Protein 2X5D (pdb70)

Organism: Pseudomonas aeruginosa (strain ATCC 15692 / DSM 22644 / CIP 104116 / JCM 14847 / LMG 12228 / 1C / PRS 101 / PAO1) (NCBI:txid208964)

Nearest PDB structures (foldseek):
  2x5d-assembly1_D  TM=1.003E+00  e=1.154E-76  Pseudomonas aeruginosa PAO1
  2x5d-assembly1_A  TM=9.956E-01  e=9.359E-68  Pseudomonas aeruginosa PAO1
  2x5d-assembly1_C  TM=9.943E-01  e=3.308E-66  Pseudomonas aeruginosa PAO1
  1gd9-assembly1_B  TM=9.287E-01  e=2.469E-33  Pyrococcus horikoshii
  1dju-assembly1_A  TM=9.421E-01  e=1.086E-32  Pyrococcus horikoshii OT3

Secondary structure (DSSP, 8-state):
-HHHHHHHHHHHHHTT---EE-SS----SPPPHHHHHHHHHT--TT--HHHHHHHHHHHHHHH-----TTTSEEEES-HHHHHHHHHHHH--TT-EEEEEES--HHHHHHHHHHT-EEEEEE-STTS-HHHHHHHHHHTEESPPSEEEEESSPTTT-----HHHHHHHHHHHHHHT-EEEEE-TTTT-B-TT-----GGGSTTGGGTEEEEEESTTTTT-TTS--EEEEE-HHHHHHHHHHHHHH-----HHHHHHHHHHHHS-SHHHHHHHHHHHHHHHHHHHHHHHHT------SBSSEEEEEPPTTTGGG-HHHHHHHIIIII-EE-EEGGGG-GGGTTEEEEE--S-HHHHHHHHHHHHHHHHHTT-/-HHHHHHHHHHHHHTT---EE-SS----SPPPHHHHHHHHHHH-----HHHHHHHHHHHHHHH-----TTTSEEEES-HHHHHHHHHHHHPPTT-EEEEEES---TTHHHHHHHT-EEEEEE-STTS-HHHHHHHHHHHEESPPSEEEE-SSPTTT-----HHHHHHHHHHHHHTT-EEEEE-TTSS-B-TT-----GGGSTTGGGTEEEEEESHHHHT-TTS--EEEEE-HHHHHHHHHHHHTT---HHHHHHHHHHS--HHHHHHHHHHHHHHHHHHHHHHHTT--PPPPSBSSEEEEEPPGGGGGG-HHHHHHHHHHHH-EE-EEGGGG-GGGTTEEEEE--S-HHHHHHHHHHHHHHHHHTT-/-HHHHHHHHHHHHTT---EE-SS----SPPPHHHHHHHHHHHH-----HHHHHHHHHHHHHHH-----TTTSEEEES-HHHHHHHHHHHH--TT-EEEEEES---TTHHHHHHHT-EEEEEE-STTS-HHHHHHHHHHHEESPPSEEEEESS-TTT-----HHHHHHHHHHHHHHT-EEEEE-TTTT-B-TT--PPPGGGSTTGGGTEEEEEESTTTTT-TT---EEEEE-HHHHHHHHHHHHHH-S-S-HHHHHHHHHHHSS--HHHHHHHHHHHHHHHHHHHHHHHTT--PPPPSBSSEEEEEPPGGGGGGHHHHHHHHIIIII-EE-EEGGGG-GGGTTEEEEE--S-HHHHHHHHHHHHHHHHHS--/-HHHHHHHHHHHHHHT---EE-S-----SPPPHHHHHHHHHHHHSTT--S---TT--HHHHHHHHHHHHHHH-----TTTSEEEESSHHHHHHHHHHHH--TT-EEEEEES--THHHHHHHHTT-EEEEEE-STTS-HHHHHHHHHHTEESPPSEEEE-SS-TTT-----HHHHHHHHHHHHHHT-EEEEE-TTTT-B-TT--PPPGGGSTTGGGTEEEEEESTTTTT--S---EEEEE-HHHHHHHHHHHHTT-SSS-HHHHHHHHHHHSS--HHHHHHHHHHHHHHHHHHHHHHHTT------SBSSEEEEEPPHHHHTT-HHHHHHHIIIII-EE-EEGGGG-GGGTTEEEEE--S-HHHHHHHHHHHHHHHHHTT-

Structure (mmCIF, N/CA/C/O backbone):
data_2X5D
#
_entry.id   2X5D
#
_cell.length_a   66.860
_cell.length_b   173.810
_cell.length_c   76.970
_cell.angle_alpha   90.00
_cell.angle_beta   114.51
_cell.angle_gamma   90.00
#
_symmetry.space_group_name_H-M   'P 1 21 1'
#
loop_
_entity.id
_entity.type
_entity.pdbx_description
1 polymer 'PROBABLE AMINOTRANSFERASE'
2 non-polymer "PYRIDOXAL-5'-PHOSPHATE"
3 non-polymer 'SULFATE ION'
4 water water
#
loop_
_atom_site.group_PDB
_atom_site.id
_atom_site.type_symbol
_atom_site.label_atom_id
_atom_site.label_alt_id
_atom_site.label_comp_id
_atom_site.label_asym_id
_atom_site.label_entity_id
_atom_site.label_seq_id
_atom_site.pdbx_PDB_ins_code
_atom_site.Cartn_x
_atom_site.Cartn_y
_atom_site.Cartn_z
_atom_site.occupancy
_atom_site.B_iso_or_equiv
_atom_site.auth_seq_id
_atom_site.auth_comp_id
_atom_site.auth_asym_id
_atom_site.auth_atom_id
_atom_site.pdbx_PDB_model_num
ATOM 1 N N . VAL A 1 21 ? 22.375 9.046 20.591 1.00 34.71 20 VAL A N 1
ATOM 2 C CA . VAL A 1 21 ? 22.781 8.897 22.022 1.00 32.95 20 VAL A CA 1
ATOM 3 C C . VAL A 1 21 ? 22.699 7.477 22.514 1.00 30.99 20 VAL A C 1
ATOM 4 O O . VAL A 1 21 ? 23.301 7.126 23.558 1.00 33.60 20 VAL A O 1
ATOM 8 N N . PHE A 1 22 ? 21.976 6.650 21.768 1.00 74.79 21 PHE A N 1
ATOM 9 C CA . PHE A 1 22 ? 22.000 5.222 21.987 1.00 68.86 21 PHE A CA 1
ATOM 10 C C . PHE A 1 22 ? 23.275 4.649 21.400 1.00 66.52 21 PHE A C 1
ATOM 11 O O . PHE A 1 22 ? 23.556 3.465 21.533 1.00 64.16 21 PHE A O 1
ATOM 19 N N . ASN A 1 23 ? 24.055 5.489 20.738 1.00 66.12 22 ASN A N 1
ATOM 20 C CA . ASN A 1 23 ? 25.380 5.064 20.342 1.00 64.76 22 ASN A CA 1
ATOM 21 C C . ASN A 1 23 ? 26.281 4.901 21.543 1.00 61.66 22 ASN A C 1
ATOM 22 O O . ASN A 1 23 ? 27.014 3.933 21.615 1.00 60.28 22 ASN A O 1
ATOM 27 N N . ILE A 1 24 ? 26.170 5.801 22.512 1.00 59.70 23 ILE A N 1
ATOM 28 C CA . ILE A 1 24 ? 26.969 5.696 23.747 1.00 57.20 23 ILE A CA 1
ATOM 29 C C . ILE A 1 24 ? 26.657 4.365 24.449 1.00 53.37 23 ILE A C 1
ATOM 30 O O . ILE A 1 24 ? 27.539 3.617 24.824 1.00 53.42 23 ILE A O 1
ATOM 35 N N . THR A 1 25 ? 25.387 4.054 24.577 1.00 50.39 24 THR A N 1
ATOM 36 C CA . THR A 1 25 ? 24.966 2.824 25.247 1.00 47.19 24 THR A CA 1
ATOM 37 C C . THR A 1 25 ? 25.341 1.566 24.441 1.00 45.23 24 THR A C 1
ATOM 38 O O . THR A 1 25 ? 25.697 0.528 25.009 1.00 44.53 24 THR A O 1
ATOM 42 N N . ALA A 1 26 ? 25.288 1.641 23.126 1.00 45.94 25 ALA A N 1
ATOM 43 C CA . ALA A 1 26 ? 25.706 0.493 22.343 1.00 45.91 25 ALA A CA 1
ATOM 44 C C . ALA A 1 26 ? 27.238 0.308 22.373 1.00 47.36 25 ALA A C 1
ATOM 45 O O . ALA A 1 26 ? 27.708 -0.819 22.346 1.00 47.31 25 ALA A O 1
ATOM 47 N N . GLU A 1 27 ? 27.998 1.398 22.481 1.00 48.91 26 GLU A N 1
ATOM 48 C CA . GLU A 1 27 ? 29.489 1.340 22.534 1.00 50.67 26 GLU A CA 1
ATOM 49 C C . GLU A 1 27 ? 30.024 0.756 23.853 1.00 49.97 26 GLU A C 1
ATOM 50 O O . GLU A 1 27 ? 30.932 -0.052 23.860 1.00 50.77 26 GLU A O 1
ATOM 56 N N . LEU A 1 28 ? 29.435 1.178 24.960 1.00 48.75 27 LEU A N 1
ATOM 57 C CA . LEU A 1 28 ? 29.732 0.602 26.267 1.00 47.98 27 LEU A CA 1
ATOM 58 C C . LEU A 1 28 ? 29.398 -0.890 26.320 1.00 46.93 27 LEU A C 1
ATOM 59 O O . LEU A 1 28 ? 30.178 -1.694 26.823 1.00 47.41 27 LEU A O 1
ATOM 64 N N . LYS A 1 29 ? 28.241 -1.262 25.796 1.00 45.78 28 LYS A N 1
ATOM 65 C CA . LYS A 1 29 ? 27.881 -2.676 25.725 1.00 45.15 28 LYS A CA 1
ATOM 66 C C . LYS A 1 29 ? 28.908 -3.496 24.938 1.00 46.65 28 LYS A C 1
ATOM 67 O O . LYS A 1 29 ? 29.367 -4.547 25.408 1.00 47.11 28 LYS A O 1
ATOM 73 N N . MET A 1 30 ? 29.291 -3.007 23.764 1.00 47.80 29 MET A N 1
ATOM 74 C CA . MET A 1 30 ? 30.249 -3.726 22.931 1.00 49.64 29 MET A CA 1
ATOM 75 C C . MET A 1 30 ? 31.641 -3.837 23.605 1.00 51.26 29 MET A C 1
ATOM 76 O O . MET A 1 30 ? 32.321 -4.837 23.438 1.00 52.63 29 MET A O 1
ATOM 81 N N . ALA A 1 31 ? 32.024 -2.791 24.334 1.00 51.32 30 ALA A N 1
ATOM 82 C CA . ALA A 1 31 ? 33.269 -2.749 25.123 1.00 52.74 30 ALA A CA 1
ATOM 83 C C . ALA A 1 31 ? 33.258 -3.844 26.187 1.00 52.10 30 ALA A C 1
ATOM 84 O O . ALA A 1 31 ? 34.234 -4.601 26.306 1.00 53.81 30 ALA A O 1
ATOM 86 N N . ALA A 1 32 ? 32.148 -3.932 26.925 1.00 50.00 31 ALA A N 1
ATOM 87 C CA . ALA A 1 32 ? 31.968 -4.964 27.941 1.00 49.55 31 ALA A CA 1
ATOM 88 C C . ALA A 1 32 ? 32.064 -6.367 27.350 1.00 50.58 31 ALA A C 1
ATOM 89 O O . ALA A 1 32 ? 32.735 -7.221 27.914 1.00 51.88 31 ALA A O 1
ATOM 91 N N . ARG A 1 33 ? 31.374 -6.622 26.233 1.00 50.22 32 ARG A N 1
ATOM 92 C CA . ARG A 1 33 ? 31.480 -7.943 25.612 1.00 51.52 32 ARG A CA 1
ATOM 93 C C . ARG A 1 33 ? 32.928 -8.216 25.199 1.00 54.25 32 ARG A C 1
ATOM 94 O O . ARG A 1 33 ? 33.451 -9.311 25.392 1.00 55.99 32 ARG A O 1
ATOM 102 N N . ARG A 1 34 ? 33.596 -7.204 24.677 1.00 54.99 33 ARG A N 1
ATOM 103 C CA . ARG A 1 34 ? 34.923 -7.389 24.227 1.00 57.85 33 ARG A CA 1
ATOM 104 C C . ARG A 1 34 ? 35.846 -7.814 25.404 1.00 59.09 33 ARG A C 1
ATOM 105 O O . ARG A 1 34 ? 36.744 -8.585 25.170 1.00 61.71 33 ARG A O 1
ATOM 113 N N . ARG A 1 35 ? 35.536 -7.333 26.624 1.00 57.34 34 ARG A N 1
ATOM 114 C CA . ARG A 1 35 ? 36.140 -7.762 27.900 1.00 58.05 34 ARG A CA 1
ATOM 115 C C . ARG A 1 35 ? 35.570 -9.060 28.481 1.00 57.92 34 ARG A C 1
ATOM 116 O O . ARG A 1 35 ? 35.825 -9.390 29.627 1.00 58.24 34 ARG A O 1
ATOM 124 N N . GLY A 1 36 ? 34.784 -9.788 27.708 1.00 57.66 35 GLY A N 1
ATOM 125 C CA . GLY A 1 36 ? 34.194 -11.048 28.189 1.00 57.95 35 GLY A CA 1
ATOM 126 C C . GLY A 1 36 ? 33.101 -10.998 29.262 1.00 55.77 35 GLY A C 1
ATOM 127 O O . GLY A 1 36 ? 32.762 -12.037 29.813 1.00 56.56 35 GLY A O 1
ATOM 128 N N . GLU A 1 37 ? 32.568 -9.822 29.587 1.00 53.46 36 GLU A N 1
ATOM 129 C CA . GLU A 1 37 ? 31.416 -9.746 30.510 1.00 51.62 36 GLU A CA 1
ATOM 130 C C . GLU A 1 37 ? 30.178 -10.404 29.882 1.00 50.88 36 GLU A C 1
ATOM 131 O O . GLU A 1 37 ? 29.951 -10.258 28.691 1.00 50.58 36 GLU A O 1
ATOM 137 N N . ASP A 1 38 ? 29.406 -11.151 30.669 1.00 50.86 37 ASP A N 1
ATOM 138 C CA . ASP A 1 38 ? 28.134 -11.717 30.173 1.00 50.23 37 ASP A CA 1
ATOM 139 C C . ASP A 1 38 ? 27.030 -10.674 30.352 1.00 47.87 37 ASP A C 1
ATOM 140 O O . ASP A 1 38 ? 26.513 -10.510 31.449 1.00 47.39 37 ASP A O 1
ATOM 145 N N . ILE A 1 39 ? 26.709 -9.941 29.289 1.00 46.71 38 ILE A N 1
ATOM 146 C CA . ILE A 1 39 ? 25.749 -8.854 29.383 1.00 44.87 38 ILE A CA 1
ATOM 147 C C . ILE A 1 39 ? 24.328 -9.272 28.920 1.00 44.17 38 ILE A C 1
ATOM 148 O O . ILE A 1 39 ? 24.136 -9.892 27.878 1.00 44.53 38 ILE A O 1
ATOM 153 N N . ILE A 1 40 ? 23.339 -8.931 29.718 1.00 43.39 39 ILE A N 1
ATOM 154 C CA . ILE A 1 40 ? 21.976 -9.203 29.345 1.00 42.90 39 ILE A CA 1
ATOM 155 C C . ILE A 1 40 ? 21.506 -7.952 28.638 1.00 41.63 39 ILE A C 1
ATOM 156 O O . ILE A 1 40 ? 21.479 -6.867 29.212 1.00 41.10 39 ILE A O 1
ATOM 161 N N . ASP A 1 41 ? 21.232 -8.113 27.347 1.00 41.43 40 ASP A N 1
ATOM 162 C CA . ASP A 1 41 ? 20.977 -6.989 26.482 1.00 40.64 40 ASP A CA 1
ATOM 163 C C . ASP A 1 41 ? 19.473 -6.789 26.370 1.00 40.03 40 ASP A C 1
ATOM 164 O O . ASP A 1 41 ? 18.763 -7.565 25.727 1.00 40.11 40 ASP A O 1
ATOM 169 N N . LEU A 1 42 ? 19.009 -5.746 27.038 1.00 39.68 41 LEU A N 1
ATOM 170 C CA . LEU A 1 42 ? 17.638 -5.395 27.053 1.00 39.46 41 LEU A CA 1
ATOM 171 C C . LEU A 1 42 ? 17.486 -3.970 26.554 1.00 39.29 41 LEU A C 1
ATOM 172 O O . LEU A 1 42 ? 16.552 -3.283 26.954 1.00 39.46 41 LEU A O 1
ATOM 177 N N . SER A 1 43 ? 18.361 -3.555 25.638 1.00 39.31 42 SER A N 1
ATOM 178 C CA . SER A 1 43 ? 18.346 -2.192 25.108 1.00 39.61 42 SER A CA 1
ATOM 179 C C . SER A 1 43 ? 17.563 -2.157 23.791 1.00 39.58 42 SER A C 1
ATOM 180 O O . SER A 1 43 ? 16.352 -2.007 23.829 1.00 40.25 42 SER A O 1
ATOM 183 N N . MET A 1 44 ? 18.196 -2.389 22.652 1.00 40.95 43 MET A N 1
ATOM 184 C CA . MET A 1 44 ? 17.528 -2.250 21.345 1.00 42.84 43 MET A CA 1
ATOM 185 C C . MET A 1 44 ? 16.387 -3.263 21.183 1.00 42.99 43 MET A C 1
ATOM 186 O O . MET A 1 44 ? 16.581 -4.457 21.357 1.00 45.08 43 MET A O 1
ATOM 191 N N . GLY A 1 45 ? 15.191 -2.788 20.865 1.00 42.36 44 GLY A N 1
ATOM 192 C CA . GLY A 1 45 ? 13.989 -3.620 20.889 1.00 42.03 44 GLY A CA 1
ATOM 193 C C . GLY A 1 45 ? 13.820 -4.638 19.763 1.00 41.71 44 GLY A C 1
ATOM 194 O O . GLY A 1 45 ? 12.760 -4.764 19.239 1.00 40.49 44 GLY A O 1
ATOM 195 N N . ASN A 1 46 ? 14.885 -5.382 19.449 1.00 42.11 45 ASN A N 1
ATOM 196 C CA . ASN A 1 46 ? 14.946 -6.321 18.307 1.00 41.90 45 ASN A CA 1
ATOM 197 C C . ASN A 1 46 ? 14.288 -7.661 18.609 1.00 41.25 45 ASN A C 1
ATOM 198 O O . ASN A 1 46 ? 14.847 -8.432 19.398 1.00 41.37 45 ASN A O 1
ATOM 203 N N . PRO A 1 47 ? 13.129 -7.981 17.971 1.00 41.39 46 PRO A N 1
ATOM 204 C CA . PRO A 1 47 ? 12.484 -9.247 18.320 1.00 41.04 46 PRO A CA 1
ATOM 205 C C . PRO A 1 47 ? 13.444 -10.412 18.136 1.00 41.63 46 PRO A C 1
ATOM 206 O O . PRO A 1 47 ? 14.081 -10.483 17.092 1.00 41.65 46 PRO A O 1
ATOM 210 N N . ASP A 1 48 ? 13.547 -11.294 19.140 1.00 42.09 47 ASP A N 1
ATOM 211 C CA . ASP A 1 48 ? 14.517 -12.413 19.141 1.00 43.03 47 ASP A CA 1
ATOM 212 C C . ASP A 1 48 ? 13.972 -13.746 18.594 1.00 44.12 47 ASP A C 1
ATOM 213 O O . ASP A 1 48 ? 14.756 -14.622 18.212 1.00 45.32 47 ASP A O 1
ATOM 218 N N . GLY A 1 49 ? 12.654 -13.920 18.605 1.00 43.60 48 GLY A N 1
ATOM 219 C CA . GLY A 1 49 ? 12.043 -15.211 18.244 1.00 45.02 48 GLY A CA 1
ATOM 220 C C . GLY A 1 49 ? 11.922 -15.502 16.746 1.00 45.15 48 GLY A C 1
ATOM 221 O O . GLY A 1 49 ? 11.977 -14.590 15.915 1.00 43.99 48 GLY A O 1
ATOM 222 N N . PRO A 1 50 ? 11.700 -16.781 16.387 1.00 46.89 49 PRO A N 1
ATOM 223 C CA . PRO A 1 50 ? 11.653 -17.163 14.984 1.00 47.39 49 PRO A CA 1
ATOM 224 C C . PRO A 1 50 ? 10.359 -16.741 14.322 1.00 46.56 49 PRO A C 1
ATOM 225 O O . PRO A 1 50 ? 9.313 -16.619 14.981 1.00 46.40 49 PRO A O 1
ATOM 229 N N . THR A 1 51 ? 10.437 -16.523 13.016 1.00 46.29 50 THR A N 1
ATOM 230 C CA . THR A 1 51 ? 9.259 -16.307 12.219 1.00 45.91 50 THR A CA 1
ATOM 231 C C . THR A 1 51 ? 8.569 -17.659 12.119 1.00 47.74 50 THR A C 1
ATOM 232 O O . THR A 1 51 ? 9.242 -18.689 12.060 1.00 49.40 50 THR A O 1
ATOM 236 N N . PRO A 1 52 ? 7.231 -17.674 12.148 1.00 47.80 51 PRO A N 1
ATOM 237 C CA . PRO A 1 52 ? 6.519 -18.932 11.988 1.00 49.81 51 PRO A CA 1
ATOM 238 C C . PRO A 1 52 ? 6.834 -19.603 10.665 1.00 50.80 51 PRO A C 1
ATOM 239 O O . PRO A 1 52 ? 6.805 -18.929 9.626 1.00 49.70 51 PRO A O 1
ATOM 243 N N . PRO A 1 53 ? 7.107 -20.921 10.693 1.00 53.17 52 PRO A N 1
ATOM 244 C CA . PRO A 1 53 ? 7.329 -21.717 9.485 1.00 54.71 52 PRO A CA 1
ATOM 245 C C . PRO A 1 53 ? 6.383 -21.401 8.315 1.00 54.05 52 PRO A C 1
ATOM 246 O O . PRO A 1 53 ? 6.852 -21.188 7.200 1.00 53.81 52 PRO A O 1
ATOM 250 N N . HIS A 1 54 ? 5.073 -21.357 8.553 1.00 53.98 53 HIS A N 1
ATOM 251 C CA . HIS A 1 54 ? 4.136 -21.199 7.441 1.00 53.76 53 HIS A CA 1
ATOM 252 C C . HIS A 1 54 ? 4.339 -19.899 6.649 1.00 51.55 53 HIS A C 1
ATOM 253 O O . HIS A 1 54 ? 4.204 -19.895 5.430 1.00 51.71 53 HIS A O 1
ATOM 260 N N . ILE A 1 55 ? 4.690 -18.819 7.343 1.00 49.79 54 ILE A N 1
ATOM 261 C CA . ILE A 1 55 ? 5.134 -17.571 6.708 1.00 48.13 54 ILE A CA 1
ATOM 262 C C . ILE A 1 55 ? 6.423 -17.799 5.912 1.00 48.66 54 ILE A C 1
ATOM 263 O O . ILE A 1 55 ? 6.451 -17.580 4.695 1.00 48.77 54 ILE A O 1
ATOM 268 N N . VAL A 1 56 ? 7.465 -18.264 6.596 1.00 49.27 55 VAL A N 1
ATOM 269 C CA . VAL A 1 56 ? 8.779 -18.487 5.973 1.00 50.16 55 VAL A CA 1
ATOM 270 C C . VAL A 1 56 ? 8.710 -19.397 4.754 1.00 51.99 55 VAL A C 1
ATOM 271 O O . VAL A 1 56 ? 9.481 -19.216 3.818 1.00 52.53 55 VAL A O 1
ATOM 275 N N . GLU A 1 57 ? 7.831 -20.398 4.798 1.00 94.30 56 GLU A N 1
ATOM 276 C CA . GLU A 1 57 ? 7.663 -21.343 3.684 1.00 100.17 56 GLU A CA 1
ATOM 277 C C . GLU A 1 57 ? 7.321 -20.636 2.378 1.00 99.54 56 GLU A C 1
ATOM 278 O O . GLU A 1 57 ? 7.900 -20.929 1.333 1.00 103.78 56 GLU A O 1
ATOM 284 N N . LYS A 1 58 ? 6.378 -19.703 2.453 1.00 94.73 57 LYS A N 1
ATOM 285 C CA . LYS A 1 58 ? 5.934 -18.946 1.279 1.00 94.03 57 LYS A CA 1
ATOM 286 C C . LYS A 1 58 ? 7.079 -18.194 0.606 1.00 93.86 57 LYS A C 1
ATOM 287 O O . LYS A 1 58 ? 7.004 -17.866 -0.575 1.00 95.59 57 LYS A O 1
ATOM 293 N N . LEU A 1 59 ? 8.132 -17.924 1.367 1.00 92.30 58 LEU A N 1
ATOM 294 C CA . LEU A 1 59 ? 9.343 -17.321 0.831 1.00 93.27 58 LEU A CA 1
ATOM 295 C C . LEU A 1 59 ? 10.053 -18.283 -0.119 1.00 100.31 58 LEU A C 1
ATOM 296 O O . LEU A 1 59 ? 10.541 -17.867 -1.165 1.00 102.62 58 LEU A O 1
ATOM 301 N N . CYS A 1 60 ? 10.100 -19.564 0.246 1.00 104.22 59 CYS A N 1
ATOM 302 C CA . CYS A 1 60 ? 10.821 -20.575 -0.537 1.00 111.69 59 CYS A CA 1
ATOM 303 C C . CYS A 1 60 ? 10.071 -21.000 -1.797 1.00 115.66 59 CYS A C 1
ATOM 304 O O . CYS A 1 60 ? 10.666 -21.096 -2.871 1.00 120.47 59 CYS A O 1
ATOM 307 N N . THR A 1 61 ? 8.772 -21.263 -1.655 1.00 114.23 60 THR A N 1
ATOM 308 C CA . THR A 1 61 ? 7.942 -21.749 -2.766 1.00 118.51 60 THR A CA 1
ATOM 309 C C . THR A 1 61 ? 7.654 -20.662 -3.811 1.00 116.75 60 THR A C 1
ATOM 310 O O . THR A 1 61 ? 7.282 -20.971 -4.947 1.00 121.36 60 THR A O 1
ATOM 314 N N . VAL A 1 62 ? 7.821 -19.398 -3.424 1.00 110.60 61 VAL A N 1
ATOM 315 C CA . VAL A 1 62 ? 7.710 -18.269 -4.353 1.00 109.15 61 VAL A CA 1
ATOM 316 C C . VAL A 1 62 ? 9.059 -17.543 -4.448 1.00 108.93 61 VAL A C 1
ATOM 317 O O . VAL A 1 62 ? 9.200 -16.401 -3.998 1.00 103.82 61 VAL A O 1
ATOM 321 N N . ALA A 1 63 ? 10.043 -18.227 -5.032 1.00 115.17 62 ALA A N 1
ATOM 322 C CA . ALA A 1 63 ? 11.394 -17.682 -5.212 1.00 116.73 62 ALA A CA 1
ATOM 323 C C . ALA A 1 63 ? 12.247 -18.640 -6.034 1.00 125.20 62 ALA A C 1
ATOM 324 O O . ALA A 1 63 ? 11.929 -19.825 -6.147 1.00 129.35 62 ALA A O 1
ATOM 326 N N . THR A 1 73 ? 1.744 -2.978 -9.471 1.00 89.06 72 THR A N 1
ATOM 327 C CA . THR A 1 73 ? 2.026 -1.545 -9.368 1.00 88.11 72 THR A CA 1
ATOM 328 C C . THR A 1 73 ? 2.630 -1.210 -7.997 1.00 83.25 72 THR A C 1
ATOM 329 O O . THR A 1 73 ? 2.831 -2.094 -7.155 1.00 80.66 72 THR A O 1
ATOM 333 N N . SER A 1 74 ? 2.890 0.075 -7.772 1.00 82.51 73 SER A N 1
ATOM 334 C CA . SER A 1 74 ? 3.463 0.553 -6.512 1.00 78.62 73 SER A CA 1
ATOM 335 C C . SER A 1 74 ? 2.505 0.553 -5.309 1.00 73.98 73 SER A C 1
ATOM 336 O O . SER A 1 74 ? 2.883 0.979 -4.218 1.00 70.95 73 SER A O 1
ATOM 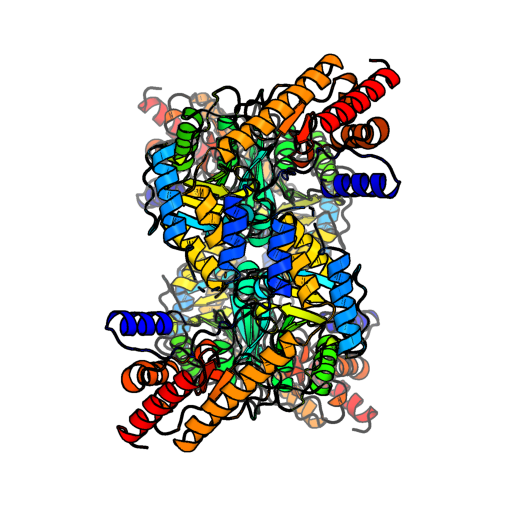339 N N . ARG A 1 75 ? 1.281 0.068 -5.495 1.00 74.00 74 ARG A N 1
ATOM 340 C CA . ARG A 1 75 ? 0.291 0.005 -4.415 1.00 70.55 74 ARG A CA 1
ATOM 341 C C . ARG A 1 75 ? 0.252 -1.367 -3.745 1.00 68.80 74 ARG A C 1
ATOM 342 O O . ARG A 1 75 ? -0.202 -1.492 -2.609 1.00 65.77 74 ARG A O 1
ATOM 350 N N . GLY A 1 76 ? 0.741 -2.389 -4.442 1.00 71.23 75 GLY A N 1
ATOM 351 C CA . GLY A 1 76 ? 0.894 -3.731 -3.862 1.00 70.38 75 GLY A CA 1
ATOM 352 C C . GLY A 1 76 ? 0.038 -4.759 -4.574 1.00 73.45 75 GLY A C 1
ATOM 353 O O . GLY A 1 76 ? -0.884 -4.405 -5.311 1.00 75.59 75 GLY A O 1
ATOM 354 N N . ILE A 1 77 ? 0.342 -6.033 -4.369 1.00 74.25 76 ILE A N 1
ATOM 355 C CA . ILE A 1 77 ? -0.477 -7.109 -4.925 1.00 77.63 76 ILE A CA 1
ATOM 356 C C . ILE A 1 77 ? -1.912 -6.921 -4.423 1.00 76.57 76 ILE A C 1
ATOM 357 O O . ILE A 1 77 ? -2.114 -6.753 -3.223 1.00 73.06 76 ILE A O 1
ATOM 362 N N . PRO A 1 78 ? -2.914 -6.928 -5.332 1.00 80.11 77 PRO A N 1
ATOM 363 C CA . PRO A 1 78 ? -4.318 -6.725 -4.922 1.00 80.08 77 PRO A CA 1
ATOM 364 C C . PRO A 1 78 ? -4.763 -7.650 -3.779 1.00 78.93 77 PRO A C 1
ATOM 365 O O . PRO A 1 78 ? -5.392 -7.204 -2.819 1.00 76.57 77 PRO A O 1
ATOM 369 N N . ARG A 1 79 ? -4.408 -8.922 -3.881 1.00 81.09 78 ARG A N 1
ATOM 370 C CA . ARG A 1 79 ? -4.724 -9.897 -2.846 1.00 80.79 78 ARG A CA 1
ATOM 371 C C . ARG A 1 79 ? -4.233 -9.474 -1.442 1.00 75.66 78 ARG A C 1
ATOM 372 O O . ARG A 1 79 ? -4.952 -9.681 -0.457 1.00 74.92 78 ARG A O 1
ATOM 380 N N . LEU A 1 80 ? -3.035 -8.879 -1.358 1.00 72.76 79 LEU A N 1
ATOM 381 C CA . LEU A 1 80 ? -2.508 -8.377 -0.085 1.00 68.33 79 LEU A CA 1
ATOM 382 C C . LEU A 1 80 ? -3.335 -7.210 0.471 1.00 66.06 79 LEU A C 1
ATOM 383 O O . LEU A 1 80 ? -3.757 -7.243 1.617 1.00 64.38 79 LEU A O 1
ATOM 388 N N . ARG A 1 81 ? -3.538 -6.179 -0.332 1.00 66.51 80 ARG A N 1
ATOM 389 C CA . ARG A 1 81 ? -4.457 -5.079 0.014 1.00 65.56 80 ARG A CA 1
ATOM 390 C C . ARG A 1 81 ? -5.885 -5.563 0.428 1.00 67.56 80 ARG A C 1
ATOM 391 O O . ARG A 1 81 ? -6.500 -4.987 1.333 1.00 66.25 80 ARG A O 1
ATOM 399 N N . ARG A 1 82 ? -6.388 -6.623 -0.202 1.00 71.27 81 ARG A N 1
ATOM 400 C CA . ARG A 1 82 ? -7.653 -7.238 0.254 1.00 73.93 81 ARG A CA 1
ATOM 401 C C . ARG A 1 82 ? -7.489 -7.828 1.676 1.00 71.93 81 ARG A C 1
ATOM 402 O O . ARG A 1 82 ? -8.395 -7.713 2.517 1.00 72.45 81 ARG A O 1
ATOM 410 N N . ALA A 1 83 ? -6.339 -8.452 1.935 1.00 70.19 82 ALA A N 1
ATOM 411 C CA . ALA A 1 83 ? -6.055 -9.045 3.252 1.00 68.61 82 ALA A CA 1
ATOM 412 C C . ALA A 1 83 ? -5.969 -7.972 4.334 1.00 64.83 82 ALA A C 1
ATOM 413 O O . ALA A 1 83 ? -6.456 -8.159 5.449 1.00 64.75 82 ALA A O 1
ATOM 415 N N . ILE A 1 84 ? -5.331 -6.858 3.982 1.00 62.30 83 ILE A N 1
ATOM 416 C CA . ILE A 1 84 ? -5.295 -5.646 4.795 1.00 59.44 83 ILE A CA 1
ATOM 417 C C . ILE A 1 84 ? -6.735 -5.226 5.101 1.00 61.32 83 ILE A C 1
ATOM 418 O O . ILE A 1 84 ? -7.131 -5.059 6.257 1.00 60.72 83 ILE A O 1
ATOM 423 N N . SER A 1 85 ? -7.525 -5.074 4.049 1.00 64.20 84 SER A N 1
ATOM 424 C CA . SER A 1 85 ? -8.920 -4.697 4.235 1.00 66.90 84 SER A CA 1
ATOM 425 C C . SER A 1 85 ? -9.620 -5.622 5.235 1.00 68.77 84 SER A C 1
ATOM 426 O O . SER A 1 85 ? -10.162 -5.154 6.231 1.00 68.74 84 SER A O 1
ATOM 429 N N . HIS A 1 86 ? -9.557 -6.927 4.998 1.00 70.81 85 HIS A N 1
ATOM 430 C CA . HIS A 1 86 ? -10.229 -7.884 5.873 1.00 73.52 85 HIS A CA 1
ATOM 431 C C . HIS A 1 86 ? -9.797 -7.763 7.337 1.00 70.74 85 HIS A C 1
ATOM 432 O O . HIS A 1 86 ? -10.620 -7.905 8.246 1.00 72.94 85 HIS A O 1
ATOM 439 N N . TRP A 1 87 ? -8.508 -7.487 7.534 1.00 66.48 86 TRP A N 1
ATOM 440 C CA . TRP A 1 87 ? -7.886 -7.351 8.836 1.00 63.79 86 TRP A CA 1
ATOM 441 C C . TRP A 1 87 ? -8.478 -6.172 9.594 1.00 63.17 86 TRP A C 1
ATOM 442 O O . TRP A 1 87 ? -8.863 -6.301 10.735 1.00 64.08 86 TRP A O 1
ATOM 453 N N . TYR A 1 88 ? -8.544 -5.020 8.954 1.00 62.14 87 TYR A N 1
ATOM 454 C CA . TYR A 1 88 ? -9.296 -3.894 9.517 1.00 62.76 87 TYR A CA 1
ATOM 455 C C . TYR A 1 88 ? -10.822 -4.142 9.729 1.00 67.53 87 TYR A C 1
ATOM 456 O O . TYR A 1 88 ? -11.407 -3.594 10.656 1.00 68.73 87 TYR A O 1
ATOM 465 N N . ARG A 1 89 ? -11.444 -4.964 8.896 1.00 54.93 88 ARG A N 1
ATOM 466 C CA . ARG A 1 89 ? -12.899 -5.217 9.027 1.00 56.74 88 ARG A CA 1
ATOM 467 C C . ARG A 1 89 ? -13.126 -6.170 10.191 1.00 57.48 88 ARG A C 1
ATOM 468 O O . ARG A 1 89 ? -13.960 -5.922 11.053 1.00 58.53 88 ARG A O 1
ATOM 476 N N . ASP A 1 90 ? -12.342 -7.245 10.219 1.00 57.02 89 ASP A N 1
ATOM 477 C CA . ASP A 1 90 ? -12.453 -8.257 11.269 1.00 57.76 89 ASP A CA 1
ATOM 478 C C . ASP A 1 90 ? -12.066 -7.727 12.657 1.00 57.24 89 ASP A C 1
ATOM 479 O O . ASP A 1 90 ? -12.768 -7.986 13.639 1.00 58.41 89 ASP A O 1
ATOM 484 N N . ARG A 1 91 ? -10.955 -6.986 12.741 1.00 55.61 90 ARG A N 1
ATOM 485 C CA . ARG A 1 91 ? -10.434 -6.567 14.048 1.00 55.08 90 ARG A CA 1
ATOM 486 C C . ARG A 1 91 ? -11.160 -5.336 14.604 1.00 55.47 90 ARG A C 1
ATOM 487 O O . ARG A 1 91 ? -11.406 -5.260 15.816 1.00 56.02 90 ARG A O 1
ATOM 495 N N . TYR A 1 92 ? -11.468 -4.373 13.732 1.00 55.26 91 TYR A N 1
ATOM 496 C CA . TYR A 1 92 ? -11.927 -3.057 14.191 1.00 55.42 91 TYR A CA 1
ATOM 497 C C . TYR A 1 92 ? -13.296 -2.626 13.673 1.00 56.87 91 TYR A C 1
ATOM 498 O O . TYR A 1 92 ? -13.809 -1.611 14.118 1.00 57.32 91 TYR A O 1
ATOM 507 N N . ASP A 1 93 ? -13.869 -3.403 12.754 1.00 57.70 92 ASP A N 1
ATOM 508 C CA . ASP A 1 93 ? -15.094 -3.045 12.047 1.00 59.12 92 ASP A CA 1
ATOM 509 C C . ASP A 1 93 ? -14.921 -1.776 11.221 1.00 58.38 92 ASP A C 1
ATOM 510 O O . ASP A 1 93 ? -15.844 -0.966 11.105 1.00 59.44 92 ASP A O 1
ATOM 515 N N . VAL A 1 94 ? -13.741 -1.620 10.634 1.00 56.71 93 VAL A N 1
ATOM 516 C CA . VAL A 1 94 ? -13.456 -0.465 9.789 1.00 55.99 93 VAL A CA 1
ATOM 517 C C . VAL A 1 94 ? -13.493 -0.867 8.312 1.00 56.09 93 VAL A C 1
ATOM 518 O O . VAL A 1 94 ? -13.041 -1.948 7.944 1.00 55.81 93 VAL A O 1
ATOM 522 N N . GLN A 1 95 ? -14.065 -0.006 7.472 1.00 56.64 94 GLN A N 1
ATOM 523 C CA . GLN A 1 95 ? -14.034 -0.234 6.029 1.00 56.71 94 GLN A CA 1
ATOM 524 C C . GLN A 1 95 ? -12.898 0.529 5.423 1.00 55.22 94 GLN A C 1
ATOM 525 O O . GLN A 1 95 ? -12.792 1.733 5.571 1.00 54.89 94 GLN A O 1
ATOM 531 N N . ILE A 1 96 ? -12.038 -0.216 4.760 1.00 54.43 95 ILE A N 1
ATOM 532 C CA . ILE A 1 96 ? -10.892 0.325 4.088 1.00 53.17 95 ILE A CA 1
ATOM 533 C C . ILE A 1 96 ? -11.020 -0.246 2.708 1.00 53.67 95 ILE A C 1
ATOM 534 O O . ILE A 1 96 ? -10.907 -1.459 2.521 1.00 53.86 95 ILE A O 1
ATOM 539 N N . ASP A 1 97 ? -11.312 0.628 1.755 1.00 54.05 96 ASP A N 1
ATOM 540 C CA . ASP A 1 97 ? -11.263 0.264 0.360 1.00 54.43 96 ASP A CA 1
ATOM 541 C C . ASP A 1 97 ? -9.836 -0.162 -0.006 1.00 53.18 96 ASP A C 1
ATOM 542 O O . ASP A 1 97 ? -8.892 0.634 0.120 1.00 52.12 96 ASP A O 1
ATOM 547 N N . PRO A 1 98 ? -9.679 -1.409 -0.479 1.00 53.43 97 PRO A N 1
ATOM 548 C CA . PRO A 1 98 ? -8.357 -1.926 -0.852 1.00 52.48 97 PRO A CA 1
ATOM 549 C C . PRO A 1 98 ? -7.831 -1.287 -2.143 1.00 52.38 97 PRO A C 1
ATOM 550 O O . PRO A 1 98 ? -6.645 -1.352 -2.425 1.00 51.59 97 PRO A O 1
ATOM 554 N N . GLU A 1 99 ? -8.719 -0.674 -2.918 1.00 53.32 98 GLU A N 1
ATOM 555 C CA . GLU A 1 99 ? -8.332 0.023 -4.150 1.00 53.42 98 GLU A CA 1
ATOM 556 C C . GLU A 1 99 ? -7.660 1.378 -3.895 1.00 52.57 98 GLU A C 1
ATOM 557 O O . GLU A 1 99 ? -6.719 1.748 -4.601 1.00 52.16 98 GLU A O 1
ATOM 563 N N . SER A 1 100 ? -8.131 2.126 -2.906 1.00 52.43 99 SER A N 1
ATOM 564 C CA . SER A 1 100 ? -7.711 3.528 -2.769 1.00 51.92 99 SER A CA 1
ATOM 565 C C . SER A 1 100 ? -7.210 3.939 -1.391 1.00 50.93 99 SER A C 1
ATOM 566 O O . SER A 1 100 ? -6.608 5.001 -1.270 1.00 50.39 99 SER A O 1
ATOM 569 N N . GLU A 1 101 ? -7.477 3.120 -0.371 1.00 50.80 100 GLU A N 1
ATOM 570 C CA . GLU A 1 101 ? -7.191 3.464 1.021 1.00 50.07 100 GLU A CA 1
ATOM 571 C C . GLU A 1 101 ? -6.119 2.550 1.655 1.00 49.13 100 GLU A C 1
ATOM 572 O O . GLU A 1 101 ? -5.837 2.650 2.847 1.00 48.58 100 GLU A O 1
ATOM 578 N N . ALA A 1 102 ? -5.492 1.690 0.853 1.00 49.03 101 ALA A N 1
ATOM 579 C CA . ALA A 1 102 ? -4.470 0.770 1.349 1.00 48.32 101 ALA A CA 1
ATOM 580 C C . ALA A 1 102 ? -3.245 0.738 0.438 1.00 47.91 101 ALA A C 1
ATOM 581 O O . ALA A 1 102 ? -3.362 0.733 -0.786 1.00 48.44 101 ALA A O 1
ATOM 583 N N . ILE A 1 103 ? -2.066 0.685 1.045 1.00 47.11 102 ILE A N 1
ATOM 584 C CA . ILE A 1 103 ? -0.838 0.558 0.276 1.00 46.88 102 ILE A CA 1
ATOM 585 C C . ILE A 1 103 ? 0.156 -0.313 1.044 1.00 46.40 102 ILE A C 1
ATOM 586 O O . ILE A 1 103 ? 0.262 -0.237 2.274 1.00 45.94 102 ILE A O 1
ATOM 591 N N . VAL A 1 104 ? 0.813 -1.199 0.309 1.00 46.66 103 VAL A N 1
ATOM 592 C CA . VAL A 1 104 ? 1.848 -2.032 0.877 1.00 46.39 103 VAL A CA 1
ATOM 593 C C . VAL A 1 104 ? 3.077 -1.162 1.020 1.00 45.90 103 VAL A C 1
ATOM 594 O O . VAL A 1 104 ? 3.471 -0.524 0.069 1.00 46.08 103 VAL A O 1
ATOM 598 N N . THR A 1 105 ? 3.662 -1.122 2.207 1.00 45.39 104 THR A N 1
ATOM 599 C CA . THR A 1 105 ? 4.947 -0.435 2.424 1.00 45.06 104 THR A CA 1
ATOM 600 C C . THR A 1 105 ? 6.053 -1.460 2.461 1.00 45.29 104 THR A C 1
ATOM 601 O O . THR A 1 105 ? 5.788 -2.668 2.420 1.00 45.63 104 THR A O 1
ATOM 605 N N . ILE A 1 106 ? 7.297 -0.966 2.543 1.00 45.30 105 ILE A N 1
ATOM 606 C CA . ILE A 1 106 ? 8.458 -1.798 2.745 1.00 46.05 105 ILE A CA 1
ATOM 607 C C . ILE A 1 106 ? 8.781 -1.786 4.253 1.00 45.67 105 ILE A C 1
ATOM 608 O O . ILE A 1 106 ? 9.954 -1.703 4.664 1.00 45.23 105 ILE A O 1
ATOM 613 N N . GLY A 1 107 ? 7.734 -1.884 5.073 1.00 44.73 106 GLY A N 1
ATOM 614 C CA . GLY A 1 107 ? 7.857 -1.730 6.524 1.00 44.35 106 GLY A CA 1
ATOM 615 C C . GLY A 1 107 ? 7.587 -0.305 6.963 1.00 43.86 106 GLY A C 1
ATOM 616 O O . GLY A 1 107 ? 7.714 0.610 6.178 1.00 43.84 106 GLY A O 1
ATOM 617 N N . SER A 1 108 ? 7.224 -0.123 8.224 1.00 43.55 107 SER A N 1
ATOM 618 C CA . SER A 1 108 ? 6.857 1.193 8.740 1.00 43.73 107 SER A CA 1
ATOM 619 C C . SER A 1 108 ? 7.994 2.207 8.832 1.00 43.99 107 SER A C 1
ATOM 620 O O . SER A 1 108 ? 7.777 3.392 8.622 1.00 44.42 107 SER A O 1
ATOM 623 N N . LYS A 1 109 ? 9.189 1.759 9.197 1.00 44.51 108 LYS A N 1
ATOM 624 C CA . LYS A 1 109 ? 10.320 2.667 9.304 1.00 45.05 108 LYS A CA 1
ATOM 625 C C . LYS A 1 109 ? 10.454 3.381 7.952 1.00 45.29 108 LYS A C 1
ATOM 626 O O . LYS A 1 109 ? 10.268 4.589 7.843 1.00 45.36 108 LYS A O 1
ATOM 632 N N . GLU A 1 110 ? 10.690 2.597 6.913 1.00 46.05 109 GLU A N 1
ATOM 633 C CA . GLU A 1 110 ? 10.960 3.105 5.581 1.00 47.08 109 GLU A CA 1
ATOM 634 C C . GLU A 1 110 ? 9.735 3.761 4.956 1.00 46.97 109 GLU A C 1
ATOM 635 O O . GLU A 1 110 ? 9.851 4.801 4.290 1.00 47.45 109 GLU A O 1
ATOM 641 N N . GLY A 1 111 ? 8.560 3.148 5.168 1.00 46.13 110 GLY A N 1
ATOM 642 C CA . GLY A 1 111 ? 7.308 3.650 4.653 1.00 45.13 110 GLY A CA 1
ATOM 643 C C . GLY A 1 111 ? 6.976 5.012 5.222 1.00 44.69 110 GLY A C 1
ATOM 644 O O . GLY A 1 111 ? 6.553 5.925 4.492 1.00 44.40 110 GLY A O 1
ATOM 645 N N . LEU A 1 112 ? 7.156 5.158 6.529 1.00 43.54 111 LEU A N 1
ATOM 646 C CA . LEU A 1 112 ? 6.979 6.456 7.143 1.00 43.30 111 LEU A CA 1
ATOM 647 C C . LEU A 1 112 ? 7.995 7.450 6.585 1.00 43.16 111 LEU A C 1
ATOM 648 O O . LEU A 1 112 ? 7.620 8.559 6.232 1.00 43.27 111 LEU A O 1
ATOM 653 N N . ALA A 1 113 ? 9.263 7.046 6.494 1.00 43.38 112 ALA A N 1
ATOM 654 C CA . ALA A 1 113 ? 10.315 7.915 5.920 1.00 43.81 112 ALA A CA 1
ATOM 655 C C . ALA A 1 113 ? 9.903 8.474 4.554 1.00 44.17 112 ALA A C 1
ATOM 656 O O . ALA A 1 113 ? 10.128 9.646 4.289 1.00 44.43 112 ALA A O 1
ATOM 658 N N . HIS A 1 114 ? 9.333 7.630 3.698 1.00 44.30 113 HIS A N 1
ATOM 659 C CA . HIS A 1 114 ? 8.842 8.055 2.364 1.00 44.74 113 HIS A CA 1
ATOM 660 C C . HIS A 1 114 ? 7.594 8.936 2.378 1.00 44.60 113 HIS A C 1
ATOM 661 O O . HIS A 1 114 ? 7.504 9.900 1.619 1.00 45.03 113 HIS A O 1
ATOM 668 N N . LEU A 1 115 ? 6.620 8.587 3.207 1.00 44.17 114 LEU A N 1
ATOM 669 C CA . LEU A 1 115 ? 5.497 9.481 3.413 1.00 44.17 114 LEU A CA 1
ATOM 670 C C . LEU A 1 115 ? 6.013 10.862 3.789 1.00 44.22 114 LEU A C 1
ATOM 671 O O . LEU A 1 115 ? 5.478 11.863 3.330 1.00 44.57 114 LEU A O 1
ATOM 676 N N . MET A 1 116 ? 7.053 10.911 4.626 1.00 43.98 115 MET A N 1
ATOM 677 C CA . MET A 1 116 ? 7.622 12.198 5.030 1.00 44.12 115 MET A CA 1
ATOM 678 C C . MET A 1 116 ? 8.257 12.921 3.852 1.00 44.76 115 MET A C 1
ATOM 679 O O . MET A 1 116 ? 8.034 14.117 3.676 1.00 45.10 115 MET A O 1
ATOM 684 N N . LEU A 1 117 ? 9.053 12.201 3.066 1.00 45.05 116 LEU A N 1
ATOM 685 C CA . LEU A 1 117 ? 9.665 12.788 1.864 1.00 45.84 116 LEU A CA 1
ATOM 686 C C . LEU A 1 117 ? 8.645 13.267 0.862 1.00 46.20 116 LEU A C 1
ATOM 687 O O . LEU A 1 117 ? 8.905 14.235 0.160 1.00 46.86 116 LEU A O 1
ATOM 692 N N . ALA A 1 118 ? 7.503 12.574 0.794 1.00 45.89 117 ALA A N 1
ATOM 693 C CA . ALA A 1 118 ? 6.433 12.924 -0.119 1.00 46.32 117 ALA A CA 1
ATOM 694 C C . ALA A 1 118 ? 5.629 14.112 0.369 1.00 46.37 117 ALA A C 1
ATOM 695 O O . ALA A 1 118 ? 4.972 14.770 -0.428 1.00 46.98 117 ALA A O 1
ATOM 697 N N . THR A 1 119 ? 5.631 14.365 1.673 1.00 45.85 118 THR A N 1
ATOM 698 C CA . THR A 1 119 ? 4.753 15.385 2.243 1.00 45.95 118 THR A CA 1
ATOM 699 C C . THR A 1 119 ? 5.472 16.568 2.885 1.00 46.06 118 THR A C 1
ATOM 700 O O . THR A 1 119 ? 4.872 17.613 3.092 1.00 46.40 118 THR A O 1
ATOM 704 N N . LEU A 1 120 ? 6.753 16.419 3.192 1.00 45.89 119 LEU A N 1
ATOM 705 C CA . LEU A 1 120 ? 7.445 17.417 3.980 1.00 45.99 119 LEU A CA 1
ATOM 706 C C . LEU A 1 120 ? 8.747 17.892 3.325 1.00 46.61 119 LEU A C 1
ATOM 707 O O . LEU A 1 120 ? 9.438 17.146 2.619 1.00 46.76 119 LEU A O 1
ATOM 712 N N . ASP A 1 121 ? 9.090 19.139 3.605 1.00 47.08 120 ASP A N 1
ATOM 713 C CA . ASP A 1 121 ? 10.331 19.702 3.138 1.00 47.82 120 ASP A CA 1
ATOM 714 C C . ASP A 1 121 ? 10.816 20.699 4.181 1.00 47.98 120 ASP A C 1
ATOM 715 O O . ASP A 1 121 ? 10.216 20.866 5.231 1.00 47.48 120 ASP A O 1
ATOM 720 N N . HIS A 1 122 ? 11.918 21.353 3.883 1.00 48.80 121 HIS A N 1
ATOM 721 C CA . HIS A 1 122 ? 12.324 22.537 4.624 1.00 49.26 121 HIS A CA 1
ATOM 722 C C . HIS A 1 122 ? 11.180 23.562 4.635 1.00 49.44 121 HIS A C 1
ATOM 723 O O . HIS A 1 122 ? 10.583 23.830 3.601 1.00 49.87 121 HIS A O 1
ATOM 730 N N . GLY A 1 123 ? 10.889 24.125 5.811 1.00 49.22 122 GLY A N 1
ATOM 731 C CA . GLY A 1 123 ? 9.796 25.079 5.986 1.00 49.47 122 GLY A CA 1
ATOM 732 C C . GLY A 1 123 ? 8.568 24.483 6.647 1.00 48.66 122 GLY A C 1
ATOM 733 O O . GLY A 1 123 ? 7.657 25.212 7.037 1.00 48.91 122 GLY A O 1
ATOM 734 N N . ASP A 1 124 ? 8.527 23.162 6.781 1.00 47.84 123 ASP A N 1
ATOM 735 C CA . ASP A 1 124 ? 7.456 22.510 7.536 1.00 47.15 123 ASP A CA 1
ATOM 736 C C . ASP A 1 124 ? 7.895 22.162 8.959 1.00 46.62 123 ASP A C 1
ATOM 737 O O . ASP A 1 124 ? 9.068 21.974 9.224 1.00 46.58 123 ASP A O 1
ATOM 742 N N . THR A 1 125 ? 6.935 22.090 9.873 1.00 46.35 124 THR A N 1
ATOM 743 C CA . THR A 1 125 ? 7.174 21.554 11.194 1.00 45.85 124 THR A CA 1
ATOM 744 C C . THR A 1 125 ? 6.163 20.462 11.439 1.00 45.32 124 THR A C 1
ATOM 745 O O . THR A 1 125 ? 5.022 20.594 11.026 1.00 45.54 124 THR A O 1
ATOM 749 N N . ILE A 1 126 ? 6.585 19.377 12.080 1.00 44.75 125 ILE A N 1
ATOM 750 C CA . ILE A 1 126 ? 5.664 18.344 12.550 1.00 44.35 125 ILE A CA 1
ATOM 751 C C . ILE A 1 126 ? 5.651 18.280 14.080 1.00 44.25 125 ILE A C 1
ATOM 752 O O . ILE A 1 126 ? 6.576 18.751 14.749 1.00 44.34 125 ILE A O 1
ATOM 757 N N . LEU A 1 127 ? 4.599 17.680 14.617 1.00 44.18 126 LEU A N 1
ATOM 758 C CA . LEU A 1 127 ? 4.414 17.544 16.057 1.00 44.20 126 LEU A CA 1
ATOM 759 C C . LEU A 1 127 ? 4.616 16.104 16.487 1.00 43.74 126 LEU A C 1
ATOM 760 O O . LEU A 1 127 ? 4.123 15.179 15.857 1.00 43.55 126 LEU A O 1
ATOM 765 N N . VAL A 1 128 ? 5.337 15.937 17.589 1.00 43.67 127 VAL A N 1
ATOM 766 C CA . VAL A 1 128 ? 5.640 14.620 18.139 1.00 43.36 127 VAL A CA 1
ATOM 767 C C . VAL A 1 128 ? 5.525 14.644 19.671 1.00 43.63 127 VAL A C 1
ATOM 768 O O . VAL A 1 128 ? 5.953 15.608 20.294 1.00 43.91 127 VAL A O 1
ATOM 772 N N . PRO A 1 129 ? 4.938 13.598 20.288 1.00 43.64 128 PRO A N 1
ATOM 773 C CA . PRO A 1 129 ? 4.969 13.547 21.762 1.00 43.98 128 PRO A CA 1
ATOM 774 C C . PRO A 1 129 ? 6.393 13.500 22.323 1.00 43.89 128 PRO A C 1
ATOM 775 O O . PRO A 1 129 ? 7.312 13.258 21.572 1.00 43.58 128 PRO A O 1
ATOM 779 N N . ASN A 1 130 ? 6.536 13.726 23.631 1.00 44.30 129 ASN A N 1
ATOM 780 C CA . ASN A 1 130 ? 7.806 13.643 24.355 1.00 44.41 129 ASN A CA 1
ATOM 781 C C . ASN A 1 130 ? 7.594 13.090 25.786 1.00 44.86 129 ASN A C 1
ATOM 782 O O . ASN A 1 130 ? 6.955 13.752 26.598 1.00 45.34 129 ASN A O 1
ATOM 787 N N . PRO A 1 131 ? 8.141 11.899 26.105 1.00 44.81 130 PRO A N 1
ATOM 788 C CA . PRO A 1 131 ? 8.988 11.030 25.294 1.00 44.43 130 PRO A CA 1
ATOM 789 C C . PRO A 1 131 ? 8.210 10.357 24.180 1.00 43.99 130 PRO A C 1
ATOM 790 O O . PRO A 1 131 ? 6.994 10.229 24.280 1.00 44.08 130 PRO A O 1
ATOM 794 N N . SER A 1 132 ? 8.927 9.961 23.130 1.00 43.65 131 SER A N 1
ATOM 795 C CA . SER A 1 132 ? 8.336 9.309 21.955 1.00 44.07 131 SER A CA 1
ATOM 796 C C . SER A 1 132 ? 9.411 8.526 21.195 1.00 44.27 131 SER A C 1
ATOM 797 O O . SER A 1 132 ? 10.571 8.483 21.601 1.00 44.20 131 SER A O 1
ATOM 800 N N . TYR A 1 133 ? 8.990 7.912 20.100 1.00 44.15 132 TYR A N 1
ATOM 801 C CA . TYR A 1 133 ? 9.792 6.991 19.325 1.00 45.24 132 TYR A CA 1
ATOM 802 C C . TYR A 1 133 ? 10.712 7.777 18.397 1.00 45.19 132 TYR A C 1
ATOM 803 O O . TYR A 1 133 ? 10.229 8.473 17.519 1.00 44.02 132 TYR A O 1
ATOM 812 N N . PRO A 1 134 ? 12.042 7.686 18.594 1.00 46.24 133 PRO A N 1
ATOM 813 C CA . PRO A 1 134 ? 12.912 8.643 17.908 1.00 47.30 133 PRO A CA 1
ATOM 814 C C . PRO A 1 134 ? 12.918 8.552 16.373 1.00 48.32 133 PRO A C 1
ATOM 815 O O . PRO A 1 134 ? 13.338 9.505 15.719 1.00 48.40 133 PRO A O 1
ATOM 819 N N . ILE A 1 135 ? 12.440 7.437 15.817 1.00 49.54 134 ILE A N 1
ATOM 820 C CA . ILE A 1 135 ? 12.518 7.173 14.381 1.00 50.88 134 ILE A CA 1
ATOM 821 C C . ILE A 1 135 ? 11.540 8.024 13.581 1.00 51.02 134 ILE A C 1
ATOM 822 O O . ILE A 1 135 ? 11.816 8.372 12.426 1.00 51.89 134 ILE A O 1
ATOM 827 N N . HIS A 1 136 ? 10.405 8.361 14.174 1.00 50.29 135 HIS A N 1
ATOM 828 C CA . HIS A 1 136 ? 9.559 9.372 13.582 1.00 50.23 135 HIS A CA 1
ATOM 829 C C . HIS A 1 136 ? 10.382 10.652 13.410 1.00 50.19 135 HIS A C 1
ATOM 830 O O . HIS A 1 136 ? 10.555 11.141 12.302 1.00 51.38 135 HIS A O 1
ATOM 837 N N . ILE A 1 137 ? 10.905 11.175 14.505 1.00 49.53 136 ILE A N 1
ATOM 838 C CA . ILE A 1 137 ? 11.665 12.418 14.461 1.00 50.00 136 ILE A CA 1
ATOM 839 C C . ILE A 1 137 ? 12.638 12.403 13.256 1.00 50.80 136 ILE A C 1
ATOM 840 O O . ILE A 1 137 ? 12.598 13.305 12.415 1.00 50.78 136 ILE A O 1
ATOM 845 N N . TYR A 1 138 ? 13.443 11.345 13.140 1.00 50.97 137 TYR A N 1
ATOM 846 C CA . TYR A 1 138 ? 14.465 11.263 12.092 1.00 51.99 137 TYR A CA 1
ATOM 847 C C . TYR A 1 138 ? 13.990 11.335 10.643 1.00 50.95 137 TYR A C 1
ATOM 848 O O . TYR A 1 138 ? 14.584 12.056 9.848 1.00 51.85 137 TYR A O 1
ATOM 857 N N . GLY A 1 139 ? 12.965 10.571 10.297 1.00 49.41 138 GLY A N 1
ATOM 858 C CA . GLY A 1 139 ? 12.386 10.620 8.945 1.00 48.46 138 GLY A CA 1
ATOM 859 C C . GLY A 1 139 ? 11.955 12.037 8.616 1.00 47.85 138 GLY A C 1
ATOM 860 O O . GLY A 1 139 ? 12.135 12.517 7.489 1.00 47.42 138 GLY A O 1
ATOM 861 N N . ALA A 1 140 ? 11.417 12.714 9.631 1.00 46.79 139 ALA A N 1
ATOM 862 C CA . ALA A 1 140 ? 10.898 14.063 9.461 1.00 46.89 139 ALA A CA 1
ATOM 863 C C . ALA A 1 140 ? 12.068 15.006 9.248 1.00 46.92 139 ALA A C 1
ATOM 864 O O . ALA A 1 140 ? 12.054 15.818 8.311 1.00 47.68 139 ALA A O 1
ATOM 866 N N . VAL A 1 141 ? 13.086 14.875 10.090 1.00 41.87 140 VAL A N 1
ATOM 867 C CA . VAL A 1 141 ? 14.254 15.717 9.972 1.00 42.43 140 VAL A CA 1
ATOM 868 C C . VAL A 1 141 ? 14.968 15.471 8.645 1.00 43.28 140 VAL A C 1
ATOM 869 O O . VAL A 1 141 ? 15.343 16.424 7.977 1.00 44.20 140 VAL A O 1
ATOM 873 N N . ILE A 1 142 ? 15.146 14.208 8.274 1.00 43.06 141 ILE A N 1
ATOM 874 C CA . ILE A 1 142 ? 15.793 13.842 6.996 1.00 44.72 141 ILE A CA 1
ATOM 875 C C . ILE A 1 142 ? 15.096 14.460 5.794 1.00 44.89 141 ILE A C 1
ATOM 876 O O . ILE A 1 142 ? 15.747 14.880 4.851 1.00 46.36 141 ILE A O 1
ATOM 881 N N . ALA A 1 143 ? 13.771 14.509 5.866 1.00 43.93 142 ALA A N 1
ATOM 882 C CA . ALA A 1 143 ? 12.945 15.166 4.868 1.00 44.50 142 ALA A CA 1
ATOM 883 C C . ALA A 1 143 ? 13.106 16.687 4.907 1.00 44.78 142 ALA A C 1
ATOM 884 O O . ALA A 1 143 ? 12.767 17.354 3.947 1.00 45.70 142 ALA A O 1
ATOM 886 N N . GLY A 1 144 ? 13.647 17.224 6.007 1.00 44.15 143 GLY A N 1
ATOM 887 C CA . GLY A 1 144 ? 13.916 18.663 6.145 1.00 44.52 143 GLY A CA 1
ATOM 888 C C . GLY A 1 144 ? 12.920 19.379 7.057 1.00 43.49 143 GLY A C 1
ATOM 889 O O . GLY A 1 144 ? 13.053 20.563 7.315 1.00 43.76 143 GLY A O 1
ATOM 890 N N . ALA A 1 145 ? 11.920 18.674 7.557 1.00 42.48 144 ALA A N 1
ATOM 891 C CA . ALA A 1 145 ? 11.008 19.286 8.527 1.00 41.75 144 ALA A CA 1
ATOM 892 C C . ALA A 1 145 ? 11.751 19.591 9.841 1.00 41.32 144 ALA A C 1
ATOM 893 O O . ALA A 1 145 ? 12.767 18.980 10.117 1.00 41.33 144 ALA A O 1
ATOM 895 N N . GLN A 1 146 ? 11.226 20.544 10.612 1.00 41.20 145 GLN A N 1
ATOM 896 C CA . GLN A 1 146 ? 11.579 20.727 12.003 1.00 40.84 145 GLN A CA 1
ATOM 897 C C . GLN A 1 146 ? 10.561 19.983 12.856 1.00 40.01 145 GLN A C 1
ATOM 898 O O . GLN A 1 146 ? 9.473 19.634 12.385 1.00 39.85 145 GLN A O 1
ATOM 904 N N . VAL A 1 147 ? 10.923 19.694 14.100 1.00 39.68 146 VAL A N 1
ATOM 905 C CA . VAL A 1 147 ? 10.065 18.887 14.970 1.00 39.05 146 VAL A CA 1
ATOM 906 C C . VAL A 1 147 ? 9.746 19.675 16.231 1.00 39.34 146 VAL A C 1
ATOM 907 O O . VAL A 1 147 ? 10.618 20.278 16.842 1.00 39.78 146 VAL A O 1
ATOM 911 N N . ARG A 1 148 ? 8.467 19.699 16.584 1.00 39.35 147 ARG A N 1
ATOM 912 C CA . ARG A 1 148 ? 8.041 20.301 17.826 1.00 39.86 147 ARG A CA 1
ATOM 913 C C . ARG A 1 148 ? 7.493 19.200 18.722 1.00 39.48 147 ARG A C 1
ATOM 914 O O . ARG A 1 148 ? 6.587 18.480 18.330 1.00 39.17 147 ARG A O 1
ATOM 922 N N . SER A 1 149 ? 8.093 19.021 19.903 1.00 39.62 148 SER A N 1
ATOM 923 C CA . SER A 1 149 ? 7.690 17.924 20.788 1.00 39.37 148 SER A CA 1
ATOM 924 C C . SER A 1 149 ? 6.742 18.437 21.856 1.00 40.29 148 SER A C 1
ATOM 925 O O . SER A 1 149 ? 6.851 19.574 22.302 1.00 41.19 148 SER A O 1
ATOM 928 N N . VAL A 1 150 ? 5.815 17.577 22.246 1.00 40.24 149 VAL A N 1
ATOM 929 C CA . VAL A 1 150 ? 4.684 17.936 23.105 1.00 41.34 149 VAL A CA 1
ATOM 930 C C . VAL A 1 150 ? 4.728 16.974 24.297 1.00 41.49 149 VAL A C 1
ATOM 931 O O . VAL A 1 150 ? 4.648 15.770 24.112 1.00 40.72 149 VAL A O 1
ATOM 935 N N . PRO A 1 151 ? 4.923 17.501 25.515 1.00 42.62 150 PRO A N 1
ATOM 936 C CA . PRO A 1 151 ? 5.006 16.649 26.694 1.00 43.02 150 PRO A CA 1
ATOM 937 C C . PRO A 1 151 ? 3.808 15.745 26.816 1.00 43.13 150 PRO A C 1
ATOM 938 O O . PRO A 1 151 ? 2.647 16.209 26.721 1.00 44.00 150 PRO A O 1
ATOM 942 N N . LEU A 1 152 ? 4.078 14.459 26.991 1.00 42.42 151 LEU A N 1
ATOM 943 C CA . LEU A 1 152 ? 3.028 13.470 27.235 1.00 42.64 151 LEU A CA 1
ATOM 944 C C . LEU A 1 152 ? 3.468 12.713 28.470 1.00 43.15 151 LEU A C 1
ATOM 945 O O . LEU A 1 152 ? 4.104 11.666 28.374 1.00 42.25 151 LEU A O 1
ATOM 950 N N . VAL A 1 153 ? 3.160 13.283 29.629 1.00 44.79 152 VAL A N 1
ATOM 951 C CA . VAL A 1 153 ? 3.663 12.795 30.886 1.00 45.65 152 VAL A CA 1
ATOM 952 C C . VAL A 1 153 ? 2.625 12.994 31.968 1.00 47.66 152 VAL A C 1
ATOM 953 O O . VAL A 1 153 ? 1.949 14.021 31.986 1.00 48.75 152 VAL A O 1
ATOM 957 N N . PRO A 1 154 ? 2.498 12.027 32.888 1.00 48.38 153 PRO A N 1
ATOM 958 C CA . PRO A 1 154 ? 1.598 12.311 33.996 1.00 50.67 153 PRO A CA 1
ATOM 959 C C . PRO A 1 154 ? 1.886 13.695 34.586 1.00 52.19 153 PRO A C 1
ATOM 960 O O . PRO A 1 154 ? 3.052 14.072 34.759 1.00 51.91 153 PRO A O 1
ATOM 964 N N . GLY A 1 155 ? 0.830 14.445 34.869 1.00 53.95 154 GLY A N 1
ATOM 965 C CA . GLY A 1 155 ? 0.953 15.740 35.535 1.00 55.84 154 GLY A CA 1
ATOM 966 C C . GLY A 1 155 ? 0.771 16.897 34.586 1.00 55.41 154 GLY A C 1
ATOM 967 O O . GLY A 1 155 ? 0.502 18.012 35.008 1.00 57.24 154 GLY A O 1
ATOM 968 N N . ILE A 1 156 ? 0.940 16.622 33.297 1.00 53.13 155 ILE A N 1
ATOM 969 C CA . ILE A 1 156 ? 0.766 17.612 32.242 1.00 52.58 155 ILE A CA 1
ATOM 970 C C . ILE A 1 156 ? -0.422 17.196 31.386 1.00 52.21 155 ILE A C 1
ATOM 971 O O . ILE A 1 156 ? -0.561 16.007 31.071 1.00 51.05 155 ILE A O 1
ATOM 976 N N . ASP A 1 157 ? -1.270 18.175 31.042 1.00 53.42 156 ASP A N 1
ATOM 977 C CA . ASP A 1 157 ? -2.432 17.979 30.180 1.00 53.48 156 ASP A CA 1
ATOM 978 C C . ASP A 1 157 ? -2.020 18.054 28.715 1.00 51.37 156 ASP A C 1
ATOM 979 O O . ASP A 1 157 ? -1.719 19.133 28.207 1.00 51.37 156 ASP A O 1
ATOM 984 N N . PHE A 1 158 ? -2.038 16.898 28.048 1.00 49.79 157 PHE A N 1
ATOM 985 C CA . PHE A 1 158 ? -1.438 16.703 26.724 1.00 47.73 157 PHE A CA 1
ATOM 986 C C . PHE A 1 158 ? -2.196 17.438 25.625 1.00 48.11 157 PHE A C 1
ATOM 987 O O . PHE A 1 158 ? -1.569 17.969 24.699 1.00 47.08 157 PHE A O 1
ATOM 995 N N . PHE A 1 159 ? -3.520 17.496 25.721 1.00 49.78 158 PHE A N 1
ATOM 996 C CA . PHE A 1 159 ? -4.307 18.155 24.671 1.00 50.43 158 PHE A CA 1
ATOM 997 C C . PHE A 1 159 ? -4.179 19.666 24.729 1.00 51.53 158 PHE A C 1
ATOM 998 O O . PHE A 1 159 ? -4.076 20.321 23.690 1.00 51.14 158 PHE A O 1
ATOM 1006 N N . ASN A 1 160 ? -4.149 20.209 25.941 1.00 53.00 159 ASN A N 1
ATOM 1007 C CA . ASN A 1 160 ? -3.864 21.623 26.120 1.00 54.06 159 ASN A CA 1
ATOM 1008 C C . ASN A 1 160 ? -2.495 21.986 25.535 1.00 52.12 159 ASN A C 1
ATOM 1009 O O . ASN A 1 160 ? -2.359 22.971 24.806 1.00 52.24 159 ASN A O 1
ATOM 1014 N N . GLU A 1 161 ? -1.482 21.178 25.814 1.00 50.49 160 GLU A N 1
ATOM 1015 C CA . GLU A 1 161 ? -0.158 21.458 25.261 1.00 48.88 160 GLU A CA 1
ATOM 1016 C C . GLU A 1 161 ? -0.105 21.197 23.746 1.00 47.42 160 GLU A C 1
ATOM 1017 O O . GLU A 1 161 ? 0.576 21.905 23.005 1.00 46.87 160 GLU A O 1
ATOM 1023 N N . LEU A 1 162 ? -0.860 20.203 23.288 1.00 47.03 161 LEU A N 1
ATOM 1024 C CA . LEU A 1 162 ? -0.921 19.883 21.878 1.00 45.98 161 LEU A CA 1
ATOM 1025 C C . LEU A 1 162 ? -1.557 21.024 21.055 1.00 47.08 161 LEU A C 1
ATOM 1026 O O . LEU A 1 162 ? -1.055 21.371 19.964 1.00 46.33 161 LEU A O 1
ATOM 1031 N N . GLU A 1 163 ? -2.625 21.622 21.574 1.00 49.05 162 GLU A N 1
ATOM 1032 C CA . GLU A 1 163 ? -3.282 22.713 20.858 1.00 50.41 162 GLU A CA 1
ATOM 1033 C C . GLU A 1 163 ? -2.409 23.954 20.905 1.00 50.49 162 GLU A C 1
ATOM 1034 O O . GLU A 1 163 ? -2.332 24.683 19.938 1.00 50.58 162 GLU A O 1
ATOM 1040 N N . ARG A 1 164 ? -1.743 24.189 22.030 1.00 50.60 163 ARG A N 1
ATOM 1041 C CA . ARG A 1 164 ? -0.758 25.269 22.113 1.00 50.61 163 ARG A CA 1
ATOM 1042 C C . ARG A 1 164 ? 0.314 25.100 21.009 1.00 48.71 163 ARG A C 1
ATOM 1043 O O . ARG A 1 164 ? 0.633 26.057 20.288 1.00 48.93 163 ARG A O 1
ATOM 1051 N N . ALA A 1 165 ? 0.853 23.888 20.874 1.00 47.05 164 ALA A N 1
ATOM 1052 C CA . ALA A 1 165 ? 1.941 23.635 19.910 1.00 45.49 164 ALA A CA 1
ATOM 1053 C C . ALA A 1 165 ? 1.502 23.913 18.479 1.00 45.53 164 ALA A C 1
ATOM 1054 O O . ALA A 1 165 ? 2.289 24.413 17.671 1.00 45.11 164 ALA A O 1
ATOM 1056 N N . ILE A 1 166 ? 0.238 23.603 18.188 1.00 46.25 165 ILE A N 1
ATOM 1057 C CA . ILE A 1 166 ? -0.380 23.937 16.895 1.00 46.79 165 ILE A CA 1
ATOM 1058 C C . ILE A 1 166 ? -0.468 25.454 16.709 1.00 48.15 165 ILE A C 1
ATOM 1059 O O . ILE A 1 166 ? -0.062 25.988 15.679 1.00 48.06 165 ILE A O 1
ATOM 1064 N N . ARG A 1 167 ? -1.004 26.145 17.708 1.00 49.59 166 ARG A N 1
ATOM 1065 C CA . ARG A 1 167 ? -1.295 27.580 17.592 1.00 51.27 166 ARG A CA 1
ATOM 1066 C C . ARG A 1 167 ? -0.079 28.508 17.693 1.00 50.96 166 ARG A C 1
ATOM 1067 O O . ARG A 1 167 ? -0.160 29.666 17.287 1.00 52.12 166 ARG A O 1
ATOM 1075 N N . GLU A 1 168 ? 1.013 28.019 18.267 1.00 49.62 167 GLU A N 1
ATOM 1076 C CA . GLU A 1 168 ? 2.150 28.870 18.624 1.00 49.65 167 GLU A CA 1
ATOM 1077 C C . GLU A 1 168 ? 3.357 28.677 17.720 1.00 48.24 167 GLU A C 1
ATOM 1078 O O . GLU A 1 168 ? 4.429 29.195 17.992 1.00 48.16 167 GLU A O 1
ATOM 1084 N N . SER A 1 169 ? 3.134 27.962 16.622 1.00 47.41 168 SER A N 1
ATOM 1085 C CA . SER A 1 169 ? 4.124 27.744 15.584 1.00 46.53 168 SER A CA 1
ATOM 1086 C C . SER A 1 169 ? 3.593 28.279 14.267 1.00 47.55 168 SER A C 1
ATOM 1087 O O . SER A 1 169 ? 2.518 27.884 13.836 1.00 48.25 168 SER A O 1
ATOM 1090 N N . ILE A 1 170 ? 4.324 29.201 13.645 1.00 48.27 169 ILE A N 1
ATOM 1091 C CA . ILE A 1 170 ? 3.975 29.711 12.315 1.00 48.95 169 ILE A CA 1
ATOM 1092 C C . ILE A 1 170 ? 5.082 29.379 11.328 1.00 47.79 169 ILE A C 1
ATOM 1093 O O . ILE A 1 170 ? 6.228 29.696 11.588 1.00 47.44 169 ILE A O 1
ATOM 1098 N N . PRO A 1 171 ? 4.746 28.749 10.192 1.00 47.58 170 PRO A N 1
ATOM 1099 C CA . PRO A 1 171 ? 3.401 28.286 9.855 1.00 47.95 170 PRO A CA 1
ATOM 1100 C C . PRO A 1 171 ? 3.003 27.235 10.837 1.00 47.16 170 PRO A C 1
ATOM 1101 O O . PRO A 1 171 ? 3.859 26.732 11.570 1.00 46.10 170 PRO A O 1
ATOM 1105 N N . LYS A 1 172 ? 1.728 26.891 10.860 1.00 47.93 171 LYS A N 1
ATOM 1106 C CA . LYS A 1 172 ? 1.281 25.875 11.780 1.00 47.71 171 LYS A CA 1
ATOM 1107 C C . LYS A 1 172 ? 1.803 24.519 11.309 1.00 45.81 171 LYS A C 1
ATOM 1108 O O . LYS A 1 172 ? 1.965 24.295 10.112 1.00 46.01 171 LYS A O 1
ATOM 1114 N N . PRO A 1 173 ? 2.089 23.619 12.255 1.00 44.49 172 PRO A N 1
ATOM 1115 C CA . PRO A 1 173 ? 2.567 22.300 11.900 1.00 43.35 172 PRO A CA 1
ATOM 1116 C C . PRO A 1 173 ? 1.623 21.568 10.937 1.00 43.78 172 PRO A C 1
ATOM 1117 O O . PRO A 1 173 ? 0.399 21.636 11.077 1.00 44.70 172 PRO A O 1
ATOM 1121 N N . ARG A 1 174 ? 2.208 20.859 9.986 1.00 43.33 173 ARG A N 1
ATOM 1122 C CA . ARG A 1 174 ? 1.451 20.176 8.950 1.00 44.63 173 ARG A CA 1
ATOM 1123 C C . ARG A 1 174 ? 0.950 18.815 9.381 1.00 43.58 173 ARG A C 1
ATOM 1124 O O . ARG A 1 174 ? -0.047 18.341 8.894 1.00 44.79 173 ARG A O 1
ATOM 1132 N N . MET A 1 175 ? 1.646 18.172 10.301 1.00 42.83 174 MET A N 1
ATOM 1133 C CA . MET A 1 175 ? 1.296 16.813 10.676 1.00 41.95 174 MET A CA 1
ATOM 1134 C C . MET A 1 175 ? 1.681 16.547 12.127 1.00 40.66 174 MET A C 1
ATOM 1135 O O . MET A 1 175 ? 2.435 17.309 12.721 1.00 40.39 174 MET A O 1
ATOM 1140 N N . MET A 1 176 ? 1.041 15.552 12.728 1.00 40.47 175 MET A N 1
ATOM 1141 C CA . MET A 1 176 ? 1.412 15.066 14.048 1.00 39.73 175 MET A CA 1
ATOM 1142 C C . MET A 1 176 ? 1.547 13.551 13.929 1.00 39.08 175 MET A C 1
ATOM 1143 O O . MET A 1 176 ? 0.745 12.907 13.230 1.00 39.54 175 MET A O 1
ATOM 1148 N N . ILE A 1 177 ? 2.573 13.011 14.582 1.00 38.20 176 ILE A N 1
ATOM 1149 C CA . ILE A 1 177 ? 2.922 11.598 14.506 1.00 37.63 176 ILE A CA 1
ATOM 1150 C C . ILE A 1 177 ? 2.811 10.974 15.898 1.00 37.31 176 ILE A C 1
ATOM 1151 O O . ILE A 1 177 ? 3.402 11.464 16.852 1.00 37.14 176 ILE A O 1
ATOM 1156 N N . LEU A 1 178 ? 1.992 9.926 16.012 1.00 37.45 177 LEU A N 1
ATOM 1157 C CA . LEU A 1 178 ? 1.657 9.302 17.298 1.00 37.43 177 LEU A CA 1
ATOM 1158 C C . LEU A 1 178 ? 1.737 7.810 17.116 1.00 37.08 177 LEU A C 1
ATOM 1159 O O . LEU A 1 178 ? 1.707 7.313 15.990 1.00 37.11 177 LEU A O 1
ATOM 1164 N N . GLY A 1 179 ? 1.785 7.093 18.221 1.00 36.95 178 GLY A N 1
ATOM 1165 C CA . GLY A 1 179 ? 1.884 5.648 18.167 1.00 36.71 178 GLY A CA 1
ATOM 1166 C C . GLY A 1 179 ? 1.553 5.062 19.515 1.00 36.92 178 GLY A C 1
ATOM 1167 O O . GLY A 1 179 ? 2.206 5.353 20.524 1.00 36.80 178 GLY A O 1
ATOM 1168 N N . PHE A 1 180 ? 0.511 4.249 19.515 1.00 37.44 179 PHE A N 1
ATOM 1169 C CA . PHE A 1 180 ? 0.007 3.566 20.705 1.00 37.91 179 PHE A CA 1
ATOM 1170 C C . PHE A 1 180 ? -0.466 2.178 20.285 1.00 38.07 179 PHE A C 1
ATOM 1171 O O . PHE A 1 180 ? -1.213 2.060 19.296 1.00 38.47 179 PHE A O 1
ATOM 1179 N N . PRO A 1 181 ? -0.075 1.139 21.050 1.00 37.94 180 PRO A N 1
ATOM 1180 C CA . PRO A 1 181 ? 0.692 1.304 22.297 1.00 37.80 180 PRO A CA 1
ATOM 1181 C C . PRO A 1 181 ? 2.117 1.826 22.042 1.00 37.01 180 PRO A C 1
ATOM 1182 O O . PRO A 1 181 ? 2.706 1.567 21.002 1.00 36.52 180 PRO A O 1
ATOM 1186 N N . SER A 1 182 ? 2.637 2.608 22.975 1.00 37.11 181 SER A N 1
ATOM 1187 C CA . SER A 1 182 ? 3.775 3.449 22.679 1.00 36.64 181 SER A CA 1
ATOM 1188 C C . SER A 1 182 ? 5.132 2.829 23.001 1.00 36.40 181 SER A C 1
ATOM 1189 O O . SER A 1 182 ? 5.286 2.030 23.915 1.00 36.73 181 SER A O 1
ATOM 1192 N N . ASN A 1 183 ? 6.086 3.196 22.169 1.00 36.02 182 ASN A N 1
ATOM 1193 C CA . ASN A 1 183 ? 7.518 3.007 22.386 1.00 36.07 182 ASN A CA 1
ATOM 1194 C C . ASN A 1 183 ? 8.030 4.384 22.773 1.00 36.24 182 ASN A C 1
ATOM 1195 O O . ASN A 1 183 ? 7.926 5.307 21.970 1.00 36.01 182 ASN A O 1
ATOM 1200 N N . PRO A 1 184 ? 8.593 4.545 23.985 1.00 36.78 183 PRO A N 1
ATOM 1201 C CA . PRO A 1 184 ? 9.065 3.574 24.973 1.00 37.29 183 PRO A CA 1
ATOM 1202 C C . PRO A 1 184 ? 8.210 3.354 26.217 1.00 37.86 183 PRO A C 1
ATOM 1203 O O . PRO A 1 184 ? 8.487 2.448 26.975 1.00 38.35 183 PRO A O 1
ATOM 1207 N N . THR A 1 185 ? 7.189 4.173 26.404 1.00 37.98 184 THR A N 1
ATOM 1208 C CA . THR A 1 185 ? 6.427 4.274 27.656 1.00 38.91 184 THR A CA 1
ATOM 1209 C C . THR A 1 185 ? 5.379 3.184 27.904 1.00 39.13 184 THR A C 1
ATOM 1210 O O . THR A 1 185 ? 4.867 3.058 29.031 1.00 40.14 184 THR A O 1
ATOM 1214 N N . ALA A 1 186 ? 5.041 2.439 26.849 1.00 38.38 185 ALA A N 1
ATOM 1215 C CA . ALA A 1 186 ? 4.016 1.406 26.898 1.00 38.62 185 ALA A CA 1
ATOM 1216 C C . ALA A 1 186 ? 2.600 1.987 27.102 1.00 39.30 185 ALA A C 1
ATOM 1217 O O . ALA A 1 186 ? 1.651 1.247 27.374 1.00 39.89 185 ALA A O 1
ATOM 1219 N N . GLN A 1 187 ? 2.443 3.298 26.932 1.00 39.38 186 GLN A N 1
ATOM 1220 C CA . GLN A 1 187 ? 1.153 3.919 27.190 1.00 40.35 186 GLN A CA 1
ATOM 1221 C C . GLN A 1 187 ? 0.142 3.295 26.237 1.00 40.22 186 GLN A C 1
ATOM 1222 O O . GLN A 1 187 ? 0.469 2.966 25.099 1.00 39.26 186 GLN A O 1
ATOM 1228 N N . CYS A 1 188 ? -1.063 3.081 26.728 1.00 41.42 187 CYS A N 1
ATOM 1229 C CA . CYS A 1 188 ? -2.182 2.628 25.886 1.00 41.74 187 CYS A CA 1
ATOM 1230 C C . CYS A 1 188 ? -3.270 3.617 26.053 1.00 43.05 187 CYS A C 1
ATOM 1231 O O . CYS A 1 188 ? -3.429 4.168 27.141 1.00 44.13 187 CYS A O 1
ATOM 1234 N N . VAL A 1 189 ? -3.988 3.878 24.968 1.00 43.16 188 VAL A N 1
ATOM 1235 C CA . VAL A 1 189 ? -5.096 4.821 25.005 1.00 44.68 188 VAL A CA 1
ATOM 1236 C C . VAL A 1 189 ? -6.363 4.115 24.574 1.00 45.82 188 VAL A C 1
ATOM 1237 O O . VAL A 1 189 ? -6.329 3.010 24.041 1.00 45.23 188 VAL A O 1
ATOM 1241 N N . GLU A 1 190 ? -7.492 4.750 24.835 1.00 47.70 189 GLU A N 1
ATOM 1242 C CA . GLU A 1 190 ? -8.751 4.203 24.399 1.00 49.14 189 GLU A CA 1
ATOM 1243 C C . GLU A 1 190 ? -9.272 5.095 23.290 1.00 49.61 189 GLU A C 1
ATOM 1244 O O . GLU A 1 190 ? -8.620 6.080 22.897 1.00 48.72 189 GLU A O 1
ATOM 1250 N N . LEU A 1 191 ? -10.431 4.732 22.764 1.00 51.15 190 LEU A N 1
ATOM 1251 C CA . LEU A 1 191 ? -10.957 5.397 21.594 1.00 51.76 190 LEU A CA 1
ATOM 1252 C C . LEU A 1 191 ? -11.228 6.866 21.922 1.00 52.91 190 LEU A C 1
ATOM 1253 O O . LEU A 1 191 ? -11.008 7.725 21.089 1.00 52.51 190 LEU A O 1
ATOM 1258 N N . ASP A 1 192 ? -11.669 7.156 23.150 1.00 54.44 191 ASP A N 1
ATOM 1259 C CA . ASP A 1 192 ? -11.910 8.546 23.577 1.00 55.78 191 ASP A CA 1
ATOM 1260 C C . ASP A 1 192 ? -10.706 9.464 23.246 1.00 53.82 191 ASP A C 1
ATOM 1261 O O . ASP A 1 192 ? -10.881 10.533 22.655 1.00 54.36 191 ASP A O 1
ATOM 1266 N N . PHE A 1 193 ? -9.496 9.018 23.584 1.00 51.70 192 PHE A N 1
ATOM 1267 C CA . PHE A 1 193 ? -8.268 9.729 23.185 1.00 49.82 192 PHE A CA 1
ATOM 1268 C C . PHE A 1 193 ? -8.228 10.031 21.696 1.00 49.14 192 PHE A C 1
ATOM 1269 O O . PHE A 1 193 ? -8.051 11.188 21.309 1.00 49.26 192 PHE A O 1
ATOM 1277 N N . PHE A 1 194 ? -8.390 9.007 20.861 1.00 48.60 193 PHE A N 1
ATOM 1278 C CA . PHE A 1 194 ? -8.291 9.199 19.407 1.00 48.07 193 PHE A CA 1
ATOM 1279 C C . PHE A 1 194 ? -9.344 10.156 18.836 1.00 50.02 193 PHE A C 1
ATOM 1280 O O . PHE A 1 194 ? -9.034 10.945 17.930 1.00 49.70 193 PHE A O 1
ATOM 1288 N N . GLU A 1 195 ? -10.570 10.107 19.364 1.00 52.22 194 GLU A N 1
ATOM 1289 C CA . GLU A 1 195 ? -11.634 10.979 18.865 1.00 54.46 194 GLU A CA 1
ATOM 1290 C C . GLU A 1 195 ? -11.414 12.457 19.241 1.00 54.96 194 GLU A C 1
ATOM 1291 O O . GLU A 1 195 ? -12.002 13.355 18.628 1.00 56.44 194 GLU A O 1
ATOM 1297 N N . ARG A 1 196 ? -10.584 12.704 20.249 1.00 53.92 195 ARG A N 1
ATOM 1298 C CA . ARG A 1 196 ? -10.171 14.067 20.600 1.00 54.16 195 ARG A CA 1
ATOM 1299 C C . ARG A 1 196 ? -8.961 14.515 19.735 1.00 52.01 195 ARG A C 1
ATOM 1300 O O . ARG A 1 196 ? -8.858 15.683 19.341 1.00 52.45 195 ARG A O 1
ATOM 1308 N N . VAL A 1 197 ? -8.064 13.593 19.409 1.00 49.88 196 VAL A N 1
ATOM 1309 C CA . VAL A 1 197 ? -7.007 13.925 18.457 1.00 48.20 196 VAL A CA 1
ATOM 1310 C C . VAL A 1 197 ? -7.652 14.321 17.129 1.00 49.15 196 VAL A C 1
ATOM 1311 O O . VAL A 1 197 ? -7.452 15.431 16.633 1.00 49.43 196 VAL A O 1
ATOM 1315 N N . VAL A 1 198 ? -8.437 13.404 16.578 1.00 49.81 197 VAL A N 1
ATOM 1316 C CA . VAL A 1 198 ? -9.129 13.614 15.289 1.00 51.00 197 VAL A CA 1
ATOM 1317 C C . VAL A 1 198 ? -9.896 14.935 15.227 1.00 53.05 197 VAL A C 1
ATOM 1318 O O . VAL A 1 198 ? -9.791 15.658 14.244 1.00 53.33 197 VAL A O 1
ATOM 1322 N N . ALA A 1 199 ? -10.609 15.275 16.289 1.00 54.58 198 ALA A N 1
ATOM 1323 C CA . ALA A 1 199 ? -11.388 16.516 16.293 1.00 56.86 198 ALA A CA 1
ATOM 1324 C C . ALA A 1 199 ? -10.478 17.745 16.366 1.00 56.04 198 ALA A C 1
ATOM 1325 O O . ALA A 1 199 ? -10.796 18.799 15.810 1.00 57.35 198 ALA A O 1
ATOM 1327 N N . LEU A 1 200 ? -9.378 17.612 17.092 1.00 54.09 199 LEU A N 1
ATOM 1328 C CA . LEU A 1 200 ? -8.412 18.683 17.221 1.00 53.25 199 LEU A CA 1
ATOM 1329 C C . LEU A 1 200 ? -7.686 18.837 15.901 1.00 51.98 199 LEU A C 1
ATOM 1330 O O . LEU A 1 200 ? -7.457 19.945 15.440 1.00 52.40 199 LEU A O 1
ATOM 1335 N N . ALA A 1 201 ? -7.322 17.707 15.303 1.00 50.59 200 ALA A N 1
ATOM 1336 C CA . ALA A 1 201 ? -6.685 17.695 13.998 1.00 49.66 200 ALA A CA 1
ATOM 1337 C C . ALA A 1 201 ? -7.569 18.346 12.960 1.00 51.53 200 ALA A C 1
ATOM 1338 O O . ALA A 1 201 ? -7.104 19.181 12.187 1.00 51.52 200 ALA A O 1
ATOM 1340 N N . LYS A 1 202 ? -8.854 17.992 12.971 1.00 53.36 201 LYS A N 1
ATOM 1341 C CA . LYS A 1 202 ? -9.815 18.523 12.002 1.00 55.55 201 LYS A CA 1
ATOM 1342 C C . LYS A 1 202 ? -10.128 20.009 12.193 1.00 57.14 201 LYS A C 1
ATOM 1343 O O . LYS A 1 202 ? -10.422 20.715 11.229 1.00 58.42 201 LYS A O 1
ATOM 1349 N N . GLN A 1 203 ? -10.104 20.465 13.437 1.00 57.30 202 GLN A N 1
ATOM 1350 C CA . GLN A 1 203 ? -10.319 21.877 13.763 1.00 58.85 202 GLN A CA 1
ATOM 1351 C C . GLN A 1 203 ? -9.216 22.754 13.157 1.00 57.62 202 GLN A C 1
ATOM 1352 O O . GLN A 1 203 ? -9.491 23.859 12.701 1.00 59.12 202 GLN A O 1
ATOM 1358 N N . TYR A 1 204 ? -7.974 22.257 13.176 1.00 55.07 203 TYR A N 1
ATOM 1359 C CA . TYR A 1 204 ? -6.796 23.006 12.693 1.00 53.86 203 TYR A CA 1
ATOM 1360 C C . TYR A 1 204 ? -6.249 22.509 11.349 1.00 52.86 203 TYR A C 1
ATOM 1361 O O . TYR A 1 204 ? -5.299 23.069 10.822 1.00 52.08 203 TYR A O 1
ATOM 1370 N N . ASP A 1 205 ? -6.886 21.490 10.778 1.00 53.18 204 ASP A N 1
ATOM 1371 C CA . ASP A 1 205 ? -6.444 20.875 9.516 1.00 52.52 204 ASP A CA 1
ATOM 1372 C C . ASP A 1 205 ? -4.965 20.458 9.581 1.00 50.17 204 ASP A C 1
ATOM 1373 O O . ASP A 1 205 ? -4.136 20.830 8.731 1.00 49.74 204 ASP A O 1
ATOM 1378 N N . VAL A 1 206 ? -4.661 19.658 10.596 1.00 48.87 205 VAL A N 1
ATOM 1379 C CA . VAL A 1 206 ? -3.334 19.105 10.782 1.00 46.86 205 VAL A CA 1
ATOM 1380 C C . VAL A 1 206 ? -3.466 17.612 10.515 1.00 46.26 205 VAL A C 1
ATOM 1381 O O . VAL A 1 206 ? -4.268 16.963 11.161 1.00 46.61 205 VAL A O 1
ATOM 1385 N N . MET A 1 207 ? -2.697 17.074 9.564 1.00 45.57 206 MET A N 1
ATOM 1386 C CA . MET A 1 207 ? -2.756 15.639 9.249 1.00 45.12 206 MET A CA 1
ATOM 1387 C C . MET A 1 207 ? -2.278 14.800 10.459 1.00 43.70 206 MET A C 1
ATOM 1388 O O . MET A 1 207 ? -1.485 15.262 11.270 1.00 42.82 206 MET A O 1
ATOM 1393 N N . VAL A 1 208 ? -2.799 13.583 10.592 1.00 43.68 207 VAL A N 1
ATOM 1394 C CA . VAL A 1 208 ? -2.422 12.708 11.694 1.00 42.55 207 VAL A CA 1
ATOM 1395 C C . VAL A 1 208 ? -1.858 11.415 11.166 1.00 41.83 207 VAL A C 1
ATOM 1396 O O . VAL A 1 208 ? -2.484 10.750 10.342 1.00 42.62 207 VAL A O 1
ATOM 1400 N N . VAL A 1 209 ? -0.668 11.080 11.656 1.00 40.55 208 VAL A N 1
ATOM 1401 C CA . VAL A 1 209 ? -0.027 9.805 11.403 1.00 39.90 208 VAL A CA 1
ATOM 1402 C C . VAL A 1 209 ? -0.064 8.988 12.687 1.00 39.25 208 VAL A C 1
ATOM 1403 O O . VAL A 1 209 ? 0.397 9.449 13.744 1.00 38.70 208 VAL A O 1
ATOM 1407 N N . HIS A 1 210 ? -0.616 7.784 12.602 1.00 39.48 209 HIS A N 1
ATOM 1408 C CA . HIS A 1 210 ? -0.636 6.879 13.740 1.00 38.99 209 HIS A CA 1
ATOM 1409 C C . HIS A 1 210 ? 0.082 5.569 13.431 1.00 38.49 209 HIS A C 1
ATOM 1410 O O . HIS A 1 210 ? -0.223 4.910 12.440 1.00 39.05 209 HIS A O 1
ATOM 1417 N N . ASP A 1 211 ? 0.994 5.193 14.325 1.00 37.65 210 ASP A N 1
ATOM 1418 C CA . ASP A 1 211 ? 1.792 3.968 14.239 1.00 37.27 210 ASP A CA 1
ATOM 1419 C C . ASP A 1 211 ? 1.239 2.847 15.120 1.00 37.31 210 ASP A C 1
ATOM 1420 O O . ASP A 1 211 ? 1.392 2.879 16.358 1.00 36.97 210 ASP A O 1
ATOM 1425 N N . LEU A 1 212 ? 0.708 1.807 14.485 1.00 37.83 211 LEU A N 1
ATOM 1426 C CA . LEU A 1 212 ? -0.046 0.742 15.162 1.00 38.15 211 LEU A CA 1
ATOM 1427 C C . LEU A 1 212 ? 0.796 -0.507 15.357 1.00 37.81 211 LEU A C 1
ATOM 1428 O O . LEU A 1 212 ? 0.279 -1.604 15.597 1.00 38.21 211 LEU A O 1
ATOM 1433 N N . ALA A 1 213 ? 2.108 -0.319 15.323 1.00 37.23 212 ALA A N 1
ATOM 1434 C CA . ALA A 1 213 ? 3.090 -1.403 15.322 1.00 37.16 212 ALA A CA 1
ATOM 1435 C C . ALA A 1 213 ? 2.855 -2.464 16.378 1.00 37.18 212 ALA A C 1
ATOM 1436 O O . ALA A 1 213 ? 3.120 -3.636 16.131 1.00 37.52 212 ALA A O 1
ATOM 1438 N N . TYR A 1 214 ? 2.441 -2.033 17.567 1.00 36.97 213 TYR A N 1
ATOM 1439 C CA . TYR A 1 214 ? 2.232 -2.926 18.716 1.00 37.13 213 TYR A CA 1
ATOM 1440 C C . TYR A 1 214 ? 0.743 -3.340 18.947 1.00 37.82 213 TYR A C 1
ATOM 1441 O O . TYR A 1 214 ? 0.377 -3.727 20.046 1.00 38.10 213 TYR A O 1
ATOM 1450 N N . ALA A 1 215 ? -0.094 -3.273 17.916 1.00 38.31 214 ALA A N 1
ATOM 1451 C CA . ALA A 1 215 ? -1.513 -3.697 18.032 1.00 39.27 214 ALA A CA 1
ATOM 1452 C C . ALA A 1 215 ? -1.705 -5.044 18.716 1.00 39.67 214 ALA A C 1
ATOM 1453 O O . ALA A 1 215 ? -2.634 -5.190 19.497 1.00 40.37 214 ALA A O 1
ATOM 1455 N N . ASP A 1 216 ? -0.835 -6.009 18.439 1.00 39.42 215 ASP A N 1
ATOM 1456 C CA . ASP A 1 216 ? -1.037 -7.384 18.931 1.00 39.96 215 ASP A CA 1
ATOM 1457 C C . ASP A 1 216 ? -0.328 -7.714 20.232 1.00 39.64 215 ASP A C 1
ATOM 1458 O O . ASP A 1 216 ? -0.638 -8.722 20.882 1.00 40.21 215 ASP A O 1
ATOM 1463 N N . ILE A 1 217 ? 0.617 -6.873 20.614 1.00 38.90 216 ILE A N 1
ATOM 1464 C CA . ILE A 1 217 ? 1.430 -7.099 21.825 1.00 38.76 216 ILE A CA 1
ATOM 1465 C C . ILE A 1 217 ? 0.674 -6.440 22.979 1.00 39.10 216 ILE A C 1
ATOM 1466 O O . ILE A 1 217 ? 1.032 -5.369 23.466 1.00 38.78 216 ILE A O 1
ATOM 1471 N N . VAL A 1 218 ? -0.418 -7.097 23.367 1.00 39.95 217 VAL A N 1
ATOM 1472 C CA . VAL A 1 218 ? -1.282 -6.596 24.408 1.00 40.70 217 VAL A CA 1
ATOM 1473 C C . VAL A 1 218 ? -1.395 -7.643 25.503 1.00 41.50 217 VAL A C 1
ATOM 1474 O O . VAL A 1 218 ? -1.386 -8.821 25.228 1.00 41.72 217 VAL A O 1
ATOM 1478 N N . TYR A 1 219 ? -1.488 -7.214 26.749 1.00 42.09 218 TYR A N 1
ATOM 1479 C CA . TYR A 1 219 ? -1.524 -8.145 27.863 1.00 43.02 218 TYR A CA 1
ATOM 1480 C C . TYR A 1 219 ? -2.811 -8.104 28.669 1.00 44.53 218 TYR A C 1
ATOM 1481 O O . TYR A 1 219 ? -3.583 -7.140 28.579 1.00 44.93 218 TYR A O 1
ATOM 1490 N N . ASP A 1 220 ? -3.050 -9.182 29.417 1.00 45.53 219 ASP A N 1
ATOM 1491 C CA . ASP A 1 220 ? -4.124 -9.263 30.402 1.00 47.30 219 ASP A CA 1
ATOM 1492 C C . ASP A 1 220 ? -5.503 -8.823 29.859 1.00 48.14 219 ASP A C 1
ATOM 1493 O O . ASP A 1 220 ? -6.305 -8.211 30.565 1.00 49.54 219 ASP A O 1
ATOM 1498 N N . GLY A 1 221 ? -5.776 -9.143 28.601 1.00 47.53 220 GLY A N 1
ATOM 1499 C CA . GLY A 1 221 ? -7.122 -8.926 28.025 1.00 48.63 220 GLY A CA 1
ATOM 1500 C C . GLY A 1 221 ? -7.313 -7.511 27.526 1.00 48.28 220 GLY A C 1
ATOM 1501 O O . GLY A 1 221 ? -8.350 -7.180 26.988 1.00 49.24 220 GLY A O 1
ATOM 1502 N N . TRP A 1 222 ? -6.315 -6.663 27.706 1.00 47.08 221 TRP A N 1
ATOM 1503 C CA . TRP A 1 222 ? -6.372 -5.299 27.237 1.00 46.69 221 TRP A CA 1
ATOM 1504 C C . TRP A 1 222 ? -6.383 -5.324 25.721 1.00 45.79 221 TRP A C 1
ATOM 1505 O O . TRP A 1 222 ? -6.075 -6.321 25.107 1.00 45.24 221 TRP A O 1
ATOM 1516 N N . LYS A 1 223 ? -6.766 -4.230 25.110 1.00 45.83 222 LYS A N 1
ATOM 1517 C CA . LYS A 1 223 ? -6.927 -4.181 23.661 1.00 45.37 222 LYS A CA 1
ATOM 1518 C C . LYS A 1 223 ? -6.613 -2.789 23.190 1.00 44.72 222 LYS A C 1
ATOM 1519 O O . LYS A 1 223 ? -7.002 -1.808 23.847 1.00 45.47 222 LYS A O 1
ATOM 1525 N N . ALA A 1 224 ? -5.998 -2.720 22.018 1.00 43.61 223 ALA A N 1
ATOM 1526 C CA . ALA A 1 224 ? -5.573 -1.465 21.431 1.00 42.92 223 ALA A CA 1
ATOM 1527 C C . ALA A 1 224 ? -6.480 -1.109 20.259 1.00 43.74 223 ALA A C 1
ATOM 1528 O O . ALA A 1 224 ? -6.488 -1.821 19.258 1.00 43.67 223 ALA A O 1
ATOM 1530 N N . PRO A 1 225 ? -7.156 0.041 20.342 1.00 44.62 224 PRO A N 1
ATOM 1531 C CA . PRO A 1 225 ? -7.970 0.554 19.263 1.00 45.57 224 PRO A CA 1
ATOM 1532 C C . PRO A 1 225 ? -7.135 1.100 18.110 1.00 44.42 224 PRO A C 1
ATOM 1533 O O . PRO A 1 225 ? -5.947 1.379 18.289 1.00 42.96 224 PRO A O 1
ATOM 1537 N N . SER A 1 226 ? -7.774 1.218 16.936 1.00 45.30 225 SER A N 1
ATOM 1538 C CA . SER A 1 226 ? -7.195 1.891 15.762 1.00 44.70 225 SER A CA 1
ATOM 1539 C C . SER A 1 226 ? -7.778 3.288 15.676 1.00 45.60 225 SER A C 1
ATOM 1540 O O . SER A 1 226 ? -8.974 3.467 15.923 1.00 47.31 225 SER A O 1
ATOM 1543 N N . ILE A 1 227 ? -6.946 4.270 15.319 1.00 44.67 226 ILE A N 1
ATOM 1544 C CA . ILE A 1 227 ? -7.445 5.626 15.043 1.00 45.60 226 ILE A CA 1
ATOM 1545 C C . ILE A 1 227 ? -8.568 5.631 13.985 1.00 47.41 226 ILE A C 1
ATOM 1546 O O . ILE A 1 227 ? -9.379 6.559 13.940 1.00 48.85 226 ILE A O 1
ATOM 1551 N N . MET A 1 228 ? -8.638 4.586 13.160 1.00 47.58 227 MET A N 1
ATOM 1552 C CA . MET A 1 228 ? -9.698 4.479 12.128 1.00 49.53 227 MET A CA 1
ATOM 1553 C C . MET A 1 228 ? -11.103 4.115 12.633 1.00 51.56 227 MET A C 1
ATOM 1554 O O . MET A 1 228 ? -12.088 4.207 11.859 1.00 53.57 227 MET A O 1
ATOM 1559 N N . GLN A 1 229 ? -11.227 3.702 13.896 1.00 51.31 228 GLN A N 1
ATOM 1560 C CA . GLN A 1 229 ? -12.576 3.509 14.478 1.00 53.52 228 GLN A CA 1
ATOM 1561 C C . GLN A 1 229 ? -13.266 4.852 14.718 1.00 55.05 228 GLN A C 1
ATOM 1562 O O . GLN A 1 229 ? -14.500 4.922 14.815 1.00 57.49 228 GLN A O 1
ATOM 1568 N N . VAL A 1 230 ? -12.481 5.920 14.818 1.00 53.82 229 VAL A N 1
ATOM 1569 C CA . VAL A 1 230 ? -13.049 7.261 14.905 1.00 55.29 229 VAL A CA 1
ATOM 1570 C C . VAL A 1 230 ? -13.638 7.657 13.548 1.00 56.80 229 VAL A C 1
ATOM 1571 O O . VAL A 1 230 ? -12.910 7.763 12.573 1.00 55.67 229 VAL A O 1
ATOM 1575 N N . PRO A 1 231 ? -14.961 7.891 13.487 1.00 59.61 230 PRO A N 1
ATOM 1576 C CA . PRO A 1 231 ? -15.644 8.197 12.228 1.00 61.51 230 PRO A CA 1
ATOM 1577 C C . PRO A 1 231 ? -15.161 9.506 11.635 1.00 61.16 230 PRO A C 1
ATOM 1578 O O . PRO A 1 231 ? -15.068 10.494 12.357 1.00 61.17 230 PRO A O 1
ATOM 1582 N N . GLY A 1 232 ? -14.870 9.510 10.333 1.00 61.05 231 GLY A N 1
ATOM 1583 C CA . GLY A 1 232 ? -14.208 10.645 9.684 1.00 60.42 231 GLY A CA 1
ATOM 1584 C C . GLY A 1 232 ? -12.674 10.676 9.881 1.00 57.30 231 GLY A C 1
ATOM 1585 O O . GLY A 1 232 ? -11.992 11.583 9.397 1.00 56.61 231 GLY A O 1
ATOM 1586 N N . ALA A 1 233 ? -12.123 9.687 10.575 1.00 55.57 232 ALA A N 1
ATOM 1587 C CA . ALA A 1 233 ? -10.667 9.593 10.720 1.00 52.89 232 ALA A CA 1
ATOM 1588 C C . ALA A 1 233 ? -9.989 9.719 9.360 1.00 52.48 232 ALA A C 1
ATOM 1589 O O . ALA A 1 233 ? -8.962 10.415 9.231 1.00 51.13 232 ALA A O 1
ATOM 1591 N N . LYS A 1 234 ? -10.583 9.083 8.346 1.00 53.88 233 LYS A N 1
ATOM 1592 C CA . LYS A 1 234 ? -9.941 8.993 7.034 1.00 53.72 233 LYS A CA 1
ATOM 1593 C C . LYS A 1 234 ? -9.792 10.350 6.319 1.00 54.40 233 LYS A C 1
ATOM 1594 O O . LYS A 1 234 ? -8.900 10.513 5.488 1.00 53.74 233 LYS A O 1
ATOM 1600 N N . ASP A 1 235 ? -10.633 11.324 6.673 1.00 55.81 234 ASP A N 1
ATOM 1601 C CA . ASP A 1 235 ? -10.488 12.695 6.155 1.00 56.46 234 ASP A CA 1
ATOM 1602 C C . ASP A 1 235 ? -9.162 13.375 6.564 1.00 54.23 234 ASP A C 1
ATOM 1603 O O . ASP A 1 235 ? -8.729 14.304 5.888 1.00 54.44 234 ASP A O 1
ATOM 1608 N N . ILE A 1 236 ? -8.548 12.940 7.673 1.00 52.33 235 ILE A N 1
ATOM 1609 C CA . ILE A 1 236 ? -7.416 13.668 8.262 1.00 50.57 235 ILE A CA 1
ATOM 1610 C C . ILE A 1 236 ? -6.188 12.811 8.626 1.00 48.34 235 ILE A C 1
ATOM 1611 O O . ILE A 1 236 ? -5.202 13.345 9.098 1.00 47.02 235 ILE A O 1
ATOM 1616 N N . ALA A 1 237 ? -6.242 11.507 8.381 1.00 48.13 236 ALA A N 1
ATOM 1617 C CA . ALA A 1 237 ? -5.394 10.588 9.098 1.00 46.36 236 ALA A CA 1
ATOM 1618 C C . ALA A 1 237 ? -4.943 9.366 8.299 1.00 46.06 236 ALA A C 1
ATOM 1619 O O . ALA A 1 237 ? -5.649 8.884 7.422 1.00 47.42 236 ALA A O 1
ATOM 1621 N N . VAL A 1 238 ? -3.736 8.890 8.613 1.00 44.46 237 VAL A N 1
ATOM 1622 C CA . VAL A 1 238 ? -3.263 7.604 8.111 1.00 44.17 237 VAL A CA 1
ATOM 1623 C C . VAL A 1 238 ? -2.696 6.758 9.260 1.00 42.78 237 VAL A C 1
ATOM 1624 O O . VAL A 1 238 ? -2.310 7.283 10.319 1.00 41.84 237 VAL A O 1
ATOM 1628 N N . GLU A 1 239 ? -2.655 5.445 9.042 1.00 42.82 238 GLU A N 1
ATOM 1629 C CA . GLU A 1 239 ? -2.160 4.523 10.048 1.00 41.73 238 GLU A CA 1
ATOM 1630 C C . GLU A 1 239 ? -1.188 3.558 9.411 1.00 41.45 238 GLU A C 1
ATOM 1631 O O . GLU A 1 239 ? -1.442 3.062 8.310 1.00 42.50 238 GLU A O 1
ATOM 1637 N N . PHE A 1 240 ? -0.089 3.322 10.116 1.00 43.12 239 PHE A N 1
ATOM 1638 C CA . PHE A 1 240 ? 0.928 2.355 9.742 1.00 42.50 239 PHE A CA 1
ATOM 1639 C C . PHE A 1 240 ? 0.879 1.126 10.631 1.00 42.14 239 PHE A C 1
ATOM 1640 O O . PHE A 1 240 ? 0.729 1.220 11.839 1.00 41.98 239 PHE A O 1
ATOM 1648 N N . PHE A 1 241 ? 0.987 -0.028 9.994 1.00 42.22 240 PHE A N 1
ATOM 1649 C CA . PHE A 1 241 ? 1.173 -1.281 10.691 1.00 41.97 240 PHE A CA 1
ATOM 1650 C C . PHE A 1 241 ? 2.269 -2.111 10.004 1.00 41.90 240 PHE A C 1
ATOM 1651 O O . PHE A 1 241 ? 2.269 -2.301 8.773 1.00 42.41 240 PHE A O 1
ATOM 1659 N N . THR A 1 242 ? 3.182 -2.622 10.822 1.00 41.53 241 THR A N 1
ATOM 1660 C CA . THR A 1 242 ? 4.287 -3.456 10.369 1.00 41.76 241 THR A CA 1
ATOM 1661 C C . THR A 1 242 ? 3.993 -4.890 10.793 1.00 41.99 241 THR A C 1
ATOM 1662 O O . THR A 1 242 ? 3.359 -5.100 11.817 1.00 41.78 241 THR A O 1
ATOM 1666 N N . LEU A 1 243 ? 4.471 -5.862 10.015 1.00 42.61 242 LEU A N 1
ATOM 1667 C CA . LEU A 1 243 ? 4.370 -7.287 10.370 1.00 43.06 242 LEU A CA 1
ATOM 1668 C C . LEU A 1 243 ? 5.481 -7.711 11.372 1.00 43.01 242 LEU A C 1
ATOM 1669 O O . LEU A 1 243 ? 5.458 -8.808 11.946 1.00 43.37 242 LEU A O 1
ATOM 1674 N N . SER A 1 244 ? 6.430 -6.819 11.606 1.00 42.78 243 SER A N 1
ATOM 1675 C CA . SER A 1 244 ? 7.626 -7.120 12.436 1.00 43.13 243 SER A CA 1
ATOM 1676 C C . SER A 1 244 ? 7.382 -7.727 13.842 1.00 43.01 243 SER A C 1
ATOM 1677 O O . SER A 1 244 ? 7.926 -8.779 14.161 1.00 43.72 243 SER A O 1
ATOM 1680 N N . LYS A 1 245 ? 6.542 -7.091 14.650 1.00 2.00 244 LYS A N 1
ATOM 1681 C CA . LYS A 1 245 ? 6.350 -7.488 16.049 1.00 2.00 244 LYS A CA 1
ATOM 1682 C C . LYS A 1 245 ? 5.333 -8.627 16.202 1.00 2.00 244 LYS A C 1
ATOM 1683 O O . LYS A 1 245 ? 5.547 -9.610 16.926 1.00 2.00 244 LYS A O 1
ATOM 1689 N N . SER A 1 246 ? 4.192 -8.462 15.539 1.00 42.42 245 SER A N 1
ATOM 1690 C CA . SER A 1 246 ? 3.123 -9.441 15.624 1.00 42.89 245 SER A CA 1
ATOM 1691 C C . SER A 1 246 ? 3.546 -10.819 15.133 1.00 43.65 245 SER A C 1
ATOM 1692 O O . SER A 1 246 ? 3.128 -11.816 15.715 1.00 44.21 245 SER A O 1
ATOM 1695 N N . TYR A 1 247 ? 4.413 -10.870 14.120 1.00 43.86 246 TYR A N 1
ATOM 1696 C CA . TYR A 1 247 ? 4.766 -12.139 13.476 1.00 44.87 246 TYR A CA 1
ATOM 1697 C C . TYR A 1 247 ? 6.297 -12.508 13.500 1.00 45.49 246 TYR A C 1
ATOM 1698 O O . TYR A 1 247 ? 6.739 -13.386 12.753 1.00 46.55 246 TYR A O 1
ATOM 1707 N N . ASN A 1 248 ? 7.082 -11.859 14.362 1.00 45.14 247 ASN A N 1
ATOM 1708 C CA . ASN A 1 248 ? 8.553 -12.068 14.400 1.00 46.05 247 ASN A CA 1
ATOM 1709 C C . ASN A 1 248 ? 9.152 -11.950 12.984 1.00 46.69 247 ASN A C 1
ATOM 1710 O O . ASN A 1 248 ? 9.901 -12.821 12.540 1.00 48.05 247 ASN A O 1
ATOM 1715 N N . MET A 1 249 ? 8.739 -10.899 12.264 1.00 45.89 248 MET A N 1
ATOM 1716 C CA . MET A 1 249 ? 9.232 -10.633 10.912 1.00 46.54 248 MET A CA 1
ATOM 1717 C C . MET A 1 249 ? 10.121 -9.373 10.924 1.00 46.37 248 MET A C 1
ATOM 1718 O O . MET A 1 249 ? 9.995 -8.493 10.080 1.00 46.10 248 MET A O 1
ATOM 1723 N N . ALA A 1 250 ? 11.043 -9.327 11.881 1.00 46.77 249 ALA A N 1
ATOM 1724 C CA . ALA A 1 250 ? 11.928 -8.171 12.067 1.00 46.89 249 ALA A CA 1
ATOM 1725 C C . ALA A 1 250 ? 12.973 -8.158 10.995 1.00 48.36 249 ALA A C 1
ATOM 1726 O O . ALA A 1 250 ? 13.683 -9.135 10.818 1.00 49.86 249 ALA A O 1
ATOM 1728 N N . GLY A 1 251 ? 13.088 -7.046 10.292 1.00 48.16 250 GLY A N 1
ATOM 1729 C CA . GLY A 1 251 ? 14.099 -6.931 9.245 1.00 49.78 250 GLY A CA 1
ATOM 1730 C C . GLY A 1 251 ? 13.603 -7.413 7.892 1.00 50.27 250 GLY A C 1
ATOM 1731 O O . GLY A 1 251 ? 14.403 -7.488 6.958 1.00 51.79 250 GLY A O 1
ATOM 1732 N N . TRP A 1 252 ? 12.294 -7.712 7.800 1.00 49.21 251 TRP A N 1
ATOM 1733 C CA . TRP A 1 252 ? 11.640 -8.271 6.595 1.00 49.90 251 TRP A CA 1
ATOM 1734 C C . TRP A 1 252 ? 11.119 -7.187 5.663 1.00 49.48 251 TRP A C 1
ATOM 1735 O O . TRP A 1 252 ? 10.698 -7.454 4.508 1.00 49.62 251 TRP A O 1
ATOM 1746 N N . ARG A 1 253 ? 11.112 -5.965 6.179 1.00 48.45 252 ARG A N 1
ATOM 1747 C CA . ARG A 1 253 ? 10.894 -4.817 5.347 1.00 48.41 252 ARG A CA 1
ATOM 1748 C C . ARG A 1 253 ? 9.525 -4.965 4.697 1.00 47.25 252 ARG A C 1
ATOM 1749 O O . ARG A 1 253 ? 9.372 -4.885 3.477 1.00 48.32 252 ARG A O 1
ATOM 1757 N N . ILE A 1 254 ? 8.507 -5.206 5.516 1.00 46.11 253 ILE A N 1
ATOM 1758 C CA . ILE A 1 254 ? 7.153 -5.284 4.972 1.00 45.92 253 ILE A CA 1
ATOM 1759 C C . ILE A 1 254 ? 6.040 -4.868 5.951 1.00 44.69 253 ILE A C 1
ATOM 1760 O O . ILE A 1 254 ? 6.035 -5.239 7.121 1.00 44.07 253 ILE A O 1
ATOM 1765 N N . GLY A 1 255 ? 5.094 -4.072 5.450 1.00 44.58 254 GLY A N 1
ATOM 1766 C CA . GLY A 1 255 ? 3.972 -3.613 6.257 1.00 43.84 254 GLY A CA 1
ATOM 1767 C C . GLY A 1 255 ? 2.896 -2.996 5.375 1.00 44.37 254 GLY A C 1
ATOM 1768 O O . GLY A 1 255 ? 2.752 -3.362 4.204 1.00 45.38 254 GLY A O 1
ATOM 1769 N N . PHE A 1 256 ? 2.153 -2.050 5.935 1.00 43.94 255 PHE A N 1
ATOM 1770 C CA . PHE A 1 256 ? 1.265 -1.261 5.130 1.00 44.65 255 PHE A CA 1
ATOM 1771 C C . PHE A 1 256 ? 0.769 -0.006 5.799 1.00 44.29 255 PHE A C 1
ATOM 1772 O O . PHE A 1 256 ? 0.993 0.210 6.995 1.00 43.48 255 PHE A O 1
ATOM 1780 N N . MET A 1 257 ? 0.146 0.836 4.979 1.00 45.10 256 MET A N 1
ATOM 1781 C CA . MET A 1 257 ? -0.451 2.077 5.419 1.00 45.21 256 MET A CA 1
ATOM 1782 C C . MET A 1 257 ? -1.878 2.117 4.911 1.00 46.57 256 MET A C 1
ATOM 1783 O O . MET A 1 257 ? -2.153 1.718 3.768 1.00 47.58 256 MET A O 1
ATOM 1788 N N . VAL A 1 258 ? -2.768 2.638 5.752 1.00 46.88 257 VAL A N 1
ATOM 1789 C CA . VAL A 1 258 ? -4.159 2.798 5.397 1.00 48.54 257 VAL A CA 1
ATOM 1790 C C . VAL A 1 258 ? -4.683 4.164 5.822 1.00 49.15 257 VAL A C 1
ATOM 1791 O O . VAL A 1 258 ? -4.136 4.801 6.718 1.00 48.22 257 VAL A O 1
ATOM 1795 N N . GLY A 1 259 ? -5.768 4.593 5.180 1.00 50.99 258 GLY A N 1
ATOM 1796 C CA . GLY A 1 259 ? -6.500 5.798 5.582 1.00 52.14 258 GLY A CA 1
ATOM 1797 C C . GLY A 1 259 ? -6.643 6.742 4.413 1.00 53.38 258 GLY A C 1
ATOM 1798 O O . GLY A 1 259 ? -6.998 6.308 3.318 1.00 54.46 258 GLY A O 1
ATOM 1799 N N . ASN A 1 260 ? -6.307 8.015 4.633 1.00 53.30 259 ASN A N 1
ATOM 1800 C CA . ASN A 1 260 ? -6.540 9.057 3.642 1.00 54.75 259 ASN A CA 1
ATOM 1801 C C . ASN A 1 260 ? -6.080 8.652 2.228 1.00 54.88 259 ASN A C 1
ATOM 1802 O O . ASN A 1 260 ? -4.963 8.229 2.047 1.00 53.34 259 ASN A O 1
ATOM 1807 N N . PRO A 1 261 ? -6.982 8.715 1.236 1.00 57.00 260 PRO A N 1
ATOM 1808 C CA . PRO A 1 261 ? -6.606 8.272 -0.105 1.00 57.42 260 PRO A CA 1
ATOM 1809 C C . PRO A 1 261 ? -5.528 9.116 -0.778 1.00 56.90 260 PRO A C 1
ATOM 1810 O O . PRO A 1 261 ? -4.830 8.620 -1.660 1.00 56.67 260 PRO A O 1
ATOM 1814 N N . GLU A 1 262 ? -5.436 10.388 -0.399 1.00 57.03 261 GLU A N 1
ATOM 1815 C CA . GLU A 1 262 ? -4.471 11.309 -0.999 1.00 56.84 261 GLU A CA 1
ATOM 1816 C C . GLU A 1 262 ? -3.062 11.059 -0.448 1.00 54.60 261 GLU A C 1
ATOM 1817 O O . GLU A 1 262 ? -2.079 11.012 -1.201 1.00 54.31 261 GLU A O 1
ATOM 1823 N N . LEU A 1 263 ? -2.953 10.874 0.863 1.00 53.26 262 LEU A N 1
ATOM 1824 C CA . LEU A 1 263 ? -1.670 10.547 1.428 1.00 51.42 262 LEU A CA 1
ATOM 1825 C C . LEU A 1 263 ? -1.248 9.177 0.924 1.00 50.82 262 LEU A C 1
ATOM 1826 O O . LEU A 1 263 ? -0.055 8.890 0.828 1.00 49.92 262 LEU A O 1
ATOM 1831 N N . VAL A 1 264 ? -2.225 8.331 0.597 1.00 51.60 263 VAL A N 1
ATOM 1832 C CA . VAL A 1 264 ? -1.900 7.002 0.076 1.00 51.33 263 VAL A CA 1
ATOM 1833 C C . VAL A 1 264 ? -1.357 7.081 -1.344 1.00 52.30 263 VAL A C 1
ATOM 1834 O O . VAL A 1 264 ? -0.360 6.420 -1.681 1.00 51.77 263 VAL A O 1
ATOM 1838 N N . SER A 1 265 ? -2.004 7.911 -2.143 1.00 53.93 264 SER A N 1
ATOM 1839 C CA . SER A 1 265 ? -1.576 8.201 -3.505 1.00 55.19 264 SER A CA 1
ATOM 1840 C C . SER A 1 265 ? -0.223 8.883 -3.503 1.00 54.39 264 SER A C 1
ATOM 1841 O O . SER A 1 265 ? 0.635 8.554 -4.315 1.00 54.73 264 SER A O 1
ATOM 1844 N N . ALA A 1 266 ? -0.033 9.822 -2.578 1.00 53.57 265 ALA A N 1
ATOM 1845 C CA . ALA A 1 266 ? 1.276 10.462 -2.368 1.00 52.86 265 ALA A CA 1
ATOM 1846 C C . ALA A 1 266 ? 2.398 9.455 -2.089 1.00 51.69 265 ALA A C 1
ATOM 1847 O O . ALA A 1 266 ? 3.509 9.586 -2.611 1.00 51.99 265 ALA A O 1
ATOM 1849 N N . LEU A 1 267 ? 2.119 8.467 -1.246 1.00 50.58 266 LEU A N 1
ATOM 1850 C CA . LEU A 1 267 ? 3.109 7.446 -0.933 1.00 49.67 266 LEU A CA 1
ATOM 1851 C C . LEU A 1 267 ? 3.348 6.616 -2.178 1.00 50.74 266 LEU A C 1
ATOM 1852 O O . LEU A 1 267 ? 4.472 6.182 -2.432 1.00 50.81 266 LEU A O 1
ATOM 1857 N N . ALA A 1 268 ? 2.274 6.414 -2.956 1.00 51.88 267 ALA A N 1
ATOM 1858 C CA . ALA A 1 268 ? 2.334 5.605 -4.163 1.00 53.22 267 ALA A CA 1
ATOM 1859 C C . ALA A 1 268 ? 3.238 6.234 -5.223 1.00 54.43 267 ALA A C 1
ATOM 1860 O O . ALA A 1 268 ? 4.039 5.539 -5.838 1.00 55.08 267 ALA A O 1
ATOM 1862 N N . ARG A 1 269 ? 3.117 7.542 -5.420 1.00 54.91 268 ARG A N 1
ATOM 1863 C CA . ARG A 1 269 ? 3.898 8.241 -6.437 1.00 56.29 268 ARG A CA 1
ATOM 1864 C C . ARG A 1 269 ? 5.399 8.246 -6.119 1.00 55.77 268 ARG A C 1
ATOM 1865 O O . ARG A 1 269 ? 6.228 8.020 -7.002 1.00 57.05 268 ARG A O 1
ATOM 1873 N N . ILE A 1 270 ? 5.756 8.492 -4.864 1.00 54.19 269 ILE A N 1
ATOM 1874 C CA . ILE A 1 270 ? 7.189 8.548 -4.495 1.00 53.98 269 ILE A CA 1
ATOM 1875 C C . ILE A 1 270 ? 7.842 7.156 -4.587 1.00 54.05 269 ILE A C 1
ATOM 1876 O O . ILE A 1 270 ? 9.018 7.015 -4.951 1.00 55.00 269 ILE A O 1
ATOM 1881 N N . LYS A 1 271 ? 7.053 6.133 -4.283 1.00 53.29 270 LYS A N 1
ATOM 1882 C CA . LYS A 1 271 ? 7.469 4.754 -4.466 1.00 53.59 270 LYS A CA 1
ATOM 1883 C C . LYS A 1 271 ? 7.757 4.454 -5.928 1.00 55.69 270 LYS A C 1
ATOM 1884 O O . LYS A 1 271 ? 8.723 3.761 -6.230 1.00 56.59 270 LYS A O 1
ATOM 1890 N N . SER A 1 272 ? 6.909 4.962 -6.836 1.00 56.72 271 SER A N 1
ATOM 1891 C CA . SER A 1 272 ? 7.096 4.739 -8.283 1.00 59.00 271 SER A CA 1
ATOM 1892 C C . SER A 1 272 ? 8.477 5.218 -8.729 1.00 60.19 271 SER A C 1
ATOM 1893 O O . SER A 1 272 ? 9.209 4.500 -9.413 1.00 61.74 271 SER A O 1
ATOM 1896 N N . TYR A 1 273 ? 8.818 6.440 -8.336 1.00 59.71 272 TYR A N 1
ATOM 1897 C CA . TYR A 1 273 ? 10.063 7.067 -8.770 1.00 61.35 272 TYR A CA 1
ATOM 1898 C C . TYR A 1 273 ? 11.303 6.392 -8.163 1.00 61.62 272 TYR A C 1
ATOM 1899 O O . TYR A 1 273 ? 12.292 6.165 -8.857 1.00 63.26 272 TYR A O 1
ATOM 1908 N N . HIS A 1 274 ? 11.238 6.064 -6.877 1.00 60.47 273 HIS A N 1
ATOM 1909 C CA . HIS A 1 274 ? 12.321 5.332 -6.217 1.00 61.37 273 HIS A CA 1
ATOM 1910 C C . HIS A 1 274 ? 12.516 3.936 -6.802 1.00 63.38 273 HIS A C 1
ATOM 1911 O O . HIS A 1 274 ? 13.646 3.505 -7.039 1.00 64.98 273 HIS A O 1
ATOM 1918 N N . ASP A 1 275 ? 11.412 3.243 -7.045 1.00 63.97 274 ASP A N 1
ATOM 1919 C CA . ASP A 1 275 ? 11.445 1.884 -7.569 1.00 66.00 274 ASP A CA 1
ATOM 1920 C C . ASP A 1 275 ? 12.422 1.020 -6.767 1.00 66.67 274 ASP A C 1
ATOM 1921 O O . ASP A 1 275 ? 13.315 0.395 -7.328 1.00 68.79 274 ASP A O 1
ATOM 1926 N N . TYR A 1 276 ? 12.245 0.994 -5.449 1.00 65.52 275 TYR A N 1
ATOM 1927 C CA . TYR A 1 276 ? 13.077 0.148 -4.588 1.00 66.26 275 TYR A CA 1
ATOM 1928 C C . TYR A 1 276 ? 12.810 -1.343 -4.845 1.00 67.09 275 TYR A C 1
ATOM 1929 O O . TYR A 1 276 ? 13.693 -2.177 -4.617 1.00 68.45 275 TYR A O 1
ATOM 1938 N N . GLY A 1 277 ? 11.606 -1.669 -5.320 1.00 66.82 276 GLY A N 1
ATOM 1939 C CA . GLY A 1 277 ? 11.278 -3.028 -5.759 1.00 67.81 276 GLY A CA 1
ATOM 1940 C C . GLY A 1 277 ? 9.868 -3.494 -5.415 1.00 66.54 276 GLY A C 1
ATOM 1941 O O . GLY A 1 277 ? 9.221 -2.972 -4.499 1.00 64.57 276 GLY A O 1
ATOM 1942 N N . THR A 1 278 ? 9.406 -4.490 -6.167 1.00 67.71 277 THR A N 1
ATOM 1943 C CA . THR A 1 278 ? 8.150 -5.192 -5.899 1.00 66.83 277 THR A CA 1
ATOM 1944 C C . THR A 1 278 ? 8.221 -6.063 -4.631 1.00 64.79 277 THR A C 1
ATOM 1945 O O . THR A 1 278 ? 7.373 -5.944 -3.735 1.00 63.27 277 THR A O 1
ATOM 1949 N N . PHE A 1 279 ? 9.223 -6.945 -4.579 1.00 64.87 278 PHE A N 1
ATOM 1950 C CA . PHE A 1 279 ? 9.371 -7.929 -3.494 1.00 63.30 278 PHE A CA 1
ATOM 1951 C C . PHE A 1 279 ? 8.112 -8.814 -3.341 1.00 61.93 278 PHE A C 1
ATOM 1952 O O . PHE A 1 279 ? 7.514 -8.907 -2.263 1.00 59.96 278 PHE A O 1
ATOM 1960 N N . THR A 1 280 ? 7.705 -9.449 -4.434 1.00 62.86 279 THR A N 1
ATOM 1961 C CA . THR A 1 280 ? 6.541 -10.331 -4.411 1.00 62.06 279 THR A CA 1
ATOM 1962 C C . THR A 1 280 ? 6.703 -11.437 -3.367 1.00 60.45 279 THR A C 1
ATOM 1963 O O . THR A 1 280 ? 5.792 -11.648 -2.570 1.00 59.25 279 THR A O 1
ATOM 1967 N N . PRO A 1 281 ? 7.866 -12.122 -3.344 1.00 60.63 280 PRO A N 1
ATOM 1968 C CA . PRO A 1 281 ? 8.034 -13.164 -2.334 1.00 60.30 280 PRO A CA 1
ATOM 1969 C C . PRO A 1 281 ? 7.662 -12.689 -0.932 1.00 57.68 280 PRO A C 1
ATOM 1970 O O . PRO A 1 281 ? 6.951 -13.393 -0.214 1.00 57.11 280 PRO A O 1
ATOM 1974 N N . LEU A 1 282 ? 8.118 -11.496 -0.560 1.00 56.29 281 LEU A N 1
ATOM 1975 C CA . LEU A 1 282 ? 7.783 -10.907 0.744 1.00 53.99 281 LEU A CA 1
ATOM 1976 C C . LEU A 1 282 ? 6.304 -10.499 0.886 1.00 52.87 281 LEU A C 1
ATOM 1977 O O . LEU A 1 282 ? 5.733 -10.586 1.979 1.00 51.56 281 LEU A O 1
ATOM 1982 N N . GLN A 1 283 ? 5.690 -10.041 -0.204 1.00 53.63 282 GLN A N 1
ATOM 1983 C CA . GLN A 1 283 ? 4.268 -9.726 -0.179 1.00 53.14 282 GLN A CA 1
ATOM 1984 C C . GLN A 1 283 ? 3.474 -11.021 -0.020 1.00 53.98 282 GLN A C 1
ATOM 1985 O O . GLN A 1 283 ? 2.536 -11.088 0.756 1.00 53.19 282 GLN A O 1
ATOM 1991 N N . VAL A 1 284 ? 3.885 -12.046 -0.752 1.00 55.81 283 VAL A N 1
ATOM 1992 C CA . VAL A 1 284 ? 3.313 -13.371 -0.627 1.00 56.92 283 VAL A CA 1
ATOM 1993 C C . VAL A 1 284 ? 3.408 -13.927 0.794 1.00 55.66 283 VAL A C 1
ATOM 1994 O O . VAL A 1 284 ? 2.417 -14.403 1.338 1.00 55.56 283 VAL A O 1
ATOM 1998 N N . ALA A 1 285 ? 4.587 -13.849 1.405 1.00 54.92 284 ALA A N 1
ATOM 1999 C CA . ALA A 1 285 ? 4.734 -14.229 2.807 1.00 53.74 284 ALA A CA 1
ATOM 2000 C C . ALA A 1 285 ? 3.812 -13.411 3.704 1.00 51.94 284 ALA A C 1
ATOM 2001 O O . ALA A 1 285 ? 3.213 -13.954 4.629 1.00 51.55 284 ALA A O 1
ATOM 2003 N N . ALA A 1 286 ? 3.708 -12.112 3.421 1.00 51.06 285 ALA A N 1
ATOM 2004 C CA . ALA A 1 286 ? 2.847 -11.196 4.181 1.00 49.63 285 ALA A CA 1
ATOM 2005 C C . ALA A 1 286 ? 1.387 -11.639 4.125 1.00 50.32 285 ALA A C 1
ATOM 2006 O O . ALA A 1 286 ? 0.656 -11.545 5.121 1.00 49.59 285 ALA A O 1
ATOM 2008 N N . ILE A 1 287 ? 0.967 -12.127 2.961 1.00 52.00 286 ILE A N 1
ATOM 2009 C CA . ILE A 1 287 ? -0.354 -12.673 2.832 1.00 53.15 286 ILE A CA 1
ATOM 2010 C C . ILE A 1 287 ? -0.518 -13.888 3.768 1.00 53.35 286 ILE A C 1
ATOM 2011 O O . ILE A 1 287 ? -1.531 -14.011 4.453 1.00 53.37 286 ILE A O 1
ATOM 2016 N N . ALA A 1 288 ? 0.490 -14.760 3.819 1.00 53.68 287 ALA A N 1
ATOM 2017 C CA . ALA A 1 288 ? 0.451 -15.915 4.730 1.00 53.95 287 ALA A CA 1
ATOM 2018 C C . ALA A 1 288 ? 0.302 -15.496 6.197 1.00 52.26 287 ALA A C 1
ATOM 2019 O O . ALA A 1 288 ? -0.451 -16.128 6.965 1.00 52.58 287 ALA A O 1
ATOM 2021 N N . ALA A 1 289 ? 0.998 -14.434 6.590 1.00 50.68 288 ALA A N 1
ATOM 2022 C CA . ALA A 1 289 ? 0.879 -13.938 7.966 1.00 49.25 288 ALA A CA 1
ATOM 2023 C C . ALA A 1 289 ? -0.574 -13.530 8.287 1.00 49.30 288 ALA A C 1
ATOM 2024 O O . ALA A 1 289 ? -1.172 -13.980 9.269 1.00 49.39 288 ALA A O 1
ATOM 2026 N N . LEU A 1 290 ? -1.127 -12.685 7.437 1.00 49.52 289 LEU A N 1
ATOM 2027 C CA . LEU A 1 290 ? -2.440 -12.101 7.668 1.00 49.81 289 LEU A CA 1
ATOM 2028 C C . LEU A 1 290 ? -3.605 -13.100 7.534 1.00 51.63 289 LEU A C 1
ATOM 2029 O O . LEU A 1 290 ? -4.527 -13.037 8.334 1.00 51.92 289 LEU A O 1
ATOM 2034 N N . GLU A 1 291 ? -3.530 -14.033 6.574 1.00 53.05 290 GLU A N 1
ATOM 2035 C CA . GLU A 1 291 ? -4.596 -15.024 6.331 1.00 55.13 290 GLU A CA 1
ATOM 2036 C C . GLU A 1 291 ? -4.379 -16.343 7.074 1.00 55.55 290 GLU A C 1
ATOM 2037 O O . GLU A 1 291 ? -5.307 -17.138 7.212 1.00 57.18 290 GLU A O 1
ATOM 2043 N N . GLY A 1 292 ? -3.165 -16.593 7.528 1.00 54.36 291 GLY A N 1
ATOM 2044 C CA . GLY A 1 292 ? -2.842 -17.840 8.248 1.00 54.84 291 GLY A CA 1
ATOM 2045 C C . GLY A 1 292 ? -3.447 -17.928 9.644 1.00 54.46 291 GLY A C 1
ATOM 2046 O O . GLY A 1 292 ? -4.190 -17.040 10.063 1.00 53.98 291 GLY A O 1
ATOM 2047 N N . ASP A 1 293 ? -3.151 -19.012 10.359 1.00 54.94 292 ASP A N 1
ATOM 2048 C CA . ASP A 1 293 ? -3.612 -19.155 11.737 1.00 54.72 292 ASP A CA 1
ATOM 2049 C C . ASP A 1 293 ? -2.983 -18.029 12.563 1.00 52.65 292 ASP A C 1
ATOM 2050 O O . ASP A 1 293 ? -1.814 -17.767 12.442 1.00 51.62 292 ASP A O 1
ATOM 2055 N N . GLN A 1 294 ? -3.784 -17.366 13.382 1.00 52.36 293 GLN A N 1
ATOM 2056 C CA . GLN A 1 294 ? -3.367 -16.208 14.147 1.00 50.72 293 GLN A CA 1
ATOM 2057 C C . GLN A 1 294 ? -2.960 -16.558 15.566 1.00 50.37 293 GLN A C 1
ATOM 2058 O O . GLN A 1 294 ? -2.684 -15.667 16.373 1.00 49.31 293 GLN A O 1
ATOM 2064 N N . GLN A 1 295 ? -2.942 -17.850 15.871 1.00 51.47 294 GLN A N 1
ATOM 2065 C CA . GLN A 1 295 ? -2.481 -18.338 17.169 1.00 51.42 294 GLN A CA 1
ATOM 2066 C C . GLN A 1 295 ? -1.005 -17.959 17.412 1.00 50.13 294 GLN A C 1
ATOM 2067 O O . GLN A 1 295 ? -0.629 -17.587 18.530 1.00 49.58 294 GLN A O 1
ATOM 2073 N N . CYS A 1 296 ? -0.183 -18.034 16.365 1.00 49.91 295 CYS A N 1
ATOM 2074 C CA . CYS A 1 296 ? 1.240 -17.680 16.485 1.00 49.07 295 CYS A CA 1
ATOM 2075 C C . CYS A 1 296 ? 1.397 -16.246 16.984 1.00 47.68 295 CYS A C 1
ATOM 2076 O O . CYS A 1 296 ? 2.338 -15.956 17.713 1.00 47.24 295 CYS A O 1
ATOM 2079 N N . VAL A 1 297 ? 0.471 -15.363 16.605 1.00 47.26 296 VAL A N 1
ATOM 2080 C CA . VAL A 1 297 ? 0.482 -14.001 17.127 1.00 46.20 296 VAL A CA 1
ATOM 2081 C C . VAL A 1 297 ? 0.197 -13.988 18.620 1.00 46.36 296 VAL A C 1
ATOM 2082 O O . VAL A 1 297 ? 0.994 -13.434 19.403 1.00 45.80 296 VAL A O 1
ATOM 2086 N N . ARG A 1 298 ? -0.933 -14.593 19.005 1.00 47.37 297 ARG A N 1
ATOM 2087 C CA . ARG A 1 298 ? -1.288 -14.802 20.410 1.00 47.95 297 ARG A CA 1
ATOM 2088 C C . ARG A 1 298 ? -0.162 -15.470 21.215 1.00 48.03 297 ARG A C 1
ATOM 2089 O O . ARG A 1 298 ? 0.050 -15.085 22.350 1.00 48.01 297 ARG A O 1
ATOM 2097 N N . ASP A 1 299 ? 0.535 -16.453 20.627 1.00 50.77 298 ASP A N 1
ATOM 2098 C CA . ASP A 1 299 ? 1.692 -17.124 21.264 1.00 49.99 298 ASP A CA 1
ATOM 2099 C C . ASP A 1 299 ? 2.841 -16.140 21.497 1.00 47.03 298 ASP A C 1
ATOM 2100 O O . ASP A 1 299 ? 3.521 -16.163 22.523 1.00 45.81 298 ASP A O 1
ATOM 2105 N N . ILE A 1 300 ? 3.046 -15.277 20.513 1.00 46.18 299 ILE A N 1
ATOM 2106 C CA . ILE A 1 300 ? 4.063 -14.258 20.590 1.00 43.73 299 ILE A CA 1
ATOM 2107 C C . ILE A 1 300 ? 3.764 -13.229 21.704 1.00 42.02 299 ILE A C 1
ATOM 2108 O O . ILE A 1 300 ? 4.652 -12.909 22.513 1.00 40.38 299 ILE A O 1
ATOM 2113 N N . ALA A 1 301 ? 2.538 -12.736 21.764 1.00 42.71 300 ALA A N 1
ATOM 2114 C CA . ALA A 1 301 ? 2.102 -11.843 22.840 1.00 41.75 300 ALA A CA 1
ATOM 2115 C C . ALA A 1 301 ? 2.247 -12.521 24.210 1.00 41.84 300 ALA A C 1
ATOM 2116 O O . ALA A 1 301 ? 2.776 -11.934 25.171 1.00 40.40 300 ALA A O 1
ATOM 2118 N N . ARG A 1 302 ? 1.771 -13.758 24.299 1.00 43.84 301 ARG A N 1
ATOM 2119 C CA . ARG A 1 302 ? 1.882 -14.518 25.541 1.00 44.44 301 ARG A CA 1
ATOM 2120 C C . ARG A 1 302 ? 3.318 -14.644 26.000 1.00 42.88 301 ARG A C 1
ATOM 2121 O O . ARG A 1 302 ? 3.614 -14.515 27.187 1.00 42.37 301 ARG A O 1
ATOM 2129 N N . GLN A 1 303 ? 4.222 -14.915 25.073 1.00 42.44 302 GLN A N 1
ATOM 2130 C CA . GLN A 1 303 ? 5.643 -15.023 25.447 1.00 41.24 302 GLN A CA 1
ATOM 2131 C C . GLN A 1 303 ? 6.181 -13.708 26.025 1.00 38.99 302 GLN A C 1
ATOM 2132 O O . GLN A 1 303 ? 6.931 -13.695 27.005 1.00 38.34 302 GLN A O 1
ATOM 2138 N N . TYR A 1 304 ? 5.836 -12.595 25.407 1.00 38.04 303 TYR A N 1
ATOM 2139 C CA . TYR A 1 304 ? 6.219 -11.326 25.956 1.00 36.32 303 TYR A CA 1
ATOM 2140 C C . TYR A 1 304 ? 5.560 -11.058 27.317 1.00 36.57 303 TYR A C 1
ATOM 2141 O O . TYR A 1 304 ? 6.195 -10.451 28.197 1.00 35.55 303 TYR A O 1
ATOM 2150 N N . GLN A 1 305 ? 4.305 -11.481 27.495 1.00 38.20 304 GLN A N 1
ATOM 2151 C CA . GLN A 1 305 ? 3.593 -11.307 28.763 1.00 39.01 304 GLN A CA 1
ATOM 2152 C C . GLN A 1 305 ? 4.258 -12.118 29.847 1.00 39.40 304 GLN A C 1
ATOM 2153 O O . GLN A 1 305 ? 4.227 -11.732 31.014 1.00 39.53 304 GLN A O 1
ATOM 2159 N N . GLN A 1 306 ? 4.797 -13.277 29.483 1.00 40.00 305 GLN A N 1
ATOM 2160 C CA . GLN A 1 306 ? 5.476 -14.105 30.458 1.00 40.68 305 GLN A CA 1
ATOM 2161 C C . GLN A 1 306 ? 6.825 -13.482 30.849 1.00 38.90 305 GLN A C 1
ATOM 2162 O O . GLN A 1 306 ? 7.147 -13.424 32.017 1.00 39.14 305 GLN A O 1
ATOM 2168 N N . ARG A 1 307 ? 7.576 -12.990 29.876 1.00 37.42 306 ARG A N 1
ATOM 2169 C CA . ARG A 1 307 ? 8.842 -12.305 30.148 1.00 35.94 306 ARG A CA 1
ATOM 2170 C C . ARG A 1 307 ? 8.632 -11.026 30.952 1.00 35.05 306 ARG A C 1
ATOM 2171 O O . ARG A 1 307 ? 9.376 -10.744 31.880 1.00 34.78 306 ARG A O 1
ATOM 2179 N N . ARG A 1 308 ? 7.572 -10.292 30.643 1.00 34.99 307 ARG A N 1
ATOM 2180 C CA . ARG A 1 308 ? 7.189 -9.136 31.451 1.00 34.73 307 ARG A CA 1
ATOM 2181 C C . ARG A 1 308 ? 6.874 -9.531 32.883 1.00 36.11 307 ARG A C 1
ATOM 2182 O O . ARG A 1 308 ? 7.360 -8.918 33.820 1.00 35.94 307 ARG A O 1
ATOM 2190 N N . ASP A 1 309 ? 6.092 -10.576 33.073 1.00 37.78 308 ASP A N 1
ATOM 2191 C CA . ASP A 1 309 ? 5.797 -10.991 34.447 1.00 39.48 308 ASP A CA 1
ATOM 2192 C C . ASP A 1 309 ? 7.097 -11.239 35.235 1.00 39.20 308 ASP A C 1
ATOM 2193 O O . ASP A 1 309 ? 7.188 -10.805 36.387 1.00 39.86 308 ASP A O 1
ATOM 2198 N N . VAL A 1 310 ? 8.117 -11.842 34.605 1.00 38.44 309 VAL A N 1
ATOM 2199 C CA . VAL A 1 310 ? 9.350 -12.207 35.317 1.00 38.60 309 VAL A CA 1
ATOM 2200 C C . VAL A 1 310 ? 10.231 -11.008 35.623 1.00 37.20 309 VAL A C 1
ATOM 2201 O O . VAL A 1 310 ? 10.913 -10.978 36.664 1.00 37.84 309 VAL A O 1
ATOM 2205 N N . LEU A 1 311 ? 10.272 -10.039 34.717 1.00 35.56 310 LEU A N 1
ATOM 2206 C CA . LEU A 1 311 ? 11.079 -8.852 34.939 1.00 34.47 310 LEU A CA 1
ATOM 2207 C C . LEU A 1 311 ? 10.466 -7.894 35.974 1.00 35.07 310 LEU A C 1
ATOM 2208 O O . LEU A 1 311 ? 11.205 -7.408 36.860 1.00 35.34 310 LEU A O 1
ATOM 2213 N N . VAL A 1 312 ? 9.146 -7.634 35.870 1.00 35.61 311 VAL A N 1
ATOM 2214 C CA . VAL A 1 312 ? 8.390 -6.758 36.785 1.00 36.66 311 VAL A CA 1
ATOM 2215 C C . VAL A 1 312 ? 8.369 -7.314 38.196 1.00 38.58 311 VAL A C 1
ATOM 2216 O O . VAL A 1 312 ? 8.625 -6.598 39.167 1.00 39.93 311 VAL A O 1
ATOM 2220 N N . LYS A 1 313 ? 7.979 -8.583 38.326 1.00 40.34 312 LYS A N 1
ATOM 2221 C CA . LYS A 1 313 ? 7.977 -9.237 39.631 1.00 41.99 312 LYS A CA 1
ATOM 2222 C C . LYS A 1 313 ? 9.381 -9.273 40.223 1.00 41.72 312 LYS A C 1
ATOM 2223 O O . LYS A 1 313 ? 9.544 -8.971 41.388 1.00 43.67 312 LYS A O 1
ATOM 2229 N N . GLY A 1 314 ? 10.385 -9.626 39.429 1.00 40.23 313 GLY A N 1
ATOM 2230 C CA . GLY A 1 314 ? 11.763 -9.623 39.905 1.00 40.19 313 GLY A CA 1
ATOM 2231 C C . GLY A 1 314 ? 12.241 -8.253 40.378 1.00 39.73 313 GLY A C 1
ATOM 2232 O O . GLY A 1 314 ? 12.823 -8.129 41.435 1.00 41.00 313 GLY A O 1
ATOM 2233 N N . LEU A 1 315 ? 11.980 -7.209 39.606 1.00 38.19 314 LEU A N 1
ATOM 2234 C CA . LEU A 1 315 ? 12.459 -5.887 39.992 1.00 37.97 314 LEU A CA 1
ATOM 2235 C C . LEU A 1 315 ? 11.794 -5.477 41.282 1.00 40.01 314 LEU A C 1
ATOM 2236 O O . LEU A 1 315 ? 12.478 -5.018 42.218 1.00 41.48 314 LEU A O 1
ATOM 2241 N N . ARG A 1 316 ? 10.489 -5.735 41.366 1.00 40.93 315 ARG A N 1
ATOM 2242 C CA . ARG A 1 316 ? 9.706 -5.405 42.549 1.00 43.31 315 ARG A CA 1
ATOM 2243 C C . ARG A 1 316 ? 10.172 -6.129 43.790 1.00 45.42 315 ARG A C 1
ATOM 2244 O O . ARG A 1 316 ? 10.164 -5.549 44.861 1.00 47.30 315 ARG A O 1
ATOM 2252 N N . GLU A 1 317 ? 10.575 -7.389 43.655 1.00 45.76 316 GLU A N 1
ATOM 2253 C CA . GLU A 1 317 ? 11.169 -8.134 44.788 1.00 48.26 316 GLU A CA 1
ATOM 2254 C C . GLU A 1 317 ? 12.459 -7.474 45.282 1.00 47.96 316 GLU A C 1
ATOM 2255 O O . GLU A 1 317 ? 12.811 -7.572 46.450 1.00 50.52 316 GLU A O 1
ATOM 2261 N N . ALA A 1 318 ? 13.168 -6.824 44.373 1.00 45.89 317 ALA A N 1
ATOM 2262 C CA . ALA A 1 318 ? 14.385 -6.073 44.705 1.00 45.36 317 ALA A CA 1
ATOM 2263 C C . ALA A 1 318 ? 14.036 -4.667 45.215 1.00 46.00 317 ALA A C 1
ATOM 2264 O O . ALA A 1 318 ? 14.895 -3.968 45.715 1.00 46.76 317 ALA A O 1
ATOM 2266 N N . GLY A 1 319 ? 12.785 -4.235 45.060 1.00 46.20 318 GLY A N 1
ATOM 2267 C CA . GLY A 1 319 ? 12.358 -2.945 45.616 1.00 47.18 318 GLY A CA 1
ATOM 2268 C C . GLY A 1 319 ? 12.304 -1.833 44.597 1.00 45.22 318 GLY A C 1
ATOM 2269 O O . GLY A 1 319 ? 12.098 -0.676 44.950 1.00 46.41 318 GLY A O 1
ATOM 2270 N N . TRP A 1 320 ? 12.487 -2.181 43.329 1.00 43.04 319 TRP A N 1
ATOM 2271 C CA . TRP A 1 320 ? 12.295 -1.250 42.228 1.00 41.41 319 TRP A CA 1
ATOM 2272 C C . TRP A 1 320 ? 10.891 -1.481 41.663 1.00 41.69 319 TRP A C 1
ATOM 2273 O O . TRP A 1 320 ? 10.707 -2.395 40.879 1.00 40.97 319 TRP A O 1
ATOM 2284 N N . MET A 1 321 ? 9.933 -0.633 42.040 1.00 43.53 320 MET A N 1
ATOM 2285 C CA . MET A 1 321 ? 8.514 -0.850 41.755 1.00 44.88 320 MET A CA 1
ATOM 2286 C C . MET A 1 321 ? 8.084 -0.332 40.399 1.00 42.81 320 MET A C 1
ATOM 2287 O O . MET A 1 321 ? 7.285 0.585 40.310 1.00 43.72 320 MET A O 1
ATOM 2292 N N . VAL A 1 322 ? 8.634 -0.912 39.341 1.00 40.55 321 VAL A N 1
ATOM 2293 C CA . VAL A 1 322 ? 8.349 -0.477 37.985 1.00 38.52 321 VAL A CA 1
ATOM 2294 C C . VAL A 1 322 ? 6.842 -0.607 37.645 1.00 39.88 321 VAL A C 1
ATOM 2295 O O . VAL A 1 322 ? 6.127 -1.446 38.209 1.00 40.17 321 VAL A O 1
ATOM 2299 N N . GLU A 1 323 ? 6.375 0.241 36.733 1.00 39.91 322 GLU A N 1
ATOM 2300 C CA . GLU A 1 323 ? 5.018 0.132 36.212 1.00 41.54 322 GLU A CA 1
ATOM 2301 C C . GLU A 1 323 ? 4.922 -1.120 35.360 1.00 39.63 322 GLU A C 1
ATOM 2302 O O . GLU A 1 323 ? 5.818 -1.425 34.588 1.00 38.59 322 GLU A O 1
ATOM 2308 N N . ASN A 1 324 ? 3.817 -1.826 35.501 1.00 40.67 323 ASN A N 1
ATOM 2309 C CA . ASN A 1 324 ? 3.500 -2.993 34.682 1.00 39.39 323 ASN A CA 1
ATOM 2310 C C . ASN A 1 324 ? 2.950 -2.514 33.342 1.00 38.34 323 ASN A C 1
ATOM 2311 O O . ASN A 1 324 ? 1.871 -1.952 33.310 1.00 40.00 323 ASN A O 1
ATOM 2316 N N . PRO A 1 325 ? 3.670 -2.752 32.237 1.00 36.53 324 PRO A N 1
ATOM 2317 C CA . PRO A 1 325 ? 3.136 -2.370 30.928 1.00 36.41 324 PRO A CA 1
ATOM 2318 C C . PRO A 1 325 ? 1.928 -3.217 30.598 1.00 37.85 324 PRO A C 1
ATOM 2319 O O . PRO A 1 325 ? 1.860 -4.375 31.035 1.00 38.30 324 PRO A O 1
ATOM 2323 N N . LYS A 1 326 ? 0.975 -2.616 29.882 1.00 38.88 325 LYS A N 1
ATOM 2324 C CA . LYS A 1 326 ? -0.258 -3.274 29.442 1.00 40.61 325 LYS A CA 1
ATOM 2325 C C . LYS A 1 326 ? -0.167 -3.723 27.981 1.00 40.00 325 LYS A C 1
ATOM 2326 O O . LYS A 1 326 ? -1.056 -4.440 27.475 1.00 41.42 325 LYS A O 1
ATOM 2332 N N . ALA A 1 327 ? 0.943 -3.326 27.341 1.00 38.14 326 ALA A N 1
ATOM 2333 C CA . ALA A 1 327 ? 1.188 -3.574 25.926 1.00 37.68 326 ALA A CA 1
ATOM 2334 C C . ALA A 1 327 ? 2.614 -3.102 25.530 1.00 35.76 326 ALA A C 1
ATOM 2335 O O . ALA A 1 327 ? 3.287 -2.432 26.311 1.00 34.91 326 ALA A O 1
ATOM 2337 N N . SER A 1 328 ? 3.056 -3.460 24.323 1.00 35.41 327 SER A N 1
ATOM 2338 C CA . SER A 1 328 ? 4.429 -3.197 23.837 1.00 33.99 327 SER A CA 1
ATOM 2339 C C . SER A 1 328 ? 5.435 -4.140 24.436 1.00 33.02 327 SER A C 1
ATOM 2340 O O . SER A 1 328 ? 5.285 -4.664 25.546 1.00 33.56 327 SER A O 1
ATOM 2343 N N . MET A 1 329 ? 6.498 -4.318 23.703 1.00 32.34 328 MET A N 1
ATOM 2344 C CA . MET A 1 329 ? 7.673 -5.075 24.188 1.00 31.76 328 MET A CA 1
ATOM 2345 C C . MET A 1 329 ? 8.450 -4.457 25.339 1.00 30.62 328 MET A C 1
ATOM 2346 O O . MET A 1 329 ? 9.459 -5.014 25.706 1.00 30.17 328 MET A O 1
ATOM 2351 N N . TYR A 1 330 ? 7.986 -3.359 25.937 1.00 30.62 329 TYR A N 1
ATOM 2352 C CA . TYR A 1 330 ? 8.803 -2.552 26.864 1.00 29.99 329 TYR A CA 1
ATOM 2353 C C . TYR A 1 330 ? 8.270 -2.361 28.271 1.00 30.44 329 TYR A C 1
ATOM 2354 O O . TYR A 1 330 ? 7.074 -2.231 28.492 1.00 31.38 329 TYR A O 1
ATOM 2363 N N . VAL A 1 331 ? 9.198 -2.362 29.228 1.00 30.06 330 VAL A N 1
ATOM 2364 C CA . VAL A 1 331 ? 8.921 -1.898 30.575 1.00 30.70 330 VAL A CA 1
ATOM 2365 C C . VAL A 1 331 ? 9.627 -0.583 30.734 1.00 30.50 330 VAL A C 1
ATOM 2366 O O . VAL A 1 331 ? 10.821 -0.487 30.503 1.00 29.82 330 VAL A O 1
ATOM 2370 N N . TRP A 1 332 ? 8.866 0.412 31.151 1.00 31.42 331 TRP A N 1
ATOM 2371 C CA . TRP A 1 332 ? 9.291 1.793 31.231 1.00 31.72 331 TRP A CA 1
ATOM 2372 C C . TRP A 1 332 ? 9.402 2.044 32.724 1.00 32.64 331 TRP A C 1
ATOM 2373 O O . TRP A 1 332 ? 8.384 2.195 33.407 1.00 33.94 331 TRP A O 1
ATOM 2384 N N . ALA A 1 333 ? 10.650 2.029 33.215 1.00 32.24 332 ALA A N 1
ATOM 2385 C CA . ALA A 1 333 ? 10.953 1.984 34.653 1.00 33.18 332 ALA A CA 1
ATOM 2386 C C . ALA A 1 333 ? 11.447 3.320 35.214 1.00 34.19 332 ALA A C 1
ATOM 2387 O O . ALA A 1 333 ? 12.485 3.824 34.795 1.00 33.71 332 ALA A O 1
ATOM 2389 N N . LYS A 1 334 ? 10.711 3.889 36.169 1.00 35.91 333 LYS A N 1
ATOM 2390 C CA . LYS A 1 334 ? 11.104 5.154 36.786 1.00 37.34 333 LYS A CA 1
ATOM 2391 C C . LYS A 1 334 ? 12.384 4.920 37.572 1.00 37.42 333 LYS A C 1
ATOM 2392 O O . LYS A 1 334 ? 12.488 3.938 38.314 1.00 37.52 333 LYS A O 1
ATOM 2398 N N . ILE A 1 335 ? 13.364 5.803 37.411 1.00 37.62 334 ILE A N 1
ATOM 2399 C CA . ILE A 1 335 ? 14.632 5.597 38.117 1.00 37.95 334 ILE A CA 1
ATOM 2400 C C . ILE A 1 335 ? 14.312 5.727 39.595 1.00 40.43 334 ILE A C 1
ATOM 2401 O O . ILE A 1 335 ? 13.621 6.669 40.007 1.00 42.42 334 ILE A O 1
ATOM 2406 N N . PRO A 1 336 ? 14.785 4.780 40.412 1.00 41.00 335 PRO A N 1
ATOM 2407 C CA . PRO A 1 336 ? 14.426 4.933 41.821 1.00 43.69 335 PRO A CA 1
ATOM 2408 C C . PRO A 1 336 ? 15.001 6.219 42.445 1.00 46.31 335 PRO A C 1
ATOM 2409 O O . PRO A 1 336 ? 16.095 6.651 42.076 1.00 45.98 335 PRO A O 1
ATOM 2413 N N . GLU A 1 337 ? 14.272 6.808 43.400 1.00 49.70 336 GLU A N 1
ATOM 2414 C CA . GLU A 1 337 ? 14.636 8.128 43.955 1.00 52.63 336 GLU A CA 1
ATOM 2415 C C . GLU A 1 337 ? 16.119 8.295 44.317 1.00 53.11 336 GLU A C 1
ATOM 2416 O O . GLU A 1 337 ? 16.657 9.383 44.116 1.00 54.59 336 GLU A O 1
ATOM 2422 N N . PRO A 1 338 ? 16.770 7.244 44.865 1.00 52.57 337 PRO A N 1
ATOM 2423 C CA . PRO A 1 338 ? 18.199 7.365 45.255 1.00 53.42 337 PRO A CA 1
ATOM 2424 C C . PRO A 1 338 ? 19.166 7.558 44.096 1.00 51.00 337 PRO A C 1
ATOM 2425 O O . PRO A 1 338 ? 20.258 8.068 44.285 1.00 52.54 337 PRO A O 1
ATOM 2429 N N . TYR A 1 339 ? 18.754 7.125 42.911 1.00 48.52 338 TYR A N 1
ATOM 2430 C CA . TYR A 1 339 ? 19.536 7.251 41.691 1.00 46.34 338 TYR A CA 1
ATOM 2431 C C . TYR A 1 339 ? 19.021 8.339 40.761 1.00 45.94 338 TYR A C 1
ATOM 2432 O O . TYR A 1 339 ? 19.649 8.639 39.740 1.00 45.03 338 TYR A O 1
ATOM 2441 N N . ALA A 1 340 ? 17.855 8.897 41.092 1.00 47.21 339 ALA A N 1
ATOM 2442 C CA . ALA A 1 340 ? 17.187 9.917 40.281 1.00 47.05 339 ALA A CA 1
ATOM 2443 C C . ALA A 1 340 ? 18.145 11.043 39.881 1.00 48.44 339 ALA A C 1
ATOM 2444 O O . ALA A 1 340 ? 18.084 11.568 38.765 1.00 48.45 339 ALA A O 1
ATOM 2446 N N . HIS A 1 341 ? 19.033 11.401 40.802 1.00 50.07 340 HIS A N 1
ATOM 2447 C CA . HIS A 1 341 ? 19.920 12.545 40.626 1.00 51.71 340 HIS A CA 1
ATOM 2448 C C . HIS A 1 341 ? 21.027 12.297 39.602 1.00 50.04 340 HIS A C 1
ATOM 2449 O O . HIS A 1 341 ? 21.696 13.246 39.174 1.00 51.64 340 HIS A O 1
ATOM 2456 N N . LEU A 1 342 ? 21.264 11.034 39.250 1.00 46.92 341 LEU A N 1
ATOM 2457 C CA . LEU A 1 342 ? 22.321 10.712 38.298 1.00 45.54 341 LEU A CA 1
ATOM 2458 C C . LEU A 1 342 ? 21.855 11.036 36.876 1.00 44.20 341 LEU A C 1
ATOM 2459 O O . LEU A 1 342 ? 22.694 11.240 35.987 1.00 44.18 341 LEU A O 1
ATOM 2464 N N . GLY A 1 343 ? 20.535 11.058 36.663 1.00 43.35 342 GLY A N 1
ATOM 2465 C CA . GLY A 1 343 ? 19.962 11.198 35.319 1.00 42.08 342 GLY A CA 1
ATOM 2466 C C . GLY A 1 343 ? 20.053 9.866 34.593 1.00 39.72 342 GLY A C 1
ATOM 2467 O O . GLY A 1 343 ? 20.820 8.993 35.019 1.00 39.33 342 GLY A O 1
ATOM 2468 N N . SER A 1 344 ? 19.297 9.705 33.501 1.00 38.45 343 SER A N 1
ATOM 2469 C CA . SER A 1 344 ? 19.104 8.386 32.877 1.00 36.43 343 SER A CA 1
ATOM 2470 C C . SER A 1 344 ? 20.312 7.808 32.152 1.00 35.95 343 SER A C 1
ATOM 2471 O O . SER A 1 344 ? 20.525 6.603 32.175 1.00 34.89 343 SER A O 1
ATOM 2474 N N . LEU A 1 345 ? 21.069 8.634 31.454 1.00 36.96 344 LEU A N 1
ATOM 2475 C CA . LEU A 1 345 ? 22.213 8.123 30.739 1.00 36.93 344 LEU A CA 1
ATOM 2476 C C . LEU A 1 345 ? 23.264 7.625 31.780 1.00 37.58 344 LEU A C 1
ATOM 2477 O O . LEU A 1 345 ? 23.827 6.537 31.651 1.00 37.01 344 LEU A O 1
ATOM 2482 N N . GLU A 1 346 ? 23.475 8.395 32.833 1.00 39.03 345 GLU A N 1
ATOM 2483 C CA . GLU A 1 346 ? 24.418 7.977 33.849 1.00 39.97 345 GLU A CA 1
ATOM 2484 C C . GLU A 1 346 ? 23.919 6.776 34.651 1.00 38.85 345 GLU A C 1
ATOM 2485 O O . GLU A 1 346 ? 24.714 5.908 34.994 1.00 39.06 345 GLU A O 1
ATOM 2491 N N . PHE A 1 347 ? 22.608 6.668 34.864 1.00 37.86 346 PHE A N 1
ATOM 2492 C CA . PHE A 1 347 ? 22.056 5.519 35.564 1.00 37.03 346 PHE A CA 1
ATOM 2493 C C . PHE A 1 347 ? 22.089 4.248 34.739 1.00 35.50 346 PHE A C 1
ATOM 2494 O O . PHE A 1 347 ? 22.208 3.150 35.292 1.00 35.33 346 PHE A O 1
ATOM 2502 N N . ALA A 1 348 ? 21.943 4.416 33.429 1.00 34.67 347 ALA A N 1
ATOM 2503 C CA . ALA A 1 348 ? 22.044 3.349 32.453 1.00 33.60 347 ALA A CA 1
ATOM 2504 C C . ALA A 1 348 ? 23.447 2.811 32.423 1.00 34.44 347 ALA A C 1
ATOM 2505 O O . ALA A 1 348 ? 23.646 1.603 32.350 1.00 34.10 347 ALA A O 1
ATOM 2507 N N . LYS A 1 349 ? 24.416 3.722 32.428 1.00 35.82 348 LYS A N 1
ATOM 2508 C CA . LYS A 1 349 ? 25.809 3.338 32.449 1.00 37.10 348 LYS A CA 1
ATOM 2509 C C . LYS A 1 349 ? 26.085 2.511 33.697 1.00 37.59 348 LYS A C 1
ATOM 2510 O O . LYS A 1 349 ? 26.685 1.451 33.603 1.00 37.86 348 LYS A O 1
ATOM 2516 N N . LYS A 1 350 ? 25.629 2.990 34.855 1.00 37.98 349 LYS A N 1
ATOM 2517 C CA . LYS A 1 350 ? 25.789 2.255 36.111 1.00 38.73 349 LYS A CA 1
ATOM 2518 C C . LYS A 1 350 ? 25.181 0.869 36.017 1.00 37.53 349 LYS A C 1
ATOM 2519 O O . LYS A 1 350 ? 25.805 -0.088 36.435 1.00 38.32 349 LYS A O 1
ATOM 2525 N N . LEU A 1 351 ? 23.960 0.763 35.467 1.00 35.90 350 LEU A N 1
ATOM 2526 C CA . LEU A 1 351 ? 23.321 -0.545 35.298 1.00 34.96 350 LEU A CA 1
ATOM 2527 C C . LEU A 1 351 ? 24.189 -1.490 34.478 1.00 35.14 350 LEU A C 1
ATOM 2528 O O . LEU A 1 351 ? 24.311 -2.661 34.800 1.00 35.52 350 LEU A O 1
ATOM 2533 N N . LEU A 1 352 ? 24.800 -0.989 33.419 1.00 35.18 351 LEU A N 1
ATOM 2534 C CA . LEU A 1 352 ? 25.692 -1.833 32.612 1.00 35.81 351 LEU A CA 1
ATOM 2535 C C . LEU A 1 352 ? 26.942 -2.246 33.405 1.00 37.70 351 LEU A C 1
ATOM 2536 O O . LEU A 1 352 ? 27.301 -3.419 33.432 1.00 38.37 351 LEU A O 1
ATOM 2541 N N . GLN A 1 353 ? 27.597 -1.293 34.045 1.00 38.82 352 GLN A N 1
ATOM 2542 C CA . GLN A 1 353 ? 28.833 -1.585 34.796 1.00 40.97 352 GLN A CA 1
ATOM 2543 C C . GLN A 1 353 ? 28.588 -2.494 36.017 1.00 41.46 352 GLN A C 1
ATOM 2544 O O . GLN A 1 353 ? 29.259 -3.502 36.198 1.00 42.76 352 GLN A O 1
ATOM 2550 N N . ASP A 1 354 ? 27.564 -2.145 36.806 1.00 40.64 353 ASP A N 1
ATOM 2551 C CA . ASP A 1 354 ? 27.295 -2.803 38.077 1.00 41.49 353 ASP A CA 1
ATOM 2552 C C . ASP A 1 354 ? 26.410 -4.017 37.969 1.00 40.55 353 ASP A C 1
ATOM 2553 O O . ASP A 1 354 ? 26.692 -5.009 38.614 1.00 41.83 353 ASP A O 1
ATOM 2558 N N . ALA A 1 355 ? 25.349 -3.963 37.157 1.00 38.61 354 ALA A N 1
ATOM 2559 C CA . ALA A 1 355 ? 24.344 -5.038 37.113 1.00 37.88 354 ALA A CA 1
ATOM 2560 C C . ALA A 1 355 ? 24.534 -5.981 35.915 1.00 37.68 354 ALA A C 1
ATOM 2561 O O . ALA A 1 355 ? 24.024 -7.088 35.923 1.00 37.97 354 ALA A O 1
ATOM 2563 N N . LYS A 1 356 ? 25.262 -5.522 34.898 1.00 37.79 355 LYS A N 1
ATOM 2564 C CA . LYS A 1 356 ? 25.572 -6.299 33.697 1.00 37.42 355 LYS A CA 1
ATOM 2565 C C . LYS A 1 356 ? 24.323 -6.423 32.852 1.00 35.75 355 LYS A C 1
ATOM 2566 O O . LYS A 1 356 ? 24.101 -7.431 32.169 1.00 35.87 355 LYS A O 1
ATOM 2572 N N . VAL A 1 357 ? 23.539 -5.355 32.864 1.00 34.46 356 VAL A N 1
ATOM 2573 C CA . VAL A 1 357 ? 22.318 -5.279 32.109 1.00 33.06 356 VAL A CA 1
ATOM 2574 C C . VAL A 1 357 ? 22.360 -4.009 31.301 1.00 32.42 356 VAL A C 1
ATOM 2575 O O . VAL A 1 357 ? 22.588 -2.938 31.862 1.00 32.55 356 VAL A O 1
ATOM 2579 N N . SER A 1 358 ? 22.098 -4.124 29.997 1.00 31.97 357 SER A N 1
ATOM 2580 C CA . SER A 1 358 ? 22.040 -2.985 29.094 1.00 31.59 357 SER A CA 1
ATOM 2581 C C . SER A 1 358 ? 20.575 -2.559 28.919 1.00 30.43 357 SER A C 1
ATOM 2582 O O . SER A 1 358 ? 19.709 -3.378 28.562 1.00 30.01 357 SER A O 1
ATOM 2585 N N . VAL A 1 359 ? 20.296 -1.299 29.268 1.00 30.23 358 VAL A N 1
ATOM 2586 C CA . VAL A 1 359 ? 18.968 -0.687 29.075 1.00 29.53 358 VAL A CA 1
ATOM 2587 C C . VAL A 1 359 ? 19.130 0.536 28.210 1.00 29.77 358 VAL A C 1
ATOM 2588 O O . VAL A 1 359 ? 20.272 0.985 27.964 1.00 30.53 358 VAL A O 1
ATOM 2592 N N . SER A 1 360 ? 18.015 1.060 27.699 1.00 29.44 359 SER A N 1
ATOM 2593 C CA . SER A 1 360 ? 18.075 2.280 26.900 1.00 29.96 359 SER A CA 1
ATOM 2594 C C . SER A 1 360 ? 17.710 3.447 27.805 1.00 30.35 359 SER A C 1
ATOM 2595 O O . SER A 1 360 ? 16.716 3.402 28.506 1.00 30.10 359 SER A O 1
ATOM 2598 N N . PRO A 1 361 ? 18.550 4.499 27.835 1.00 31.31 360 PRO A N 1
ATOM 2599 C CA . PRO A 1 361 ? 18.222 5.610 28.744 1.00 32.05 360 PRO A CA 1
ATOM 2600 C C . PRO A 1 361 ? 17.063 6.472 28.243 1.00 32.40 360 PRO A C 1
ATOM 2601 O O . PRO A 1 361 ? 16.939 6.746 27.047 1.00 32.61 360 PRO A O 1
ATOM 2605 N N . GLY A 1 362 ? 16.216 6.902 29.160 1.00 32.78 361 GLY A N 1
ATOM 2606 C CA . GLY A 1 362 ? 14.955 7.510 28.768 1.00 33.26 361 GLY A CA 1
ATOM 2607 C C . GLY A 1 362 ? 15.175 8.775 27.962 1.00 34.54 361 GLY A C 1
ATOM 2608 O O . GLY A 1 362 ? 14.393 9.069 27.082 1.00 34.88 361 GLY A O 1
ATOM 2609 N N . ILE A 1 363 ? 16.249 9.512 28.244 1.00 35.52 362 ILE A N 1
ATOM 2610 C CA . ILE A 1 363 ? 16.519 10.782 27.544 1.00 37.16 362 ILE A CA 1
ATOM 2611 C C . ILE A 1 363 ? 16.693 10.648 26.020 1.00 37.09 362 ILE A C 1
ATOM 2612 O O . ILE A 1 363 ? 16.513 11.624 25.288 1.00 38.56 362 ILE A O 1
ATOM 2617 N N . GLY A 1 364 ? 17.070 9.465 25.551 1.00 35.75 363 GLY A N 1
ATOM 2618 C CA . GLY A 1 364 ? 17.170 9.219 24.127 1.00 35.89 363 GLY A CA 1
ATOM 2619 C C . GLY A 1 364 ? 15.817 9.337 23.449 1.00 36.02 363 GLY A C 1
ATOM 2620 O O . GLY A 1 364 ? 15.750 9.532 22.234 1.00 36.84 363 GLY A O 1
ATOM 2621 N N . PHE A 1 365 ? 14.740 9.226 24.230 1.00 35.51 364 PHE A N 1
ATOM 2622 C CA . PHE A 1 365 ? 13.387 9.386 23.695 1.00 35.97 364 PHE A CA 1
ATOM 2623 C C . PHE A 1 365 ? 12.803 10.808 23.840 1.00 37.87 364 PHE A C 1
ATOM 2624 O O . PHE A 1 365 ? 11.665 11.033 23.457 1.00 38.61 364 PHE A O 1
ATOM 2632 N N . GLY A 1 366 ? 13.592 11.765 24.346 1.00 38.95 365 GLY A N 1
ATOM 2633 C CA . GLY A 1 366 ? 13.097 13.128 24.635 1.00 41.08 365 GLY A CA 1
ATOM 2634 C C . GLY A 1 366 ? 13.398 13.527 26.082 1.00 41.47 365 GLY A C 1
ATOM 2635 O O . GLY A 1 366 ? 13.499 12.664 26.955 1.00 40.02 365 GLY A O 1
ATOM 2636 N N . ASP A 1 367 ? 13.556 14.826 26.341 1.00 43.71 366 ASP A N 1
ATOM 2637 C CA . ASP A 1 367 ? 13.997 15.302 27.658 1.00 44.57 366 ASP A CA 1
ATOM 2638 C C . ASP A 1 367 ? 13.117 14.844 28.816 1.00 44.12 366 ASP A C 1
ATOM 2639 O O . ASP A 1 367 ? 13.603 14.584 29.919 1.00 43.85 366 ASP A O 1
ATOM 2644 N N . TYR A 1 368 ? 11.828 14.729 28.538 1.00 44.29 367 TYR A N 1
ATOM 2645 C CA . TYR A 1 368 ? 10.821 14.365 29.528 1.00 44.40 367 TYR A CA 1
ATOM 2646 C C . TYR A 1 368 ? 10.880 12.896 29.922 1.00 41.97 367 TYR A C 1
ATOM 2647 O O . TYR A 1 368 ? 10.074 12.436 30.713 1.00 42.03 367 TYR A O 1
ATOM 2656 N N . GLY A 1 369 ? 11.831 12.153 29.365 1.00 40.12 368 GLY A N 1
ATOM 2657 C CA . GLY A 1 369 ? 12.059 10.770 29.750 1.00 38.10 368 GLY A CA 1
ATOM 2658 C C . GLY A 1 369 ? 13.341 10.592 30.559 1.00 37.75 368 GLY A C 1
ATOM 2659 O O . GLY A 1 369 ? 13.703 9.482 30.888 1.00 36.33 368 GLY A O 1
ATOM 2660 N N . ASP A 1 370 ? 14.032 11.675 30.883 1.00 39.31 369 ASP A N 1
ATOM 2661 C CA . ASP A 1 370 ? 15.329 11.565 31.599 1.00 39.32 369 ASP A CA 1
ATOM 2662 C C . ASP A 1 370 ? 15.225 10.893 32.976 1.00 39.15 369 ASP A C 1
ATOM 2663 O O . ASP A 1 370 ? 16.238 10.545 33.566 1.00 39.03 369 ASP A O 1
ATOM 2668 N N . ASP A 1 371 ? 14.006 10.714 33.474 1.00 39.44 370 ASP A N 1
ATOM 2669 C CA . ASP A 1 371 ? 13.770 10.070 34.747 1.00 39.63 370 ASP A CA 1
ATOM 2670 C C . ASP A 1 371 ? 13.349 8.604 34.617 1.00 37.76 370 ASP A C 1
ATOM 2671 O O . ASP A 1 371 ? 12.951 8.001 35.610 1.00 38.32 370 ASP A O 1
ATOM 2676 N N . HIS A 1 372 ? 13.439 8.011 33.431 1.00 36.11 371 HIS A N 1
ATOM 2677 C CA . HIS A 1 372 ? 13.149 6.597 33.286 1.00 34.61 371 HIS A CA 1
ATOM 2678 C C . HIS A 1 372 ? 14.240 5.933 32.475 1.00 33.23 371 HIS A C 1
ATOM 2679 O O . HIS A 1 372 ? 15.036 6.606 31.806 1.00 33.39 371 HIS A O 1
ATOM 2686 N N . VAL A 1 373 ? 14.259 4.603 32.535 1.00 32.18 372 VAL A N 1
ATOM 2687 C CA . VAL A 1 373 ? 14.980 3.772 31.567 1.00 31.03 372 VAL A CA 1
ATOM 2688 C C . VAL A 1 373 ? 14.013 2.809 30.923 1.00 30.27 372 VAL A C 1
ATOM 2689 O O . VAL A 1 373 ? 12.979 2.501 31.514 1.00 30.56 372 VAL A O 1
ATOM 2693 N N . ARG A 1 374 ? 14.310 2.369 29.701 1.00 29.61 373 ARG A N 1
ATOM 2694 C CA . ARG A 1 374 ? 13.472 1.368 28.972 1.00 29.12 373 ARG A CA 1
ATOM 2695 C C . ARG A 1 374 ? 14.141 0.003 28.937 1.00 28.64 373 ARG A C 1
ATOM 2696 O O . ARG A 1 374 ? 15.263 -0.109 28.492 1.00 28.56 373 ARG A O 1
ATOM 2704 N N . PHE A 1 375 ? 13.457 -1.039 29.403 1.00 28.62 374 PHE A N 1
ATOM 2705 C CA . PHE A 1 375 ? 13.868 -2.397 29.117 1.00 28.48 374 PHE A CA 1
ATOM 2706 C C . PHE A 1 375 ? 13.016 -2.903 27.963 1.00 28.48 374 PHE A C 1
ATOM 2707 O O . PHE A 1 375 ? 11.785 -2.605 27.890 1.00 28.72 374 PHE A O 1
ATOM 2715 N N . ALA A 1 376 ? 13.639 -3.713 27.106 1.00 28.54 375 ALA A N 1
ATOM 2716 C CA . ALA A 1 376 ? 12.962 -4.409 26.016 1.00 28.89 375 ALA A CA 1
ATOM 2717 C C . ALA A 1 376 ? 12.948 -5.878 26.393 1.00 29.35 375 ALA A C 1
ATOM 2718 O O . ALA A 1 376 ? 13.925 -6.384 26.871 1.00 29.73 375 ALA A O 1
ATOM 2720 N N . LEU A 1 377 ? 11.824 -6.551 26.208 1.00 29.88 376 LEU A N 1
ATOM 2721 C CA . LEU A 1 377 ? 11.646 -7.933 26.655 1.00 30.66 376 LEU A CA 1
ATOM 2722 C C . LEU A 1 377 ? 12.092 -8.908 25.574 1.00 31.43 376 LEU A C 1
ATOM 2723 O O . LEU A 1 377 ? 11.289 -9.662 25.031 1.00 33.60 376 LEU A O 1
ATOM 2728 N N . ILE A 1 378 ? 13.380 -8.876 25.266 1.00 31.37 377 ILE A N 1
ATOM 2729 C CA . ILE A 1 378 ? 13.938 -9.531 24.078 1.00 32.45 377 ILE A CA 1
ATOM 2730 C C . ILE A 1 378 ? 14.974 -10.577 24.476 1.00 33.92 377 ILE A C 1
ATOM 2731 O O . ILE A 1 378 ? 15.787 -11.019 23.661 1.00 35.41 377 ILE A O 1
ATOM 2736 N N . GLU A 1 379 ? 14.971 -10.957 25.744 1.00 33.77 378 GLU A N 1
ATOM 2737 C CA . GLU A 1 379 ? 15.869 -11.985 26.216 1.00 35.51 378 GLU A CA 1
ATOM 2738 C C . GLU A 1 379 ? 14.951 -12.990 26.939 1.00 35.91 378 GLU A C 1
ATOM 2739 O O . GLU A 1 379 ? 13.836 -12.630 27.342 1.00 34.89 378 GLU A O 1
ATOM 2745 N N . ASN A 1 380 ? 15.374 -14.251 27.055 1.00 37.51 379 ASN A N 1
ATOM 2746 C CA . ASN A 1 380 ? 14.497 -15.301 27.602 1.00 38.18 379 ASN A CA 1
ATOM 2747 C C . ASN A 1 380 ? 14.416 -15.185 29.116 1.00 38.01 379 ASN A C 1
ATOM 2748 O O . ASN A 1 380 ? 15.103 -14.370 29.713 1.00 37.00 379 ASN A O 1
ATOM 2753 N N . ARG A 1 381 ? 13.546 -15.969 29.745 1.00 39.22 380 ARG A N 1
ATOM 2754 C CA . ARG A 1 381 ? 13.289 -15.757 31.165 1.00 39.27 380 ARG A CA 1
ATOM 2755 C C . ARG A 1 381 ? 14.475 -16.102 32.083 1.00 40.11 380 ARG A C 1
ATOM 2756 O O . ARG A 1 381 ? 14.639 -15.454 33.093 1.00 39.63 380 ARG A O 1
ATOM 2764 N N . ASP A 1 382 ? 15.263 -17.117 31.760 1.00 41.68 381 ASP A N 1
ATOM 2765 C CA . ASP A 1 382 ? 16.448 -17.411 32.555 1.00 42.80 381 ASP A CA 1
ATOM 2766 C C . ASP A 1 382 ? 17.345 -16.182 32.580 1.00 41.01 381 ASP A C 1
ATOM 2767 O O . ASP A 1 382 ? 17.817 -15.778 33.627 1.00 41.06 381 ASP A O 1
ATOM 2772 N N . ARG A 1 383 ? 17.495 -15.561 31.414 1.00 39.70 382 ARG A N 1
ATOM 2773 C CA . ARG A 1 383 ? 18.351 -14.406 31.247 1.00 38.36 382 ARG A CA 1
ATOM 2774 C C . ARG A 1 383 ? 17.794 -13.182 31.962 1.00 36.74 382 ARG A C 1
ATOM 2775 O O . ARG A 1 383 ? 18.544 -12.381 32.542 1.00 36.33 382 ARG A O 1
ATOM 2783 N N . LEU A 1 384 ? 16.478 -13.053 31.928 1.00 36.16 383 LEU A N 1
ATOM 2784 C CA . LEU A 1 384 ? 15.783 -11.997 32.652 1.00 35.12 383 LEU A CA 1
ATOM 2785 C C . LEU A 1 384 ? 15.918 -12.192 34.143 1.00 36.19 383 LEU A C 1
ATOM 2786 O O . LEU A 1 384 ? 16.105 -11.224 34.878 1.00 35.71 383 LEU A O 1
ATOM 2791 N N . ARG A 1 385 ? 15.861 -13.438 34.595 1.00 37.94 384 ARG A N 1
ATOM 2792 C CA . ARG A 1 385 ? 16.214 -13.735 35.978 1.00 39.41 384 ARG A CA 1
ATOM 2793 C C . ARG A 1 385 ? 17.646 -13.312 36.318 1.00 39.50 384 ARG A C 1
ATOM 2794 O O . ARG A 1 385 ? 17.866 -12.738 37.375 1.00 39.85 384 ARG A O 1
ATOM 2802 N N . GLN A 1 386 ? 18.581 -13.576 35.413 1.00 39.45 385 GLN A N 1
ATOM 2803 C CA . GLN A 1 386 ? 19.986 -13.214 35.616 1.00 39.85 385 GLN A CA 1
ATOM 2804 C C . GLN A 1 386 ? 20.121 -11.685 35.722 1.00 38.24 385 GLN A C 1
ATOM 2805 O O . GLN A 1 386 ? 20.701 -11.191 36.658 1.00 38.83 385 GLN A O 1
ATOM 2811 N N . ALA A 1 387 ? 19.508 -10.944 34.811 1.00 36.50 386 ALA A N 1
ATOM 2812 C CA . ALA A 1 387 ? 19.455 -9.481 34.909 1.00 35.21 386 ALA A CA 1
ATOM 2813 C C . ALA A 1 387 ? 19.004 -9.049 36.290 1.00 35.73 386 ALA A C 1
ATOM 2814 O O . ALA A 1 387 ? 19.697 -8.293 36.966 1.00 36.09 386 ALA A O 1
ATOM 2816 N N . VAL A 1 388 ? 17.829 -9.524 36.688 1.00 36.04 387 VAL A N 1
ATOM 2817 C CA . VAL A 1 388 ? 17.243 -9.151 37.972 1.00 36.87 387 VAL A CA 1
ATOM 2818 C C . VAL A 1 388 ? 18.177 -9.392 39.151 1.00 38.61 387 VAL A C 1
ATOM 2819 O O . VAL A 1 388 ? 18.230 -8.588 40.071 1.00 39.18 387 VAL A O 1
ATOM 2823 N N . ARG A 1 389 ? 18.878 -10.518 39.138 1.00 39.78 388 ARG A N 1
ATOM 2824 C CA . ARG A 1 389 ? 19.844 -10.801 40.164 1.00 41.70 388 ARG A CA 1
ATOM 2825 C C . ARG A 1 389 ? 21.004 -9.800 40.172 1.00 41.42 388 ARG A C 1
ATOM 2826 O O . ARG A 1 389 ? 21.493 -9.403 41.242 1.00 42.79 388 ARG A O 1
ATOM 2834 N N . GLY A 1 390 ? 21.458 -9.399 38.992 1.00 39.98 389 GLY A N 1
ATOM 2835 C CA . GLY A 1 390 ? 22.505 -8.391 38.905 1.00 39.85 389 GLY A CA 1
ATOM 2836 C C . GLY A 1 390 ? 22.048 -7.068 39.484 1.00 39.35 389 GLY A C 1
ATOM 2837 O O . GLY A 1 390 ? 22.795 -6.400 40.206 1.00 40.42 389 GLY A O 1
ATOM 2838 N N . ILE A 1 391 ? 20.800 -6.696 39.162 1.00 38.00 390 ILE A N 1
ATOM 2839 C CA . ILE A 1 391 ? 20.231 -5.423 39.612 1.00 37.69 390 ILE A CA 1
ATOM 2840 C C . ILE A 1 391 ? 20.033 -5.433 41.108 1.00 39.57 390 ILE A C 1
ATOM 2841 O O . ILE A 1 391 ? 20.235 -4.414 41.772 1.00 40.31 390 ILE A O 1
ATOM 2846 N N . LYS A 1 392 ? 19.697 -6.592 41.656 1.00 40.69 391 LYS A N 1
ATOM 2847 C CA . LYS A 1 392 ? 19.484 -6.702 43.073 1.00 42.84 391 LYS A CA 1
ATOM 2848 C C . LYS A 1 392 ? 20.821 -6.636 43.790 1.00 44.55 391 LYS A C 1
ATOM 2849 O O . LYS A 1 392 ? 20.935 -5.942 44.789 1.00 46.03 391 LYS A O 1
ATOM 2855 N N . ALA A 1 393 ? 21.831 -7.334 43.274 1.00 44.61 392 ALA A N 1
ATOM 2856 C CA . ALA A 1 393 ? 23.175 -7.272 43.858 1.00 46.43 392 ALA A CA 1
ATOM 2857 C C . ALA A 1 393 ? 23.716 -5.832 43.877 1.00 46.19 392 ALA A C 1
ATOM 2858 O O . ALA A 1 393 ? 24.473 -5.484 44.767 1.00 48.18 392 ALA A O 1
ATOM 2860 N N . MET A 1 394 ? 23.296 -5.010 42.908 1.00 44.02 393 MET A N 1
ATOM 2861 C CA . MET A 1 394 ? 23.734 -3.610 42.821 1.00 43.88 393 MET A CA 1
ATOM 2862 C C . MET A 1 394 ? 23.005 -2.726 43.829 1.00 44.86 393 MET A C 1
ATOM 2863 O O . MET A 1 394 ? 23.607 -1.843 44.411 1.00 47.47 393 MET A O 1
ATOM 2868 N N . PHE A 1 395 ? 21.728 -2.956 44.065 1.00 44.49 394 PHE A N 1
ATOM 2869 C CA . PHE A 1 395 ? 21.024 -2.225 45.124 1.00 46.17 394 PHE A CA 1
ATOM 2870 C C . PHE A 1 395 ? 21.595 -2.544 46.476 1.00 49.40 394 PHE A C 1
ATOM 2871 O O . PHE A 1 395 ? 21.649 -1.679 47.355 1.00 51.56 394 PHE A O 1
ATOM 2879 N N . ARG A 1 396 ? 21.985 -3.804 46.660 1.00 50.86 395 ARG A N 1
ATOM 2880 C CA . ARG A 1 396 ? 22.500 -4.273 47.950 1.00 54.40 395 ARG A CA 1
ATOM 2881 C C . ARG A 1 396 ? 23.894 -3.696 48.215 1.00 56.26 395 ARG A C 1
ATOM 2882 O O . ARG A 1 396 ? 24.208 -3.281 49.348 1.00 59.63 395 ARG A O 1
ATOM 2890 N N . ALA A 1 397 ? 24.746 -3.667 47.196 1.00 54.83 396 ALA A N 1
ATOM 2891 C CA . ALA A 1 397 ? 26.073 -3.063 47.378 1.00 57.52 396 ALA A CA 1
ATOM 2892 C C . ALA A 1 397 ? 25.967 -1.550 47.583 1.00 58.37 396 ALA A C 1
ATOM 2893 O O . ALA A 1 397 ? 26.875 -0.964 48.105 1.00 59.33 396 ALA A O 1
ATOM 2895 N N . ASP A 1 398 ? 24.859 -0.919 47.161 1.00 57.84 397 ASP A N 1
ATOM 2896 C CA . ASP A 1 398 ? 24.706 0.533 47.355 1.00 59.30 397 ASP A CA 1
ATOM 2897 C C . ASP A 1 398 ? 24.061 0.940 48.682 1.00 62.58 397 ASP A C 1
ATOM 2898 O O . ASP A 1 398 ? 23.986 2.131 48.987 1.00 64.63 397 ASP A O 1
ATOM 2903 N N . GLY A 1 399 ? 23.653 -0.033 49.492 1.00 64.15 398 GLY A N 1
ATOM 2904 C CA . GLY A 1 399 ? 23.075 0.250 50.806 1.00 67.19 398 GLY A CA 1
ATOM 2905 C C . GLY A 1 399 ? 21.669 0.809 50.672 1.00 66.89 398 GLY A C 1
ATOM 2906 O O . GLY A 1 399 ? 21.203 1.553 51.541 1.00 69.14 398 GLY A O 1
ATOM 2907 N N . LEU A 1 400 ? 21.000 0.442 49.571 1.00 64.08 399 LEU A N 1
ATOM 2908 C CA . LEU A 1 400 ? 19.680 0.962 49.221 1.00 63.18 399 LEU A CA 1
ATOM 2909 C C . LEU A 1 400 ? 18.741 -0.175 48.842 1.00 61.82 399 LEU A C 1
ATOM 2910 O O . LEU A 1 400 ? 18.418 -1.015 49.688 1.00 63.76 399 LEU A O 1
ATOM 2915 N N . VAL B 1 21 ? 35.843 37.956 -6.655 1.00 96.99 20 VAL B N 1
ATOM 2916 C CA . VAL B 1 21 ? 37.221 38.489 -6.872 1.00 96.07 20 VAL B CA 1
ATOM 2917 C C . VAL B 1 21 ? 37.298 40.010 -6.684 1.00 94.15 20 VAL B C 1
ATOM 2918 O O . VAL B 1 21 ? 38.381 40.546 -6.442 1.00 94.07 20 VAL B O 1
ATOM 2922 N N . PHE B 1 22 ? 36.161 40.701 -6.787 1.00 92.67 21 PHE B N 1
ATOM 2923 C CA . PHE B 1 22 ? 36.133 42.160 -6.624 1.00 90.85 21 PHE B CA 1
ATOM 2924 C C . PHE B 1 22 ? 36.606 42.593 -5.242 1.00 91.59 21 PHE B C 1
ATOM 2925 O O . PHE B 1 22 ? 37.278 43.617 -5.110 1.00 90.84 21 PHE B O 1
ATOM 2933 N N . ASN B 1 23 ? 36.244 41.821 -4.219 1.00 93.15 22 ASN B N 1
ATOM 2934 C CA . ASN B 1 23 ? 36.788 42.030 -2.879 1.00 94.24 22 ASN B CA 1
ATOM 2935 C C . ASN B 1 23 ? 38.317 41.921 -2.865 1.00 94.16 22 ASN B C 1
ATOM 2936 O O . ASN B 1 23 ? 38.971 42.664 -2.138 1.00 94.58 22 ASN B O 1
ATOM 2941 N N . ILE B 1 24 ? 38.880 41.014 -3.669 1.00 93.60 23 ILE B N 1
ATOM 2942 C CA . ILE B 1 24 ? 40.342 40.915 -3.816 1.00 93.34 23 ILE B CA 1
ATOM 2943 C C . ILE B 1 24 ? 40.926 42.223 -4.351 1.00 90.56 23 ILE B C 1
ATOM 2944 O O . ILE B 1 24 ? 41.892 42.751 -3.798 1.00 91.59 23 ILE B O 1
ATOM 2949 N N . THR B 1 25 ? 40.335 42.745 -5.420 1.00 87.33 24 THR B N 1
ATOM 2950 C CA . THR B 1 25 ? 40.846 43.955 -6.069 1.00 84.28 24 THR B CA 1
ATOM 2951 C C . THR B 1 25 ? 40.421 45.243 -5.359 1.00 82.89 24 THR B C 1
ATOM 2952 O O . THR B 1 25 ? 41.037 46.288 -5.565 1.00 81.77 24 THR B O 1
ATOM 2956 N N . ALA B 1 26 ? 39.368 45.177 -4.547 1.00 82.79 25 ALA B N 1
ATOM 2957 C CA . ALA B 1 26 ? 38.963 46.315 -3.723 1.00 82.54 25 ALA B CA 1
ATOM 2958 C C . ALA B 1 26 ? 39.880 46.458 -2.496 1.00 84.32 25 ALA B C 1
ATOM 2959 O O . ALA B 1 26 ? 40.021 47.555 -1.968 1.00 84.02 25 ALA B O 1
ATOM 2961 N N . GLU B 1 27 ? 40.498 45.352 -2.072 1.00 86.30 26 GLU B N 1
ATOM 2962 C CA . GLU B 1 27 ? 41.421 45.328 -0.925 1.00 88.37 26 GLU B CA 1
ATOM 2963 C C . GLU B 1 27 ? 42.879 45.640 -1.302 1.00 88.17 26 GLU B C 1
ATOM 2964 O O . GLU B 1 27 ? 43.602 46.228 -0.498 1.00 89.15 26 GLU B O 1
ATOM 2970 N N . LEU B 1 28 ? 43.317 45.218 -2.492 1.00 87.09 27 LEU B N 1
ATOM 2971 C CA . LEU B 1 28 ? 44.634 45.614 -3.029 1.00 86.56 27 LEU B CA 1
ATOM 2972 C C . LEU B 1 28 ? 44.668 47.108 -3.344 1.00 84.64 27 LEU B C 1
ATOM 2973 O O . LEU B 1 28 ? 45.686 47.774 -3.153 1.00 84.85 27 LEU B O 1
ATOM 2978 N N . LYS B 1 29 ? 43.553 47.612 -3.864 1.00 82.89 28 LYS B N 1
ATOM 2979 C CA . LYS B 1 29 ? 43.384 49.036 -4.127 1.00 81.20 28 LYS B CA 1
ATOM 2980 C C . LYS B 1 29 ? 43.480 49.852 -2.841 1.00 82.33 28 LYS B C 1
ATOM 2981 O O . LYS B 1 29 ? 44.136 50.896 -2.809 1.00 81.91 28 LYS B O 1
ATOM 2987 N N . MET B 1 30 ? 42.803 49.377 -1.795 1.00 83.86 29 MET B N 1
ATOM 2988 C CA . MET B 1 30 ? 42.801 50.047 -0.495 1.00 85.18 29 MET B CA 1
ATOM 2989 C C . MET B 1 30 ? 44.112 49.843 0.260 1.00 87.22 29 MET B C 1
ATOM 2990 O O . MET B 1 30 ? 44.439 50.629 1.133 1.00 88.14 29 MET B O 1
ATOM 2995 N N . ALA B 1 31 ? 44.843 48.789 -0.083 1.00 88.05 30 ALA B N 1
ATOM 2996 C CA . ALA B 1 31 ? 46.194 48.571 0.418 1.00 89.90 30 ALA B CA 1
ATOM 2997 C C . ALA B 1 31 ? 47.194 49.494 -0.284 1.00 88.66 30 ALA B C 1
ATOM 2998 O O . ALA B 1 31 ? 48.185 49.901 0.309 1.00 89.98 30 ALA B O 1
ATOM 3000 N N . ALA B 1 32 ? 46.935 49.828 -1.546 1.00 86.24 31 ALA B N 1
ATOM 3001 C CA . ALA B 1 32 ? 47.811 50.741 -2.281 1.00 85.00 31 ALA B CA 1
ATOM 3002 C C . ALA B 1 32 ? 47.665 52.159 -1.734 1.00 84.72 31 ALA B C 1
ATOM 3003 O O . ALA B 1 32 ? 48.652 52.861 -1.527 1.00 85.27 31 ALA B O 1
ATOM 3005 N N . ARG B 1 33 ? 46.428 52.565 -1.473 1.00 84.01 32 ARG B N 1
ATOM 3006 C CA . ARG B 1 33 ? 46.160 53.865 -0.851 1.00 83.95 32 ARG B CA 1
ATOM 3007 C C . ARG B 1 33 ? 46.505 53.871 0.636 1.00 86.46 32 ARG B C 1
ATOM 3008 O O . ARG B 1 33 ? 46.750 54.924 1.239 1.00 86.97 32 ARG B O 1
ATOM 3016 N N . ARG B 1 34 ? 46.543 52.686 1.224 1.00 88.18 33 ARG B N 1
ATOM 3017 C CA . ARG B 1 34 ? 47.062 52.540 2.570 1.00 90.87 33 ARG B CA 1
ATOM 3018 C C . ARG B 1 34 ? 48.526 52.937 2.576 1.00 91.77 33 ARG B C 1
ATOM 3019 O O . ARG B 1 34 ? 49.056 53.409 3.579 1.00 93.64 33 ARG B O 1
ATOM 3027 N N . ARG B 1 35 ? 49.157 52.752 1.424 1.00 90.47 34 ARG B N 1
ATOM 3028 C CA . ARG B 1 35 ? 50.565 52.999 1.233 1.00 91.16 34 ARG B CA 1
ATOM 3029 C C . ARG B 1 35 ? 50.892 54.380 0.649 1.00 89.63 34 ARG B C 1
ATOM 3030 O O . ARG B 1 35 ? 52.061 54.661 0.386 1.00 90.07 34 ARG B O 1
ATOM 3038 N N . GLY B 1 36 ? 49.885 55.229 0.428 1.00 87.96 35 GLY B N 1
ATOM 3039 C CA . GLY B 1 36 ? 50.123 56.601 -0.032 1.00 86.76 35 GLY B CA 1
ATOM 3040 C C . GLY B 1 36 ? 50.373 56.732 -1.523 1.00 84.58 35 GLY B C 1
ATOM 3041 O O . GLY B 1 36 ? 50.998 57.688 -1.984 1.00 84.01 35 GLY B O 1
ATOM 3042 N N . GLU B 1 37 ? 49.881 55.758 -2.280 1.00 83.46 36 GLU B N 1
ATOM 3043 C CA . GLU B 1 37 ? 49.889 55.826 -3.737 1.00 81.29 36 GLU B CA 1
ATOM 3044 C C . GLU B 1 37 ? 48.667 56.584 -4.259 1.00 79.37 36 GLU B C 1
ATOM 3045 O O . GLU B 1 37 ? 47.588 56.536 -3.667 1.00 79.49 36 GLU B O 1
ATOM 3051 N N . ASP B 1 38 ? 48.856 57.278 -5.377 1.00 77.72 37 ASP B N 1
ATOM 3052 C CA . ASP B 1 38 ? 47.792 58.040 -6.016 1.00 75.96 37 ASP B CA 1
ATOM 3053 C C . ASP B 1 38 ? 47.058 57.165 -7.054 1.00 74.52 37 ASP B C 1
ATOM 3054 O O . ASP B 1 38 ? 47.269 57.285 -8.264 1.00 73.14 37 ASP B O 1
ATOM 3059 N N . ILE B 1 39 ? 46.190 56.293 -6.555 1.00 74.98 38 ILE B N 1
ATOM 3060 C CA . ILE B 1 39 ? 45.530 55.306 -7.390 1.00 74.05 38 ILE B CA 1
ATOM 3061 C C . ILE B 1 39 ? 44.303 55.901 -8.101 1.00 72.40 38 ILE B C 1
ATOM 3062 O O . ILE B 1 39 ? 43.353 56.356 -7.459 1.00 72.53 38 ILE B O 1
ATOM 3067 N N . ILE B 1 40 ? 44.331 55.887 -9.426 1.00 70.96 39 ILE B N 1
ATOM 3068 C CA . ILE B 1 40 ? 43.160 56.291 -10.208 1.00 69.55 39 ILE B CA 1
ATOM 3069 C C . ILE B 1 40 ? 42.178 55.118 -10.234 1.00 69.69 39 ILE B C 1
ATOM 3070 O O . ILE B 1 40 ? 42.442 54.098 -10.868 1.00 69.62 39 ILE B O 1
ATOM 3075 N N . ASP B 1 41 ? 41.067 55.270 -9.512 1.00 70.01 40 ASP B N 1
ATOM 3076 C CA . ASP B 1 41 ? 40.069 54.209 -9.352 1.00 70.42 40 ASP B CA 1
ATOM 3077 C C . ASP B 1 41 ? 39.054 54.173 -10.500 1.00 69.12 40 ASP B C 1
ATOM 3078 O O . ASP B 1 41 ? 38.077 54.918 -10.503 1.00 68.58 40 ASP B O 1
ATOM 3083 N N . LEU B 1 42 ? 39.295 53.290 -11.463 1.00 68.75 41 LEU B N 1
ATOM 3084 C CA . LEU B 1 42 ? 38.370 53.074 -12.572 1.00 67.79 41 LEU B CA 1
ATOM 3085 C C . LEU B 1 42 ? 37.721 51.687 -12.494 1.00 68.61 41 LEU B C 1
ATOM 3086 O O . LEU B 1 42 ? 37.468 51.064 -13.520 1.00 68.16 41 LEU B O 1
ATOM 3091 N N . SER B 1 43 ? 37.416 51.235 -11.279 1.00 69.92 42 SER B N 1
ATOM 3092 C CA . SER B 1 43 ? 37.030 49.836 -11.015 1.00 71.11 42 SER B CA 1
ATOM 3093 C C . SER B 1 43 ? 35.618 49.658 -10.463 1.00 71.64 42 SER B C 1
ATOM 3094 O O . SER B 1 43 ? 35.018 48.603 -10.632 1.00 72.32 42 SER B O 1
ATOM 3097 N N . MET B 1 44 ? 35.128 50.658 -9.737 1.00 71.52 43 MET B N 1
ATOM 3098 C CA . MET B 1 44 ? 33.744 50.689 -9.279 1.00 72.60 43 MET B CA 1
ATOM 3099 C C . MET B 1 44 ? 32.906 51.130 -10.464 1.00 72.00 43 MET B C 1
ATOM 3100 O O . MET B 1 44 ? 33.453 51.619 -11.446 1.00 71.54 43 MET B O 1
ATOM 3105 N N . GLY B 1 45 ? 31.589 50.961 -10.378 1.00 72.50 44 GLY B N 1
ATOM 3106 C CA . GLY B 1 45 ? 30.680 51.523 -11.371 1.00 71.87 44 GLY B CA 1
ATOM 3107 C C . GLY B 1 45 ? 29.743 52.569 -10.784 1.00 71.91 44 GLY B C 1
ATOM 3108 O O . GLY B 1 45 ? 28.556 52.615 -11.141 1.00 71.91 44 GLY B O 1
ATOM 3109 N N . ASN B 1 46 ? 30.270 53.415 -9.898 1.00 72.12 45 ASN B N 1
ATOM 3110 C CA . ASN B 1 46 ? 29.438 54.389 -9.183 1.00 72.37 45 ASN B CA 1
ATOM 3111 C C . ASN B 1 46 ? 29.779 55.851 -9.471 1.00 71.02 45 ASN B C 1
ATOM 3112 O O . ASN B 1 46 ? 30.898 56.296 -9.227 1.00 70.98 45 ASN B O 1
ATOM 3117 N N . PRO B 1 47 ? 28.800 56.599 -10.004 1.00 70.26 46 PRO B N 1
ATOM 3118 C CA . PRO B 1 47 ? 28.970 57.988 -10.405 1.00 69.09 46 PRO B CA 1
ATOM 3119 C C . PRO B 1 47 ? 29.672 58.852 -9.368 1.00 69.11 46 PRO B C 1
ATOM 3120 O O . PRO B 1 47 ? 29.346 58.784 -8.184 1.00 70.04 46 PRO B O 1
ATOM 3124 N N . ASP B 1 48 ? 30.634 59.648 -9.832 1.00 68.19 47 ASP B N 1
ATOM 3125 C CA . ASP B 1 48 ? 31.309 60.656 -9.010 1.00 68.34 47 ASP B CA 1
ATOM 3126 C C . ASP B 1 48 ? 30.536 61.975 -9.027 1.00 67.82 47 ASP B C 1
ATOM 3127 O O . ASP B 1 48 ? 30.738 62.838 -8.168 1.00 68.15 47 ASP B O 1
ATOM 3132 N N . GLY B 1 49 ? 29.682 62.130 -10.037 1.00 66.56 48 GLY B N 1
ATOM 3133 C CA . GLY B 1 49 ? 29.114 63.420 -10.380 1.00 66.30 48 GLY B CA 1
ATOM 3134 C C . GLY B 1 49 ? 28.026 63.887 -9.439 1.00 66.98 48 GLY B C 1
ATOM 3135 O O . GLY B 1 49 ? 27.472 63.094 -8.675 1.00 67.57 48 GLY B O 1
ATOM 3136 N N . PRO B 1 50 ? 27.711 65.189 -9.494 1.00 66.99 49 PRO B N 1
ATOM 3137 C CA . PRO B 1 50 ? 26.724 65.787 -8.609 1.00 67.67 49 PRO B CA 1
ATOM 3138 C C . PRO B 1 50 ? 25.312 65.460 -9.045 1.00 67.66 49 PRO B C 1
ATOM 3139 O O . PRO B 1 50 ? 25.023 65.498 -10.235 1.00 67.12 49 PRO B O 1
ATOM 3143 N N . THR B 1 51 ? 24.439 65.139 -8.096 1.00 68.35 50 THR B N 1
ATOM 3144 C CA . THR B 1 51 ? 23.024 64.951 -8.418 1.00 68.53 50 THR B CA 1
ATOM 3145 C C . THR B 1 51 ? 22.440 66.298 -8.840 1.00 68.53 50 THR B C 1
ATOM 3146 O O . THR B 1 51 ? 22.754 67.322 -8.219 1.00 68.83 50 THR B O 1
ATOM 3150 N N . PRO B 1 52 ? 21.603 66.311 -9.895 1.00 68.34 51 PRO B N 1
ATOM 3151 C CA . PRO B 1 52 ? 21.001 67.564 -10.336 1.00 68.54 51 PRO B CA 1
ATOM 3152 C C . PRO B 1 52 ? 20.386 68.332 -9.170 1.00 69.32 51 PRO B C 1
ATOM 3153 O O . PRO B 1 52 ? 19.597 67.765 -8.420 1.00 69.82 51 PRO B O 1
ATOM 3157 N N . PRO B 1 53 ? 20.752 69.617 -9.015 1.00 69.52 52 PRO B N 1
ATOM 3158 C CA . PRO B 1 53 ? 20.393 70.364 -7.805 1.00 70.32 52 PRO B CA 1
ATOM 3159 C C . PRO B 1 53 ? 18.880 70.444 -7.539 1.00 70.97 52 PRO B C 1
ATOM 3160 O O . PRO B 1 53 ? 18.468 70.503 -6.380 1.00 71.61 52 PRO B O 1
ATOM 3164 N N . HIS B 1 54 ? 18.065 70.443 -8.595 1.00 70.92 53 HIS B N 1
ATOM 3165 C CA . HIS B 1 54 ? 16.611 70.463 -8.415 1.00 71.63 53 HIS B CA 1
ATOM 3166 C C . HIS B 1 54 ? 16.125 69.213 -7.679 1.00 71.81 53 HIS B C 1
ATOM 3167 O O . HIS B 1 54 ? 15.175 69.282 -6.896 1.00 72.54 53 HIS B O 1
ATOM 3174 N N . ILE B 1 55 ? 16.799 68.085 -7.902 1.00 71.23 54 ILE B N 1
ATOM 3175 C CA . ILE B 1 55 ? 16.458 66.833 -7.227 1.00 71.52 54 ILE B CA 1
ATOM 3176 C C . ILE B 1 55 ? 16.876 66.868 -5.754 1.00 71.96 54 ILE B C 1
ATOM 3177 O O . ILE B 1 55 ? 16.111 66.465 -4.876 1.00 72.68 54 ILE B O 1
ATOM 3182 N N . VAL B 1 56 ? 18.082 67.364 -5.493 1.00 71.64 55 VAL B N 1
ATOM 3183 C CA . VAL B 1 56 ? 18.590 67.480 -4.124 1.00 72.19 55 VAL B CA 1
ATOM 3184 C C . VAL B 1 56 ? 17.788 68.486 -3.295 1.00 73.00 55 VAL B C 1
ATOM 3185 O O . VAL B 1 56 ? 17.604 68.289 -2.095 1.00 73.74 55 VAL B O 1
ATOM 3189 N N . GLU B 1 57 ? 17.335 69.568 -3.928 1.00 72.96 56 GLU B N 1
ATOM 3190 C CA . GLU B 1 57 ? 16.523 70.581 -3.242 1.00 73.80 56 GLU B CA 1
ATOM 3191 C C . GLU B 1 57 ? 15.207 69.985 -2.747 1.00 74.41 56 GLU B C 1
ATOM 3192 O O . GLU B 1 57 ? 14.803 70.208 -1.598 1.00 75.21 56 GLU B O 1
ATOM 3198 N N . LYS B 1 58 ? 14.552 69.220 -3.621 1.00 74.14 57 LYS B N 1
ATOM 3199 C CA . LYS B 1 58 ? 13.280 68.570 -3.300 1.00 74.78 57 LYS B CA 1
ATOM 3200 C C . LYS B 1 58 ? 13.421 67.576 -2.144 1.00 75.22 57 LYS B C 1
ATOM 3201 O O . LYS B 1 58 ? 12.463 67.358 -1.394 1.00 76.03 57 LYS B O 1
ATOM 3207 N N . LEU B 1 59 ? 14.609 66.983 -1.999 1.00 74.78 58 LEU B N 1
ATOM 3208 C CA . LEU B 1 59 ? 14.920 66.129 -0.839 1.00 75.49 58 LEU B CA 1
ATOM 3209 C C . LEU B 1 59 ? 14.923 66.945 0.450 1.00 77.19 58 LEU B C 1
ATOM 3210 O O . LEU B 1 59 ? 14.322 66.542 1.446 1.00 77.94 58 LEU B O 1
ATOM 3215 N N . CYS B 1 60 ? 15.603 68.088 0.420 1.00 73.76 59 CYS B N 1
ATOM 3216 C CA . CYS B 1 60 ? 15.610 69.039 1.546 1.00 77.32 59 CYS B CA 1
ATOM 3217 C C . CYS B 1 60 ? 14.239 69.529 1.977 1.00 79.30 59 CYS B C 1
ATOM 3218 O O . CYS B 1 60 ? 13.987 69.723 3.172 1.00 80.92 59 CYS B O 1
ATOM 3221 N N . THR B 1 61 ? 13.369 69.773 1.007 1.00 79.83 60 THR B N 1
ATOM 3222 C CA . THR B 1 61 ? 12.039 70.263 1.317 1.00 82.04 60 THR B CA 1
ATOM 3223 C C . THR B 1 61 ? 11.247 69.177 2.039 1.00 81.83 60 THR B C 1
ATOM 3224 O O . THR B 1 61 ? 10.646 69.422 3.089 1.00 83.23 60 THR B O 1
ATOM 3228 N N . VAL B 1 62 ? 11.264 67.972 1.476 1.00 80.07 61 VAL B N 1
ATOM 3229 C CA . VAL B 1 62 ? 10.515 66.856 2.046 1.00 80.02 61 VAL B CA 1
ATOM 3230 C C . VAL B 1 62 ? 10.952 66.520 3.476 1.00 80.84 61 VAL B C 1
ATOM 3231 O O . VAL B 1 62 ? 10.125 66.103 4.289 1.00 81.82 61 VAL B O 1
ATOM 3235 N N . ALA B 1 63 ? 12.237 66.714 3.781 1.00 80.81 62 ALA B N 1
ATOM 3236 C CA . ALA B 1 63 ? 12.760 66.480 5.133 1.00 81.73 62 ALA B CA 1
ATOM 3237 C C . ALA B 1 63 ? 12.273 67.523 6.145 1.00 84.67 62 ALA B C 1
ATOM 3238 O O . ALA B 1 63 ? 12.230 67.244 7.343 1.00 85.85 62 ALA B O 1
ATOM 3240 N N . GLN B 1 64 ? 11.916 68.714 5.660 1.00 86.26 63 GLN B N 1
ATOM 3241 C CA . GLN B 1 64 ? 11.427 69.812 6.510 1.00 89.22 63 GLN B CA 1
ATOM 3242 C C . GLN B 1 64 ? 10.009 69.558 7.023 1.00 90.46 63 GLN B C 1
ATOM 3243 O O . GLN B 1 64 ? 9.491 68.444 6.952 1.00 89.36 63 GLN B O 1
ATOM 3249 N N . SER B 1 74 ? 1.660 50.213 -0.891 1.00 68.55 73 SER B N 1
ATOM 3250 C CA . SER B 1 74 ? 2.787 49.278 -0.826 1.00 66.17 73 SER B CA 1
ATOM 3251 C C . SER B 1 74 ? 3.607 49.206 -2.119 1.00 64.03 73 SER B C 1
ATOM 3252 O O . SER B 1 74 ? 4.747 48.702 -2.122 1.00 61.55 73 SER B O 1
ATOM 3255 N N . ARG B 1 75 ? 3.011 49.681 -3.210 1.00 64.27 74 ARG B N 1
ATOM 3256 C CA . ARG B 1 75 ? 3.606 49.587 -4.541 1.00 62.76 74 ARG B CA 1
ATOM 3257 C C . ARG B 1 75 ? 4.478 50.802 -4.866 1.00 61.38 74 ARG B C 1
ATOM 3258 O O . ARG B 1 75 ? 5.057 50.900 -5.949 1.00 60.62 74 ARG B O 1
ATOM 3266 N N . GLY B 1 76 ? 4.596 51.707 -3.899 1.00 61.11 75 GLY B N 1
ATOM 3267 C CA . GLY B 1 76 ? 5.249 52.989 -4.104 1.00 61.07 75 GLY B CA 1
ATOM 3268 C C . GLY B 1 76 ? 4.200 54.071 -4.293 1.00 63.46 75 GLY B C 1
ATOM 3269 O O . GLY B 1 76 ? 3.067 53.788 -4.689 1.00 64.93 75 GLY B O 1
ATOM 3270 N N . ILE B 1 77 ? 4.598 55.311 -4.016 1.00 63.99 76 ILE B N 1
ATOM 3271 C CA . ILE B 1 77 ? 3.732 56.479 -4.153 1.00 66.32 76 ILE B CA 1
ATOM 3272 C C . ILE B 1 77 ? 3.018 56.460 -5.507 1.00 67.18 76 ILE B C 1
ATOM 3273 O O . ILE B 1 77 ? 3.677 56.313 -6.533 1.00 65.87 76 ILE B O 1
ATOM 3278 N N . PRO B 1 78 ? 1.677 56.622 -5.526 1.00 69.60 77 PRO B N 1
ATOM 3279 C CA . PRO B 1 78 ? 0.979 56.601 -6.819 1.00 70.74 77 PRO B CA 1
ATOM 3280 C C . PRO B 1 78 ? 1.633 57.537 -7.825 1.00 70.44 77 PRO B C 1
ATOM 3281 O O . PRO B 1 78 ? 1.932 57.132 -8.945 1.00 69.63 77 PRO B O 1
ATOM 3285 N N . ARG B 1 79 ? 1.891 58.768 -7.395 1.00 71.18 78 ARG B N 1
ATOM 3286 C CA . ARG B 1 79 ? 2.516 59.768 -8.251 1.00 71.18 78 ARG B CA 1
ATOM 3287 C C . ARG B 1 79 ? 3.800 59.266 -8.910 1.00 68.62 78 ARG B C 1
ATOM 3288 O O . ARG B 1 79 ? 4.031 59.514 -10.094 1.00 68.70 78 ARG B O 1
ATOM 3296 N N . LEU B 1 80 ? 4.629 58.557 -8.148 1.00 66.56 79 LEU B N 1
ATOM 3297 C CA . LEU B 1 80 ? 5.894 58.038 -8.682 1.00 64.24 79 LEU B CA 1
ATOM 3298 C C . LEU B 1 80 ? 5.655 56.941 -9.705 1.00 63.61 79 LEU B C 1
ATOM 3299 O O . LEU B 1 80 ? 6.370 56.861 -10.701 1.00 62.71 79 LEU B O 1
ATOM 3304 N N . ARG B 1 81 ? 4.642 56.111 -9.454 1.00 64.28 80 ARG B N 1
ATOM 3305 C CA . ARG B 1 81 ? 4.202 55.087 -10.408 1.00 64.21 80 ARG B CA 1
ATOM 3306 C C . ARG B 1 81 ? 3.557 55.661 -11.669 1.00 66.09 80 ARG B C 1
ATOM 3307 O O . ARG B 1 81 ? 3.620 55.033 -12.723 1.00 65.79 80 ARG B O 1
ATOM 3315 N N . ARG B 1 82 ? 2.893 56.812 -11.554 1.00 68.23 81 ARG B N 1
ATOM 3316 C CA . ARG B 1 82 ? 2.342 57.504 -12.738 1.00 70.27 81 ARG B CA 1
ATOM 3317 C C . ARG B 1 82 ? 3.478 58.018 -13.611 1.00 69.20 81 ARG B C 1
ATOM 3318 O O . ARG B 1 82 ? 3.390 57.998 -14.839 1.00 69.95 81 ARG B O 1
ATOM 3326 N N . ALA B 1 83 ? 4.551 58.460 -12.948 1.00 67.65 82 ALA B N 1
ATOM 3327 C CA . ALA B 1 83 ? 5.698 59.056 -13.626 1.00 66.83 82 ALA B CA 1
ATOM 3328 C C . ALA B 1 83 ? 6.434 58.040 -14.486 1.00 65.13 82 ALA B C 1
ATOM 3329 O O . ALA B 1 83 ? 6.841 58.353 -15.603 1.00 65.50 82 ALA B O 1
ATOM 3331 N N . ILE B 1 84 ? 6.595 56.821 -13.978 1.00 63.45 83 ILE B N 1
ATOM 3332 C CA . ILE B 1 84 ? 7.193 55.747 -14.783 1.00 61.99 83 ILE B CA 1
ATOM 3333 C C . ILE B 1 84 ? 6.325 55.399 -16.002 1.00 63.55 83 ILE B C 1
ATOM 3334 O O . ILE B 1 84 ? 6.846 55.126 -17.084 1.00 63.26 83 ILE B O 1
ATOM 3339 N N . SER B 1 85 ? 5.007 55.407 -15.825 1.00 65.43 84 SER B N 1
ATOM 3340 C CA . SER B 1 85 ? 4.082 55.111 -16.931 1.00 67.36 84 SER B CA 1
ATOM 3341 C C . SER B 1 85 ? 4.262 56.111 -18.062 1.00 68.81 84 SER B C 1
ATOM 3342 O O . SER B 1 85 ? 4.445 55.718 -19.205 1.00 69.08 84 SER B O 1
ATOM 3345 N N . HIS B 1 86 ? 4.255 57.399 -17.730 1.00 69.81 85 HIS B N 1
ATOM 3346 C CA . HIS B 1 86 ? 4.480 58.450 -18.737 1.00 71.31 85 HIS B CA 1
ATOM 3347 C C . HIS B 1 86 ? 5.839 58.281 -19.411 1.00 69.59 85 HIS B C 1
ATOM 3348 O O . HIS B 1 86 ? 5.960 58.388 -20.628 1.00 70.63 85 HIS B O 1
ATOM 3355 N N . TRP B 1 87 ? 6.845 57.982 -18.605 1.00 67.16 86 TRP B N 1
ATOM 3356 C CA . TRP B 1 87 ? 8.193 57.736 -19.079 1.00 65.49 86 TRP B CA 1
ATOM 3357 C C . TRP B 1 87 ? 8.195 56.632 -20.132 1.00 65.27 86 TRP B C 1
ATOM 3358 O O . TRP B 1 87 ? 8.787 56.779 -21.187 1.00 65.65 86 TRP B O 1
ATOM 3369 N N . TYR B 1 88 ? 7.518 55.531 -19.834 1.00 64.84 87 TYR B N 1
ATOM 3370 C CA . TYR B 1 88 ? 7.451 54.381 -20.740 1.00 64.70 87 TYR B CA 1
ATOM 3371 C C . TYR B 1 88 ? 6.699 54.673 -22.046 1.00 67.33 87 TYR B C 1
ATOM 3372 O O . TYR B 1 88 ? 7.023 54.115 -23.103 1.00 67.51 87 TYR B O 1
ATOM 3381 N N . ARG B 1 89 ? 5.707 55.552 -21.960 1.00 69.55 88 ARG B N 1
ATOM 3382 C CA . ARG B 1 89 ? 4.976 56.009 -23.130 1.00 72.42 88 ARG B CA 1
ATOM 3383 C C . ARG B 1 89 ? 5.790 56.976 -23.971 1.00 73.06 88 ARG B C 1
ATOM 3384 O O . ARG B 1 89 ? 5.833 56.871 -25.201 1.00 74.42 88 ARG B O 1
ATOM 3392 N N . ASP B 1 90 ? 6.421 57.931 -23.297 1.00 72.28 89 ASP B N 1
ATOM 3393 C CA . ASP B 1 90 ? 7.149 58.983 -23.988 1.00 73.16 89 ASP B CA 1
ATOM 3394 C C . ASP B 1 90 ? 8.443 58.463 -24.625 1.00 71.61 89 ASP B C 1
ATOM 3395 O O . ASP B 1 90 ? 8.808 58.889 -25.713 1.00 72.98 89 ASP B O 1
ATOM 3400 N N . ARG B 1 91 ? 9.120 57.520 -23.982 1.00 68.98 90 ARG B N 1
ATOM 3401 C CA . ARG B 1 91 ? 10.334 56.956 -24.581 1.00 67.67 90 ARG B CA 1
ATOM 3402 C C . ARG B 1 91 ? 10.044 55.838 -25.586 1.00 68.13 90 ARG B C 1
ATOM 3403 O O . ARG B 1 91 ? 10.623 55.807 -26.672 1.00 68.86 90 ARG B O 1
ATOM 3411 N N . TYR B 1 92 ? 9.131 54.937 -25.240 1.00 67.94 91 TYR B N 1
ATOM 3412 C CA . TYR B 1 92 ? 9.004 53.681 -25.969 1.00 67.89 91 TYR B CA 1
ATOM 3413 C C . TYR B 1 92 ? 7.621 53.388 -26.570 1.00 70.32 91 TYR B C 1
ATOM 3414 O O . TYR B 1 92 ? 7.427 52.330 -27.174 1.00 70.55 91 TYR B O 1
ATOM 3423 N N . ASP B 1 93 ? 6.673 54.309 -26.420 1.00 72.33 92 ASP B N 1
ATOM 3424 C CA . ASP B 1 93 ? 5.297 54.081 -26.866 1.00 74.92 92 ASP B CA 1
ATOM 3425 C C . ASP B 1 93 ? 4.758 52.782 -26.269 1.00 73.89 92 ASP B C 1
ATOM 3426 O O . ASP B 1 93 ? 4.081 52.005 -26.950 1.00 75.40 92 ASP B O 1
ATOM 3431 N N . VAL B 1 94 ? 5.076 52.550 -24.996 1.00 71.48 93 VAL B N 1
ATOM 3432 C CA . VAL B 1 94 ? 4.611 51.362 -24.293 1.00 70.45 93 VAL B CA 1
ATOM 3433 C C . VAL B 1 94 ? 3.578 51.742 -23.236 1.00 71.28 93 VAL B C 1
ATOM 3434 O O . VAL B 1 94 ? 3.739 52.740 -22.524 1.00 70.97 93 VAL B O 1
ATOM 3438 N N . GLN B 1 95 ? 2.514 50.945 -23.151 1.00 72.55 94 GLN B N 1
ATOM 3439 C CA . GLN B 1 95 ? 1.444 51.166 -22.181 1.00 73.69 94 GLN B CA 1
ATOM 3440 C C . GLN B 1 95 ? 1.752 50.443 -20.858 1.00 71.18 94 GLN B C 1
ATOM 3441 O O . GLN B 1 95 ? 1.913 49.216 -20.815 1.00 70.01 94 GLN B O 1
ATOM 3447 N N . ILE B 1 96 ? 1.848 51.219 -19.785 1.00 70.52 95 ILE B N 1
ATOM 3448 C CA . ILE B 1 96 ? 2.056 50.664 -18.458 1.00 68.57 95 ILE B CA 1
ATOM 3449 C C . ILE B 1 96 ? 0.954 51.197 -17.549 1.00 70.37 95 ILE B C 1
ATOM 3450 O O . ILE B 1 96 ? 0.826 52.406 -17.355 1.00 71.37 95 ILE B O 1
ATOM 3455 N N . ASP B 1 97 ? 0.128 50.289 -17.038 1.00 71.04 96 ASP B N 1
ATOM 3456 C CA . ASP B 1 97 ? -0.897 50.656 -16.079 1.00 72.77 96 ASP B CA 1
ATOM 3457 C C . ASP B 1 97 ? -0.213 50.912 -14.743 1.00 70.68 96 ASP B C 1
ATOM 3458 O O . ASP B 1 97 ? 0.345 50.000 -14.165 1.00 68.61 96 ASP B O 1
ATOM 3463 N N . PRO B 1 98 ? -0.276 52.153 -14.237 1.00 71.41 97 PRO B N 1
ATOM 3464 C CA . PRO B 1 98 ? 0.342 52.426 -12.936 1.00 69.74 97 PRO B CA 1
ATOM 3465 C C . PRO B 1 98 ? -0.350 51.772 -11.708 1.00 70.18 97 PRO B C 1
ATOM 3466 O O . PRO B 1 98 ? 0.272 51.687 -10.642 1.00 68.55 97 PRO B O 1
ATOM 3470 N N . GLU B 1 99 ? -1.604 51.321 -11.849 1.00 72.56 98 GLU B N 1
ATOM 3471 C CA . GLU B 1 99 ? -2.318 50.613 -10.760 1.00 73.30 98 GLU B CA 1
ATOM 3472 C C . GLU B 1 99 ? -1.861 49.155 -10.542 1.00 71.32 98 GLU B C 1
ATOM 3473 O O . GLU B 1 99 ? -2.044 48.602 -9.452 1.00 71.16 98 GLU B O 1
ATOM 3479 N N . SER B 1 100 ? -1.285 48.538 -11.574 1.00 70.02 99 SER B N 1
ATOM 3480 C CA . SER B 1 100 ? -1.065 47.088 -11.582 1.00 68.75 99 SER B CA 1
ATOM 3481 C C . SER B 1 100 ? 0.211 46.608 -12.268 1.00 66.07 99 SER B C 1
ATOM 3482 O O . SER B 1 100 ? 0.668 45.506 -11.969 1.00 64.51 99 SER B O 1
ATOM 3485 N N . GLU B 1 101 ? 0.783 47.396 -13.176 1.00 65.70 100 GLU B N 1
ATOM 3486 C CA . GLU B 1 101 ? 1.928 46.934 -13.969 1.00 63.59 100 GLU B CA 1
ATOM 3487 C C . GLU B 1 101 ? 3.269 47.643 -13.656 1.00 61.40 100 GLU B C 1
ATOM 3488 O O . GLU B 1 101 ? 4.220 47.558 -14.439 1.00 60.08 100 GLU B O 1
ATOM 3494 N N . ALA B 1 102 ? 3.344 48.309 -12.504 1.00 61.20 101 ALA B N 1
ATOM 3495 C CA . ALA B 1 102 ? 4.537 49.054 -12.111 1.00 59.53 101 ALA B CA 1
ATOM 3496 C C . ALA B 1 102 ? 4.657 49.071 -10.603 1.00 58.95 101 ALA B C 1
ATOM 3497 O O . ALA B 1 102 ? 3.649 49.177 -9.899 1.00 60.53 101 ALA B O 1
ATOM 3499 N N . ILE B 1 103 ? 5.889 48.953 -10.112 1.00 56.90 102 ILE B N 1
ATOM 3500 C CA . ILE B 1 103 ? 6.131 48.962 -8.686 1.00 56.40 102 ILE B CA 1
ATOM 3501 C C . ILE B 1 103 ? 7.450 49.674 -8.393 1.00 55.06 102 ILE B C 1
ATOM 3502 O O . ILE B 1 103 ? 8.422 49.507 -9.126 1.00 53.75 102 ILE B O 1
ATOM 3507 N N . VAL B 1 104 ? 7.481 50.481 -7.339 1.00 55.61 103 VAL B N 1
ATOM 3508 C CA . VAL B 1 104 ? 8.733 51.131 -6.940 1.00 54.59 103 VAL B CA 1
ATOM 3509 C C . VAL B 1 104 ? 9.569 50.154 -6.134 1.00 53.05 103 VAL B C 1
ATOM 3510 O O . VAL B 1 104 ? 9.046 49.451 -5.264 1.00 53.31 103 VAL B O 1
ATOM 3514 N N . THR B 1 105 ? 10.864 50.108 -6.436 1.00 51.65 104 THR B N 1
ATOM 3515 C CA . THR B 1 105 ? 11.815 49.301 -5.690 1.00 50.35 104 THR B CA 1
ATOM 3516 C C . THR B 1 105 ? 12.824 50.225 -5.044 1.00 50.82 104 THR B C 1
ATOM 3517 O O . THR B 1 105 ? 12.950 51.390 -5.425 1.00 51.89 104 THR B O 1
ATOM 3521 N N . ILE B 1 106 ? 13.559 49.683 -4.076 1.00 51.18 105 ILE B N 1
ATOM 3522 C CA . ILE B 1 106 ? 14.753 50.343 -3.543 1.00 52.16 105 ILE B CA 1
ATOM 3523 C C . ILE B 1 106 ? 15.998 49.926 -4.332 1.00 51.43 105 ILE B C 1
ATOM 3524 O O . ILE B 1 106 ? 17.085 49.894 -3.799 1.00 52.60 105 ILE B O 1
ATOM 3529 N N . GLY B 1 107 ? 15.833 49.617 -5.608 1.00 51.58 106 GLY B N 1
ATOM 3530 C CA . GLY B 1 107 ? 16.944 49.204 -6.451 1.00 50.88 106 GLY B CA 1
ATOM 3531 C C . GLY B 1 107 ? 16.688 47.842 -7.057 1.00 49.73 106 GLY B C 1
ATOM 3532 O O . GLY B 1 107 ? 15.918 47.043 -6.520 1.00 49.70 106 GLY B O 1
ATOM 3533 N N . SER B 1 108 ? 17.389 47.569 -8.146 1.00 49.09 107 SER B N 1
ATOM 3534 C CA . SER B 1 108 ? 17.146 46.385 -8.958 1.00 48.60 107 SER B CA 1
ATOM 3535 C C . SER B 1 108 ? 17.716 45.111 -8.331 1.00 48.38 107 SER B C 1
ATOM 3536 O O . SER B 1 108 ? 17.182 44.012 -8.536 1.00 48.55 107 SER B O 1
ATOM 3539 N N . LYS B 1 109 ? 18.784 45.237 -7.561 1.00 48.47 108 LYS B N 1
ATOM 3540 C CA . LYS B 1 109 ? 19.270 44.088 -6.806 1.00 48.38 108 LYS B CA 1
ATOM 3541 C C . LYS B 1 109 ? 18.189 43.567 -5.860 1.00 48.57 108 LYS B C 1
ATOM 3542 O O . LYS B 1 109 ? 17.953 42.364 -5.773 1.00 48.68 108 LYS B O 1
ATOM 3548 N N . GLU B 1 110 ? 17.527 44.482 -5.169 1.00 49.74 109 GLU B N 1
ATOM 3549 C CA . GLU B 1 110 ? 16.533 44.115 -4.180 1.00 50.21 109 GLU B CA 1
ATOM 3550 C C . GLU B 1 110 ? 15.335 43.524 -4.891 1.00 49.93 109 GLU B C 1
ATOM 3551 O O . GLU B 1 110 ? 14.888 42.424 -4.552 1.00 49.79 109 GLU B O 1
ATOM 3557 N N . GLY B 1 111 ? 14.830 44.265 -5.885 1.00 49.35 110 GLY B N 1
ATOM 3558 C CA . GLY B 1 111 ? 13.640 43.884 -6.601 1.00 48.94 110 GLY B CA 1
ATOM 3559 C C . GLY B 1 111 ? 13.806 42.540 -7.269 1.00 47.65 110 GLY B C 1
ATOM 3560 O O . GLY B 1 111 ? 12.882 41.720 -7.279 1.00 47.53 110 GLY B O 1
ATOM 3561 N N . LEU B 1 112 ? 14.990 42.315 -7.834 1.00 45.99 111 LEU B N 1
ATOM 3562 C CA . LEU B 1 112 ? 15.317 41.013 -8.394 1.00 44.84 111 LEU B CA 1
ATOM 3563 C C . LEU B 1 112 ? 15.351 39.967 -7.288 1.00 43.92 111 LEU B C 1
ATOM 3564 O O . LEU B 1 112 ? 14.870 38.855 -7.475 1.00 44.88 111 LEU B O 1
ATOM 3569 N N . ALA B 1 113 ? 15.882 40.322 -6.128 1.00 42.71 112 ALA B N 1
ATOM 3570 C CA . ALA B 1 113 ? 15.822 39.404 -4.993 1.00 42.63 112 ALA B CA 1
ATOM 3571 C C . ALA B 1 113 ? 14.369 38.952 -4.718 1.00 43.50 112 ALA B C 1
ATOM 3572 O O . ALA B 1 113 ? 14.085 37.751 -4.694 1.00 43.39 112 ALA B O 1
ATOM 3574 N N . HIS B 1 114 ? 13.470 39.915 -4.520 1.00 44.53 113 HIS B N 1
ATOM 3575 C CA . HIS B 1 114 ? 12.079 39.607 -4.156 1.00 45.73 113 HIS B CA 1
ATOM 3576 C C . HIS B 1 114 ? 11.314 38.814 -5.249 1.00 45.88 113 HIS B C 1
ATOM 3577 O O . HIS B 1 114 ? 10.437 38.008 -4.952 1.00 46.68 113 HIS B O 1
ATOM 3584 N N . LEU B 1 115 ? 11.683 39.023 -6.505 1.00 45.29 114 LEU B N 1
ATOM 3585 C CA . LEU B 1 115 ? 11.039 38.344 -7.607 1.00 45.61 114 LEU B CA 1
ATOM 3586 C C . LEU B 1 115 ? 11.443 36.872 -7.574 1.00 44.87 114 LEU B C 1
ATOM 3587 O O . LEU B 1 115 ? 10.593 35.962 -7.616 1.00 45.61 114 LEU B O 1
ATOM 3592 N N . MET B 1 116 ? 12.749 36.656 -7.465 1.00 43.59 115 MET B N 1
ATOM 3593 C CA . MET B 1 116 ? 13.316 35.323 -7.289 1.00 42.89 115 MET B CA 1
ATOM 3594 C C . MET B 1 116 ? 12.684 34.610 -6.104 1.00 43.73 115 MET B C 1
ATOM 3595 O O . MET B 1 116 ? 12.188 33.479 -6.226 1.00 44.68 115 MET B O 1
ATOM 3600 N N . LEU B 1 117 ? 12.671 35.280 -4.965 1.00 44.04 116 LEU B N 1
ATOM 3601 C CA . LEU B 1 117 ? 11.963 34.761 -3.807 1.00 45.50 116 LEU B CA 1
ATOM 3602 C C . LEU B 1 117 ? 10.521 34.354 -4.146 1.00 46.85 116 LEU B C 1
ATOM 3603 O O . LEU B 1 117 ? 10.095 33.264 -3.774 1.00 47.80 116 LEU B O 1
ATOM 3608 N N . ALA B 1 118 ? 9.779 35.206 -4.854 1.00 47.74 117 ALA B N 1
ATOM 3609 C CA . ALA B 1 118 ? 8.382 34.880 -5.225 1.00 49.59 117 ALA B CA 1
ATOM 3610 C C . ALA B 1 118 ? 8.266 33.763 -6.252 1.00 49.72 117 ALA B C 1
ATOM 3611 O O . ALA B 1 118 ? 7.321 32.990 -6.198 1.00 51.00 117 ALA B O 1
ATOM 3613 N N . THR B 1 119 ? 9.227 33.660 -7.164 1.00 49.11 118 THR B N 1
ATOM 3614 C CA . THR B 1 119 ? 9.087 32.777 -8.317 1.00 49.81 118 THR B CA 1
ATOM 3615 C C . THR B 1 119 ? 9.873 31.457 -8.275 1.00 48.85 118 THR B C 1
ATOM 3616 O O . THR B 1 119 ? 9.458 30.482 -8.897 1.00 50.07 118 THR B O 1
ATOM 3620 N N . LEU B 1 120 ? 10.976 31.396 -7.540 1.00 47.76 119 LEU B N 1
ATOM 3621 C CA . LEU B 1 120 ? 11.747 30.137 -7.435 1.00 46.64 119 LEU B CA 1
ATOM 3622 C C . LEU B 1 120 ? 11.228 29.269 -6.287 1.00 47.04 119 LEU B C 1
ATOM 3623 O O . LEU B 1 120 ? 10.773 29.778 -5.279 1.00 47.22 119 LEU B O 1
ATOM 3628 N N . ASP B 1 121 ? 11.256 27.953 -6.469 1.00 47.16 120 ASP B N 1
ATOM 3629 C CA . ASP B 1 121 ? 11.385 27.051 -5.324 1.00 47.46 120 ASP B CA 1
ATOM 3630 C C . ASP B 1 121 ? 12.848 27.195 -4.898 1.00 45.32 120 ASP B C 1
ATOM 3631 O O . ASP B 1 121 ? 13.715 27.338 -5.761 1.00 44.53 120 ASP B O 1
ATOM 3636 N N . HIS B 1 122 ? 13.118 27.180 -3.597 1.00 44.84 121 HIS B N 1
ATOM 3637 C CA . HIS B 1 122 ? 14.500 27.259 -3.074 1.00 43.82 121 HIS B CA 1
ATOM 3638 C C . HIS B 1 122 ? 15.403 26.247 -3.779 1.00 42.65 121 HIS B C 1
ATOM 3639 O O . HIS B 1 122 ? 15.086 25.052 -3.840 1.00 43.13 121 HIS B O 1
ATOM 3646 N N . GLY B 1 123 ? 16.515 26.729 -4.330 1.00 41.60 122 GLY B N 1
ATOM 3647 C CA . GLY B 1 123 ? 17.482 25.866 -5.045 1.00 40.96 122 GLY B CA 1
ATOM 3648 C C . GLY B 1 123 ? 17.309 25.880 -6.556 1.00 40.57 122 GLY B C 1
ATOM 3649 O O . GLY B 1 123 ? 18.115 25.293 -7.288 1.00 40.11 122 GLY B O 1
ATOM 3650 N N . ASP B 1 124 ? 16.242 26.525 -7.042 1.00 40.96 123 ASP B N 1
ATOM 3651 C CA . ASP B 1 124 ? 15.947 26.503 -8.467 1.00 40.93 123 ASP B CA 1
ATOM 3652 C C . ASP B 1 124 ? 17.005 27.217 -9.276 1.00 40.07 123 ASP B C 1
ATOM 3653 O O . ASP B 1 124 ? 17.864 27.906 -8.742 1.00 39.55 123 ASP B O 1
ATOM 3658 N N . THR B 1 125 ? 16.893 27.066 -10.592 1.00 40.16 124 THR B N 1
ATOM 3659 C CA . THR B 1 125 ? 17.902 27.489 -11.527 1.00 39.59 124 THR B CA 1
ATOM 3660 C C . THR B 1 125 ? 17.515 28.724 -12.353 1.00 39.79 124 THR B C 1
ATOM 3661 O O . THR B 1 125 ? 16.358 28.905 -12.738 1.00 40.56 124 THR B O 1
ATOM 3665 N N . ILE B 1 126 ? 18.507 29.580 -12.596 1.00 39.27 125 ILE B N 1
ATOM 3666 C CA . ILE B 1 126 ? 18.355 30.742 -13.464 1.00 39.52 125 ILE B CA 1
ATOM 3667 C C . ILE B 1 126 ? 19.512 30.843 -14.447 1.00 39.30 125 ILE B C 1
ATOM 3668 O O . ILE B 1 126 ? 20.568 30.266 -14.243 1.00 38.88 125 ILE B O 1
ATOM 3673 N N . LEU B 1 127 ? 19.301 31.582 -15.525 1.00 39.79 126 LEU B N 1
ATOM 3674 C CA . LEU B 1 127 ? 20.285 31.684 -16.583 1.00 39.90 126 LEU B CA 1
ATOM 3675 C C . LEU B 1 127 ? 20.908 33.082 -16.557 1.00 39.85 126 LEU B C 1
ATOM 3676 O O . LEU B 1 127 ? 20.212 34.088 -16.508 1.00 40.17 126 LEU B O 1
ATOM 3681 N N . VAL B 1 128 ? 22.232 33.140 -16.549 1.00 39.61 127 VAL B N 1
ATOM 3682 C CA . VAL B 1 128 ? 22.930 34.422 -16.520 1.00 39.75 127 VAL B CA 1
ATOM 3683 C C . VAL B 1 128 ? 23.946 34.411 -17.649 1.00 40.28 127 VAL B C 1
ATOM 3684 O O . VAL B 1 128 ? 24.640 33.418 -17.830 1.00 40.23 127 VAL B O 1
ATOM 3688 N N . PRO B 1 129 ? 24.028 35.492 -18.436 1.00 40.96 128 PRO B N 1
ATOM 3689 C CA . PRO B 1 129 ? 25.055 35.511 -19.453 1.00 41.67 128 PRO B CA 1
ATOM 3690 C C . PRO B 1 129 ? 26.452 35.607 -18.836 1.00 41.59 128 PRO B C 1
ATOM 3691 O O . PRO B 1 129 ? 26.597 36.030 -17.689 1.00 41.14 128 PRO B O 1
ATOM 3695 N N . ASN B 1 130 ? 27.444 35.174 -19.597 1.00 42.24 129 ASN B N 1
ATOM 3696 C CA . ASN B 1 130 ? 28.829 35.176 -19.203 1.00 42.58 129 ASN B CA 1
ATOM 3697 C C . ASN B 1 130 ? 29.599 35.752 -20.379 1.00 43.88 129 ASN B C 1
ATOM 3698 O O . ASN B 1 130 ? 29.602 35.147 -21.447 1.00 44.45 129 ASN B O 1
ATOM 3703 N N . PRO B 1 131 ? 30.234 36.921 -20.204 1.00 44.52 130 PRO B N 1
ATOM 3704 C CA . PRO B 1 131 ? 30.349 37.705 -18.982 1.00 44.15 130 PRO B CA 1
ATOM 3705 C C . PRO B 1 131 ? 29.173 38.646 -18.740 1.00 43.70 130 PRO B C 1
ATOM 3706 O O . PRO B 1 131 ? 28.674 39.227 -19.673 1.00 44.25 130 PRO B O 1
ATOM 3710 N N . SER B 1 132 ? 28.774 38.821 -17.483 1.00 44.07 131 SER B N 1
ATOM 3711 C CA . SER B 1 132 ? 27.797 39.862 -17.112 1.00 45.03 131 SER B CA 1
ATOM 3712 C C . SER B 1 132 ? 27.986 40.290 -15.653 1.00 45.69 131 SER B C 1
ATOM 3713 O O . SER B 1 132 ? 28.585 39.569 -14.879 1.00 44.67 131 SER B O 1
ATOM 3716 N N . TYR B 1 133 ? 27.481 41.473 -15.308 1.00 47.44 132 TYR B N 1
ATOM 3717 C CA . TYR B 1 133 ? 27.489 41.963 -13.944 1.00 48.38 132 TYR B CA 1
ATOM 3718 C C . TYR B 1 133 ? 26.510 41.137 -13.145 1.00 47.85 132 TYR B C 1
ATOM 3719 O O . TYR B 1 133 ? 25.365 40.965 -13.560 1.00 48.19 132 TYR B O 1
ATOM 3728 N N . PRO B 1 134 ? 26.947 40.603 -12.002 1.00 48.05 133 PRO B N 1
ATOM 3729 C CA . PRO B 1 134 ? 26.055 39.718 -11.269 1.00 47.62 133 PRO B CA 1
ATOM 3730 C C . PRO B 1 134 ? 25.071 40.471 -10.352 1.00 47.88 133 PRO B C 1
ATOM 3731 O O . PRO B 1 134 ? 25.310 40.587 -9.141 1.00 49.16 133 PRO B O 1
ATOM 3735 N N . ILE B 1 135 ? 23.966 40.954 -10.915 1.00 47.61 134 ILE B N 1
ATOM 3736 C CA . ILE B 1 135 ? 22.898 41.588 -10.117 1.00 47.97 134 ILE B CA 1
ATOM 3737 C C . ILE B 1 135 ? 22.006 40.576 -9.375 1.00 47.28 134 ILE B C 1
ATOM 3738 O O . ILE B 1 135 ? 21.098 40.966 -8.645 1.00 47.30 134 ILE B O 1
ATOM 3743 N N . HIS B 1 136 ? 22.292 39.289 -9.545 1.00 46.90 135 HIS B N 1
ATOM 3744 C CA . HIS B 1 136 ? 21.503 38.196 -8.954 1.00 46.38 135 HIS B CA 1
ATOM 3745 C C . HIS B 1 136 ? 22.046 37.670 -7.607 1.00 46.19 135 HIS B C 1
ATOM 3746 O O . HIS B 1 136 ? 21.367 36.898 -6.905 1.00 45.55 135 HIS B O 1
ATOM 3753 N N . ILE B 1 137 ? 23.269 38.058 -7.256 1.00 46.17 136 ILE B N 1
ATOM 3754 C CA . ILE B 1 137 ? 23.983 37.373 -6.182 1.00 46.31 136 ILE B CA 1
ATOM 3755 C C . ILE B 1 137 ? 23.129 37.291 -4.932 1.00 46.61 136 ILE B C 1
ATOM 3756 O O . ILE B 1 137 ? 22.982 36.235 -4.321 1.00 46.75 136 ILE B O 1
ATOM 3761 N N . TYR B 1 138 ? 22.554 38.425 -4.574 1.00 46.84 137 TYR B N 1
ATOM 3762 C CA . TYR B 1 138 ? 21.791 38.561 -3.349 1.00 46.91 137 TYR B CA 1
ATOM 3763 C C . TYR B 1 138 ? 20.494 37.750 -3.415 1.00 46.57 137 TYR B C 1
ATOM 3764 O O . TYR B 1 138 ? 20.124 37.074 -2.452 1.00 46.60 137 TYR B O 1
ATOM 3773 N N . GLY B 1 139 ? 19.818 37.812 -4.562 1.00 45.77 138 GLY B N 1
ATOM 3774 C CA . GLY B 1 139 ? 18.667 36.944 -4.845 1.00 45.10 138 GLY B CA 1
ATOM 3775 C C . GLY B 1 139 ? 19.029 35.476 -4.701 1.00 44.08 138 GLY B C 1
ATOM 3776 O O . GLY B 1 139 ? 18.283 34.696 -4.104 1.00 43.80 138 GLY B O 1
ATOM 3777 N N . ALA B 1 140 ? 20.190 35.102 -5.235 1.00 43.06 139 ALA B N 1
ATOM 3778 C CA . ALA B 1 140 ? 20.683 33.727 -5.106 1.00 42.45 139 ALA B CA 1
ATOM 3779 C C . ALA B 1 140 ? 20.882 33.324 -3.635 1.00 42.78 139 ALA B C 1
ATOM 3780 O O . ALA B 1 140 ? 20.526 32.216 -3.236 1.00 42.03 139 ALA B O 1
ATOM 3782 N N . VAL B 1 141 ? 21.426 34.240 -2.840 1.00 43.43 140 VAL B N 1
ATOM 3783 C CA . VAL B 1 141 ? 21.568 34.036 -1.396 1.00 44.96 140 VAL B CA 1
ATOM 3784 C C . VAL B 1 141 ? 20.187 33.839 -0.738 1.00 45.81 140 VAL B C 1
ATOM 3785 O O . VAL B 1 141 ? 20.000 32.964 0.103 1.00 45.93 140 VAL B O 1
ATOM 3789 N N . ILE B 1 142 ? 19.216 34.642 -1.157 1.00 46.36 141 ILE B N 1
ATOM 3790 C CA . ILE B 1 142 ? 17.855 34.568 -0.619 1.00 47.11 141 ILE B CA 1
ATOM 3791 C C . ILE B 1 142 ? 17.118 33.304 -1.074 1.00 47.29 141 ILE B C 1
ATOM 3792 O O . ILE B 1 142 ? 16.538 32.584 -0.249 1.00 48.50 141 ILE B O 1
ATOM 3797 N N . ALA B 1 143 ? 17.165 33.038 -2.378 1.00 45.98 142 ALA B N 1
ATOM 3798 C CA . ALA B 1 143 ? 16.413 31.951 -2.987 1.00 45.98 142 ALA B CA 1
ATOM 3799 C C . ALA B 1 143 ? 17.158 30.630 -3.011 1.00 45.31 142 ALA B C 1
ATOM 3800 O O . ALA B 1 143 ? 16.600 29.628 -3.449 1.00 47.07 142 ALA B O 1
ATOM 3802 N N . GLY B 1 144 ? 18.416 30.616 -2.606 1.00 44.03 143 GLY B N 1
ATOM 3803 C CA . GLY B 1 144 ? 19.267 29.445 -2.822 1.00 42.91 143 GLY B CA 1
ATOM 3804 C C . GLY B 1 144 ? 19.421 29.116 -4.288 1.00 41.42 143 GLY B C 1
ATOM 3805 O O . GLY B 1 144 ? 19.586 27.966 -4.649 1.00 41.32 143 GLY B O 1
ATOM 3806 N N . ALA B 1 145 ? 19.389 30.143 -5.130 1.00 40.72 144 ALA B N 1
ATOM 3807 C CA . ALA B 1 145 ? 19.363 29.970 -6.580 1.00 40.02 144 ALA B CA 1
ATOM 3808 C C . ALA B 1 145 ? 20.672 29.436 -7.114 1.00 39.26 144 ALA B C 1
ATOM 3809 O O . ALA B 1 145 ? 21.728 29.723 -6.580 1.00 40.24 144 ALA B O 1
ATOM 3811 N N . GLN B 1 146 ? 20.601 28.684 -8.202 1.00 41.36 145 GLN B N 1
ATOM 3812 C CA . GLN B 1 146 ? 21.806 28.221 -8.877 1.00 41.04 145 GLN B CA 1
ATOM 3813 C C . GLN B 1 146 ? 21.853 28.828 -10.236 1.00 40.18 145 GLN B C 1
ATOM 3814 O O . GLN B 1 146 ? 20.812 28.997 -10.884 1.00 40.84 145 GLN B O 1
ATOM 3820 N N . VAL B 1 147 ? 23.061 29.161 -10.672 1.00 40.25 146 VAL B N 1
ATOM 3821 C CA . VAL B 1 147 ? 23.250 29.866 -11.931 1.00 40.11 146 VAL B CA 1
ATOM 3822 C C . VAL B 1 147 ? 23.785 28.917 -12.992 1.00 40.38 146 VAL B C 1
ATOM 3823 O O . VAL B 1 147 ? 24.757 28.183 -12.766 1.00 40.89 146 VAL B O 1
ATOM 3827 N N . ARG B 1 148 ? 23.153 28.949 -14.153 1.00 40.42 147 ARG B N 1
ATOM 3828 C CA . ARG B 1 148 ? 23.666 28.322 -15.357 1.00 40.97 147 ARG B CA 1
ATOM 3829 C C . ARG B 1 148 ? 24.196 29.469 -16.171 1.00 41.24 147 ARG B C 1
ATOM 3830 O O . ARG B 1 148 ? 23.411 30.310 -16.633 1.00 41.15 147 ARG B O 1
ATOM 3838 N N . SER B 1 149 ? 25.505 29.545 -16.352 1.00 41.75 148 SER B N 1
ATOM 3839 C CA . SER B 1 149 ? 26.082 30.678 -17.094 1.00 42.22 148 SER B CA 1
ATOM 3840 C C . SER B 1 149 ? 25.994 30.436 -18.603 1.00 43.08 148 SER B C 1
ATOM 3841 O O . SER B 1 149 ? 26.418 29.373 -19.075 1.00 43.75 148 SER B O 1
ATOM 3844 N N . VAL B 1 150 ? 25.460 31.409 -19.352 1.00 43.27 149 VAL B N 1
ATOM 3845 C CA . VAL B 1 150 ? 25.330 31.306 -20.813 1.00 44.42 149 VAL B CA 1
ATOM 3846 C C . VAL B 1 150 ? 26.272 32.236 -21.611 1.00 45.46 149 VAL B C 1
ATOM 3847 O O . VAL B 1 150 ? 26.116 33.461 -21.567 1.00 45.29 149 VAL B O 1
ATOM 3851 N N . PRO B 1 151 ? 27.243 31.660 -22.356 1.00 46.74 150 PRO B N 1
ATOM 3852 C CA . PRO B 1 151 ? 28.199 32.501 -23.085 1.00 48.01 150 PRO B CA 1
ATOM 3853 C C . PRO B 1 151 ? 27.528 33.565 -23.936 1.00 48.52 150 PRO B C 1
ATOM 3854 O O . PRO B 1 151 ? 26.628 33.268 -24.723 1.00 49.04 150 PRO B O 1
ATOM 3858 N N . LEU B 1 152 ? 27.932 34.807 -23.733 1.00 48.50 151 LEU B N 1
ATOM 3859 C CA . LEU B 1 152 ? 27.474 35.905 -24.551 1.00 49.25 151 LEU B CA 1
ATOM 3860 C C . LEU B 1 152 ? 28.727 36.601 -25.009 1.00 50.64 151 LEU B C 1
ATOM 3861 O O . LEU B 1 152 ? 29.195 37.528 -24.373 1.00 50.27 151 LEU B O 1
ATOM 3866 N N . VAL B 1 153 ? 29.265 36.129 -26.122 1.00 52.46 152 VAL B N 1
ATOM 3867 C CA . VAL B 1 153 ? 30.605 36.484 -26.549 1.00 54.13 152 VAL B CA 1
ATOM 3868 C C . VAL B 1 153 ? 30.731 36.406 -28.087 1.00 56.54 152 VAL B C 1
ATOM 3869 O O . VAL B 1 153 ? 30.074 35.577 -28.729 1.00 57.02 152 VAL B O 1
ATOM 3873 N N . PRO B 1 154 ? 31.560 37.284 -28.685 1.00 58.29 153 PRO B N 1
ATOM 3874 C CA . PRO B 1 154 ? 31.814 37.146 -30.099 1.00 60.93 153 PRO B CA 1
ATOM 3875 C C . PRO B 1 154 ? 32.370 35.764 -30.412 1.00 62.00 153 PRO B C 1
ATOM 3876 O O . PRO B 1 154 ? 33.273 35.288 -29.726 1.00 61.73 153 PRO B O 1
ATOM 3880 N N . GLY B 1 155 ? 31.819 35.117 -31.428 1.00 63.38 154 GLY B N 1
ATOM 3881 C CA . GLY B 1 155 ? 32.283 33.801 -31.831 1.00 64.70 154 GLY B CA 1
ATOM 3882 C C . GLY B 1 155 ? 31.327 32.679 -31.515 1.00 63.30 154 GLY B C 1
ATOM 3883 O O . GLY B 1 155 ? 31.423 31.621 -32.123 1.00 64.77 154 GLY B O 1
ATOM 3884 N N . ILE B 1 156 ? 30.412 32.890 -30.568 1.00 60.68 155 ILE B N 1
ATOM 3885 C CA . ILE B 1 156 ? 29.449 31.842 -30.188 1.00 59.38 155 ILE B CA 1
ATOM 3886 C C . ILE B 1 156 ? 27.999 32.328 -30.270 1.00 58.53 155 ILE B C 1
ATOM 3887 O O . ILE B 1 156 ? 27.685 33.439 -29.873 1.00 57.50 155 ILE B O 1
ATOM 3892 N N . ASP B 1 157 ? 27.126 31.466 -30.789 1.00 59.18 156 ASP B N 1
ATOM 3893 C CA . ASP B 1 157 ? 25.716 31.796 -31.005 1.00 58.96 156 ASP B CA 1
ATOM 3894 C C . ASP B 1 157 ? 24.957 31.766 -29.674 1.00 56.23 156 ASP B C 1
ATOM 3895 O O . ASP B 1 157 ? 24.704 30.704 -29.099 1.00 55.31 156 ASP B O 1
ATOM 3900 N N . PHE B 1 158 ? 24.600 32.949 -29.194 1.00 55.13 157 PHE B N 1
ATOM 3901 C CA . PHE B 1 158 ? 23.997 33.102 -27.875 1.00 52.75 157 PHE B CA 1
ATOM 3902 C C . PHE B 1 158 ? 22.661 32.344 -27.780 1.00 52.51 157 PHE B C 1
ATOM 3903 O O . PHE B 1 158 ? 22.401 31.654 -26.782 1.00 51.01 157 PHE B O 1
ATOM 3911 N N . PHE B 1 159 ? 21.827 32.451 -28.807 1.00 54.22 158 PHE B N 1
ATOM 3912 C CA . PHE B 1 159 ? 20.505 31.794 -28.768 1.00 54.36 158 PHE B CA 1
ATOM 3913 C C . PHE B 1 159 ? 20.588 30.260 -28.714 1.00 54.52 158 PHE B C 1
ATOM 3914 O O . PHE B 1 159 ? 19.908 29.648 -27.897 1.00 53.37 158 PHE B O 1
ATOM 3922 N N . ASN B 1 160 ? 21.435 29.652 -29.543 1.00 56.04 159 ASN B N 1
ATOM 3923 C CA . ASN B 1 160 ? 21.712 28.213 -29.451 1.00 56.23 159 ASN B CA 1
ATOM 3924 C C . ASN B 1 160 ? 22.147 27.842 -28.040 1.00 53.84 159 ASN B C 1
ATOM 3925 O O . ASN B 1 160 ? 21.685 26.833 -27.500 1.00 53.26 159 ASN B O 1
ATOM 3930 N N . GLU B 1 161 ? 23.027 28.647 -27.442 1.00 52.67 160 GLU B N 1
ATOM 3931 C CA . GLU B 1 161 ? 23.512 28.374 -26.084 1.00 50.70 160 GLU B CA 1
ATOM 3932 C C . GLU B 1 161 ? 22.408 28.548 -25.039 1.00 49.06 160 GLU B C 1
ATOM 3933 O O . GLU B 1 161 ? 22.290 27.767 -24.118 1.00 48.04 160 GLU B O 1
ATOM 3939 N N . LEU B 1 162 ? 21.576 29.557 -25.220 1.00 49.08 161 LEU B N 1
ATOM 3940 C CA . LEU B 1 162 ? 20.484 29.814 -24.315 1.00 47.91 161 LEU B CA 1
ATOM 3941 C C . LEU B 1 162 ? 19.501 28.640 -24.333 1.00 48.36 161 LEU B C 1
ATOM 3942 O O . LEU B 1 162 ? 19.159 28.082 -23.282 1.00 47.26 161 LEU B O 1
ATOM 3947 N N . GLU B 1 163 ? 19.080 28.239 -25.522 1.00 50.21 162 GLU B N 1
ATOM 3948 C CA . GLU B 1 163 ? 18.134 27.133 -25.667 1.00 51.04 162 GLU B CA 1
ATOM 3949 C C . GLU B 1 163 ? 18.725 25.820 -25.153 1.00 50.52 162 GLU B C 1
ATOM 3950 O O . GLU B 1 163 ? 18.027 25.002 -24.553 1.00 50.23 162 GLU B O 1
ATOM 3956 N N . ARG B 1 164 ? 20.016 25.641 -25.396 1.00 50.61 163 ARG B N 1
ATOM 3957 C CA . ARG B 1 164 ? 20.755 24.497 -24.875 1.00 50.20 163 ARG B CA 1
ATOM 3958 C C . ARG B 1 164 ? 20.698 24.438 -23.347 1.00 48.22 163 ARG B C 1
ATOM 3959 O O . ARG B 1 164 ? 20.337 23.404 -22.782 1.00 48.01 163 ARG B O 1
ATOM 3967 N N . ALA B 1 165 ? 21.052 25.546 -22.694 1.00 47.00 164 ALA B N 1
ATOM 3968 C CA . ALA B 1 165 ? 21.055 25.626 -21.213 1.00 45.37 164 ALA B CA 1
ATOM 3969 C C . ALA B 1 165 ? 19.671 25.365 -20.647 1.00 45.09 164 ALA B C 1
ATOM 3970 O O . ALA B 1 165 ? 19.541 24.705 -19.617 1.00 44.41 164 ALA B O 1
ATOM 3972 N N . ILE B 1 166 ? 18.638 25.882 -21.310 1.00 45.83 165 ILE B N 1
ATOM 3973 C CA . ILE B 1 166 ? 17.264 25.592 -20.908 1.00 46.02 165 ILE B CA 1
ATOM 3974 C C . ILE B 1 166 ? 17.058 24.082 -20.932 1.00 46.68 165 ILE B C 1
ATOM 3975 O O . ILE B 1 166 ? 16.752 23.471 -19.925 1.00 46.10 165 ILE B O 1
ATOM 3980 N N . ARG B 1 167 ? 17.265 23.493 -22.099 1.00 48.07 166 ARG B N 1
ATOM 3981 C CA . ARG B 1 167 ? 16.966 22.094 -22.330 1.00 49.10 166 ARG B CA 1
ATOM 3982 C C . ARG B 1 167 ? 17.736 21.171 -21.411 1.00 48.19 166 ARG B C 1
ATOM 3983 O O . ARG B 1 167 ? 17.219 20.169 -20.970 1.00 48.47 166 ARG B O 1
ATOM 3991 N N . GLU B 1 168 ? 18.986 21.516 -21.139 1.00 47.32 167 GLU B N 1
ATOM 3992 C CA . GLU B 1 168 ? 19.886 20.616 -20.422 1.00 46.87 167 GLU B CA 1
ATOM 3993 C C . GLU B 1 168 ? 19.775 20.694 -18.889 1.00 45.50 167 GLU B C 1
ATOM 3994 O O . GLU B 1 168 ? 20.378 19.885 -18.178 1.00 45.30 1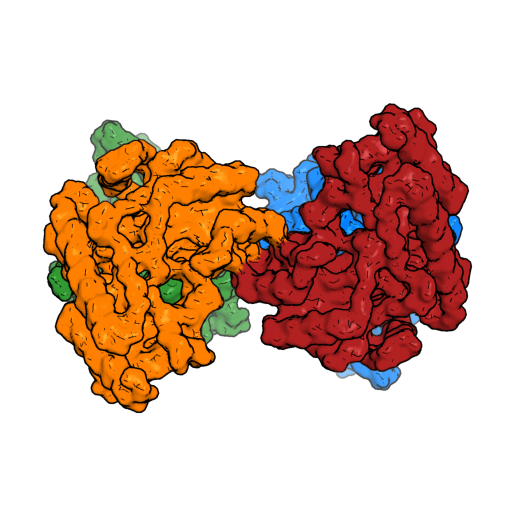67 GLU B O 1
ATOM 4000 N N . SER B 1 169 ? 18.991 21.646 -18.388 1.00 44.81 168 SER B N 1
ATOM 4001 C CA . SER B 1 169 ? 18.733 21.764 -16.955 1.00 43.86 168 SER B CA 1
ATOM 4002 C C . SER B 1 169 ? 17.381 21.118 -16.640 1.00 44.42 168 SER B C 1
ATOM 4003 O O . SER B 1 169 ? 16.341 21.393 -17.311 1.00 45.17 168 SER B O 1
ATOM 4006 N N . ILE B 1 170 ? 17.421 20.237 -15.643 1.00 44.31 169 ILE B N 1
ATOM 4007 C CA . ILE B 1 170 ? 16.273 19.481 -15.195 1.00 45.00 169 ILE B CA 1
ATOM 4008 C C . ILE B 1 170 ? 16.126 19.645 -13.686 1.00 44.43 169 ILE B C 1
ATOM 4009 O O . ILE B 1 170 ? 16.965 19.187 -12.959 1.00 44.11 169 ILE B O 1
ATOM 4014 N N . PRO B 1 171 ? 15.037 20.258 -13.215 1.00 44.61 170 PRO B N 1
ATOM 4015 C CA . PRO B 1 171 ? 13.973 20.840 -14.014 1.00 45.27 170 PRO B CA 1
ATOM 4016 C C . PRO B 1 171 ? 14.394 22.145 -14.662 1.00 44.63 170 PRO B C 1
ATOM 4017 O O . PRO B 1 171 ? 15.436 22.703 -14.346 1.00 43.89 170 PRO B O 1
ATOM 4021 N N . LYS B 1 172 ? 13.574 22.583 -15.600 1.00 45.45 171 LYS B N 1
ATOM 4022 C CA . LYS B 1 172 ? 13.737 23.822 -16.336 1.00 45.23 171 LYS B CA 1
ATOM 4023 C C . LYS B 1 172 ? 14.073 24.993 -15.415 1.00 44.14 171 LYS B C 1
ATOM 4024 O O . LYS B 1 172 ? 13.562 25.060 -14.298 1.00 44.07 171 LYS B O 1
ATOM 4030 N N . PRO B 1 173 ? 14.934 25.922 -15.872 1.00 43.49 172 PRO B N 1
ATOM 4031 C CA . PRO B 1 173 ? 15.172 27.140 -15.117 1.00 42.72 172 PRO B CA 1
ATOM 4032 C C . PRO B 1 173 ? 13.933 28.015 -15.072 1.00 43.41 172 PRO B C 1
ATOM 4033 O O . PRO B 1 173 ? 13.139 27.993 -15.997 1.00 44.38 172 PRO B O 1
ATOM 4037 N N . ARG B 1 174 ? 13.820 28.820 -14.025 1.00 43.53 173 ARG B N 1
ATOM 4038 C CA . ARG B 1 174 ? 12.641 29.627 -13.816 1.00 44.75 173 ARG B CA 1
ATOM 4039 C C . ARG B 1 174 ? 12.720 30.961 -14.576 1.00 44.48 173 ARG B C 1
ATOM 4040 O O . ARG B 1 174 ? 11.704 31.439 -15.080 1.00 45.01 173 ARG B O 1
ATOM 4048 N N . MET B 1 175 ? 13.922 31.539 -14.675 1.00 43.46 174 MET B N 1
ATOM 4049 C CA . MET B 1 175 ? 14.107 32.808 -15.375 1.00 43.51 174 MET B CA 1
ATOM 4050 C C . MET B 1 175 ? 15.478 32.975 -16.012 1.00 42.35 174 MET B C 1
ATOM 4051 O O . MET B 1 175 ? 16.410 32.260 -15.682 1.00 42.60 174 MET B O 1
ATOM 4056 N N . MET B 1 176 ? 15.571 33.927 -16.941 1.00 42.76 175 MET B N 1
ATOM 4057 C CA . MET B 1 176 ? 16.858 34.407 -17.495 1.00 42.35 175 MET B CA 1
ATOM 4058 C C . MET B 1 176 ? 16.986 35.908 -17.259 1.00 42.30 175 MET B C 1
ATOM 4059 O O . MET B 1 176 ? 16.038 36.651 -17.527 1.00 43.01 175 MET B O 1
ATOM 4064 N N . ILE B 1 177 ? 18.157 36.341 -16.786 1.00 41.66 176 ILE B N 1
ATOM 4065 C CA . ILE B 1 177 ? 18.449 37.738 -16.449 1.00 41.65 176 ILE B CA 1
ATOM 4066 C C . ILE B 1 177 ? 19.344 38.357 -17.519 1.00 42.05 176 ILE B C 1
ATOM 4067 O O . ILE B 1 177 ? 20.480 37.921 -17.696 1.00 41.87 176 ILE B O 1
ATOM 4072 N N . LEU B 1 178 ? 18.841 39.365 -18.235 1.00 42.80 177 LEU B N 1
ATOM 4073 C CA . LEU B 1 178 ? 19.612 40.060 -19.273 1.00 43.46 177 LEU B CA 1
ATOM 4074 C C . LEU B 1 178 ? 19.754 41.538 -18.943 1.00 43.66 177 LEU B C 1
ATOM 4075 O O . LEU B 1 178 ? 18.970 42.072 -18.161 1.00 43.54 177 LEU B O 1
ATOM 4080 N N . GLY B 1 179 ? 20.764 42.179 -19.539 1.00 44.13 178 GLY B N 1
ATOM 4081 C CA . GLY B 1 179 ? 20.998 43.613 -19.356 1.00 44.53 178 GLY B CA 1
ATOM 4082 C C . GLY B 1 179 ? 21.658 44.308 -20.536 1.00 45.65 178 GLY B C 1
ATOM 4083 O O . GLY B 1 179 ? 22.819 44.054 -20.830 1.00 45.83 178 GLY B O 1
ATOM 4084 N N . PHE B 1 180 ? 20.910 45.191 -21.207 1.00 46.62 179 PHE B N 1
ATOM 4085 C CA . PHE B 1 180 ? 21.412 45.944 -22.356 1.00 47.98 179 PHE B CA 1
ATOM 4086 C C . PHE B 1 180 ? 20.945 47.381 -22.294 1.00 48.68 179 PHE B C 1
ATOM 4087 O O . PHE B 1 180 ? 19.749 47.625 -22.120 1.00 48.83 179 PHE B O 1
ATOM 4095 N N . PRO B 1 181 ? 21.877 48.344 -22.446 1.00 49.31 180 PRO B N 1
ATOM 4096 C CA . PRO B 1 181 ? 23.306 48.164 -22.649 1.00 49.50 180 PRO B CA 1
ATOM 4097 C C . PRO B 1 181 ? 23.982 47.434 -21.491 1.00 48.17 180 PRO B C 1
ATOM 4098 O O . PRO B 1 181 ? 23.520 47.493 -20.343 1.00 47.22 180 PRO B O 1
ATOM 4102 N N . SER B 1 182 ? 25.082 46.759 -21.797 1.00 48.37 181 SER B N 1
ATOM 4103 C CA . SER B 1 182 ? 25.549 45.684 -20.944 1.00 47.30 181 SER B CA 1
ATOM 4104 C C . SER B 1 182 ? 26.733 46.047 -20.053 1.00 47.33 181 SER B C 1
ATOM 4105 O O . SER B 1 182 ? 27.683 46.718 -20.469 1.00 48.48 181 SER B O 1
ATOM 4108 N N . ASN B 1 183 ? 26.640 45.573 -18.818 1.00 46.28 182 ASN B N 1
ATOM 4109 C CA . ASN B 1 183 ? 27.721 45.625 -17.868 1.00 46.43 182 ASN B CA 1
ATOM 4110 C C . ASN B 1 183 ? 28.297 44.219 -17.828 1.00 46.12 182 ASN B C 1
ATOM 4111 O O . ASN B 1 183 ? 27.577 43.268 -17.509 1.00 45.12 182 ASN B O 1
ATOM 4116 N N . PRO B 1 184 ? 29.596 44.064 -18.133 1.00 47.14 183 PRO B N 1
ATOM 4117 C CA . PRO B 1 184 ? 30.697 44.976 -18.392 1.00 48.61 183 PRO B CA 1
ATOM 4118 C C . PRO B 1 184 ? 31.091 45.220 -19.849 1.00 49.92 183 PRO B C 1
ATOM 4119 O O . PRO B 1 184 ? 32.100 45.889 -20.081 1.00 51.38 183 PRO B O 1
ATOM 4123 N N . THR B 1 185 ? 30.330 44.694 -20.811 1.00 49.68 184 THR B N 1
ATOM 4124 C CA . THR B 1 185 ? 30.763 44.667 -22.213 1.00 51.20 184 THR B CA 1
ATOM 4125 C C . THR B 1 185 ? 30.425 45.905 -23.032 1.00 52.22 184 THR B C 1
ATOM 4126 O O . THR B 1 185 ? 31.006 46.111 -24.098 1.00 53.93 184 THR B O 1
ATOM 4130 N N . ALA B 1 186 ? 29.472 46.716 -22.574 1.00 51.42 185 ALA B N 1
ATOM 4131 C CA . ALA B 1 186 ? 28.955 47.834 -23.391 1.00 52.41 185 ALA B CA 1
ATOM 4132 C C . ALA B 1 186 ? 28.299 47.353 -24.687 1.00 53.13 185 ALA B C 1
ATOM 4133 O O . ALA B 1 186 ? 28.155 48.105 -25.649 1.00 55.24 185 ALA B O 1
ATOM 4135 N N . GLN B 1 187 ? 27.902 46.090 -24.712 1.00 52.60 186 GLN B N 1
ATOM 4136 C CA . GLN B 1 187 ? 27.221 45.505 -25.862 1.00 53.55 186 GLN B CA 1
ATOM 4137 C C . GLN B 1 187 ? 25.819 46.113 -25.861 1.00 53.49 186 GLN B C 1
ATOM 4138 O O . GLN B 1 187 ? 25.169 46.177 -24.813 1.00 52.76 186 GLN B O 1
ATOM 4144 N N . CYS B 1 188 ? 25.392 46.626 -27.008 1.00 55.43 187 CYS B N 1
ATOM 4145 C CA . CYS B 1 188 ? 24.034 47.136 -27.196 1.00 55.60 187 CYS B CA 1
ATOM 4146 C C . CYS B 1 188 ? 23.337 46.220 -28.147 1.00 55.88 187 CYS B C 1
ATOM 4147 O O . CYS B 1 188 ? 23.980 45.635 -29.026 1.00 56.83 187 CYS B O 1
ATOM 4150 N N . VAL B 1 189 ? 22.016 46.140 -28.007 1.00 55.28 188 VAL B N 1
ATOM 4151 C CA . VAL B 1 189 ? 21.188 45.337 -28.909 1.00 56.29 188 VAL B CA 1
ATOM 4152 C C . VAL B 1 189 ? 20.044 46.142 -29.507 1.00 57.83 188 VAL B C 1
ATOM 4153 O O . VAL B 1 189 ? 19.686 47.218 -29.008 1.00 57.56 188 VAL B O 1
ATOM 4157 N N . GLU B 1 190 ? 19.479 45.596 -30.580 1.00 59.65 189 GLU B N 1
ATOM 4158 C CA . GLU B 1 190 ? 18.371 46.208 -31.302 1.00 61.64 189 GLU B CA 1
ATOM 4159 C C . GLU B 1 190 ? 17.098 45.448 -30.964 1.00 61.28 189 GLU B C 1
ATOM 4160 O O . GLU B 1 190 ? 17.143 44.383 -30.352 1.00 59.71 189 GLU B O 1
ATOM 4166 N N . LEU B 1 191 ? 15.960 45.984 -31.384 1.00 62.96 190 LEU B N 1
ATOM 4167 C CA . LEU B 1 191 ? 14.670 45.416 -30.997 1.00 62.90 190 LEU B CA 1
ATOM 4168 C C . LEU B 1 191 ? 14.576 43.925 -31.329 1.00 63.07 190 LEU B C 1
ATOM 4169 O O . LEU B 1 191 ? 13.981 43.150 -30.570 1.00 61.84 190 LEU B O 1
ATOM 4174 N N . ASP B 1 192 ? 15.186 43.524 -32.445 1.00 64.74 191 ASP B N 1
ATOM 4175 C CA . ASP B 1 192 ? 15.060 42.151 -32.956 1.00 65.52 191 ASP B CA 1
ATOM 4176 C C . ASP B 1 192 ? 15.639 41.071 -32.047 1.00 62.96 191 ASP B C 1
ATOM 4177 O O . ASP B 1 192 ? 15.178 39.916 -32.099 1.00 63.18 191 ASP B O 1
ATOM 4182 N N . PHE B 1 193 ? 16.651 41.439 -31.248 1.00 60.81 192 PHE B N 1
ATOM 4183 C CA . PHE B 1 193 ? 17.177 40.592 -30.180 1.00 58.31 192 PHE B CA 1
ATOM 4184 C C . PHE B 1 193 ? 16.067 40.302 -29.178 1.00 57.08 192 PHE B C 1
ATOM 4185 O O . PHE B 1 193 ? 15.872 39.156 -28.764 1.00 56.27 192 PHE B O 1
ATOM 4193 N N . PHE B 1 194 ? 15.364 41.346 -28.754 1.00 57.03 193 PHE B N 1
ATOM 4194 C CA . PHE B 1 194 ? 14.351 41.183 -27.724 1.00 56.03 193 PHE B CA 1
ATOM 4195 C C . PHE B 1 194 ? 13.148 40.388 -28.231 1.00 57.69 193 PHE B C 1
ATOM 4196 O O . PHE B 1 194 ? 12.642 39.523 -27.513 1.00 56.80 193 PHE B O 1
ATOM 4204 N N . GLU B 1 195 ? 12.704 40.655 -29.451 1.00 60.27 194 GLU B N 1
ATOM 4205 C CA . GLU B 1 195 ? 11.617 39.855 -30.037 1.00 62.28 194 GLU B CA 1
ATOM 4206 C C . GLU B 1 195 ? 12.048 38.391 -30.169 1.00 61.86 194 GLU B C 1
ATOM 4207 O O . GLU B 1 195 ? 11.208 37.503 -30.131 1.00 62.79 194 GLU B O 1
ATOM 4213 N N . ARG B 1 196 ? 13.358 38.149 -30.263 1.00 61.02 195 ARG B N 1
ATOM 4214 C CA . ARG B 1 196 ? 13.902 36.785 -30.327 1.00 60.60 195 ARG B CA 1
ATOM 4215 C C . ARG B 1 196 ? 14.085 36.126 -28.962 1.00 57.61 195 ARG B C 1
ATOM 4216 O O . ARG B 1 196 ? 13.927 34.905 -28.826 1.00 57.81 195 ARG B O 1
ATOM 4224 N N . VAL B 1 197 ? 14.449 36.911 -27.958 1.00 55.64 196 VAL B N 1
ATOM 4225 C CA . VAL B 1 197 ? 14.473 36.399 -26.614 1.00 53.45 196 VAL B CA 1
ATOM 4226 C C . VAL B 1 197 ? 13.040 36.085 -26.191 1.00 53.98 196 VAL B C 1
ATOM 4227 O O . VAL B 1 197 ? 12.760 34.999 -25.694 1.00 53.46 196 VAL B O 1
ATOM 4231 N N . VAL B 1 198 ? 12.125 37.019 -26.405 1.00 55.23 197 VAL B N 1
ATOM 4232 C CA . VAL B 1 198 ? 10.734 36.811 -25.993 1.00 56.06 197 VAL B CA 1
ATOM 4233 C C . VAL B 1 198 ? 10.070 35.593 -26.665 1.00 57.78 197 VAL B C 1
ATOM 4234 O O . VAL B 1 198 ? 9.330 34.856 -26.006 1.00 57.66 197 VAL B O 1
ATOM 4238 N N . ALA B 1 199 ? 10.344 35.365 -27.948 1.00 59.53 198 ALA B N 1
ATOM 4239 C CA . ALA B 1 199 ? 9.749 34.212 -28.648 1.00 61.48 198 ALA B CA 1
ATOM 4240 C C . ALA B 1 199 ? 10.268 32.903 -28.046 1.00 59.87 198 ALA B C 1
ATOM 4241 O O . ALA B 1 199 ? 9.516 31.948 -27.877 1.00 60.59 198 ALA B O 1
ATOM 4243 N N . LEU B 1 200 ? 11.549 32.882 -27.683 1.00 57.83 199 LEU B N 1
ATOM 4244 C CA . LEU B 1 200 ? 12.166 31.688 -27.099 1.00 56.36 199 LEU B CA 1
ATOM 4245 C C . LEU B 1 200 ? 11.748 31.483 -25.638 1.00 54.54 199 LEU B C 1
ATOM 4246 O O . LEU B 1 200 ? 11.490 30.348 -25.212 1.00 54.35 199 LEU B O 1
ATOM 4251 N N . ALA B 1 201 ? 11.717 32.576 -24.875 1.00 53.37 200 ALA B N 1
ATOM 4252 C CA . ALA B 1 201 ? 11.181 32.574 -23.516 1.00 52.14 200 ALA B CA 1
ATOM 4253 C C . ALA B 1 201 ? 9.786 31.963 -23.456 1.00 53.69 200 ALA B C 1
ATOM 4254 O O . ALA B 1 201 ? 9.543 31.091 -22.620 1.00 53.06 200 ALA B O 1
ATOM 4256 N N . LYS B 1 202 ? 8.875 32.418 -24.332 1.00 55.93 201 LYS B N 1
ATOM 4257 C CA . LYS B 1 202 ? 7.503 31.884 -24.353 1.00 57.88 201 LYS B CA 1
ATOM 4258 C C . LYS B 1 202 ? 7.445 30.423 -24.778 1.00 58.73 201 LYS B C 1
ATOM 4259 O O . LYS B 1 202 ? 6.455 29.741 -24.503 1.00 59.93 201 LYS B O 1
ATOM 4265 N N . GLN B 1 203 ? 8.473 29.952 -25.476 1.00 58.39 202 GLN B N 1
ATOM 4266 C CA . GLN B 1 203 ? 8.471 28.598 -26.036 1.00 59.53 202 GLN B CA 1
ATOM 4267 C C . GLN B 1 203 ? 8.704 27.576 -24.930 1.00 57.82 202 GLN B C 1
ATOM 4268 O O . GLN B 1 203 ? 8.183 26.462 -24.990 1.00 58.93 202 GLN B O 1
ATOM 4274 N N . TYR B 1 204 ? 9.486 27.966 -23.926 1.00 55.33 203 TYR B N 1
ATOM 4275 C CA . TYR B 1 204 ? 9.819 27.095 -22.790 1.00 53.70 203 TYR B CA 1
ATOM 4276 C C . TYR B 1 204 ? 9.251 27.587 -21.457 1.00 52.73 203 TYR B C 1
ATOM 4277 O O . TYR B 1 204 ? 9.590 27.068 -20.410 1.00 51.37 203 TYR B O 1
ATOM 4286 N N . ASP B 1 205 ? 8.365 28.571 -21.513 1.00 53.71 204 ASP B N 1
ATOM 4287 C CA . ASP B 1 205 ? 7.762 29.177 -20.332 1.00 53.21 204 ASP B CA 1
ATOM 4288 C C . ASP B 1 205 ? 8.811 29.541 -19.296 1.00 50.82 204 ASP B C 1
ATOM 4289 O O . ASP B 1 205 ? 8.709 29.201 -18.127 1.00 50.09 204 ASP B O 1
ATOM 4294 N N . VAL B 1 206 ? 9.811 30.270 -19.773 1.00 49.91 205 VAL B N 1
ATOM 4295 C CA . VAL B 1 206 ? 10.923 30.752 -18.970 1.00 47.95 205 VAL B CA 1
ATOM 4296 C C . VAL B 1 206 ? 10.845 32.273 -18.903 1.00 47.87 205 VAL B C 1
ATOM 4297 O O . VAL B 1 206 ? 10.989 32.960 -19.912 1.00 48.53 205 VAL B O 1
ATOM 4301 N N . MET B 1 207 ? 10.603 32.773 -17.698 1.00 47.28 206 MET B N 1
ATOM 4302 C CA . MET B 1 207 ? 10.499 34.194 -17.399 1.00 47.24 206 MET B CA 1
ATOM 4303 C C . MET B 1 207 ? 11.767 34.945 -17.816 1.00 46.23 206 MET B C 1
ATOM 4304 O O . MET B 1 207 ? 12.872 34.434 -17.649 1.00 45.08 206 MET B O 1
ATOM 4309 N N . VAL B 1 208 ? 11.593 36.146 -18.368 1.00 46.88 207 VAL B N 1
ATOM 4310 C CA . VAL B 1 208 ? 12.701 37.005 -18.798 1.00 46.26 207 VAL B CA 1
ATOM 4311 C C . VAL B 1 208 ? 12.723 38.266 -17.941 1.00 45.90 207 VAL B C 1
ATOM 4312 O O . VAL B 1 208 ? 11.733 39.003 -17.890 1.00 46.96 207 VAL B O 1
ATOM 4316 N N . VAL B 1 209 ? 13.853 38.505 -17.280 1.00 44.65 208 VAL B N 1
ATOM 4317 C CA . VAL B 1 209 ? 14.098 39.722 -16.515 1.00 44.40 208 VAL B CA 1
ATOM 4318 C C . VAL B 1 209 ? 15.084 40.603 -17.283 1.00 44.34 208 VAL B C 1
ATOM 4319 O O . VAL B 1 209 ? 16.189 40.136 -17.587 1.00 44.11 208 VAL B O 1
ATOM 4323 N N . HIS B 1 210 ? 14.720 41.860 -17.567 1.00 45.14 209 HIS B N 1
ATOM 4324 C CA . HIS B 1 210 ? 15.640 42.775 -18.242 1.00 45.27 209 HIS B CA 1
ATOM 4325 C C . HIS B 1 210 ? 15.985 44.024 -17.438 1.00 45.16 209 HIS B C 1
ATOM 4326 O O . HIS B 1 210 ? 15.098 44.705 -16.933 1.00 45.77 209 HIS B O 1
ATOM 4333 N N . ASP B 1 211 ? 17.279 44.336 -17.374 1.00 44.63 210 ASP B N 1
ATOM 4334 C CA . ASP B 1 211 ? 17.804 45.450 -16.594 1.00 44.63 210 ASP B CA 1
ATOM 4335 C C . ASP B 1 211 ? 18.159 46.611 -17.513 1.00 45.50 210 ASP B C 1
ATOM 4336 O O . ASP B 1 211 ? 19.188 46.595 -18.192 1.00 45.53 210 ASP B O 1
ATOM 4341 N N . LEU B 1 212 ? 17.306 47.629 -17.533 1.00 46.41 211 LEU B N 1
ATOM 4342 C CA . LEU B 1 212 ? 17.475 48.765 -18.443 1.00 47.49 211 LEU B CA 1
ATOM 4343 C C . LEU B 1 212 ? 18.264 49.899 -17.763 1.00 47.58 211 LEU B C 1
ATOM 4344 O O . LEU B 1 212 ? 18.126 51.053 -18.141 1.00 48.61 211 LEU B O 1
ATOM 4349 N N . ALA B 1 213 ? 19.112 49.567 -16.782 1.00 46.71 212 ALA B N 1
ATOM 4350 C CA . ALA B 1 213 ? 19.819 50.573 -15.973 1.00 47.00 212 ALA B CA 1
ATOM 4351 C C . ALA B 1 213 ? 20.523 51.664 -16.776 1.00 47.95 212 ALA B C 1
ATOM 4352 O O . ALA B 1 213 ? 20.530 52.821 -16.374 1.00 48.72 212 ALA B O 1
ATOM 4354 N N . TYR B 1 214 ? 21.109 51.306 -17.912 1.00 48.08 213 TYR B N 1
ATOM 4355 C CA . TYR B 1 214 ? 21.942 52.250 -18.676 1.00 49.15 213 TYR B CA 1
ATOM 4356 C C . TYR B 1 214 ? 21.247 52.764 -19.905 1.00 50.27 213 TYR B C 1
ATOM 4357 O O . TYR B 1 214 ? 21.910 53.079 -20.894 1.00 51.19 213 TYR B O 1
ATOM 4366 N N . ALA B 1 215 ? 19.917 52.862 -19.841 1.00 50.46 214 ALA B N 1
ATOM 4367 C CA . ALA B 1 215 ? 19.102 53.245 -21.003 1.00 51.78 214 ALA B CA 1
ATOM 4368 C C . ALA B 1 215 ? 19.426 54.642 -21.524 1.00 53.24 214 ALA B C 1
ATOM 4369 O O . ALA B 1 215 ? 19.340 54.891 -22.730 1.00 54.53 214 ALA B O 1
ATOM 4371 N N . ASP B 1 216 ? 19.796 55.548 -20.621 1.00 53.24 215 ASP B N 1
ATOM 4372 C CA . ASP B 1 216 ? 20.082 56.932 -20.984 1.00 54.70 215 ASP B CA 1
ATOM 4373 C C . ASP B 1 216 ? 21.548 57.188 -21.303 1.00 55.02 215 ASP B C 1
ATOM 4374 O O . ASP B 1 216 ? 21.867 58.148 -21.999 1.00 56.49 215 ASP B O 1
ATOM 4379 N N . ILE B 1 217 ? 22.441 56.350 -20.796 1.00 53.89 216 ILE B N 1
ATOM 4380 C CA . ILE B 1 217 ? 23.863 56.515 -21.087 1.00 54.43 216 ILE B CA 1
ATOM 4381 C C . ILE B 1 217 ? 24.169 55.828 -22.409 1.00 54.94 216 ILE B C 1
ATOM 4382 O O . ILE B 1 217 ? 24.576 54.670 -22.448 1.00 54.09 216 ILE B O 1
ATOM 4387 N N . VAL B 1 218 ? 23.936 56.544 -23.495 1.00 56.53 217 VAL B N 1
ATOM 4388 C CA . VAL B 1 218 ? 24.211 56.015 -24.818 1.00 57.52 217 VAL B CA 1
ATOM 4389 C C . VAL B 1 218 ? 24.898 57.100 -25.604 1.00 59.55 217 VAL B C 1
ATOM 4390 O O . VAL B 1 218 ? 24.684 58.277 -25.335 1.00 60.26 217 VAL B O 1
ATOM 4394 N N . TYR B 1 219 ? 25.713 56.709 -26.578 1.00 60.67 218 TYR B N 1
ATOM 4395 C CA . TYR B 1 219 ? 26.553 57.656 -27.313 1.00 62.81 218 TYR B CA 1
ATOM 4396 C C . TYR B 1 219 ? 26.347 57.598 -28.812 1.00 64.83 218 TYR B C 1
ATOM 4397 O O . TYR B 1 219 ? 26.068 56.539 -29.362 1.00 64.66 218 TYR B O 1
ATOM 4406 N N . ASP B 1 220 ? 26.520 58.743 -29.461 1.00 66.95 219 ASP B N 1
ATOM 4407 C CA . ASP B 1 220 ? 26.579 58.832 -30.915 1.00 70.16 219 ASP B CA 1
ATOM 4408 C C . ASP B 1 220 ? 25.228 58.571 -31.572 1.00 70.96 219 ASP B C 1
ATOM 4409 O O . ASP B 1 220 ? 25.157 57.917 -32.611 1.00 72.31 219 ASP B O 1
ATOM 4414 N N . GLY B 1 221 ? 24.159 59.088 -30.973 1.00 70.48 220 GLY B N 1
ATOM 4415 C CA . GLY B 1 221 ? 22.815 58.869 -31.500 1.00 71.25 220 GLY B CA 1
ATOM 4416 C C . GLY B 1 221 ? 22.452 57.395 -31.548 1.00 70.06 220 GLY B C 1
ATOM 4417 O O . GLY B 1 221 ? 21.608 56.988 -32.338 1.00 71.65 220 GLY B O 1
ATOM 4418 N N . TRP B 1 222 ? 23.110 56.596 -30.714 1.00 68.19 221 TRP B N 1
ATOM 4419 C CA . TRP B 1 222 ? 22.741 55.204 -30.523 1.00 66.77 221 TRP B CA 1
ATOM 4420 C C . TRP B 1 222 ? 21.636 55.210 -29.492 1.00 64.90 221 TRP B C 1
ATOM 4421 O O . TRP B 1 222 ? 21.587 56.099 -28.645 1.00 63.88 221 TRP B O 1
ATOM 4432 N N . LYS B 1 223 ? 20.742 54.235 -29.552 1.00 64.56 222 LYS B N 1
ATOM 4433 C CA . LYS B 1 223 ? 19.581 54.258 -28.682 1.00 63.63 222 LYS B CA 1
ATOM 4434 C C . LYS B 1 223 ? 19.209 52.882 -28.153 1.00 61.97 222 LYS B C 1
ATOM 4435 O O . LYS B 1 223 ? 19.466 51.861 -28.794 1.00 62.36 222 LYS B O 1
ATOM 4441 N N . ALA B 1 224 ? 18.596 52.885 -26.970 1.00 60.06 223 ALA B N 1
ATOM 4442 C CA . ALA B 1 224 ? 18.359 51.684 -26.190 1.00 57.72 223 ALA B CA 1
ATOM 4443 C C . ALA B 1 224 ? 16.890 51.266 -26.220 1.00 57.66 223 ALA B C 1
ATOM 4444 O O . ALA B 1 224 ? 16.042 51.959 -25.658 1.00 57.95 223 ALA B O 1
ATOM 4446 N N . PRO B 1 225 ? 16.587 50.115 -26.833 1.00 57.53 224 PRO B N 1
ATOM 4447 C CA . PRO B 1 225 ? 15.204 49.639 -26.810 1.00 57.59 224 PRO B CA 1
ATOM 4448 C C . PRO B 1 225 ? 14.852 49.082 -25.446 1.00 55.65 224 PRO B C 1
ATOM 4449 O O . PRO B 1 225 ? 15.728 48.805 -24.674 1.00 53.93 224 PRO B O 1
ATOM 4453 N N . SER B 1 226 ? 13.561 48.931 -25.183 1.00 56.23 225 SER B N 1
ATOM 4454 C CA . SER B 1 226 ? 13.049 48.305 -23.984 1.00 54.85 225 SER B CA 1
ATOM 4455 C C . SER B 1 226 ? 12.388 46.978 -24.360 1.00 55.20 225 SER B C 1
ATOM 4456 O O . SER B 1 226 ? 11.593 46.920 -25.297 1.00 57.15 225 SER B O 1
ATOM 4459 N N . ILE B 1 227 ? 12.680 45.910 -23.624 1.00 53.53 226 ILE B N 1
ATOM 4460 C CA . ILE B 1 227 ? 12.029 44.629 -23.914 1.00 53.92 226 ILE B CA 1
ATOM 4461 C C . ILE B 1 227 ? 10.491 44.751 -23.977 1.00 55.68 226 ILE B C 1
ATOM 4462 O O . ILE B 1 227 ? 9.833 43.942 -24.621 1.00 56.93 226 ILE B O 1
ATOM 4467 N N . MET B 1 228 ? 9.923 45.767 -23.331 1.00 56.05 227 MET B N 1
ATOM 4468 C CA . MET B 1 228 ? 8.470 45.962 -23.348 1.00 58.00 227 MET B CA 1
ATOM 4469 C C . MET B 1 228 ? 7.923 46.488 -24.675 1.00 60.62 227 MET B C 1
ATOM 4470 O O . MET B 1 228 ? 6.699 46.617 -24.828 1.00 62.67 227 MET B O 1
ATOM 4475 N N . GLN B 1 229 ? 8.801 46.798 -25.625 1.00 60.83 228 GLN B N 1
ATOM 4476 C CA . GLN B 1 229 ? 8.357 47.208 -26.963 1.00 63.56 228 GLN B CA 1
ATOM 4477 C C . GLN B 1 229 ? 7.928 45.989 -27.759 1.00 64.83 228 GLN B C 1
ATOM 4478 O O . GLN B 1 229 ? 7.113 46.099 -28.676 1.00 67.59 228 GLN B O 1
ATOM 4484 N N . VAL B 1 230 ? 8.467 44.824 -27.404 1.00 63.02 229 VAL B N 1
ATOM 4485 C CA . VAL B 1 230 ? 8.057 43.580 -28.038 1.00 64.14 229 VAL B CA 1
ATOM 4486 C C . VAL B 1 230 ? 6.608 43.200 -27.662 1.00 65.54 229 VAL B C 1
ATOM 4487 O O . VAL B 1 230 ? 6.301 43.006 -26.487 1.00 64.11 229 VAL B O 1
ATOM 4491 N N . PRO B 1 231 ? 5.720 43.066 -28.662 1.00 68.59 230 PRO B N 1
ATOM 4492 C CA . PRO B 1 231 ? 4.308 42.819 -28.339 1.00 70.38 230 PRO B CA 1
ATOM 4493 C C . PRO B 1 231 ? 4.072 41.486 -27.622 1.00 69.20 230 PRO B C 1
ATOM 4494 O O . PRO B 1 231 ? 4.690 40.469 -27.950 1.00 68.40 230 PRO B O 1
ATOM 4498 N N . GLY B 1 232 ? 3.199 41.502 -26.625 1.00 69.22 231 GLY B N 1
ATOM 4499 C CA . GLY B 1 232 ? 3.013 40.336 -25.769 1.00 67.97 231 GLY B CA 1
ATOM 4500 C C . GLY B 1 232 ? 4.121 40.086 -24.746 1.00 64.43 231 GLY B C 1
ATOM 4501 O O . GLY B 1 232 ? 4.064 39.079 -24.038 1.00 63.37 231 GLY B O 1
ATOM 4502 N N . ALA B 1 233 ? 5.123 40.972 -24.656 1.00 62.80 232 ALA B N 1
ATOM 4503 C CA . ALA B 1 233 ? 6.231 40.826 -23.657 1.00 59.69 232 ALA B CA 1
ATOM 4504 C C . ALA B 1 233 ? 5.732 40.611 -22.226 1.00 58.77 232 ALA B C 1
ATOM 4505 O O . ALA B 1 233 ? 6.311 39.826 -21.465 1.00 56.86 232 ALA B O 1
ATOM 4507 N N . LYS B 1 234 ? 4.653 41.306 -21.872 1.00 60.38 233 LYS B N 1
ATOM 4508 C CA . LYS B 1 234 ? 4.103 41.277 -20.517 1.00 60.00 233 LYS B CA 1
ATOM 4509 C C . LYS B 1 234 ? 3.564 39.914 -20.096 1.00 60.19 233 LYS B C 1
ATOM 4510 O O . LYS B 1 234 ? 3.323 39.693 -18.910 1.00 59.60 233 LYS B O 1
ATOM 4516 N N . ASP B 1 235 ? 3.370 38.996 -21.039 1.00 61.19 234 ASP B N 1
ATOM 4517 C CA . ASP B 1 235 ? 3.057 37.613 -20.656 1.00 61.13 234 ASP B CA 1
ATOM 4518 C C . ASP B 1 235 ? 4.263 36.819 -20.082 1.00 58.31 234 ASP B C 1
ATOM 4519 O O . ASP B 1 235 ? 4.060 35.795 -19.421 1.00 57.97 234 ASP B O 1
ATOM 4524 N N . ILE B 1 236 ? 5.492 37.290 -20.313 1.00 56.53 235 ILE B N 1
ATOM 4525 C CA . ILE B 1 236 ? 6.706 36.522 -19.929 1.00 54.20 235 ILE B CA 1
ATOM 4526 C C . ILE B 1 236 ? 7.880 37.331 -19.331 1.00 52.14 235 ILE B C 1
ATOM 4527 O O . ILE B 1 236 ? 8.827 36.737 -18.817 1.00 50.41 235 ILE B O 1
ATOM 4532 N N . ALA B 1 237 ? 7.820 38.661 -19.384 1.00 52.52 236 ALA B N 1
ATOM 4533 C CA . ALA B 1 237 ? 8.963 39.490 -19.066 1.00 50.97 236 ALA B CA 1
ATOM 4534 C C . ALA B 1 237 ? 8.660 40.612 -18.082 1.00 50.99 236 ALA B C 1
ATOM 4535 O O . ALA B 1 237 ? 7.526 41.093 -17.982 1.00 52.61 236 ALA B O 1
ATOM 4537 N N . VAL B 1 238 ? 9.686 40.968 -17.310 1.00 49.39 237 VAL B N 1
ATOM 4538 C CA . VAL B 1 238 ? 9.663 42.167 -16.484 1.00 49.43 237 VAL B CA 1
ATOM 4539 C C . VAL B 1 238 ? 10.925 42.949 -16.765 1.00 48.46 237 VAL B C 1
ATOM 4540 O O . VAL B 1 238 ? 11.920 42.372 -17.221 1.00 47.45 237 VAL B O 1
ATOM 4544 N N . GLU B 1 239 ? 10.851 44.260 -16.538 1.00 49.01 238 GLU B N 1
ATOM 4545 C CA . GLU B 1 239 ? 11.972 45.165 -16.765 1.00 48.41 238 GLU B CA 1
ATOM 4546 C C . GLU B 1 239 ? 12.194 46.060 -15.560 1.00 48.22 238 GLU B C 1
ATOM 4547 O O . GLU B 1 239 ? 11.240 46.601 -14.988 1.00 49.29 238 GLU B O 1
ATOM 4553 N N . PHE B 1 240 ? 13.466 46.213 -15.192 1.00 47.11 239 PHE B N 1
ATOM 4554 C CA . PHE B 1 240 ? 13.877 46.995 -14.059 1.00 47.03 239 PHE B CA 1
ATOM 4555 C C . PHE B 1 240 ? 14.619 48.249 -14.545 1.00 47.34 239 PHE B C 1
ATOM 4556 O O . PHE B 1 240 ? 15.438 48.194 -15.484 1.00 46.97 239 PHE B O 1
ATOM 4564 N N . PHE B 1 241 ? 14.326 49.379 -13.902 1.00 48.20 240 PHE B N 1
ATOM 4565 C CA . PHE B 1 241 ? 15.082 50.597 -14.129 1.00 48.59 240 PHE B CA 1
ATOM 4566 C C . PHE B 1 241 ? 15.419 51.252 -12.796 1.00 48.84 240 PHE B C 1
ATOM 4567 O O . PHE B 1 241 ? 14.584 51.362 -11.888 1.00 49.53 240 PHE B O 1
ATOM 4575 N N . THR B 1 242 ? 16.661 51.681 -12.691 1.00 48.52 241 THR B N 1
ATOM 4576 C CA . THR B 1 242 ? 17.136 52.366 -11.523 1.00 49.02 241 THR B CA 1
ATOM 4577 C C . THR B 1 242 ? 17.399 53.817 -11.901 1.00 50.08 241 THR B C 1
ATOM 4578 O O . THR B 1 242 ? 17.722 54.117 -13.045 1.00 50.09 241 THR B O 1
ATOM 4582 N N . LEU B 1 243 ? 17.239 54.721 -10.942 1.00 51.18 242 LEU B N 1
ATOM 4583 C CA . LEU B 1 243 ? 17.516 56.144 -11.172 1.00 52.36 242 LEU B CA 1
ATOM 4584 C C . LEU B 1 243 ? 19.008 56.496 -11.050 1.00 52.29 242 LEU B C 1
ATOM 4585 O O . LEU B 1 243 ? 19.412 57.604 -11.381 1.00 53.23 242 LEU B O 1
ATOM 4590 N N . SER B 1 244 ? 19.844 55.561 -10.615 1.00 51.36 243 SER B N 1
ATOM 4591 C CA . SER B 1 244 ? 21.182 55.954 -10.129 1.00 51.83 243 SER B CA 1
ATOM 4592 C C . SER B 1 244 ? 22.161 56.436 -11.225 1.00 51.96 243 SER B C 1
ATOM 4593 O O . SER B 1 244 ? 22.906 57.409 -11.015 1.00 53.10 243 SER B O 1
ATOM 4596 N N . LYS B 1 245 ? 22.133 55.802 -12.393 1.00 51.08 244 LYS B N 1
ATOM 4597 C CA . LYS B 1 245 ? 23.080 56.127 -13.468 1.00 51.38 244 LYS B CA 1
ATOM 4598 C C . LYS B 1 245 ? 22.652 57.389 -14.270 1.00 52.53 244 LYS B C 1
ATOM 4599 O O . LYS B 1 245 ? 23.426 58.358 -14.405 1.00 53.64 244 LYS B O 1
ATOM 4605 N N . SER B 1 246 ? 21.418 57.365 -14.783 1.00 52.47 245 SER B N 1
ATOM 4606 C CA . SER B 1 246 ? 20.826 58.503 -15.500 1.00 53.73 245 SER B CA 1
ATOM 4607 C C . SER B 1 246 ? 20.765 59.824 -14.732 1.00 55.06 245 SER B C 1
ATOM 4608 O O . SER B 1 246 ? 20.847 60.894 -15.354 1.00 56.30 245 SER B O 1
ATOM 4611 N N . TYR B 1 247 ? 20.608 59.772 -13.410 1.00 55.03 246 TYR B N 1
ATOM 4612 C CA . TYR B 1 247 ? 20.470 61.007 -12.609 1.00 56.54 246 TYR B CA 1
ATOM 4613 C C . TYR B 1 247 ? 21.562 61.249 -11.558 1.00 57.03 246 TYR B C 1
ATOM 4614 O O . TYR B 1 247 ? 21.450 62.190 -10.778 1.00 58.42 246 TYR B O 1
ATOM 4623 N N . ASN B 1 248 ? 22.609 60.423 -11.542 1.00 56.16 247 ASN B N 1
ATOM 4624 C CA . ASN B 1 248 ? 23.637 60.481 -10.503 1.00 56.78 247 ASN B CA 1
ATOM 4625 C C . ASN B 1 248 ? 23.046 60.370 -9.107 1.00 57.20 247 ASN B C 1
ATOM 4626 O O . ASN B 1 248 ? 23.429 61.115 -8.201 1.00 58.70 247 ASN B O 1
ATOM 4631 N N . MET B 1 249 ? 22.110 59.445 -8.947 1.00 56.10 248 MET B N 1
ATOM 4632 C CA . MET B 1 249 ? 21.498 59.169 -7.653 1.00 56.65 248 MET B CA 1
ATOM 4633 C C . MET B 1 249 ? 22.083 57.871 -7.101 1.00 56.25 248 MET B C 1
ATOM 4634 O O . MET B 1 249 ? 21.359 56.969 -6.677 1.00 56.22 248 MET B O 1
ATOM 4639 N N . ALA B 1 250 ? 23.411 57.802 -7.107 1.00 57.16 249 ALA B N 1
ATOM 4640 C CA . ALA B 1 250 ? 24.152 56.675 -6.550 1.00 57.13 249 ALA B CA 1
ATOM 4641 C C . ALA B 1 250 ? 23.902 56.555 -5.051 1.00 58.37 249 ALA B C 1
ATOM 4642 O O . ALA B 1 250 ? 24.331 57.421 -4.280 1.00 59.76 249 ALA B O 1
ATOM 4644 N N . GLY B 1 251 ? 23.236 55.473 -4.648 1.00 57.50 250 GLY B N 1
ATOM 4645 C CA . GLY B 1 251 ? 22.993 55.187 -3.238 1.00 58.82 250 GLY B CA 1
ATOM 4646 C C . GLY B 1 251 ? 21.689 55.745 -2.712 1.00 60.28 250 GLY B C 1
ATOM 4647 O O . GLY B 1 251 ? 21.325 55.502 -1.564 1.00 62.03 250 GLY B O 1
ATOM 4648 N N . TRP B 1 252 ? 20.970 56.487 -3.549 1.00 60.53 251 TRP B N 1
ATOM 4649 C CA . TRP B 1 252 ? 19.625 56.943 -3.208 1.00 61.52 251 TRP B CA 1
ATOM 4650 C C . TRP B 1 252 ? 18.688 55.753 -3.214 1.00 60.50 251 TRP B C 1
ATOM 4651 O O . TRP B 1 252 ? 17.578 55.800 -2.679 1.00 61.27 251 TRP B O 1
ATOM 4662 N N . ARG B 1 253 ? 19.144 54.697 -3.844 1.00 58.69 252 ARG B N 1
ATOM 4663 C CA . ARG B 1 253 ? 18.421 53.474 -4.100 1.00 57.71 252 ARG B CA 1
ATOM 4664 C C . ARG B 1 253 ? 16.930 53.631 -4.268 1.00 57.03 252 ARG B C 1
ATOM 4665 O O . ARG B 1 253 ? 16.096 53.290 -3.423 1.00 57.99 252 ARG B O 1
ATOM 4673 N N . ILE B 1 254 ? 16.644 54.118 -5.435 1.00 55.24 253 ILE B N 1
ATOM 4674 C CA . ILE B 1 254 ? 15.288 54.185 -5.857 1.00 54.50 253 ILE B CA 1
ATOM 4675 C C . ILE B 1 254 ? 15.269 53.717 -7.296 1.00 52.90 253 ILE B C 1
ATOM 4676 O O . ILE B 1 254 ? 16.049 54.177 -8.122 1.00 52.41 253 ILE B O 1
ATOM 4681 N N . GLY B 1 255 ? 14.408 52.756 -7.579 1.00 52.40 254 GLY B N 1
ATOM 4682 C CA . GLY B 1 255 ? 14.191 52.320 -8.940 1.00 51.46 254 GLY B CA 1
ATOM 4683 C C . GLY B 1 255 ? 12.778 51.813 -9.058 1.00 52.06 254 GLY B C 1
ATOM 4684 O O . GLY B 1 255 ? 11.937 52.105 -8.219 1.00 53.43 254 GLY B O 1
ATOM 4685 N N . PHE B 1 256 ? 12.526 51.024 -10.083 1.00 51.25 255 PHE B N 1
ATOM 4686 C CA . PHE B 1 256 ? 11.227 50.398 -10.227 1.00 51.93 255 PHE B CA 1
ATOM 4687 C C . PHE B 1 256 ? 11.248 49.208 -11.149 1.00 50.83 255 PHE B C 1
ATOM 4688 O O . PHE B 1 256 ? 12.189 49.021 -11.924 1.00 49.69 255 PHE B O 1
ATOM 4696 N N . MET B 1 257 ? 10.190 48.405 -11.034 1.00 51.40 256 MET B N 1
ATOM 4697 C CA . MET B 1 257 ? 9.958 47.277 -11.922 1.00 50.82 256 MET B CA 1
ATOM 4698 C C . MET B 1 257 ? 8.653 47.489 -12.668 1.00 52.48 256 MET B C 1
ATOM 4699 O O . MET B 1 257 ? 7.645 47.894 -12.092 1.00 54.07 256 MET B O 1
ATOM 4704 N N . VAL B 1 258 ? 8.676 47.205 -13.954 1.00 52.37 257 VAL B N 1
ATOM 4705 C CA . VAL B 1 258 ? 7.444 47.133 -14.721 1.00 54.11 257 VAL B CA 1
ATOM 4706 C C . VAL B 1 258 ? 7.371 45.794 -15.432 1.00 53.65 257 VAL B C 1
ATOM 4707 O O . VAL B 1 258 ? 8.398 45.197 -15.788 1.00 52.07 257 VAL B O 1
ATOM 4711 N N . GLY B 1 259 ? 6.149 45.315 -15.611 1.00 64.98 258 GLY B N 1
ATOM 4712 C CA . GLY B 1 259 ? 5.888 44.146 -16.442 1.00 67.22 258 GLY B CA 1
ATOM 4713 C C . GLY B 1 259 ? 4.604 43.431 -16.064 1.00 68.12 258 GLY B C 1
ATOM 4714 O O . GLY B 1 259 ? 3.632 44.051 -15.639 1.00 68.20 258 GLY B O 1
ATOM 4715 N N . ASN B 1 260 ? 4.625 42.112 -16.214 1.00 69.20 259 ASN B N 1
ATOM 4716 C CA . ASN B 1 260 ? 3.501 41.263 -15.848 1.00 70.37 259 ASN B CA 1
ATOM 4717 C C . ASN B 1 260 ? 2.904 41.695 -14.490 1.00 68.32 259 ASN B C 1
ATOM 4718 O O . ASN B 1 260 ? 3.640 41.885 -13.528 1.00 65.62 259 ASN B O 1
ATOM 4723 N N . PRO B 1 261 ? 1.569 41.858 -14.424 1.00 70.10 260 PRO B N 1
ATOM 4724 C CA . PRO B 1 261 ? 0.910 42.378 -13.219 1.00 68.99 260 PRO B CA 1
ATOM 4725 C C . PRO B 1 261 ? 0.827 41.391 -12.068 1.00 67.89 260 PRO B C 1
ATOM 4726 O O . PRO B 1 261 ? 0.851 41.812 -10.901 1.00 66.13 260 PRO B O 1
ATOM 4730 N N . GLU B 1 262 ? 0.755 40.098 -12.379 1.00 69.19 261 GLU B N 1
ATOM 4731 C CA . GLU B 1 262 ? 0.872 39.057 -11.354 1.00 68.18 261 GLU B CA 1
ATOM 4732 C C . GLU B 1 262 ? 2.258 39.053 -10.668 1.00 65.05 261 GLU B C 1
ATOM 4733 O O . GLU B 1 262 ? 2.341 38.742 -9.479 1.00 63.64 261 GLU B O 1
ATOM 4739 N N . LEU B 1 263 ? 3.326 39.418 -11.390 1.00 64.33 262 LEU B N 1
ATOM 4740 C CA . LEU B 1 263 ? 4.681 39.511 -10.786 1.00 61.87 262 LEU B CA 1
ATOM 4741 C C . LEU B 1 263 ? 4.904 40.815 -10.028 1.00 59.87 262 LEU B C 1
ATOM 4742 O O . LEU B 1 263 ? 5.669 40.852 -9.061 1.00 58.04 262 LEU B O 1
ATOM 4747 N N . VAL B 1 264 ? 4.263 41.890 -10.469 1.00 60.59 263 VAL B N 1
ATOM 4748 C CA . VAL B 1 264 ? 4.247 43.134 -9.696 1.00 59.35 263 VAL B CA 1
ATOM 4749 C C . VAL B 1 264 ? 3.545 42.910 -8.353 1.00 59.05 263 VAL B C 1
ATOM 4750 O O . VAL B 1 264 ? 4.079 43.297 -7.296 1.00 57.53 263 VAL B O 1
ATOM 4754 N N . SER B 1 265 ? 2.378 42.268 -8.397 1.00 60.88 264 SER B N 1
ATOM 4755 C CA . SER B 1 265 ? 1.632 41.893 -7.191 1.00 61.21 264 SER B CA 1
ATOM 4756 C C . SER B 1 265 ? 2.430 40.980 -6.246 1.00 59.55 264 SER B C 1
ATOM 4757 O O . SER B 1 265 ? 2.368 41.133 -5.027 1.00 58.97 264 SER B O 1
ATOM 4760 N N . ALA B 1 266 ? 3.170 40.030 -6.806 1.00 59.20 265 ALA B N 1
ATOM 4761 C CA . ALA B 1 266 ? 4.067 39.202 -6.007 1.00 57.88 265 ALA B CA 1
ATOM 4762 C C . ALA B 1 266 ? 5.089 40.062 -5.270 1.00 55.95 265 ALA B C 1
ATOM 4763 O O . ALA B 1 266 ? 5.357 39.822 -4.086 1.00 55.23 265 ALA B O 1
ATOM 4765 N N . LEU B 1 267 ? 5.661 41.062 -5.942 1.00 55.43 266 LEU B N 1
ATOM 4766 C CA . LEU B 1 267 ? 6.653 41.922 -5.259 1.00 54.01 266 LEU B CA 1
ATOM 4767 C C . LEU B 1 267 ? 5.979 42.704 -4.149 1.00 54.09 266 LEU B C 1
ATOM 4768 O O . LEU B 1 267 ? 6.512 42.806 -3.032 1.00 53.44 266 LEU B O 1
ATOM 4773 N N . ALA B 1 268 ? 4.799 43.229 -4.452 1.00 55.37 267 ALA B N 1
ATOM 4774 C CA . ALA B 1 268 ? 4.074 44.053 -3.492 1.00 56.18 267 ALA B CA 1
ATOM 4775 C C . ALA B 1 268 ? 3.785 43.299 -2.192 1.00 56.43 267 ALA B C 1
ATOM 4776 O O . ALA B 1 268 ? 3.854 43.888 -1.111 1.00 56.65 267 ALA B O 1
ATOM 4778 N N . ARG B 1 269 ? 3.454 42.012 -2.305 1.00 56.74 268 ARG B N 1
ATOM 4779 C CA . ARG B 1 269 ? 3.272 41.170 -1.129 1.00 57.06 268 ARG B CA 1
ATOM 4780 C C . ARG B 1 269 ? 4.567 41.188 -0.327 1.00 55.55 268 ARG B C 1
ATOM 4781 O O . ARG B 1 269 ? 4.549 41.509 0.853 1.00 55.97 268 ARG B O 1
ATOM 4789 N N . ILE B 1 270 ? 5.684 40.864 -0.977 1.00 54.27 269 ILE B N 1
ATOM 4790 C CA . ILE B 1 270 ? 6.982 40.768 -0.274 1.00 53.31 269 ILE B CA 1
ATOM 4791 C C . ILE B 1 270 ? 7.379 42.090 0.373 1.00 53.20 269 ILE B C 1
ATOM 4792 O O . ILE B 1 270 ? 7.804 42.105 1.527 1.00 53.44 269 ILE B O 1
ATOM 4797 N N . LYS B 1 271 ? 7.195 43.199 -0.345 1.00 53.24 270 LYS B N 1
ATOM 4798 C CA . LYS B 1 271 ? 7.420 44.528 0.241 1.00 53.65 270 LYS B CA 1
ATOM 4799 C C . LYS B 1 271 ? 6.496 44.818 1.434 1.00 55.19 270 LYS B C 1
ATOM 4800 O O . LYS B 1 271 ? 6.931 45.405 2.429 1.00 55.84 270 LYS B O 1
ATOM 4806 N N . SER B 1 272 ? 5.242 44.375 1.363 1.00 56.21 271 SER B N 1
ATOM 4807 C CA . SER B 1 272 ? 4.278 44.645 2.439 1.00 58.29 271 SER B CA 1
ATOM 4808 C C . SER B 1 272 ? 4.678 44.034 3.797 1.00 58.65 271 SER B C 1
ATOM 4809 O O . SER B 1 272 ? 4.179 44.468 4.838 1.00 60.64 271 SER B O 1
ATOM 4812 N N . TYR B 1 273 ? 5.566 43.040 3.788 1.00 57.74 272 TYR B N 1
ATOM 4813 C CA . TYR B 1 273 ? 6.028 42.411 5.029 1.00 59.34 272 TYR B CA 1
ATOM 4814 C C . TYR B 1 273 ? 6.956 43.328 5.848 1.00 60.56 272 TYR B C 1
ATOM 4815 O O . TYR B 1 273 ? 7.093 43.156 7.065 1.00 61.93 272 TYR B O 1
ATOM 4824 N N . HIS B 1 274 ? 7.604 44.287 5.188 1.00 60.65 273 HIS B N 1
ATOM 4825 C CA . HIS B 1 274 ? 8.319 45.347 5.911 1.00 62.17 273 HIS B CA 1
ATOM 4826 C C . HIS B 1 274 ? 7.386 46.080 6.884 1.00 65.26 273 HIS B C 1
ATOM 4827 O O . HIS B 1 274 ? 7.796 46.437 7.990 1.00 67.05 273 HIS B O 1
ATOM 4834 N N . ASP B 1 275 ? 6.131 46.292 6.464 1.00 66.67 274 ASP B N 1
ATOM 4835 C CA . ASP B 1 275 ? 5.144 47.088 7.219 1.00 69.93 274 ASP B CA 1
ATOM 4836 C C . ASP B 1 275 ? 5.738 48.452 7.606 1.00 71.68 274 ASP B C 1
ATOM 4837 O O . ASP B 1 275 ? 5.766 48.829 8.789 1.00 74.20 274 ASP B O 1
ATOM 4842 N N . TYR B 1 276 ? 6.224 49.179 6.602 1.00 70.48 275 TYR B N 1
ATOM 4843 C CA . TYR B 1 276 ? 6.854 50.480 6.836 1.00 72.36 275 TYR B CA 1
ATOM 4844 C C . TYR B 1 276 ? 5.805 51.561 7.088 1.00 75.53 275 TYR B C 1
ATOM 4845 O O . TYR B 1 276 ? 4.603 51.314 6.979 1.00 76.74 275 TYR B O 1
ATOM 4854 N N . PRO B 1 281 ? 10.639 59.306 1.443 1.00 82.83 280 PRO B N 1
ATOM 4855 C CA . PRO B 1 281 ? 11.236 60.652 1.414 1.00 82.07 280 PRO B CA 1
ATOM 4856 C C . PRO B 1 281 ? 12.214 60.860 0.251 1.00 78.24 280 PRO B C 1
ATOM 4857 O O . PRO B 1 281 ? 12.317 61.970 -0.276 1.00 77.48 280 PRO B O 1
ATOM 4861 N N . LEU B 1 282 ? 12.934 59.799 -0.110 1.00 76.25 281 LEU B N 1
ATOM 4862 C CA . LEU B 1 282 ? 13.757 59.758 -1.324 1.00 72.76 281 LEU B CA 1
ATOM 4863 C C . LEU B 1 282 ? 12.902 59.331 -2.504 1.00 71.71 281 LEU B C 1
ATOM 4864 O O . LEU B 1 282 ? 13.275 59.543 -3.657 1.00 69.37 281 LEU B O 1
ATOM 4869 N N . GLN B 1 283 ? 11.772 58.695 -2.208 1.00 73.81 282 GLN B N 1
ATOM 4870 C CA . GLN B 1 283 ? 10.776 58.415 -3.223 1.00 73.74 282 GLN B CA 1
ATOM 4871 C C . GLN B 1 283 ? 10.234 59.751 -3.724 1.00 74.03 282 GLN B C 1
ATOM 4872 O O . GLN B 1 283 ? 10.260 60.028 -4.922 1.00 72.47 282 GLN B O 1
ATOM 4878 N N . VAL B 1 284 ? 9.785 60.585 -2.787 1.00 76.37 283 VAL B N 1
ATOM 4879 C CA . VAL B 1 284 ? 9.242 61.916 -3.094 1.00 77.35 283 VAL B CA 1
ATOM 4880 C C . VAL B 1 284 ? 10.231 62.767 -3.898 1.00 75.05 283 VAL B C 1
ATOM 4881 O O . VAL B 1 284 ? 9.902 63.293 -4.960 1.00 74.66 283 VAL B O 1
ATOM 4885 N N . ALA B 1 285 ? 11.452 62.881 -3.386 1.00 73.92 284 ALA B N 1
ATOM 4886 C CA . ALA B 1 285 ? 12.515 63.606 -4.080 1.00 71.97 284 ALA B CA 1
ATOM 4887 C C . ALA B 1 285 ? 12.716 63.051 -5.488 1.00 69.48 284 ALA B C 1
ATOM 4888 O O . ALA B 1 285 ? 12.847 63.806 -6.452 1.00 68.92 284 ALA B O 1
ATOM 4890 N N . ALA B 1 286 ? 12.709 61.728 -5.590 1.00 68.48 285 ALA B N 1
ATOM 4891 C CA . ALA B 1 286 ? 12.871 61.031 -6.861 1.00 66.52 285 ALA B CA 1
ATOM 4892 C C . ALA B 1 286 ? 11.791 61.348 -7.919 1.00 67.47 285 ALA B C 1
ATOM 4893 O O . ALA B 1 286 ? 11.999 61.071 -9.097 1.00 66.19 285 ALA B O 1
ATOM 4895 N N . ILE B 1 287 ? 10.658 61.917 -7.512 1.00 70.01 286 ILE B N 1
ATOM 4896 C CA . ILE B 1 287 ? 9.615 62.316 -8.473 1.00 71.47 286 ILE B CA 1
ATOM 4897 C C . ILE B 1 287 ? 10.138 63.408 -9.395 1.00 70.87 286 ILE B C 1
ATOM 4898 O O . ILE B 1 287 ? 9.869 63.401 -10.597 1.00 70.97 286 ILE B O 1
ATOM 4903 N N . ALA B 1 288 ? 10.888 64.338 -8.809 1.00 70.71 287 ALA B N 1
ATOM 4904 C CA . ALA B 1 288 ? 11.529 65.418 -9.552 1.00 70.50 287 ALA B CA 1
ATOM 4905 C C . ALA B 1 288 ? 12.398 64.893 -10.683 1.00 68.12 287 ALA B C 1
ATOM 4906 O O . ALA B 1 288 ? 12.396 65.451 -11.771 1.00 68.61 287 ALA B O 1
ATOM 4908 N N . ALA B 1 289 ? 13.142 63.826 -10.421 1.00 65.89 288 ALA B N 1
ATOM 4909 C CA . ALA B 1 289 ? 14.026 63.244 -11.429 1.00 63.71 288 ALA B CA 1
ATOM 4910 C C . ALA B 1 289 ? 13.278 62.930 -12.720 1.00 64.42 288 ALA B C 1
ATOM 4911 O O . ALA B 1 289 ? 13.713 63.311 -13.813 1.00 64.19 288 ALA B O 1
ATOM 4913 N N . LEU B 1 290 ? 12.150 62.238 -12.581 1.00 65.70 289 LEU B N 1
ATOM 4914 C CA . LEU B 1 290 ? 11.462 61.667 -13.732 1.00 66.61 289 LEU B CA 1
ATOM 4915 C C . LEU B 1 290 ? 10.555 62.660 -14.438 1.00 69.28 289 LEU B C 1
ATOM 4916 O O . LEU B 1 290 ? 10.579 62.731 -15.669 1.00 69.85 289 LEU B O 1
ATOM 4921 N N . GLU B 1 291 ? 9.755 63.399 -13.665 1.00 71.25 290 GLU B N 1
ATOM 4922 C CA . GLU B 1 291 ? 8.772 64.316 -14.226 1.00 74.32 290 GLU B CA 1
ATOM 4923 C C . GLU B 1 291 ? 9.295 65.745 -14.364 1.00 75.00 290 GLU B C 1
ATOM 4924 O O . GLU B 1 291 ? 8.581 66.618 -14.890 1.00 77.88 290 GLU B O 1
ATOM 4930 N N . GLY B 1 292 ? 10.520 65.988 -13.894 1.00 72.81 291 GLY B N 1
ATOM 4931 C CA . GLY B 1 292 ? 11.154 67.300 -14.032 1.00 73.63 291 GLY B CA 1
ATOM 4932 C C . GLY B 1 292 ? 11.744 67.522 -15.411 1.00 73.61 291 GLY B C 1
ATOM 4933 O O . GLY B 1 292 ? 11.495 66.744 -16.328 1.00 73.40 291 GLY B O 1
ATOM 4934 N N . ASP B 1 293 ? 12.524 68.593 -15.561 1.00 74.25 292 ASP B N 1
ATOM 4935 C CA . ASP B 1 293 ? 13.259 68.845 -16.807 1.00 74.39 292 ASP B CA 1
ATOM 4936 C C . ASP B 1 293 ? 14.262 67.705 -16.991 1.00 70.89 292 ASP B C 1
ATOM 4937 O O . ASP B 1 293 ? 14.765 67.196 -16.009 1.00 68.62 292 ASP B O 1
ATOM 4942 N N . GLN B 1 294 ? 14.530 67.307 -18.237 1.00 70.84 293 GLN B N 1
ATOM 4943 C CA . GLN B 1 294 ? 15.373 66.137 -18.532 1.00 67.91 293 GLN B CA 1
ATOM 4944 C C . GLN B 1 294 ? 16.734 66.459 -19.165 1.00 67.10 293 GLN B C 1
ATOM 4945 O O . GLN B 1 294 ? 17.458 65.551 -19.590 1.00 65.10 293 GLN B O 1
ATOM 4951 N N . GLN B 1 295 ? 17.088 67.739 -19.214 1.00 68.94 294 GLN B N 1
ATOM 4952 C CA . GLN B 1 295 ? 18.360 68.179 -19.780 1.00 68.80 294 GLN B CA 1
ATOM 4953 C C . GLN B 1 295 ? 19.537 67.623 -18.981 1.00 65.60 294 GLN B C 1
ATOM 4954 O O . GLN B 1 295 ? 20.606 67.350 -19.525 1.00 64.50 294 GLN B O 1
ATOM 4960 N N . CYS B 1 296 ? 19.328 67.475 -17.680 1.00 64.49 295 CYS B N 1
ATOM 4961 C CA . CYS B 1 296 ? 20.335 66.955 -16.779 1.00 61.99 295 CYS B CA 1
ATOM 4962 C C . CYS B 1 296 ? 20.720 65.518 -17.119 1.00 59.41 295 CYS B C 1
ATOM 4963 O O . CYS B 1 296 ? 21.853 65.115 -16.873 1.00 57.67 295 CYS B O 1
ATOM 4966 N N . VAL B 1 297 ? 19.770 64.740 -17.650 1.00 59.50 296 VAL B N 1
ATOM 4967 C CA . VAL B 1 297 ? 20.046 63.356 -18.073 1.00 57.63 296 VAL B CA 1
ATOM 4968 C C . VAL B 1 297 ? 20.927 63.349 -19.328 1.00 57.64 296 VAL B C 1
ATOM 4969 O O . VAL B 1 297 ? 21.874 62.565 -19.436 1.00 55.81 296 VAL B O 1
ATOM 4973 N N . ARG B 1 298 ? 20.596 64.229 -20.272 1.00 60.06 297 ARG B N 1
ATOM 4974 C CA . ARG B 1 298 ? 21.421 64.457 -21.461 1.00 60.85 297 ARG B CA 1
ATOM 4975 C C . ARG B 1 298 ? 22.844 64.918 -21.079 1.00 59.79 297 ARG B C 1
ATOM 4976 O O . ARG B 1 298 ? 23.830 64.371 -21.568 1.00 58.67 297 ARG B O 1
ATOM 4984 N N . ASP B 1 299 ? 22.936 65.912 -20.196 1.00 60.47 298 ASP B N 1
ATOM 4985 C CA . ASP B 1 299 ? 24.232 66.437 -19.745 1.00 60.05 298 ASP B CA 1
ATOM 4986 C C . ASP B 1 299 ? 25.092 65.355 -19.076 1.00 57.09 298 ASP B C 1
ATOM 4987 O O . ASP B 1 299 ? 26.292 65.281 -19.301 1.00 56.51 298 ASP B O 1
ATOM 4992 N N . ILE B 1 300 ? 24.473 64.518 -18.248 1.00 55.57 299 ILE B N 1
ATOM 4993 C CA . ILE B 1 300 ? 25.155 63.366 -17.647 1.00 53.20 299 ILE B CA 1
ATOM 4994 C C . ILE B 1 300 ? 25.705 62.392 -18.701 1.00 52.17 299 ILE B C 1
ATOM 4995 O O . ILE B 1 300 ? 26.873 62.010 -18.643 1.00 51.08 299 ILE B O 1
ATOM 5000 N N . ALA B 1 301 ? 24.888 62.004 -19.674 1.00 52.86 300 ALA B N 1
ATOM 5001 C CA . ALA B 1 301 ? 25.362 61.133 -20.767 1.00 52.46 300 ALA B CA 1
ATOM 5002 C C . ALA B 1 301 ? 26.478 61.803 -21.579 1.00 53.29 300 ALA B C 1
ATOM 5003 O O . ALA B 1 301 ? 27.480 61.160 -21.932 1.00 52.33 300 ALA B O 1
ATOM 5005 N N . ARG B 1 302 ? 26.320 63.096 -21.842 1.00 55.37 301 ARG B N 1
ATOM 5006 C CA . ARG B 1 302 ? 27.367 63.885 -22.498 1.00 56.73 301 ARG B CA 1
ATOM 5007 C C . ARG B 1 302 ? 28.709 63.847 -21.737 1.00 55.30 301 ARG B C 1
ATOM 5008 O O . ARG B 1 302 ? 29.764 63.680 -22.352 1.00 55.38 301 ARG B O 1
ATOM 5016 N N . GLN B 1 303 ? 28.658 64.015 -20.414 1.00 54.39 302 GLN B N 1
ATOM 5017 C CA . GLN B 1 303 ? 29.849 63.957 -19.557 1.00 53.43 302 GLN B CA 1
ATOM 5018 C C . GLN B 1 303 ? 30.549 62.602 -19.719 1.00 51.41 302 GLN B C 1
ATOM 5019 O O . GLN B 1 303 ? 31.778 62.525 -19.864 1.00 51.32 302 GLN B O 1
ATOM 5025 N N . TYR B 1 304 ? 29.767 61.530 -19.685 1.00 50.12 303 TYR B N 1
ATOM 5026 C CA . TYR B 1 304 ? 30.329 60.196 -19.812 1.00 48.58 303 TYR B CA 1
ATOM 5027 C C . TYR B 1 304 ? 30.907 60.000 -21.201 1.00 49.21 303 TYR B C 1
ATOM 5028 O O . TYR B 1 304 ? 31.930 59.346 -21.355 1.00 48.53 303 TYR B O 1
ATOM 5037 N N . GLN B 1 305 ? 30.264 60.587 -22.206 1.00 50.87 304 GLN B N 1
ATOM 5038 C CA . GLN B 1 305 ? 30.707 60.429 -23.591 1.00 52.07 304 GLN B CA 1
ATOM 5039 C C . GLN B 1 305 ? 32.068 61.060 -23.830 1.00 52.86 304 GLN B C 1
ATOM 5040 O O . GLN B 1 305 ? 32.900 60.479 -24.517 1.00 52.89 304 GLN B O 1
ATOM 5046 N N . GLN B 1 306 ? 32.260 62.269 -23.301 1.00 53.88 305 GLN B N 1
ATOM 5047 C CA . GLN B 1 306 ? 33.536 62.980 -23.403 1.00 55.10 305 GLN B CA 1
ATOM 5048 C C . GLN B 1 306 ? 34.621 62.243 -22.644 1.00 53.32 305 GLN B C 1
ATOM 5049 O O . GLN B 1 306 ? 35.766 62.177 -23.104 1.00 53.94 305 GLN B O 1
ATOM 5055 N N . ARG B 1 307 ? 34.269 61.705 -21.474 1.00 51.49 306 ARG B N 1
ATOM 5056 C CA . ARG B 1 307 ? 35.218 60.921 -20.676 1.00 50.13 306 ARG B CA 1
ATOM 5057 C C . ARG B 1 307 ? 35.648 59.722 -21.484 1.00 49.33 306 ARG B C 1
ATOM 5058 O O . ARG B 1 307 ? 36.837 59.449 -21.629 1.00 49.52 306 ARG B O 1
ATOM 5066 N N . ARG B 1 308 ? 34.661 59.032 -22.048 1.00 48.82 307 ARG B N 1
ATOM 5067 C CA . ARG B 1 308 ? 34.921 57.891 -22.905 1.00 48.52 307 ARG B CA 1
ATOM 5068 C C . ARG B 1 308 ? 35.928 58.246 -24.003 1.00 50.06 307 ARG B C 1
ATOM 5069 O O . ARG B 1 308 ? 36.799 57.441 -24.331 1.00 49.87 307 ARG B O 1
ATOM 5077 N N . ASP B 1 309 ? 35.783 59.433 -24.592 1.00 51.91 308 ASP B N 1
ATOM 5078 C CA . ASP B 1 309 ? 36.617 59.803 -25.730 1.00 53.95 308 ASP B CA 1
ATOM 5079 C C . ASP B 1 309 ? 38.092 59.976 -25.307 1.00 54.10 308 ASP B C 1
ATOM 5080 O O . ASP B 1 309 ? 38.999 59.564 -26.029 1.00 54.88 308 ASP B O 1
ATOM 5085 N N . VAL B 1 310 ? 38.320 60.547 -24.125 1.00 53.61 309 VAL B N 1
ATOM 5086 C CA . VAL B 1 310 ? 39.679 60.735 -23.593 1.00 54.10 309 VAL B CA 1
ATOM 5087 C C . VAL B 1 310 ? 40.410 59.424 -23.306 1.00 52.62 309 VAL B C 1
ATOM 5088 O O . VAL B 1 310 ? 41.577 59.261 -23.687 1.00 53.59 309 VAL B O 1
ATOM 5092 N N . LEU B 1 311 ? 39.738 58.493 -22.641 1.00 50.62 310 LEU B N 1
ATOM 5093 C CA . LEU B 1 311 ? 40.369 57.230 -22.271 1.00 49.58 310 LEU B CA 1
ATOM 5094 C C . LEU B 1 311 ? 40.628 56.394 -23.501 1.00 49.94 310 LEU B C 1
ATOM 5095 O O . LEU B 1 311 ? 41.714 55.871 -23.680 1.00 50.42 310 LEU B O 1
ATOM 5100 N N . VAL B 1 312 ? 39.625 56.280 -24.358 1.00 50.04 311 VAL B N 1
ATOM 5101 C CA . VAL B 1 312 ? 39.752 55.495 -25.578 1.00 50.83 311 VAL B CA 1
ATOM 5102 C C . VAL B 1 312 ? 40.863 56.025 -26.464 1.00 52.82 311 VAL B C 1
ATOM 5103 O O . VAL B 1 312 ? 41.776 55.290 -26.834 1.00 53.28 311 VAL B O 1
ATOM 5107 N N . LYS B 1 313 ? 40.793 57.306 -26.786 1.00 54.30 312 LYS B N 1
ATOM 5108 C CA . LYS B 1 313 ? 41.865 57.961 -27.522 1.00 56.65 312 LYS B CA 1
ATOM 5109 C C . LYS B 1 313 ? 43.232 57.722 -26.866 1.00 56.50 312 LYS B C 1
ATOM 5110 O O . LYS B 1 313 ? 44.181 57.299 -27.524 1.00 57.71 312 LYS B O 1
ATOM 5116 N N . GLY B 1 314 ? 43.307 57.998 -25.566 1.00 55.34 313 GLY B N 1
ATOM 5117 C CA . GLY B 1 314 ? 44.536 57.842 -24.796 1.00 55.56 313 GLY B CA 1
ATOM 5118 C C . GLY B 1 314 ? 45.099 56.436 -24.811 1.00 54.75 313 GLY B C 1
ATOM 5119 O O . GLY B 1 314 ? 46.286 56.248 -25.071 1.00 56.09 313 GLY B O 1
ATOM 5120 N N . LEU B 1 315 ? 44.258 55.445 -24.534 1.00 52.90 314 LEU B N 1
ATOM 5121 C CA . LEU B 1 315 ? 44.718 54.064 -24.513 1.00 52.47 314 LEU B CA 1
ATOM 5122 C C . LEU B 1 315 ? 45.240 53.669 -25.894 1.00 53.98 314 LEU B C 1
ATOM 5123 O O . LEU B 1 315 ? 46.199 52.914 -25.997 1.00 54.68 314 LEU B O 1
ATOM 5128 N N . ARG B 1 316 ? 44.600 54.173 -26.947 1.00 54.81 315 ARG B N 1
ATOM 5129 C CA . ARG B 1 316 ? 44.989 53.842 -28.317 1.00 56.70 315 ARG B CA 1
ATOM 5130 C C . ARG B 1 316 ? 46.308 54.491 -28.735 1.00 58.91 315 ARG B C 1
ATOM 5131 O O . ARG B 1 316 ? 47.083 53.880 -29.465 1.00 60.35 315 ARG B O 1
ATOM 5139 N N . GLU B 1 317 ? 46.553 55.725 -28.305 1.00 59.53 316 GLU B N 1
ATOM 5140 C CA . GLU B 1 317 ? 47.866 56.355 -28.519 1.00 62.12 316 GLU B CA 1
ATOM 5141 C C . GLU B 1 317 ? 48.969 55.479 -27.935 1.00 61.87 316 GLU B C 1
ATOM 5142 O O . GLU B 1 317 ? 50.070 55.402 -28.476 1.00 64.13 316 GLU B O 1
ATOM 5148 N N . ALA B 1 318 ? 48.641 54.818 -26.826 1.00 59.80 317 ALA B N 1
ATOM 5149 C CA . ALA B 1 318 ? 49.528 53.882 -26.137 1.00 59.52 317 ALA B CA 1
ATOM 5150 C C . ALA B 1 318 ? 49.568 52.496 -26.809 1.00 59.44 317 ALA B C 1
ATOM 5151 O O . ALA B 1 318 ? 50.293 51.600 -26.364 1.00 59.66 317 ALA B O 1
ATOM 5153 N N . GLY B 1 319 ? 48.782 52.311 -27.865 1.00 59.54 318 GLY B N 1
ATOM 5154 C CA . GLY B 1 319 ? 48.804 51.067 -28.640 1.00 60.08 318 GLY B CA 1
ATOM 5155 C C . GLY B 1 319 ? 47.914 49.964 -28.091 1.00 58.30 318 GLY B C 1
ATOM 5156 O O . GLY B 1 319 ? 48.006 48.811 -28.527 1.00 59.41 318 GLY B O 1
ATOM 5157 N N . TRP B 1 320 ? 47.056 50.307 -27.136 1.00 56.30 319 TRP B N 1
ATOM 5158 C CA . TRP B 1 320 ? 46.059 49.380 -26.613 1.00 55.15 319 TRP B CA 1
ATOM 5159 C C . TRP B 1 320 ? 44.778 49.618 -27.425 1.00 55.60 319 TRP B C 1
ATOM 5160 O O . TRP B 1 320 ? 44.015 50.539 -27.127 1.00 55.09 319 TRP B O 1
ATOM 5171 N N . MET B 1 321 ? 44.563 48.807 -28.466 1.00 57.34 320 MET B N 1
ATOM 5172 C CA . MET B 1 321 ? 43.512 49.064 -29.459 1.00 58.31 320 MET B CA 1
ATOM 5173 C C . MET B 1 321 ? 42.136 48.610 -28.955 1.00 56.78 320 MET B C 1
ATOM 5174 O O . MET B 1 321 ? 41.483 47.740 -29.538 1.00 57.40 320 MET B O 1
ATOM 5179 N N . VAL B 1 322 ? 41.724 49.237 -27.857 1.00 54.74 321 VAL B N 1
ATOM 5180 C CA . VAL B 1 322 ? 40.473 48.958 -27.189 1.00 53.23 321 VAL B CA 1
ATOM 5181 C C . VAL B 1 322 ? 39.283 49.359 -28.043 1.00 54.64 321 VAL B C 1
ATOM 5182 O O . VAL B 1 322 ? 39.349 50.287 -28.850 1.00 55.68 321 VAL B O 1
ATOM 5186 N N . GLU B 1 323 ? 38.187 48.640 -27.844 1.00 54.50 322 GLU B N 1
ATOM 5187 C CA . GLU B 1 323 ? 36.956 48.909 -28.519 1.00 55.35 322 GLU B CA 1
ATOM 5188 C C . GLU B 1 323 ? 36.267 50.127 -27.894 1.00 53.42 322 GLU B C 1
ATOM 5189 O O . GLU B 1 323 ? 36.185 50.246 -26.681 1.00 51.45 322 GLU B O 1
ATOM 5195 N N . ASN B 1 324 ? 35.758 51.012 -28.741 1.00 54.13 323 ASN B N 1
ATOM 5196 C CA . ASN B 1 324 ? 34.969 52.167 -28.309 1.00 53.03 323 ASN B CA 1
ATOM 5197 C C . ASN B 1 324 ? 33.543 51.737 -27.923 1.00 52.48 323 ASN B C 1
ATOM 5198 O O . ASN B 1 324 ? 32.837 51.171 -28.756 1.00 54.17 323 ASN B O 1
ATOM 5203 N N . PRO B 1 325 ? 33.116 51.988 -26.662 1.00 50.66 324 PRO B N 1
ATOM 5204 C CA . PRO B 1 325 ? 31.751 51.603 -26.290 1.00 50.68 324 PRO B CA 1
ATOM 5205 C C . PRO B 1 325 ? 30.697 52.549 -26.856 1.00 51.97 324 PRO B C 1
ATOM 5206 O O . PRO B 1 325 ? 30.935 53.758 -26.971 1.00 52.32 324 PRO B O 1
ATOM 5210 N N . LYS B 1 326 ? 29.534 52.008 -27.161 1.00 53.19 325 LYS B N 1
ATOM 5211 C CA . LYS B 1 326 ? 28.470 52.812 -27.735 1.00 54.90 325 LYS B CA 1
ATOM 5212 C C . LYS B 1 326 ? 27.454 53.182 -26.665 1.00 53.92 325 LYS B C 1
ATOM 5213 O O . LYS B 1 326 ? 26.505 53.914 -26.932 1.00 55.26 325 LYS B O 1
ATOM 5219 N N . ALA B 1 327 ? 27.682 52.694 -25.444 1.00 51.89 326 ALA B N 1
ATOM 5220 C CA . ALA B 1 327 ? 26.734 52.888 -24.355 1.00 51.19 326 ALA B CA 1
ATOM 5221 C C . ALA B 1 327 ? 27.276 52.290 -23.066 1.00 49.34 326 ALA B C 1
ATOM 5222 O O . ALA B 1 327 ? 28.171 51.445 -23.097 1.00 48.92 326 ALA B O 1
ATOM 5224 N N . SER B 1 328 ? 26.711 52.736 -21.944 1.00 48.63 327 SER B N 1
ATOM 5225 C CA . SER B 1 328 ? 27.163 52.391 -20.591 1.00 47.33 327 SER B CA 1
ATOM 5226 C C . SER B 1 328 ? 28.398 53.216 -20.226 1.00 46.21 327 SER B C 1
ATOM 5227 O O . SER B 1 328 ? 29.021 53.832 -21.091 1.00 46.42 327 SER B O 1
ATOM 5230 N N . MET B 1 329 ? 28.739 53.193 -18.938 1.00 45.44 328 MET B N 1
ATOM 5231 C CA . MET B 1 329 ? 29.844 53.958 -18.374 1.00 44.80 328 MET B CA 1
ATOM 5232 C C . MET B 1 329 ? 31.159 53.179 -18.414 1.00 44.44 328 MET B C 1
ATOM 5233 O O . MET B 1 329 ? 32.095 53.521 -17.681 1.00 44.19 328 MET B O 1
ATOM 5238 N N . TYR B 1 330 ? 31.210 52.114 -19.207 1.00 44.76 329 TYR B N 1
ATOM 5239 C CA . TYR B 1 330 ? 32.314 51.170 -19.177 1.00 44.74 329 TYR B CA 1
ATOM 5240 C C . TYR B 1 330 ? 33.011 51.047 -20.526 1.00 45.12 329 TYR B C 1
ATOM 5241 O O . TYR B 1 330 ? 32.368 51.126 -21.590 1.00 45.79 329 TYR B O 1
ATOM 5250 N N . VAL B 1 331 ? 34.334 50.886 -20.460 1.00 45.01 330 VAL B N 1
ATOM 5251 C CA . VAL B 1 331 ? 35.146 50.482 -21.593 1.00 45.64 330 VAL B CA 1
ATOM 5252 C C . VAL B 1 331 ? 35.687 49.064 -21.344 1.00 46.12 330 VAL B C 1
ATOM 5253 O O . VAL B 1 331 ? 36.378 48.806 -20.356 1.00 45.97 330 VAL B O 1
ATOM 5257 N N . TRP B 1 332 ? 35.349 48.152 -22.244 1.00 47.12 331 TRP B N 1
ATOM 5258 C CA . TRP B 1 332 ? 35.589 46.728 -22.068 1.00 48.09 331 TRP B CA 1
ATOM 5259 C C . TRP B 1 332 ? 36.822 46.390 -22.883 1.00 48.84 331 TRP B C 1
ATOM 5260 O O . TRP B 1 332 ? 36.725 46.206 -24.086 1.00 49.84 331 TRP B O 1
ATOM 5271 N N . ALA B 1 333 ? 37.989 46.349 -22.223 1.00 48.65 332 ALA B N 1
ATOM 5272 C CA . ALA B 1 333 ? 39.262 46.347 -22.935 1.00 49.29 332 ALA B CA 1
ATOM 5273 C C . ALA B 1 333 ? 39.870 44.954 -22.971 1.00 50.77 332 ALA B C 1
ATOM 5274 O O . ALA B 1 333 ? 40.022 44.322 -21.925 1.00 51.08 332 ALA B O 1
ATOM 5276 N N . LYS B 1 334 ? 40.186 44.463 -24.177 1.00 52.09 333 LYS B N 1
ATOM 5277 C CA . LYS B 1 334 ? 40.778 43.130 -24.354 1.00 53.93 333 LYS B CA 1
ATOM 5278 C C . LYS B 1 334 ? 42.256 43.224 -23.983 1.00 54.17 333 LYS B C 1
ATOM 5279 O O . LYS B 1 334 ? 42.914 44.190 -24.341 1.00 53.62 333 LYS B O 1
ATOM 5285 N N . ILE B 1 335 ? 42.765 42.231 -23.257 1.00 55.35 334 ILE B N 1
ATOM 5286 C CA . ILE B 1 335 ? 44.128 42.285 -22.739 1.00 55.91 334 ILE B CA 1
ATOM 5287 C C . ILE B 1 335 ? 45.152 42.141 -23.870 1.00 57.22 334 ILE B C 1
ATOM 5288 O O . ILE B 1 335 ? 45.161 41.129 -24.556 1.00 58.96 334 ILE B O 1
ATOM 5293 N N . PRO B 1 336 ? 46.045 43.145 -24.035 1.00 54.69 335 PRO B N 1
ATOM 5294 C CA . PRO B 1 336 ? 47.095 43.092 -25.059 1.00 58.09 335 PRO B CA 1
ATOM 5295 C C . PRO B 1 336 ? 47.837 41.746 -25.091 1.00 61.44 335 PRO B C 1
ATOM 5296 O O . PRO B 1 336 ? 48.301 41.269 -24.049 1.00 61.62 335 PRO B O 1
ATOM 5300 N N . GLU B 1 337 ? 47.951 41.158 -26.284 1.00 64.41 336 GLU B N 1
ATOM 5301 C CA . GLU B 1 337 ? 48.534 39.818 -26.466 1.00 67.99 336 GLU B CA 1
ATOM 5302 C C . GLU B 1 337 ? 49.735 39.523 -25.562 1.00 69.95 336 GLU B C 1
ATOM 5303 O O . GLU B 1 337 ? 49.767 38.477 -24.909 1.00 70.75 336 GLU B O 1
ATOM 5309 N N . PRO B 1 338 ? 50.727 40.432 -25.520 1.00 71.26 337 PRO B N 1
ATOM 5310 C CA . PRO B 1 338 ? 51.891 40.182 -24.657 1.00 73.44 337 PRO B CA 1
ATOM 5311 C C . PRO B 1 338 ? 51.571 40.080 -23.153 1.00 71.27 337 PRO B C 1
ATOM 5312 O O . PRO B 1 338 ? 52.377 39.536 -22.393 1.00 73.45 337 PRO B O 1
ATOM 5316 N N . TYR B 1 339 ? 50.415 40.600 -22.733 1.00 67.26 338 TYR B N 1
ATOM 5317 C CA . TYR B 1 339 ? 49.929 40.410 -21.356 1.00 65.36 338 TYR B CA 1
ATOM 5318 C C . TYR B 1 339 ? 48.868 39.324 -21.261 1.00 64.31 338 TYR B C 1
ATOM 5319 O O . TYR B 1 339 ? 48.298 39.108 -20.187 1.00 63.47 338 TYR B O 1
ATOM 5328 N N . ALA B 1 340 ? 48.615 38.634 -22.371 1.00 65.20 339 ALA B N 1
ATOM 5329 C CA . ALA B 1 340 ? 47.537 37.647 -22.449 1.00 64.06 339 ALA B CA 1
ATOM 5330 C C . ALA B 1 340 ? 47.759 36.472 -21.514 1.00 65.53 339 ALA B C 1
ATOM 5331 O O . ALA B 1 340 ? 46.806 35.971 -20.914 1.00 64.32 339 ALA B O 1
ATOM 5333 N N . HIS B 1 341 ? 49.013 36.042 -21.388 1.00 68.66 340 HIS B N 1
ATOM 5334 C CA . HIS B 1 341 ? 49.336 34.851 -20.603 1.00 70.91 340 HIS B CA 1
ATOM 5335 C C . HIS B 1 341 ? 48.855 34.967 -19.155 1.00 68.73 340 HIS B C 1
ATOM 5336 O O . HIS B 1 341 ? 48.392 33.986 -18.577 1.00 69.75 340 HIS B O 1
ATOM 5343 N N . LEU B 1 342 ? 48.917 36.174 -18.601 1.00 66.06 341 LEU B N 1
ATOM 5344 C CA . LEU B 1 342 ? 48.677 36.402 -17.171 1.00 65.05 341 LEU B CA 1
ATOM 5345 C C . LEU B 1 342 ? 47.248 36.125 -16.697 1.00 62.27 341 LEU B C 1
ATOM 5346 O O . LEU B 1 342 ? 47.045 35.632 -15.590 1.00 62.94 341 LEU B O 1
ATOM 5351 N N . GLY B 1 343 ? 46.263 36.448 -17.524 1.00 59.55 342 GLY B N 1
ATOM 5352 C CA . GLY B 1 343 ? 44.861 36.346 -17.115 1.00 57.05 342 GLY B CA 1
ATOM 5353 C C . GLY B 1 343 ? 44.444 37.660 -16.479 1.00 54.58 342 GLY B C 1
ATOM 5354 O O . GLY B 1 343 ? 45.308 38.460 -16.065 1.00 55.16 342 GLY B O 1
ATOM 5355 N N . SER B 1 344 ? 43.127 37.874 -16.382 1.00 52.21 343 SER B N 1
ATOM 5356 C CA . SER B 1 344 ? 42.584 39.188 -16.026 1.00 49.96 343 SER B CA 1
ATOM 5357 C C . SER B 1 344 ? 42.959 39.634 -14.616 1.00 50.49 343 SER B C 1
ATOM 5358 O O . SER B 1 344 ? 43.238 40.815 -14.384 1.00 49.77 343 SER B O 1
ATOM 5361 N N . LEU B 1 345 ? 42.974 38.697 -13.675 1.00 52.09 344 LEU B N 1
ATOM 5362 C CA . LEU B 1 345 ? 43.315 39.026 -12.295 1.00 53.19 344 LEU B CA 1
ATOM 5363 C C . LEU B 1 345 ? 44.727 39.574 -12.205 1.00 54.92 344 LEU B C 1
ATOM 5364 O O . LEU B 1 345 ? 44.933 40.658 -11.658 1.00 54.53 344 LEU B O 1
ATOM 5369 N N . GLU B 1 346 ? 45.685 38.840 -12.766 1.00 57.11 345 GLU B N 1
ATOM 5370 C CA . GLU B 1 346 ? 47.098 39.217 -12.654 1.00 59.55 345 GLU B CA 1
ATOM 5371 C C . GLU B 1 346 ? 47.481 40.450 -13.469 1.00 58.24 345 GLU B C 1
ATOM 5372 O O . GLU B 1 346 ? 48.404 41.177 -13.098 1.00 59.68 345 GLU B O 1
ATOM 5378 N N . PHE B 1 347 ? 46.794 40.685 -14.578 1.00 55.90 346 PHE B N 1
ATOM 5379 C CA . PHE B 1 347 ? 47.019 41.903 -15.355 1.00 54.71 346 PHE B CA 1
ATOM 5380 C C . PHE B 1 347 ? 46.494 43.087 -14.564 1.00 52.93 346 PHE B C 1
ATOM 5381 O O . PHE B 1 347 ? 47.037 44.195 -14.635 1.00 53.00 346 PHE B O 1
ATOM 5389 N N . ALA B 1 348 ? 45.425 42.852 -13.805 1.00 51.63 347 ALA B N 1
ATOM 5390 C CA . ALA B 1 348 ? 44.832 43.911 -13.018 1.00 50.30 347 ALA B CA 1
ATOM 5391 C C . ALA B 1 348 ? 45.748 44.234 -11.837 1.00 52.50 347 ALA B C 1
ATOM 5392 O O . ALA B 1 348 ? 45.841 45.391 -11.432 1.00 52.22 347 ALA B O 1
ATOM 5394 N N . LYS B 1 349 ? 46.438 43.225 -11.300 1.00 55.07 348 LYS B N 1
ATOM 5395 C CA . LYS B 1 349 ? 47.404 43.466 -10.238 1.00 57.86 348 LYS B CA 1
ATOM 5396 C C . LYS B 1 349 ? 48.601 44.220 -10.806 1.00 59.11 348 LYS B C 1
ATOM 5397 O O . LYS B 1 349 ? 49.145 45.104 -10.160 1.00 60.30 348 LYS B O 1
ATOM 5403 N N . LYS B 1 350 ? 49.003 43.858 -12.020 1.00 59.15 349 LYS B N 1
ATOM 5404 C CA . LYS B 1 350 ? 50.118 44.518 -12.684 1.00 60.61 349 LYS B CA 1
ATOM 5405 C C . LYS B 1 350 ? 49.800 45.988 -12.864 1.00 58.55 349 LYS B C 1
ATOM 5406 O O . LYS B 1 350 ? 50.595 46.867 -12.466 1.00 60.13 349 LYS B O 1
ATOM 5412 N N . LEU B 1 351 ? 48.619 46.234 -13.435 1.00 55.39 350 LEU B N 1
ATOM 5413 C CA . LEU B 1 351 ? 48.104 47.575 -13.657 1.00 53.44 350 LEU B CA 1
ATOM 5414 C C . LEU B 1 351 ? 48.071 48.387 -12.370 1.00 53.90 350 LEU B C 1
ATOM 5415 O O . LEU B 1 351 ? 48.543 49.528 -12.344 1.00 54.42 350 LEU B O 1
ATOM 5420 N N . LEU B 1 352 ? 47.523 47.814 -11.303 1.00 54.02 351 LEU B N 1
ATOM 5421 C CA . LEU B 1 352 ? 47.433 48.552 -10.054 1.00 54.83 351 LEU B CA 1
ATOM 5422 C C . LEU B 1 352 ? 48.857 48.880 -9.514 1.00 58.14 351 LEU B C 1
ATOM 5423 O O . LEU B 1 352 ? 49.116 50.025 -9.167 1.00 58.69 351 LEU B O 1
ATOM 5428 N N . GLN B 1 353 ? 49.770 47.903 -9.507 1.00 60.60 352 GLN B N 1
ATOM 5429 C CA . GLN B 1 353 ? 51.168 48.121 -9.075 1.00 64.35 352 GLN B CA 1
ATOM 5430 C C . GLN B 1 353 ? 51.973 49.072 -9.976 1.00 64.74 352 GLN B C 1
ATOM 5431 O O . GLN B 1 353 ? 52.612 49.996 -9.483 1.00 66.57 352 GLN B O 1
ATOM 5437 N N . ASP B 1 354 ? 51.931 48.842 -11.288 1.00 63.34 353 ASP B N 1
ATOM 5438 C CA . ASP B 1 354 ? 52.833 49.520 -12.232 1.00 64.49 353 ASP B CA 1
ATOM 5439 C C . ASP B 1 354 ? 52.271 50.795 -12.849 1.00 62.03 353 ASP B C 1
ATOM 5440 O O . ASP B 1 354 ? 53.024 51.684 -13.194 1.00 63.46 353 ASP B O 1
ATOM 5445 N N . ALA B 1 355 ? 50.955 50.886 -13.018 1.00 58.70 354 ALA B N 1
ATOM 5446 C CA . ALA B 1 355 ? 50.347 52.084 -13.623 1.00 56.72 354 ALA B CA 1
ATOM 5447 C C . ALA B 1 355 ? 49.523 52.934 -12.646 1.00 55.58 354 ALA B C 1
ATOM 5448 O O . ALA B 1 355 ? 49.114 54.037 -12.998 1.00 54.59 354 ALA B O 1
ATOM 5450 N N . LYS B 1 356 ? 49.311 52.429 -11.424 1.00 56.18 355 LYS B N 1
ATOM 5451 C CA . LYS B 1 356 ? 48.497 53.092 -10.380 1.00 55.61 355 LYS B CA 1
ATOM 5452 C C . LYS B 1 356 ? 47.037 53.276 -10.793 1.00 52.66 355 LYS B C 1
ATOM 5453 O O . LYS B 1 356 ? 46.382 54.268 -10.412 1.00 52.34 355 LYS B O 1
ATOM 5459 N N . VAL B 1 357 ? 46.537 52.324 -11.576 1.00 51.08 356 VAL B N 1
ATOM 5460 C CA . VAL B 1 357 ? 45.159 52.329 -12.005 1.00 48.73 356 VAL B CA 1
ATOM 5461 C C . VAL B 1 357 ? 44.456 51.047 -11.566 1.00 48.13 356 VAL B C 1
ATOM 5462 O O . VAL B 1 357 ? 44.956 49.948 -11.795 1.00 48.71 356 VAL B O 1
ATOM 5466 N N . SER B 1 358 ? 43.297 51.203 -10.935 1.00 47.32 357 SER B N 1
ATOM 5467 C CA . SER B 1 358 ? 42.484 50.071 -10.523 1.00 46.88 357 SER B CA 1
ATOM 5468 C C . SER B 1 358 ? 41.396 49.801 -11.550 1.00 44.95 357 SER B C 1
ATOM 5469 O O . SER B 1 358 ? 40.602 50.687 -11.856 1.00 44.12 357 SER B O 1
ATOM 5472 N N . VAL B 1 359 ? 41.375 48.580 -12.086 1.00 44.63 358 VAL B N 1
ATOM 5473 C CA . VAL B 1 359 ? 40.358 48.142 -13.031 1.00 43.24 358 VAL B CA 1
ATOM 5474 C C . VAL B 1 359 ? 39.658 46.879 -12.514 1.00 43.37 358 VAL B C 1
ATOM 5475 O O . VAL B 1 359 ? 40.155 46.214 -11.578 1.00 44.65 358 VAL B O 1
ATOM 5479 N N . SER B 1 360 ? 38.495 46.568 -13.079 1.00 42.43 359 SER B N 1
ATOM 5480 C CA . SER B 1 360 ? 37.785 45.329 -12.733 1.00 42.70 359 SER B CA 1
ATOM 5481 C C . SER B 1 360 ? 38.286 44.228 -13.655 1.00 42.84 359 SER B C 1
ATOM 5482 O O . SER B 1 360 ? 38.132 44.337 -14.878 1.00 42.18 359 SER B O 1
ATOM 5485 N N . PRO B 1 361 ? 38.859 43.155 -13.088 1.00 44.08 360 PRO B N 1
ATOM 5486 C CA . PRO B 1 361 ? 39.291 42.056 -13.939 1.00 44.63 360 PRO B CA 1
ATOM 5487 C C . PRO B 1 361 ? 38.090 41.322 -14.547 1.00 44.09 360 PRO B C 1
ATOM 5488 O O . PRO B 1 361 ? 37.128 41.017 -13.830 1.00 44.49 360 PRO B O 1
ATOM 5492 N N . GLY B 1 362 ? 38.157 41.041 -15.846 1.00 43.93 361 GLY B N 1
ATOM 5493 C CA . GLY B 1 362 ? 37.057 40.429 -16.582 1.00 43.72 361 GLY B CA 1
ATOM 5494 C C . GLY B 1 362 ? 36.455 39.173 -15.984 1.00 44.62 361 GLY B C 1
ATOM 5495 O O . GLY B 1 362 ? 35.276 38.885 -16.217 1.00 44.49 361 GLY B O 1
ATOM 5496 N N . ILE B 1 363 ? 37.246 38.440 -15.196 1.00 45.89 362 ILE B N 1
ATOM 5497 C CA . ILE B 1 363 ? 36.837 37.142 -14.651 1.00 47.25 362 ILE B CA 1
ATOM 5498 C C . ILE B 1 363 ? 35.858 37.296 -13.492 1.00 47.21 362 ILE B C 1
ATOM 5499 O O . ILE B 1 363 ? 35.116 36.367 -13.157 1.00 48.19 362 ILE B O 1
ATOM 5504 N N . GLY B 1 364 ? 35.835 38.491 -12.905 1.00 46.34 363 GLY B N 1
ATOM 5505 C CA . GLY B 1 364 ? 34.797 38.863 -11.945 1.00 46.43 363 GLY B CA 1
ATOM 5506 C C . GLY B 1 364 ? 33.407 38.904 -12.576 1.00 45.85 363 GLY B C 1
ATOM 5507 O O . GLY B 1 364 ? 32.391 38.944 -11.875 1.00 46.47 363 GLY B O 1
ATOM 5508 N N . PHE B 1 365 ? 33.360 38.873 -13.905 1.00 45.11 364 PHE B N 1
ATOM 5509 C CA . PHE B 1 365 ? 32.104 38.842 -14.630 1.00 45.06 364 PHE B CA 1
ATOM 5510 C C . PHE B 1 365 ? 31.857 37.473 -15.230 1.00 46.09 364 PHE B C 1
ATOM 5511 O O . PHE B 1 365 ? 30.824 37.262 -15.830 1.00 46.51 364 PHE B O 1
ATOM 5519 N N . GLY B 1 366 ? 32.790 36.539 -15.013 1.00 46.88 365 GLY B N 1
ATOM 5520 C CA . GLY B 1 366 ? 32.690 35.164 -15.516 1.00 48.25 365 GLY B CA 1
ATOM 5521 C C . GLY B 1 366 ? 33.953 34.691 -16.234 1.00 48.72 365 GLY B C 1
ATOM 5522 O O . GLY B 1 366 ? 34.784 35.496 -16.645 1.00 47.84 365 GLY B O 1
ATOM 5523 N N . ASP B 1 367 ? 34.100 33.382 -16.408 1.00 50.44 366 ASP B N 1
ATOM 5524 C CA . ASP B 1 367 ? 35.288 32.840 -17.067 1.00 51.51 366 ASP B CA 1
ATOM 5525 C C . ASP B 1 367 ? 35.422 33.335 -18.504 1.00 50.91 366 ASP B C 1
ATOM 5526 O O . ASP B 1 367 ? 36.527 33.477 -19.016 1.00 51.34 366 ASP B O 1
ATOM 5531 N N . TYR B 1 368 ? 34.300 33.612 -19.165 1.00 50.32 367 TYR B N 1
ATOM 5532 C CA . TYR B 1 368 ? 34.368 34.069 -20.556 1.00 50.24 367 TYR B CA 1
ATOM 5533 C C . TYR B 1 368 ? 34.876 35.518 -20.690 1.00 48.63 367 TYR B C 1
ATOM 5534 O O . TYR B 1 368 ? 35.045 36.013 -21.800 1.00 48.75 367 TYR B O 1
ATOM 5543 N N . GLY B 1 369 ? 35.133 36.174 -19.563 1.00 47.47 368 GLY B N 1
ATOM 5544 C CA . GLY B 1 369 ? 35.734 37.505 -19.558 1.00 46.21 368 GLY B CA 1
ATOM 5545 C C . GLY B 1 369 ? 37.197 37.555 -19.126 1.00 46.64 368 GLY B C 1
ATOM 5546 O O . GLY B 1 369 ? 37.740 38.631 -18.936 1.00 45.80 368 GLY B O 1
ATOM 5547 N N . ASP B 1 370 ? 37.861 36.413 -19.007 1.00 48.30 369 ASP B N 1
ATOM 5548 C CA . ASP B 1 370 ? 39.226 36.379 -18.465 1.00 49.33 369 ASP B CA 1
ATOM 5549 C C . ASP B 1 370 ? 40.284 37.028 -19.351 1.00 49.72 369 ASP B C 1
ATOM 5550 O O . ASP B 1 370 ? 41.423 37.172 -18.934 1.00 50.74 369 ASP B O 1
ATOM 5555 N N . ASP B 1 371 ? 39.912 37.422 -20.563 1.00 49.31 370 ASP B N 1
ATOM 5556 C CA . ASP B 1 371 ? 40.851 38.044 -21.488 1.00 50.02 370 ASP B CA 1
ATOM 5557 C C . ASP B 1 371 ? 40.581 39.531 -21.653 1.00 48.29 370 ASP B C 1
ATOM 5558 O O . ASP B 1 371 ? 41.065 40.157 -22.597 1.00 48.84 370 ASP B O 1
ATOM 5563 N N . HIS B 1 372 ? 39.832 40.099 -20.715 1.00 46.57 371 HIS B N 1
ATOM 5564 C CA . HIS B 1 372 ? 39.493 41.521 -20.741 1.00 45.16 371 HIS B CA 1
ATOM 5565 C C . HIS B 1 372 ? 39.632 42.134 -19.358 1.00 44.27 371 HIS B C 1
ATOM 5566 O O . HIS B 1 372 ? 39.697 41.424 -18.358 1.00 44.61 371 HIS B O 1
ATOM 5573 N N . VAL B 1 373 ? 39.659 43.463 -19.322 1.00 43.45 372 VAL B N 1
ATOM 5574 C CA . VAL B 1 373 ? 39.375 44.218 -18.110 1.00 42.60 372 VAL B CA 1
ATOM 5575 C C . VAL B 1 373 ? 38.279 45.253 -18.376 1.00 41.63 372 VAL B C 1
ATOM 5576 O O . VAL B 1 373 ? 37.974 45.560 -19.528 1.00 41.73 372 VAL B O 1
ATOM 5580 N N . ARG B 1 374 ? 37.660 45.740 -17.300 1.00 41.12 373 ARG B N 1
ATOM 5581 C CA . ARG B 1 374 ? 36.623 46.768 -17.396 1.00 40.68 373 ARG B CA 1
ATOM 5582 C C . ARG B 1 374 ? 37.074 48.031 -16.731 1.00 40.63 373 ARG B C 1
ATOM 5583 O O . ARG B 1 374 ? 37.412 48.008 -15.574 1.00 40.83 373 ARG B O 1
ATOM 5591 N N . PHE B 1 375 ? 37.085 49.117 -17.489 1.00 40.69 374 PHE B N 1
ATOM 5592 C CA . PHE B 1 375 ? 37.277 50.466 -17.006 1.00 40.88 374 PHE B CA 1
ATOM 5593 C C . PHE B 1 375 ? 35.929 51.126 -16.764 1.00 41.08 374 PHE B C 1
ATOM 5594 O O . PHE B 1 375 ? 35.038 51.082 -17.640 1.00 41.32 374 PHE B O 1
ATOM 5602 N N . ALA B 1 376 ? 35.782 51.779 -15.618 1.00 41.41 375 ALA B N 1
ATOM 5603 C CA . ALA B 1 376 ? 34.610 52.598 -15.344 1.00 42.15 375 ALA B CA 1
ATOM 5604 C C . ALA B 1 376 ? 35.010 54.056 -15.476 1.00 42.81 375 ALA B C 1
ATOM 5605 O O . ALA B 1 376 ? 35.968 54.527 -14.829 1.00 42.96 375 ALA B O 1
ATOM 5607 N N . LEU B 1 377 ? 34.265 54.760 -16.321 1.00 43.57 376 LEU B N 1
ATOM 5608 C CA . LEU B 1 377 ? 34.527 56.162 -16.647 1.00 44.57 376 LEU B CA 1
ATOM 5609 C C . LEU B 1 377 ? 33.969 57.047 -15.539 1.00 45.76 376 LEU B C 1
ATOM 5610 O O . LEU B 1 377 ? 33.081 57.885 -15.787 1.00 47.26 376 LEU B O 1
ATOM 5615 N N . ILE B 1 378 ? 34.502 56.841 -14.328 1.00 45.49 377 ILE B N 1
ATOM 5616 C CA . ILE B 1 378 ? 33.971 57.408 -13.090 1.00 46.82 377 ILE B CA 1
ATOM 5617 C C . ILE B 1 378 ? 34.986 58.338 -12.402 1.00 47.85 377 ILE B C 1
ATOM 5618 O O . ILE B 1 378 ? 34.788 58.726 -11.252 1.00 49.72 377 ILE B O 1
ATOM 5623 N N . GLU B 1 379 ? 36.071 58.684 -13.096 1.00 47.58 378 GLU B N 1
ATOM 5624 C CA . GLU B 1 379 ? 36.935 59.794 -12.696 1.00 48.69 378 GLU B CA 1
ATOM 5625 C C . GLU B 1 379 ? 36.832 60.904 -13.747 1.00 49.42 378 GLU B C 1
ATOM 5626 O O . GLU B 1 379 ? 36.252 60.692 -14.818 1.00 48.73 378 GLU B O 1
ATOM 5632 N N . ASN B 1 380 ? 37.375 62.088 -13.434 1.00 50.60 379 ASN B N 1
ATOM 5633 C CA . ASN B 1 380 ? 37.360 63.208 -14.390 1.00 51.84 379 ASN B CA 1
ATOM 5634 C C . ASN B 1 380 ? 38.422 62.997 -15.461 1.00 51.08 379 ASN B C 1
ATOM 5635 O O . ASN B 1 380 ? 39.273 62.117 -15.313 1.00 50.13 379 ASN B O 1
ATOM 5640 N N . ARG B 1 381 ? 38.362 63.801 -16.521 1.00 52.22 380 ARG B N 1
ATOM 5641 C CA . ARG B 1 381 ? 39.226 63.637 -17.701 1.00 52.01 380 ARG B CA 1
ATOM 5642 C C . ARG B 1 381 ? 40.716 63.858 -17.421 1.00 52.35 380 ARG B C 1
ATOM 5643 O O . ARG B 1 381 ? 41.572 63.155 -17.969 1.00 51.69 380 ARG B O 1
ATOM 5651 N N . ASP B 1 382 ? 41.026 64.848 -16.603 1.00 53.78 381 ASP B N 1
ATOM 5652 C CA . ASP B 1 382 ? 42.397 65.021 -16.127 1.00 54.44 381 ASP B CA 1
ATOM 5653 C C . ASP B 1 382 ? 42.919 63.733 -15.508 1.00 52.95 381 ASP B C 1
ATOM 5654 O O . ASP B 1 382 ? 44.031 63.293 -15.800 1.00 53.05 381 ASP B O 1
ATOM 5659 N N . ARG B 1 383 ? 42.092 63.131 -14.664 1.00 51.94 382 ARG B N 1
ATOM 5660 C CA . ARG B 1 383 ? 42.436 61.887 -13.977 1.00 50.83 382 ARG B CA 1
ATOM 5661 C C . ARG B 1 383 ? 42.445 60.675 -14.904 1.00 49.22 382 ARG B C 1
ATOM 5662 O O . ARG B 1 383 ? 43.187 59.715 -14.665 1.00 48.85 382 ARG B O 1
ATOM 5670 N N . LEU B 1 384 ? 41.625 60.715 -15.954 1.00 48.65 383 LEU B N 1
ATOM 5671 C CA . LEU B 1 384 ? 41.682 59.685 -16.991 1.00 47.61 383 LEU B CA 1
ATOM 5672 C C . LEU B 1 384 ? 43.008 59.822 -17.740 1.00 48.58 383 LEU B C 1
ATOM 5673 O O . LEU B 1 384 ? 43.676 58.826 -17.993 1.00 48.23 383 LEU B O 1
ATOM 5678 N N . ARG B 1 385 ? 43.396 61.049 -18.075 1.00 50.13 384 ARG B N 1
ATOM 5679 C CA . ARG B 1 385 ? 44.724 61.293 -18.651 1.00 51.57 384 ARG B CA 1
ATOM 5680 C C . ARG B 1 385 ? 45.840 60.741 -17.769 1.00 51.94 384 ARG B C 1
ATOM 5681 O O . ARG B 1 385 ? 46.756 60.107 -18.274 1.00 52.54 384 ARG B O 1
ATOM 5689 N N . GLN B 1 386 ? 45.758 60.971 -16.459 1.00 52.02 385 GLN B N 1
ATOM 5690 C CA . GLN B 1 386 ? 46.824 60.543 -15.530 1.00 53.02 385 GLN B CA 1
ATOM 5691 C C . GLN B 1 386 ? 46.955 59.022 -15.596 1.00 51.98 385 GLN B C 1
ATOM 5692 O O . GLN B 1 386 ? 48.063 58.484 -15.678 1.00 53.22 385 GLN B O 1
ATOM 5698 N N . ALA B 1 387 ? 45.806 58.349 -15.615 1.00 50.05 386 ALA B N 1
ATOM 5699 C CA . ALA B 1 387 ? 45.753 56.906 -15.789 1.00 49.07 386 ALA B CA 1
ATOM 5700 C C . ALA B 1 387 ? 46.334 56.484 -17.144 1.00 49.47 386 ALA B C 1
ATOM 5701 O O . ALA B 1 387 ? 47.114 55.545 -17.193 1.00 50.17 386 ALA B O 1
ATOM 5703 N N . VAL B 1 388 ? 45.983 57.184 -18.227 1.00 49.49 387 VAL B N 1
ATOM 5704 C CA . VAL B 1 388 ? 46.558 56.889 -19.554 1.00 50.43 387 VAL B CA 1
ATOM 5705 C C . VAL B 1 388 ? 48.089 56.952 -19.507 1.00 52.67 387 VAL B C 1
ATOM 5706 O O . VAL B 1 388 ? 48.750 56.064 -20.047 1.00 53.57 387 VAL B O 1
ATOM 5710 N N . ARG B 1 389 ? 48.635 57.984 -18.846 1.00 53.89 388 ARG B N 1
ATOM 5711 C CA . ARG B 1 389 ? 50.089 58.154 -18.710 1.00 56.48 388 ARG B CA 1
ATOM 5712 C C . ARG B 1 389 ? 50.735 57.081 -17.815 1.00 57.10 388 ARG B C 1
ATOM 5713 O O . ARG B 1 389 ? 51.862 56.668 -18.062 1.00 59.35 388 ARG B O 1
ATOM 5721 N N . GLY B 1 390 ? 50.015 56.624 -16.796 1.00 55.52 389 GLY B N 1
ATOM 5722 C CA . GLY B 1 390 ? 50.472 55.505 -15.973 1.00 56.21 389 GLY B CA 1
ATOM 5723 C C . GLY B 1 390 ? 50.481 54.189 -16.740 1.00 55.88 389 GLY B C 1
ATOM 5724 O O . GLY B 1 390 ? 51.360 53.360 -16.554 1.00 57.77 389 GLY B O 1
ATOM 5725 N N . ILE B 1 391 ? 49.506 53.990 -17.613 1.00 53.87 390 ILE B N 1
ATOM 5726 C CA . ILE B 1 391 ? 49.484 52.793 -18.445 1.00 53.82 390 ILE B CA 1
ATOM 5727 C C . ILE B 1 391 ? 50.615 52.844 -19.483 1.00 56.35 390 ILE B C 1
ATOM 5728 O O . ILE B 1 391 ? 51.357 51.882 -19.638 1.00 58.10 390 ILE B O 1
ATOM 5733 N N . LYS B 1 392 ? 50.746 53.978 -20.166 1.00 56.91 391 LYS B N 1
ATOM 5734 C CA . LYS B 1 392 ? 51.807 54.181 -21.159 1.00 59.70 391 LYS B CA 1
ATOM 5735 C C . LYS B 1 392 ? 53.163 53.821 -20.621 1.00 62.63 391 LYS B C 1
ATOM 5736 O O . LYS B 1 392 ? 53.885 53.050 -21.237 1.00 64.81 391 LYS B O 1
ATOM 5742 N N . ALA B 1 393 ? 53.508 54.412 -19.479 1.00 63.10 392 ALA B N 1
ATOM 5743 C CA . ALA B 1 393 ? 54.820 54.201 -18.872 1.00 66.43 392 ALA B CA 1
ATOM 5744 C C . ALA B 1 393 ? 55.009 52.713 -18.597 1.00 67.08 392 ALA B C 1
ATOM 5745 O O . ALA B 1 393 ? 56.012 52.141 -18.986 1.00 70.21 392 ALA B O 1
ATOM 5747 N N . MET B 1 394 ? 54.028 52.076 -17.965 1.00 64.45 393 MET B N 1
ATOM 5748 C CA . MET B 1 394 ? 54.069 50.619 -17.759 1.00 65.00 393 MET B CA 1
ATOM 5749 C C . MET B 1 394 ? 54.484 49.882 -19.034 1.00 66.56 393 MET B C 1
ATOM 5750 O O . MET B 1 394 ? 55.333 48.989 -18.973 1.00 69.50 393 MET B O 1
ATOM 5755 N N . PHE B 1 395 ? 53.891 50.263 -20.170 1.00 65.03 394 PHE B N 1
ATOM 5756 C CA . PHE B 1 395 ? 54.250 49.701 -21.482 1.00 67.12 394 PHE B CA 1
ATOM 5757 C C . PHE B 1 395 ? 55.646 50.096 -21.959 1.00 72.18 394 PHE B C 1
ATOM 5758 O O . PHE B 1 395 ? 56.311 49.288 -22.604 1.00 75.15 394 PHE B O 1
ATOM 5766 N N . ARG B 1 396 ? 56.070 51.336 -21.685 1.00 73.73 395 ARG B N 1
ATOM 5767 C CA . ARG B 1 396 ? 57.435 51.772 -22.001 1.00 78.98 395 ARG B CA 1
ATOM 5768 C C . ARG B 1 396 ? 58.430 50.915 -21.219 1.00 82.52 395 ARG B C 1
ATOM 5769 O O . ARG B 1 396 ? 59.456 50.497 -21.760 1.00 86.82 395 ARG B O 1
ATOM 5777 N N . ALA B 1 397 ? 58.120 50.664 -19.944 1.00 81.47 396 ALA B N 1
ATOM 5778 C CA . ALA B 1 397 ? 59.004 49.891 -19.057 1.00 84.80 396 ALA B CA 1
ATOM 5779 C C . ALA B 1 397 ? 58.960 48.390 -19.364 1.00 85.85 396 ALA B C 1
ATOM 5780 O O . ALA B 1 397 ? 59.894 47.676 -19.027 1.00 89.58 396 ALA B O 1
ATOM 5782 N N . ASP B 1 398 ? 57.883 47.909 -19.994 1.00 82.75 397 ASP B N 1
ATOM 5783 C CA . ASP B 1 398 ? 57.841 46.508 -20.442 1.00 84.02 397 ASP B CA 1
ATOM 5784 C C . ASP B 1 398 ? 58.217 46.329 -21.924 1.00 86.38 397 ASP B C 1
ATOM 5785 O O . ASP B 1 398 ? 58.144 45.219 -22.449 1.00 87.35 397 ASP B O 1
ATOM 5790 N N . GLY B 1 399 ? 58.626 47.413 -22.586 1.00 87.65 398 GLY B N 1
ATOM 5791 C CA . GLY B 1 399 ? 59.203 47.346 -23.938 1.00 91.10 398 GLY B CA 1
ATOM 5792 C C . GLY B 1 399 ? 58.230 47.265 -25.111 1.00 89.19 398 GLY B C 1
ATOM 5793 O O . GLY B 1 399 ? 58.547 46.646 -26.129 1.00 92.07 398 GLY B O 1
ATOM 5794 N N . LEU B 1 400 ? 57.055 47.887 -24.978 1.00 84.79 399 LEU B N 1
ATOM 5795 C CA . LEU B 1 400 ? 56.074 47.973 -26.067 1.00 82.81 399 LEU B CA 1
ATOM 5796 C C . LEU B 1 400 ? 56.070 49.378 -26.669 1.00 82.72 399 LEU B C 1
ATOM 5797 O O . LEU B 1 400 ? 57.127 49.980 -26.890 1.00 85.71 399 LEU B O 1
ATOM 5802 N N . PHE C 1 22 ? -3.449 44.680 10.247 1.00 72.06 21 PHE C N 1
ATOM 5803 C CA . PHE C 1 22 ? -3.254 46.161 10.214 1.00 70.81 21 PHE C CA 1
ATOM 5804 C C . PHE C 1 22 ? -3.808 46.772 8.929 1.00 70.14 21 PHE C C 1
ATOM 5805 O O . PHE C 1 22 ? -4.263 47.916 8.929 1.00 68.91 21 PHE C O 1
ATOM 5813 N N . ASN C 1 23 ? -3.758 46.011 7.838 1.00 71.14 22 ASN C N 1
ATOM 5814 C CA . ASN C 1 23 ? -4.393 46.415 6.581 1.00 70.91 22 ASN C CA 1
ATOM 5815 C C . ASN C 1 23 ? -5.898 46.556 6.719 1.00 69.30 22 ASN C C 1
ATOM 5816 O O . ASN C 1 23 ? -6.459 47.518 6.210 1.00 68.29 22 ASN C O 1
ATOM 5821 N N . ILE C 1 24 ? -6.540 45.617 7.424 1.00 68.70 23 ILE C N 1
ATOM 5822 C CA . ILE C 1 24 ? -7.991 45.675 7.634 1.00 67.18 23 ILE C CA 1
ATOM 5823 C C . ILE C 1 24 ? -8.373 46.997 8.277 1.00 64.70 23 ILE C C 1
ATOM 5824 O O . ILE C 1 24 ? -9.183 47.743 7.730 1.00 64.17 23 ILE C O 1
ATOM 5829 N N . THR C 1 25 ? -7.781 47.295 9.425 1.00 62.94 24 THR C N 1
ATOM 5830 C CA . THR C 1 25 ? -8.117 48.522 10.137 1.00 60.70 24 THR C CA 1
ATOM 5831 C C . THR C 1 25 ? -7.697 49.795 9.386 1.00 59.61 24 THR C C 1
ATOM 5832 O O . THR C 1 25 ? -8.364 50.816 9.502 1.00 58.61 24 THR C O 1
ATOM 5836 N N . ALA C 1 26 ? -6.606 49.748 8.628 1.00 60.56 25 ALA C N 1
ATOM 5837 C CA . ALA C 1 26 ? -6.240 50.894 7.799 1.00 60.60 25 ALA C CA 1
ATOM 5838 C C . ALA C 1 26 ? -7.261 51.135 6.644 1.00 60.68 25 ALA C C 1
ATOM 5839 O O . ALA C 1 26 ? -7.432 52.268 6.203 1.00 60.42 25 ALA C O 1
ATOM 5841 N N . GLU C 1 27 ? -7.946 50.089 6.179 1.00 61.20 26 GLU C N 1
ATOM 5842 C CA . GLU C 1 27 ? -8.950 50.238 5.115 1.00 61.43 26 GLU C CA 1
ATOM 5843 C C . GLU C 1 27 ? -10.247 50.838 5.654 1.00 60.10 26 GLU C C 1
ATOM 5844 O O . GLU C 1 27 ? -10.845 51.711 5.020 1.00 59.93 26 GLU C O 1
ATOM 5850 N N . LEU C 1 28 ? -10.682 50.359 6.817 1.00 59.31 27 LEU C N 1
ATOM 5851 C CA . LEU C 1 28 ? -11.876 50.886 7.467 1.00 58.11 27 LEU C CA 1
ATOM 5852 C C . LEU C 1 28 ? -11.693 52.356 7.845 1.00 57.29 27 LEU C C 1
ATOM 5853 O O . LEU C 1 28 ? -12.638 53.140 7.746 1.00 56.69 27 LEU C O 1
ATOM 5858 N N . LYS C 1 29 ? -10.477 52.718 8.268 1.00 57.42 28 LYS C N 1
ATOM 5859 C CA . LYS C 1 29 ? -10.144 54.095 8.620 1.00 56.94 28 LYS C CA 1
ATOM 5860 C C . LYS C 1 29 ? -10.265 55.021 7.416 1.00 57.41 28 LYS C C 1
ATOM 5861 O O . LYS C 1 29 ? -10.807 56.116 7.524 1.00 56.94 28 LYS C O 1
ATOM 5867 N N . MET C 1 30 ? -9.697 54.603 6.294 1.00 58.54 29 MET C N 1
ATOM 5868 C CA . MET C 1 30 ? -9.694 55.429 5.096 1.00 59.34 29 MET C CA 1
ATOM 5869 C C . MET C 1 30 ? -11.122 55.525 4.552 1.00 59.15 29 MET C C 1
ATOM 5870 O O . MET C 1 30 ? -11.582 56.617 4.242 1.00 59.14 29 MET C O 1
ATOM 5875 N N . ALA C 1 31 ? -11.827 54.398 4.511 1.00 59.09 30 ALA C N 1
ATOM 5876 C CA . ALA C 1 31 ? -13.264 54.391 4.248 1.00 58.76 30 ALA C CA 1
ATOM 5877 C C . ALA C 1 31 ? -14.016 55.475 5.045 1.00 57.61 30 ALA C C 1
ATOM 5878 O O . ALA C 1 31 ? -14.776 56.241 4.464 1.00 57.77 30 ALA C O 1
ATOM 5880 N N . ALA C 1 32 ? -13.782 55.551 6.359 1.00 56.64 31 ALA C N 1
ATOM 5881 C CA . ALA C 1 32 ? -14.453 56.561 7.216 1.00 55.69 31 ALA C CA 1
ATOM 5882 C C . ALA C 1 32 ? -14.100 58.011 6.838 1.00 56.06 31 ALA C C 1
ATOM 5883 O O . ALA C 1 32 ? -14.964 58.908 6.875 1.00 55.82 31 ALA C O 1
ATOM 5885 N N . ARG C 1 33 ? -12.845 58.226 6.448 1.00 56.83 32 ARG C N 1
ATOM 5886 C CA . ARG C 1 33 ? -12.372 59.549 6.007 1.00 57.51 32 ARG C CA 1
ATOM 5887 C C . ARG C 1 33 ? -12.958 59.972 4.653 1.00 58.50 32 ARG C C 1
ATOM 5888 O O . ARG C 1 33 ? -13.280 61.138 4.429 1.00 58.88 32 ARG C O 1
ATOM 5896 N N . ARG C 1 34 ? -13.113 59.023 3.749 1.00 59.11 33 ARG C N 1
ATOM 5897 C CA . ARG C 1 34 ? -13.695 59.342 2.462 1.00 60.24 33 ARG C CA 1
ATOM 5898 C C . ARG C 1 34 ? -15.194 59.684 2.608 1.00 59.64 33 ARG C C 1
ATOM 5899 O O . ARG C 1 34 ? -15.723 60.448 1.822 1.00 60.50 33 ARG C O 1
ATOM 5907 N N . ARG C 1 35 ? -15.826 59.163 3.660 1.00 58.29 34 ARG C N 1
ATOM 5908 C CA . ARG C 1 35 ? -17.169 59.553 4.087 1.00 57.56 34 ARG C CA 1
ATOM 5909 C C . ARG C 1 35 ? -17.195 60.851 4.902 1.00 57.10 34 ARG C C 1
ATOM 5910 O O . ARG C 1 35 ? -18.223 61.180 5.468 1.00 56.44 34 ARG C O 1
ATOM 5918 N N . GLY C 1 36 ? -16.070 61.566 4.991 1.00 57.56 35 GLY C N 1
ATOM 5919 C CA . GLY C 1 36 ? -15.997 62.858 5.695 1.00 57.47 35 GLY C CA 1
ATOM 5920 C C . GLY C 1 36 ? -15.855 62.844 7.215 1.00 56.34 35 GLY C C 1
ATOM 5921 O O . GLY C 1 36 ? -15.879 63.901 7.853 1.00 56.37 35 GLY C O 1
ATOM 5922 N N . GLU C 1 37 ? -15.667 61.668 7.811 1.00 55.55 36 GLU C N 1
ATOM 5923 C CA . GLU C 1 37 ? -15.477 61.593 9.262 1.00 54.70 36 GLU C CA 1
ATOM 5924 C C . GLU C 1 37 ? -14.052 61.989 9.694 1.00 55.08 36 GLU C C 1
ATOM 5925 O O . GLU C 1 37 ? -13.067 61.656 9.041 1.00 55.69 36 GLU C O 1
ATOM 5931 N N . ASP C 1 38 ? -13.968 62.717 10.798 1.00 54.85 37 ASP C N 1
ATOM 5932 C CA . ASP C 1 38 ? -12.698 63.135 11.363 1.00 55.26 37 ASP C CA 1
ATOM 5933 C C . ASP C 1 38 ? -12.143 62.037 12.297 1.00 54.73 37 ASP C C 1
ATOM 5934 O O . ASP C 1 38 ? -12.439 62.016 13.493 1.00 54.28 37 ASP C O 1
ATOM 5939 N N . ILE C 1 39 ? -11.333 61.129 11.759 1.00 54.99 38 ILE C N 1
ATOM 5940 C CA . ILE C 1 39 ? -10.839 60.029 12.573 1.00 54.70 38 ILE C CA 1
ATOM 5941 C C . ILE C 1 39 ? -9.573 60.418 13.318 1.00 55.15 38 ILE C C 1
ATOM 5942 O O . ILE C 1 39 ? -8.625 60.926 12.733 1.00 55.88 38 ILE C O 1
ATOM 5947 N N . ILE C 1 40 ? -9.571 60.205 14.617 1.00 54.88 39 ILE C N 1
ATOM 5948 C CA . ILE C 1 40 ? -8.339 60.417 15.387 1.00 55.44 39 ILE C CA 1
ATOM 5949 C C . ILE C 1 40 ? -7.514 59.145 15.304 1.00 55.69 39 ILE C C 1
ATOM 5950 O O . ILE C 1 40 ? -7.917 58.105 15.793 1.00 55.40 39 ILE C O 1
ATOM 5955 N N . ASP C 1 41 ? -6.409 59.243 14.570 1.00 56.38 40 ASP C N 1
ATOM 5956 C CA . ASP C 1 41 ? -5.601 58.082 14.210 1.00 56.81 40 ASP C CA 1
ATOM 5957 C C . ASP C 1 41 ? -4.485 57.813 15.223 1.00 57.36 40 ASP C C 1
ATOM 5958 O O . ASP C 1 41 ? -3.427 58.418 15.170 1.00 58.03 40 ASP C O 1
ATOM 5963 N N . LEU C 1 42 ? -4.743 56.882 16.125 1.00 57.21 41 LEU C N 1
ATOM 5964 C CA . LEU C 1 42 ? -3.749 56.454 17.108 1.00 57.91 41 LEU C CA 1
ATOM 5965 C C . LEU C 1 42 ? -3.462 54.975 16.881 1.00 58.33 41 LEU C C 1
ATOM 5966 O O . LEU C 1 42 ? -3.322 54.226 17.829 1.00 58.72 41 LEU C O 1
ATOM 5971 N N . SER C 1 43 ? -3.432 54.581 15.609 1.00 58.42 42 SER C N 1
ATOM 5972 C CA . SER C 1 43 ? -3.356 53.193 15.203 1.00 58.91 42 SER C CA 1
ATOM 5973 C C . SER C 1 43 ? -2.051 52.944 14.509 1.00 59.90 42 SER C C 1
ATOM 5974 O O . SER C 1 43 ? -1.373 51.983 14.773 1.00 60.74 42 SER C O 1
ATOM 5977 N N . MET C 1 44 ? -1.791 53.786 13.515 1.00 59.93 43 MET C N 1
ATOM 5978 C CA . MET C 1 44 ? -0.532 53.834 12.821 1.00 61.01 43 MET C CA 1
ATOM 5979 C C . MET C 1 44 ? 0.401 54.103 13.972 1.00 62.06 43 MET C C 1
ATOM 5980 O O . MET C 1 44 ? -0.069 54.329 15.087 1.00 61.94 43 MET C O 1
ATOM 5985 N N . GLY C 1 45 ? 1.705 54.061 13.748 1.00 63.77 44 GLY C N 1
ATOM 5986 C CA . GLY C 1 45 ? 2.650 54.307 14.841 1.00 64.36 44 GLY C CA 1
ATOM 5987 C C . GLY C 1 45 ? 3.833 55.128 14.382 1.00 65.63 44 GLY C C 1
ATOM 5988 O O . GLY C 1 45 ? 4.967 54.886 14.812 1.00 66.48 44 GLY C O 1
ATOM 5989 N N . ASN C 1 46 ? 3.568 56.106 13.513 1.00 65.80 45 ASN C N 1
ATOM 5990 C CA . ASN C 1 46 ? 4.636 56.883 12.885 1.00 67.04 45 ASN C CA 1
ATOM 5991 C C . ASN C 1 46 ? 4.742 58.260 13.528 1.00 66.70 45 ASN C C 1
ATOM 5992 O O . ASN C 1 46 ? 3.753 58.994 13.566 1.00 66.33 45 ASN C O 1
ATOM 5997 N N . PRO C 1 47 ? 5.941 58.617 14.019 1.00 67.33 46 PRO C N 1
ATOM 5998 C CA . PRO C 1 47 ? 6.207 59.924 14.623 1.00 67.30 46 PRO C CA 1
ATOM 5999 C C . PRO C 1 47 ? 5.729 61.089 13.756 1.00 66.84 46 PRO C C 1
ATOM 6000 O O . PRO C 1 47 ? 6.052 61.151 12.570 1.00 67.39 46 PRO C O 1
ATOM 6004 N N . ASP C 1 48 ? 4.964 61.993 14.360 1.00 65.95 47 ASP C N 1
ATOM 6005 C CA . ASP C 1 48 ? 4.370 63.137 13.652 1.00 65.84 47 ASP C CA 1
ATOM 6006 C C . ASP C 1 48 ? 5.245 64.389 13.703 1.00 66.78 47 ASP C C 1
ATOM 6007 O O . ASP C 1 48 ? 5.010 65.350 12.968 1.00 67.38 47 ASP C O 1
ATOM 6012 N N . GLY C 1 49 ? 6.229 64.390 14.590 1.00 67.14 48 GLY C N 1
ATOM 6013 C CA . GLY C 1 49 ? 7.048 65.570 14.802 1.00 68.50 48 GLY C CA 1
ATOM 6014 C C . GLY C 1 49 ? 8.067 65.770 13.700 1.00 69.78 48 GLY C C 1
ATOM 6015 O O . GLY C 1 49 ? 8.362 64.849 12.943 1.00 69.70 48 GLY C O 1
ATOM 6016 N N . PRO C 1 50 ? 8.625 66.978 13.606 1.00 71.14 49 PRO C N 1
ATOM 6017 C CA . PRO C 1 50 ? 9.595 67.225 12.562 1.00 72.56 49 PRO C CA 1
ATOM 6018 C C . PRO C 1 50 ? 11.019 66.832 12.997 1.00 73.57 49 PRO C C 1
ATOM 6019 O O . PRO C 1 50 ? 11.363 66.906 14.176 1.00 73.69 49 PRO C O 1
ATOM 6023 N N . THR C 1 51 ? 11.820 66.402 12.028 1.00 74.40 50 THR C N 1
ATOM 6024 C CA . THR C 1 51 ? 13.208 66.031 12.261 1.00 75.54 50 THR C CA 1
ATOM 6025 C C . THR C 1 51 ? 14.001 67.276 12.692 1.00 77.14 50 THR C C 1
ATOM 6026 O O . THR C 1 51 ? 13.929 68.307 12.035 1.00 78.11 50 THR C O 1
ATOM 6030 N N . PRO C 1 52 ? 14.726 67.198 13.821 1.00 77.59 51 PRO C N 1
ATOM 6031 C CA . PRO C 1 52 ? 15.526 68.328 14.291 1.00 79.28 51 PRO C CA 1
ATOM 6032 C C . PRO C 1 52 ? 16.404 68.974 13.202 1.00 81.10 51 PRO C C 1
ATOM 6033 O O . PRO C 1 52 ? 17.059 68.248 12.455 1.00 81.47 51 PRO C O 1
ATOM 6037 N N . PRO C 1 53 ? 16.429 70.327 13.123 1.00 82.42 52 PRO C N 1
ATOM 6038 C CA . PRO C 1 53 ? 17.134 71.028 12.036 1.00 84.32 52 PRO C CA 1
ATOM 6039 C C . PRO C 1 53 ? 18.579 70.577 11.836 1.00 85.67 52 PRO C C 1
ATOM 6040 O O . PRO C 1 53 ? 18.988 70.315 10.712 1.00 86.40 52 PRO C O 1
ATOM 6044 N N . HIS C 1 54 ? 19.341 70.495 12.918 1.00 86.15 53 HIS C N 1
ATOM 6045 C CA . HIS C 1 54 ? 20.741 70.058 12.842 1.00 87.51 53 HIS C CA 1
ATOM 6046 C C . HIS C 1 54 ? 20.916 68.657 12.233 1.00 86.64 53 HIS C C 1
ATOM 6047 O O . HIS C 1 54 ? 21.989 68.343 11.707 1.00 87.96 53 HIS C O 1
ATOM 6054 N N . ILE C 1 55 ? 19.879 67.820 12.320 1.00 84.60 54 ILE C N 1
ATOM 6055 C CA . ILE C 1 55 ? 19.872 66.526 11.630 1.00 83.87 54 ILE C CA 1
ATOM 6056 C C . ILE C 1 55 ? 19.591 66.735 10.144 1.00 84.33 54 ILE C C 1
ATOM 6057 O O . ILE C 1 55 ? 20.397 66.341 9.305 1.00 85.50 54 ILE C O 1
ATOM 6062 N N . VAL C 1 56 ? 18.455 67.361 9.833 1.00 83.56 55 VAL C N 1
ATOM 6063 C CA . VAL C 1 56 ? 18.094 67.697 8.447 1.00 84.20 55 VAL C CA 1
ATOM 6064 C C . VAL C 1 56 ? 19.205 68.466 7.745 1.00 86.67 55 VAL C C 1
ATOM 6065 O O . VAL C 1 56 ? 19.600 68.116 6.637 1.00 87.67 55 VAL C O 1
ATOM 6069 N N . GLU C 1 57 ? 19.694 69.517 8.400 1.00 87.80 56 GLU C N 1
ATOM 6070 C CA . GLU C 1 57 ? 20.785 70.343 7.875 1.00 90.35 56 GLU C CA 1
ATOM 6071 C C . GLU C 1 57 ? 21.852 69.500 7.185 1.00 91.38 56 GLU C C 1
ATOM 6072 O O . GLU C 1 57 ? 22.184 69.741 6.025 1.00 92.97 56 GLU C O 1
ATOM 6078 N N . LYS C 1 58 ? 22.369 68.505 7.902 1.00 90.64 57 LYS C N 1
ATOM 6079 C CA . LYS C 1 58 ? 23.437 67.649 7.378 1.00 91.70 57 LYS C CA 1
ATOM 6080 C C . LYS C 1 58 ? 22.994 66.726 6.240 1.00 91.24 57 LYS C C 1
ATOM 6081 O O . LYS C 1 58 ? 23.800 66.421 5.359 1.00 92.83 57 LYS C O 1
ATOM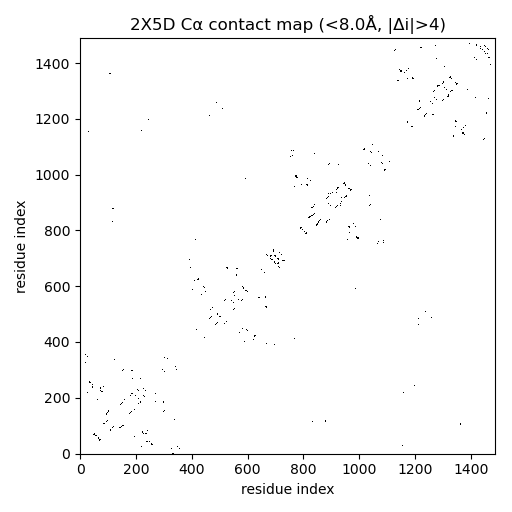 6087 N N . LEU C 1 59 ? 21.735 66.279 6.255 1.00 89.25 58 LEU C N 1
ATOM 6088 C CA . LEU C 1 59 ? 21.189 65.509 5.128 1.00 88.95 58 LEU C CA 1
ATOM 6089 C C . LEU C 1 59 ? 21.252 66.357 3.866 1.00 91.37 58 LEU C C 1
ATOM 6090 O O . LEU C 1 59 ? 21.699 65.893 2.820 1.00 92.63 58 LEU C O 1
ATOM 6095 N N . CYS C 1 60 ? 20.794 67.600 3.983 1.00 79.87 59 CYS C N 1
ATOM 6096 C CA . CYS C 1 60 ? 20.820 68.554 2.881 1.00 82.43 59 CYS C CA 1
ATOM 6097 C C . CYS C 1 60 ? 22.217 68.860 2.382 1.00 80.70 59 CYS C C 1
ATOM 6098 O O . CYS C 1 60 ? 22.520 68.664 1.208 1.00 79.49 59 CYS C O 1
ATOM 6101 N N . THR C 1 61 ? 23.060 69.341 3.285 1.00 81.87 60 THR C N 1
ATOM 6102 C CA . THR C 1 61 ? 24.375 69.857 2.917 1.00 82.11 60 THR C CA 1
ATOM 6103 C C . THR C 1 61 ? 25.245 68.811 2.224 1.00 79.15 60 THR C C 1
ATOM 6104 O O . THR C 1 61 ? 25.784 69.065 1.150 1.00 79.03 60 THR C O 1
ATOM 6108 N N . VAL C 1 62 ? 25.367 67.633 2.822 1.00 77.91 61 VAL C N 1
ATOM 6109 C CA . VAL C 1 62 ? 26.191 66.578 2.230 1.00 76.77 61 VAL C CA 1
ATOM 6110 C C . VAL C 1 62 ? 25.574 66.019 0.932 1.00 75.88 61 VAL C C 1
ATOM 6111 O O . VAL C 1 62 ? 26.296 65.569 0.040 1.00 76.45 61 VAL C O 1
ATOM 6115 N N . ALA C 1 63 ? 24.250 66.053 0.824 1.00 75.90 62 ALA C N 1
ATOM 6116 C CA . ALA C 1 63 ? 23.580 65.626 -0.405 1.00 76.68 62 ALA C CA 1
ATOM 6117 C C . ALA C 1 63 ? 23.873 66.586 -1.562 1.00 78.37 62 ALA C C 1
ATOM 6118 O O . ALA C 1 63 ? 23.958 66.169 -2.714 1.00 79.14 62 ALA C O 1
ATOM 6120 N N . GLN C 1 64 ? 24.050 67.865 -1.236 1.00 79.58 63 GLN C N 1
ATOM 6121 C CA . GLN C 1 64 ? 24.395 68.898 -2.223 1.00 81.62 63 GLN C CA 1
ATOM 6122 C C . GLN C 1 64 ? 25.851 68.835 -2.706 1.00 81.07 63 GLN C C 1
ATOM 6123 O O . GLN C 1 64 ? 26.193 69.446 -3.714 1.00 82.57 63 GLN C O 1
ATOM 6129 N N . ARG C 1 65 ? 26.707 68.112 -1.990 1.00 80.07 64 ARG C N 1
ATOM 6130 C CA . ARG C 1 65 ? 28.155 68.245 -2.170 1.00 81.21 64 ARG C CA 1
ATOM 6131 C C . ARG C 1 65 ? 28.844 66.901 -2.392 1.00 81.92 64 ARG C C 1
ATOM 6132 O O . ARG C 1 65 ? 29.817 66.811 -3.146 1.00 84.18 64 ARG C O 1
ATOM 6140 N N . SER C 1 74 ? 32.246 48.645 3.774 1.00 130.07 73 SER C N 1
ATOM 6141 C CA . SER C 1 74 ? 30.935 47.994 3.818 1.00 125.40 73 SER C CA 1
ATOM 6142 C C . SER C 1 74 ? 30.307 47.972 5.223 1.00 119.26 73 SER C C 1
ATOM 6143 O O . SER C 1 74 ? 29.214 47.438 5.408 1.00 115.54 73 SER C O 1
ATOM 6146 N N . ARG C 1 75 ? 30.990 48.565 6.198 1.00 119.07 74 ARG C N 1
ATOM 6147 C CA . ARG C 1 75 ? 30.594 48.466 7.599 1.00 115.85 74 ARG C CA 1
ATOM 6148 C C . ARG C 1 75 ? 29.962 49.749 8.109 1.00 106.77 74 ARG C C 1
ATOM 6149 O O . ARG C 1 75 ? 29.572 49.828 9.263 1.00 104.18 74 ARG C O 1
ATOM 6157 N N . GLY C 1 76 ? 29.844 50.745 7.236 1.00 102.84 75 GLY C N 1
ATOM 6158 C CA . GLY C 1 76 ? 29.423 52.084 7.635 1.00 96.20 75 GLY C CA 1
ATOM 6159 C C . GLY C 1 76 ? 30.628 53.003 7.727 1.00 99.65 75 GLY C C 1
ATOM 6160 O O . GLY C 1 76 ? 31.754 52.551 7.965 1.00 107.39 75 GLY C O 1
ATOM 6161 N N . ILE C 1 77 ? 30.391 54.295 7.525 1.00 61.56 76 ILE C N 1
ATOM 6162 C CA . ILE C 1 77 ? 31.445 55.310 7.613 1.00 64.14 76 ILE C CA 1
ATOM 6163 C C . ILE C 1 77 ? 32.261 55.177 8.915 1.00 64.95 76 ILE C C 1
ATOM 6164 O O . ILE C 1 77 ? 31.691 55.173 10.011 1.00 63.93 76 ILE C O 1
ATOM 6169 N N . PRO C 1 78 ? 33.599 55.068 8.799 1.00 67.04 77 PRO C N 1
ATOM 6170 C CA . PRO C 1 78 ? 34.386 54.780 9.994 1.00 67.98 77 PRO C CA 1
ATOM 6171 C C . PRO C 1 78 ? 34.134 55.789 11.098 1.00 68.59 77 PRO C C 1
ATOM 6172 O O . PRO C 1 78 ? 34.224 55.436 12.264 1.00 68.51 77 PRO C O 1
ATOM 6176 N N . ARG C 1 79 ? 33.799 57.024 10.734 1.00 69.35 78 ARG C N 1
ATOM 6177 C CA . ARG C 1 79 ? 33.418 58.033 11.724 1.00 69.95 78 ARG C CA 1
ATOM 6178 C C . ARG C 1 79 ? 32.074 57.733 12.399 1.00 67.54 78 ARG C C 1
ATOM 6179 O O . ARG C 1 79 ? 31.909 58.007 13.587 1.00 67.89 78 ARG C O 1
ATOM 6187 N N . LEU C 1 80 ? 31.115 57.188 11.650 1.00 65.34 79 LEU C N 1
ATOM 6188 C CA . LEU C 1 80 ? 29.783 56.877 12.211 1.00 63.15 79 LEU C CA 1
ATOM 6189 C C . LEU C 1 80 ? 29.836 55.731 13.208 1.00 62.14 79 LEU C C 1
ATOM 6190 O O . LEU C 1 80 ? 29.174 55.771 14.229 1.00 61.59 79 LEU C O 1
ATOM 6195 N N . ARG C 1 81 ? 30.625 54.710 12.909 1.00 62.11 80 ARG C N 1
ATOM 6196 C CA . ARG C 1 81 ? 30.863 53.625 13.867 1.00 61.64 80 ARG C CA 1
ATOM 6197 C C . ARG C 1 81 ? 31.597 54.103 15.148 1.00 63.74 80 ARG C C 1
ATOM 6198 O O . ARG C 1 81 ? 31.459 53.500 16.221 1.00 63.50 80 ARG C O 1
ATOM 6206 N N . ARG C 1 82 ? 32.357 55.188 15.030 1.00 65.99 81 ARG C N 1
ATOM 6207 C CA . ARG C 1 82 ? 32.944 55.840 16.201 1.00 68.24 81 ARG C CA 1
ATOM 6208 C C . ARG C 1 82 ? 31.886 56.558 17.023 1.00 67.82 81 ARG C C 1
ATOM 6209 O O . ARG C 1 82 ? 31.985 56.613 18.247 1.00 68.91 81 ARG C O 1
ATOM 6217 N N . ALA C 1 83 ? 30.880 57.119 16.352 1.00 66.51 82 ALA C N 1
ATOM 6218 C CA . ALA C 1 83 ? 29.789 57.793 17.054 1.00 66.17 82 ALA C CA 1
ATOM 6219 C C . ALA C 1 83 ? 28.909 56.775 17.780 1.00 64.28 82 ALA C C 1
ATOM 6220 O O . ALA C 1 83 ? 28.334 57.088 18.818 1.00 64.69 82 ALA C O 1
ATOM 6222 N N . ILE C 1 84 ? 28.829 55.554 17.247 1.00 62.44 83 ILE C N 1
ATOM 6223 C CA . ILE C 1 84 ? 28.096 54.468 17.903 1.00 60.79 83 ILE C CA 1
ATOM 6224 C C . ILE C 1 84 ? 28.861 53.992 19.133 1.00 62.29 83 ILE C C 1
ATOM 6225 O O . ILE C 1 84 ? 28.285 53.770 20.200 1.00 62.28 83 ILE C O 1
ATOM 6230 N N . SER C 1 85 ? 30.172 53.842 18.973 1.00 63.85 84 SER C N 1
ATOM 6231 C CA . SER C 1 85 ? 31.040 53.436 20.075 1.00 65.76 84 SER C CA 1
ATOM 6232 C C . SER C 1 85 ? 30.987 54.387 21.261 1.00 67.81 84 SER C C 1
ATOM 6233 O O . SER C 1 85 ? 31.045 53.942 22.407 1.00 68.77 84 SER C O 1
ATOM 6236 N N . HIS C 1 86 ? 30.881 55.684 20.982 1.00 68.69 85 HIS C N 1
ATOM 6237 C CA . HIS C 1 86 ? 30.867 56.717 22.030 1.00 70.96 85 HIS C CA 1
ATOM 6238 C C . HIS C 1 86 ? 29.492 56.772 22.680 1.00 69.80 85 HIS C C 1
ATOM 6239 O O . HIS C 1 86 ? 29.353 57.073 23.855 1.00 71.45 85 HIS C O 1
ATOM 6246 N N . TRP C 1 87 ? 28.471 56.490 21.886 1.00 67.17 86 TRP C N 1
ATOM 6247 C CA . TRP C 1 87 ? 27.102 56.372 22.365 1.00 65.88 86 TRP C CA 1
ATOM 6248 C C . TRP C 1 87 ? 26.985 55.272 23.431 1.00 65.84 86 TRP C C 1
ATOM 6249 O O . TRP C 1 87 ? 26.348 55.469 24.456 1.00 66.67 86 TRP C O 1
ATOM 6260 N N . TYR C 1 88 ? 27.603 54.122 23.193 1.00 65.10 87 TYR C N 1
ATOM 6261 C CA . TYR C 1 88 ? 27.544 53.018 24.155 1.00 65.21 87 TYR C CA 1
ATOM 6262 C C . TYR C 1 88 ? 28.439 53.263 25.393 1.00 68.38 87 TYR C C 1
ATOM 6263 O O . TYR C 1 88 ? 28.162 52.775 26.499 1.00 69.27 87 TYR C O 1
ATOM 6272 N N . ARG C 1 89 ? 29.514 54.014 25.206 1.00 70.32 88 ARG C N 1
ATOM 6273 C CA . ARG C 1 89 ? 30.401 54.287 26.314 1.00 73.59 88 ARG C CA 1
ATOM 6274 C C . ARG C 1 89 ? 29.776 55.302 27.258 1.00 75.24 88 ARG C C 1
ATOM 6275 O O . ARG C 1 89 ? 29.805 55.106 28.467 1.00 77.20 88 ARG C O 1
ATOM 6283 N N . ASP C 1 90 ? 29.188 56.358 26.693 1.00 74.61 89 ASP C N 1
ATOM 6284 C CA . ASP C 1 90 ? 28.609 57.447 27.483 1.00 76.38 89 ASP C CA 1
ATOM 6285 C C . ASP C 1 90 ? 27.218 57.126 28.067 1.00 75.24 89 ASP C C 1
ATOM 6286 O O . ASP C 1 90 ? 26.834 57.697 29.082 1.00 77.28 89 ASP C O 1
ATOM 6291 N N . ARG C 1 91 ? 26.458 56.236 27.433 1.00 72.22 90 ARG C N 1
ATOM 6292 C CA . ARG C 1 91 ? 25.117 55.873 27.940 1.00 71.20 90 ARG C CA 1
ATOM 6293 C C . ARG C 1 91 ? 25.114 54.613 28.819 1.00 71.40 90 ARG C C 1
ATOM 6294 O O . ARG C 1 91 ? 24.258 54.464 29.695 1.00 71.99 90 ARG C O 1
ATOM 6302 N N . TYR C 1 92 ? 26.058 53.708 28.576 1.00 71.09 91 TYR C N 1
ATOM 6303 C CA . TYR C 1 92 ? 26.030 52.388 29.201 1.00 70.95 91 TYR C CA 1
ATOM 6304 C C . TYR C 1 92 ? 27.368 51.914 29.736 1.00 73.18 91 TYR C C 1
ATOM 6305 O O . TYR C 1 92 ? 27.475 50.757 30.140 1.00 73.13 91 TYR C O 1
ATOM 6314 N N . ASP C 1 93 ? 28.379 52.787 29.750 1.00 75.33 92 ASP C N 1
ATOM 6315 C CA . ASP C 1 93 ? 29.721 52.421 30.198 1.00 77.79 92 ASP C CA 1
ATOM 6316 C C . ASP C 1 93 ? 30.221 51.155 29.493 1.00 76.08 92 ASP C C 1
ATOM 6317 O O . ASP C 1 93 ? 30.929 50.344 30.091 1.00 77.72 92 ASP C O 1
ATOM 6322 N N . VAL C 1 94 ? 29.858 51.004 28.216 1.00 73.04 93 VAL C N 1
ATOM 6323 C CA . VAL C 1 94 ? 30.126 49.780 27.460 1.00 71.17 93 VAL C CA 1
ATOM 6324 C C . VAL C 1 94 ? 31.127 49.982 26.315 1.00 70.98 93 VAL C C 1
ATOM 6325 O O . VAL C 1 94 ? 31.018 50.930 25.530 1.00 70.31 93 VAL C O 1
ATOM 6329 N N . GLN C 1 95 ? 32.105 49.074 26.251 1.00 71.83 94 GLN C N 1
ATOM 6330 C CA . GLN C 1 95 ? 33.133 49.089 25.220 1.00 72.02 94 GLN C CA 1
ATOM 6331 C C . GLN C 1 95 ? 32.609 48.385 23.991 1.00 68.86 94 GLN C C 1
ATOM 6332 O O . GLN C 1 95 ? 32.235 47.220 24.045 1.00 67.56 94 GLN C O 1
ATOM 6338 N N . ILE C 1 96 ? 32.610 49.114 22.886 1.00 67.89 95 ILE C N 1
ATOM 6339 C CA . ILE C 1 96 ? 32.225 48.603 21.606 1.00 65.35 95 ILE C CA 1
ATOM 6340 C C . ILE C 1 96 ? 33.305 49.051 20.641 1.00 66.47 95 ILE C C 1
ATOM 6341 O O . ILE C 1 96 ? 33.473 50.242 20.430 1.00 67.41 95 ILE C O 1
ATOM 6346 N N . ASP C 1 97 ? 34.035 48.102 20.060 1.00 66.57 96 ASP C N 1
ATOM 6347 C CA . ASP C 1 97 ? 35.178 48.417 19.194 1.00 68.10 96 ASP C CA 1
ATOM 6348 C C . ASP C 1 97 ? 34.717 48.815 17.787 1.00 66.32 96 ASP C C 1
ATOM 6349 O O . ASP C 1 97 ? 34.391 47.950 16.995 1.00 64.59 96 ASP C O 1
ATOM 6354 N N . PRO C 1 98 ? 34.747 50.119 17.447 1.00 67.05 97 PRO C N 1
ATOM 6355 C CA . PRO C 1 98 ? 34.148 50.588 16.182 1.00 65.48 97 PRO C CA 1
ATOM 6356 C C . PRO C 1 98 ? 34.541 49.819 14.916 1.00 64.95 97 PRO C C 1
ATOM 6357 O O . PRO C 1 98 ? 33.731 49.725 13.998 1.00 63.05 97 PRO C O 1
ATOM 6361 N N . GLU C 1 99 ? 35.751 49.265 14.861 1.00 66.82 98 GLU C N 1
ATOM 6362 C CA . GLU C 1 99 ? 36.230 48.583 13.643 1.00 66.82 98 GLU C CA 1
ATOM 6363 C C . GLU C 1 99 ? 35.700 47.166 13.423 1.00 64.83 98 GLU C C 1
ATOM 6364 O O . GLU C 1 99 ? 35.628 46.698 12.269 1.00 64.12 98 GLU C O 1
ATOM 6370 N N . SER C 1 100 ? 35.315 46.485 14.501 1.00 64.10 99 SER C N 1
ATOM 6371 C CA . SER C 1 100 ? 34.862 45.089 14.401 1.00 62.47 99 SER C CA 1
ATOM 6372 C C . SER C 1 100 ? 33.530 44.755 15.093 1.00 60.16 99 SER C C 1
ATOM 6373 O O . SER C 1 100 ? 32.963 43.670 14.842 1.00 58.56 99 SER C O 1
ATOM 6376 N N . GLU C 1 101 ? 33.009 45.659 15.928 1.00 60.12 100 GLU C N 1
ATOM 6377 C CA . GLU C 1 101 ? 31.835 45.324 16.766 1.00 58.46 100 GLU C CA 1
ATOM 6378 C C . GLU C 1 101 ? 30.569 46.161 16.514 1.00 56.72 100 GLU C C 1
ATOM 6379 O O . GLU C 1 101 ? 29.576 46.015 17.227 1.00 55.60 100 GLU C O 1
ATOM 6385 N N . ALA C 1 102 ? 30.598 47.014 15.491 1.00 56.69 101 ALA C N 1
ATOM 6386 C CA . ALA C 1 102 ? 29.464 47.871 15.160 1.00 55.39 101 ALA C CA 1
ATOM 6387 C C . ALA C 1 102 ? 29.287 47.980 13.649 1.00 54.62 101 ALA C C 1
ATOM 6388 O O . ALA C 1 102 ? 30.254 47.909 12.890 1.00 55.77 101 ALA C O 1
ATOM 6390 N N . ILE C 1 103 ? 28.045 48.146 13.208 1.00 52.92 102 ILE C N 1
ATOM 6391 C CA . ILE C 1 103 ? 27.776 48.202 11.779 1.00 52.34 102 ILE C CA 1
ATOM 6392 C C . ILE C 1 103 ? 26.506 48.996 11.494 1.00 51.35 102 ILE C C 1
ATOM 6393 O O . ILE C 1 103 ? 25.517 48.868 12.202 1.00 50.22 102 ILE C O 1
ATOM 6398 N N . VAL C 1 104 ? 26.561 49.835 10.466 1.00 52.04 103 VAL C N 1
ATOM 6399 C CA . VAL C 1 104 ? 25.438 50.673 10.101 1.00 51.51 103 VAL C CA 1
ATOM 6400 C C . VAL C 1 104 ? 24.389 49.898 9.305 1.00 49.88 103 VAL C C 1
ATOM 6401 O O . VAL C 1 104 ? 24.722 49.117 8.422 1.00 49.74 103 VAL C O 1
ATOM 6405 N N . THR C 1 105 ? 23.121 50.133 9.603 1.00 48.87 104 THR C N 1
ATOM 6406 C CA . THR C 1 105 ? 22.049 49.396 8.938 1.00 47.48 104 THR C CA 1
ATOM 6407 C C . THR C 1 105 ? 21.061 50.315 8.249 1.00 48.12 104 THR C C 1
ATOM 6408 O O . THR C 1 105 ? 20.816 51.445 8.676 1.00 48.94 104 THR C O 1
ATOM 6412 N N . ILE C 1 106 ? 20.442 49.788 7.206 1.00 49.03 105 ILE C N 1
ATOM 6413 C CA . ILE C 1 106 ? 19.335 50.459 6.543 1.00 49.90 105 ILE C CA 1
ATOM 6414 C C . ILE C 1 106 ? 18.039 50.131 7.312 1.00 49.33 105 ILE C C 1
ATOM 6415 O O . ILE C 1 106 ? 17.066 49.637 6.745 1.00 49.24 105 ILE C O 1
ATOM 6420 N N . GLY C 1 107 ? 18.040 50.440 8.609 1.00 49.57 106 GLY C N 1
ATOM 6421 C CA . GLY C 1 107 ? 16.907 50.189 9.493 1.00 48.82 106 GLY C CA 1
ATOM 6422 C C . GLY C 1 107 ? 17.060 48.860 10.206 1.00 47.92 106 GLY C C 1
ATOM 6423 O O . GLY C 1 107 ? 17.841 48.016 9.781 1.00 48.16 106 GLY C O 1
ATOM 6424 N N . SER C 1 108 ? 16.316 48.653 11.286 1.00 47.56 107 SER C N 1
ATOM 6425 C CA . SER C 1 108 ? 16.442 47.411 12.066 1.00 46.50 107 SER C CA 1
ATOM 6426 C C . SER C 1 108 ? 15.750 46.237 11.397 1.00 45.54 107 SER C C 1
ATOM 6427 O O . SER C 1 108 ? 16.196 45.097 11.555 1.00 44.40 107 SER C O 1
ATOM 6430 N N . LYS C 1 109 ? 14.665 46.500 10.656 1.00 45.62 108 LYS C N 1
ATOM 6431 C CA . LYS C 1 109 ? 13.931 45.415 9.982 1.00 44.76 108 LYS C CA 1
ATOM 6432 C C . LYS C 1 109 ? 14.799 44.785 8.905 1.00 44.83 108 LYS C C 1
ATOM 6433 O O . LYS C 1 109 ? 15.034 43.571 8.911 1.00 43.98 108 LYS C O 1
ATOM 6439 N N . GLU C 1 110 ? 15.286 45.620 7.991 1.00 46.02 109 GLU C N 1
ATOM 6440 C CA . GLU C 1 110 ? 16.275 45.205 6.995 1.00 46.95 109 GLU C CA 1
ATOM 6441 C C . GLU C 1 110 ? 17.571 44.649 7.657 1.00 45.98 109 GLU C C 1
ATOM 6442 O O . GLU C 1 110 ? 18.149 43.662 7.200 1.00 46.19 109 GLU C O 1
ATOM 6448 N N . GLY C 1 111 ? 18.014 45.262 8.744 1.00 45.43 110 GLY C N 1
ATOM 6449 C CA . GLY C 1 111 ? 19.208 44.775 9.464 1.00 45.15 110 GLY C CA 1
ATOM 6450 C C . GLY C 1 111 ? 19.047 43.377 10.047 1.00 43.63 110 GLY C C 1
ATOM 6451 O O . GLY C 1 111 ? 19.990 42.563 10.042 1.00 43.83 110 GLY C O 1
ATOM 6452 N N . LEU C 1 112 ? 17.852 43.108 10.558 1.00 41.97 111 LEU C N 1
ATOM 6453 C CA . LEU C 1 112 ? 17.515 41.796 11.104 1.00 41.04 111 LEU C CA 1
ATOM 6454 C C . LEU C 1 112 ? 17.419 40.748 10.001 1.00 40.17 111 LEU C C 1
ATOM 6455 O O . LEU C 1 112 ? 17.867 39.621 10.167 1.00 39.75 111 LEU C O 1
ATOM 6460 N N . ALA C 1 113 ? 16.840 41.119 8.864 1.00 40.11 112 ALA C N 1
ATOM 6461 C CA . ALA C 1 113 ? 16.683 40.167 7.754 1.00 39.96 112 ALA C CA 1
ATOM 6462 C C . ALA C 1 113 ? 18.057 39.673 7.320 1.00 41.06 112 ALA C C 1
ATOM 6463 O O . ALA C 1 113 ? 18.238 38.471 7.048 1.00 41.08 112 ALA C O 1
ATOM 6465 N N . HIS C 1 114 ? 19.021 40.597 7.262 1.00 41.65 113 HIS C N 1
ATOM 6466 C CA . HIS C 1 114 ? 20.347 40.280 6.756 1.00 43.03 113 HIS C CA 1
ATOM 6467 C C . HIS C 1 114 ? 21.097 39.386 7.732 1.00 42.73 113 HIS C C 1
ATOM 6468 O O . HIS C 1 114 ? 21.713 38.412 7.334 1.00 43.29 113 HIS C O 1
ATOM 6475 N N . LEU C 1 115 ? 21.044 39.727 9.010 1.00 42.19 114 LEU C N 1
ATOM 6476 C CA . LEU C 1 115 ? 21.551 38.847 10.061 1.00 41.79 114 LEU C CA 1
ATOM 6477 C C . LEU C 1 115 ? 20.952 37.437 9.940 1.00 41.04 114 LEU C C 1
ATOM 6478 O O . LEU C 1 115 ? 21.684 36.431 10.047 1.00 41.01 114 LEU C O 1
ATOM 6483 N N . MET C 1 116 ? 19.631 37.362 9.712 1.00 39.55 115 MET C N 1
ATOM 6484 C CA . MET C 1 116 ? 18.957 36.070 9.566 1.00 38.91 115 MET C CA 1
ATOM 6485 C C . MET C 1 116 ? 19.459 35.283 8.367 1.00 39.24 115 MET C C 1
ATOM 6486 O O . MET C 1 116 ? 19.739 34.095 8.488 1.00 39.34 115 MET C O 1
ATOM 6491 N N . LEU C 1 117 ? 19.563 35.928 7.207 1.00 39.73 116 LEU C N 1
ATOM 6492 C CA . LEU C 1 117 ? 20.178 35.287 6.036 1.00 40.58 116 LEU C CA 1
ATOM 6493 C C . LEU C 1 117 ? 21.610 34.793 6.342 1.00 42.12 116 LEU C C 1
ATOM 6494 O O . LEU C 1 117 ? 22.053 33.774 5.818 1.00 43.41 116 LEU C O 1
ATOM 6499 N N . ALA C 1 118 ? 22.336 35.527 7.171 1.00 42.63 117 ALA C N 1
ATOM 6500 C CA . ALA C 1 118 ? 23.719 35.175 7.479 1.00 44.67 117 ALA C CA 1
ATOM 6501 C C . ALA C 1 118 ? 23.824 33.973 8.433 1.00 44.82 117 ALA C C 1
ATOM 6502 O O . ALA C 1 118 ? 24.766 33.203 8.340 1.00 46.29 117 ALA C O 1
ATOM 6504 N N . THR C 1 119 ? 22.855 33.804 9.336 1.00 44.37 118 THR C N 1
ATOM 6505 C CA . THR C 1 119 ? 22.939 32.758 10.360 1.00 44.59 118 THR C CA 1
ATOM 6506 C C . THR C 1 119 ? 21.866 31.676 10.319 1.00 44.16 118 THR C C 1
ATOM 6507 O O . THR C 1 119 ? 21.981 30.686 11.025 1.00 45.27 118 THR C O 1
ATOM 6511 N N . LEU C 1 120 ? 20.829 31.824 9.515 1.00 43.72 119 LEU C N 1
ATOM 6512 C CA . LEU C 1 120 ? 19.795 30.794 9.489 1.00 43.68 119 LEU C CA 1
ATOM 6513 C C . LEU C 1 120 ? 19.923 29.958 8.219 1.00 44.76 119 LEU C C 1
ATOM 6514 O O . LEU C 1 120 ? 20.214 30.483 7.147 1.00 45.07 119 LEU C O 1
ATOM 6519 N N . ASP C 1 121 ? 19.755 28.644 8.354 1.00 45.38 120 ASP C N 1
ATOM 6520 C CA . ASP C 1 121 ? 19.508 27.794 7.193 1.00 46.12 120 ASP C CA 1
ATOM 6521 C C . ASP C 1 121 ? 18.029 27.852 6.911 1.00 45.02 120 ASP C C 1
ATOM 6522 O O . ASP C 1 121 ? 17.213 27.854 7.830 1.00 44.67 120 ASP C O 1
ATOM 6527 N N . HIS C 1 122 ? 17.685 27.866 5.637 1.00 45.32 121 HIS C N 1
ATOM 6528 C CA . HIS C 1 122 ? 16.302 27.851 5.213 1.00 44.89 121 HIS C CA 1
ATOM 6529 C C . HIS C 1 122 ? 15.446 26.881 6.058 1.00 43.93 121 HIS C C 1
ATOM 6530 O O . HIS C 1 122 ? 15.736 25.707 6.157 1.00 44.90 121 HIS C O 1
ATOM 6537 N N . GLY C 1 123 ? 14.402 27.384 6.693 1.00 42.82 122 GLY C N 1
ATOM 6538 C CA . GLY C 1 123 ? 13.477 26.521 7.433 1.00 41.90 122 GLY C CA 1
ATOM 6539 C C . GLY C 1 123 ? 13.751 26.374 8.910 1.00 41.03 122 GLY C C 1
ATOM 6540 O O . GLY C 1 123 ? 12.999 25.696 9.607 1.00 40.62 122 GLY C O 1
ATOM 6541 N N . ASP C 1 124 ? 14.832 26.990 9.396 1.00 40.98 123 ASP C N 1
ATOM 6542 C CA . ASP C 1 124 ? 15.146 26.984 10.829 1.00 39.75 123 ASP C CA 1
ATOM 6543 C C . ASP C 1 124 ? 14.135 27.825 11.586 1.00 38.20 123 ASP C C 1
ATOM 6544 O O . ASP C 1 124 ? 13.348 28.565 10.974 1.00 37.11 123 ASP C O 1
ATOM 6549 N N . THR C 1 125 ? 14.151 27.676 12.912 1.00 37.24 124 THR C N 1
ATOM 6550 C CA . THR C 1 125 ? 13.171 28.288 13.788 1.00 37.02 124 THR C CA 1
ATOM 6551 C C . THR C 1 125 ? 13.826 29.376 14.647 1.00 37.26 124 THR C C 1
ATOM 6552 O O . THR C 1 125 ? 14.966 29.236 15.100 1.00 37.86 124 THR C O 1
ATOM 6556 N N . ILE C 1 126 ? 13.082 30.452 14.860 1.00 36.98 125 ILE C N 1
ATOM 6557 C CA . ILE C 1 126 ? 13.454 31.532 15.760 1.00 37.36 125 ILE C CA 1
ATOM 6558 C C . ILE C 1 126 ? 12.341 31.678 16.802 1.00 37.69 125 ILE C C 1
ATOM 6559 O O . ILE C 1 126 ? 11.174 31.325 16.546 1.00 37.44 125 ILE C O 1
ATOM 6564 N N . LEU C 1 127 ? 12.708 32.170 17.984 1.00 38.51 126 LEU C N 1
ATOM 6565 C CA . LEU C 1 127 ? 11.725 32.430 19.036 1.00 39.16 126 LEU C CA 1
ATOM 6566 C C . LEU C 1 127 ? 11.386 33.903 19.103 1.00 39.22 126 LEU C C 1
ATOM 6567 O O . LEU C 1 127 ? 12.252 34.760 18.936 1.00 39.25 126 LEU C O 1
ATOM 6572 N N . VAL C 1 128 ? 10.103 34.179 19.346 1.00 39.43 127 VAL C N 1
ATOM 6573 C CA . VAL C 1 128 ? 9.576 35.538 19.378 1.00 39.67 127 VAL C CA 1
ATOM 6574 C C . VAL C 1 128 ? 8.506 35.680 20.484 1.00 40.83 127 VAL C C 1
ATOM 6575 O O . VAL C 1 128 ? 7.716 34.766 20.719 1.00 41.07 127 VAL C O 1
ATOM 6579 N N . PRO C 1 129 ? 8.512 36.806 21.212 1.00 41.78 128 PRO C N 1
ATOM 6580 C CA . PRO C 1 129 ? 7.528 36.926 22.244 1.00 43.14 128 PRO C CA 1
ATOM 6581 C C . PRO C 1 129 ? 6.162 37.164 21.643 1.00 42.99 128 PRO C C 1
ATOM 6582 O O . PRO C 1 129 ? 6.051 37.689 20.548 1.00 42.10 128 PRO C O 1
ATOM 6586 N N . ASN C 1 130 ? 5.137 36.733 22.355 1.00 44.08 129 ASN C N 1
ATOM 6587 C CA . ASN C 1 130 ? 3.760 36.954 21.953 1.00 44.42 129 ASN C CA 1
ATOM 6588 C C . ASN C 1 130 ? 3.042 37.500 23.175 1.00 46.41 129 ASN C C 1
ATOM 6589 O O . ASN C 1 130 ? 2.894 36.788 24.166 1.00 47.52 129 ASN C O 1
ATOM 6594 N N . PRO C 1 131 ? 2.566 38.753 23.110 1.00 47.09 130 PRO C N 1
ATOM 6595 C CA . PRO C 1 131 ? 2.482 39.578 21.929 1.00 46.17 130 PRO C CA 1
ATOM 6596 C C . PRO C 1 131 ? 3.745 40.389 21.738 1.00 45.55 130 PRO C C 1
ATOM 6597 O O . PRO C 1 131 ? 4.385 40.751 22.701 1.00 46.40 130 PRO C O 1
ATOM 6601 N N . SER C 1 132 ? 4.100 40.652 20.489 1.00 45.54 131 SER C N 1
ATOM 6602 C CA . SER C 1 132 ? 5.152 41.599 20.183 1.00 46.22 131 SER C CA 1
ATOM 6603 C C . SER C 1 132 ? 4.927 42.185 18.804 1.00 46.54 131 SER C C 1
ATOM 6604 O O . SER C 1 132 ? 4.165 41.667 18.012 1.00 45.82 131 SER C O 1
ATOM 6607 N N . TYR C 1 133 ? 5.582 43.301 18.550 1.00 48.19 132 TYR C N 1
ATOM 6608 C CA . TYR C 1 133 ? 5.495 43.925 17.271 1.00 49.30 132 TYR C CA 1
ATOM 6609 C C . TYR C 1 133 ? 6.357 43.100 16.313 1.00 48.37 132 TYR C C 1
ATOM 6610 O O . TYR C 1 133 ? 7.478 42.754 16.660 1.00 47.22 132 TYR C O 1
ATOM 6619 N N . PRO C 1 134 ? 5.819 42.754 15.125 1.00 48.28 133 PRO C N 1
ATOM 6620 C CA . PRO C 1 134 ? 6.498 41.803 14.252 1.00 47.62 133 PRO C CA 1
ATOM 6621 C C . PRO C 1 134 ? 7.678 42.359 13.449 1.00 47.36 133 PRO C C 1
ATOM 6622 O O . PRO C 1 134 ? 7.589 42.428 12.231 1.00 46.87 133 PRO C O 1
ATOM 6626 N N . ILE C 1 135 ? 8.781 42.715 14.103 1.00 47.31 134 ILE C N 1
ATOM 6627 C CA . ILE C 1 135 ? 9.952 43.191 13.356 1.00 47.39 134 ILE C CA 1
ATOM 6628 C C . ILE C 1 135 ? 10.694 42.061 12.663 1.00 46.05 134 ILE C C 1
ATOM 6629 O O . ILE C 1 135 ? 11.558 42.306 11.824 1.00 46.23 134 ILE C O 1
ATOM 6634 N N . HIS C 1 136 ? 10.370 40.835 13.039 1.00 45.12 135 HIS C N 1
ATOM 6635 C CA . HIS C 1 136 ? 11.004 39.663 12.483 1.00 44.34 135 HIS C CA 1
ATOM 6636 C C . HIS C 1 136 ? 10.446 39.238 11.136 1.00 44.23 135 HIS C C 1
ATOM 6637 O O . HIS C 1 136 ? 11.121 38.531 10.375 1.00 43.49 135 HIS C O 1
ATOM 6644 N N . ILE C 1 137 ? 9.210 39.658 10.836 1.00 44.93 136 ILE C N 1
ATOM 6645 C CA . ILE C 1 137 ? 8.449 39.042 9.745 1.00 44.28 136 ILE C CA 1
ATOM 6646 C C . ILE C 1 137 ? 9.187 39.100 8.414 1.00 43.66 136 ILE C C 1
ATOM 6647 O O . ILE C 1 137 ? 9.295 38.097 7.722 1.00 42.89 136 ILE C O 1
ATOM 6652 N N . TYR C 1 138 ? 9.723 40.257 8.064 1.00 43.81 137 TYR C N 1
ATOM 6653 C CA . TYR C 1 138 ? 10.387 40.394 6.773 1.00 44.35 137 TYR C CA 1
ATOM 6654 C C . TYR C 1 138 ? 11.572 39.419 6.675 1.00 43.74 137 TYR C C 1
ATOM 6655 O O . TYR C 1 138 ? 11.726 38.694 5.678 1.00 44.04 137 TYR C O 1
ATOM 6664 N N . GLY C 1 139 ? 12.371 39.376 7.731 1.00 42.54 138 GLY C N 1
ATOM 6665 C CA . GLY C 1 139 ? 13.480 38.442 7.811 1.00 42.31 138 GLY C CA 1
ATOM 6666 C C . GLY C 1 139 ? 13.015 37.014 7.703 1.00 41.24 138 GLY C C 1
ATOM 6667 O O . GLY C 1 139 ? 13.580 36.230 6.958 1.00 41.73 138 GLY C O 1
ATOM 6668 N N . ALA C 1 140 ? 11.966 36.679 8.438 1.00 40.76 139 ALA C N 1
ATOM 6669 C CA . ALA C 1 140 ? 11.387 35.333 8.397 1.00 39.99 139 ALA C CA 1
ATOM 6670 C C . ALA C 1 140 ? 11.069 34.894 6.962 1.00 41.09 139 ALA C C 1
ATOM 6671 O O . ALA C 1 140 ? 11.482 33.818 6.522 1.00 42.51 139 ALA C O 1
ATOM 6673 N N . VAL C 1 141 ? 10.356 35.738 6.225 1.00 40.83 140 VAL C N 1
ATOM 6674 C CA . VAL C 1 141 ? 10.004 35.455 4.831 1.00 41.13 140 VAL C CA 1
ATOM 6675 C C . VAL C 1 141 ? 11.237 35.347 3.918 1.00 41.44 140 VAL C C 1
ATOM 6676 O O . VAL C 1 141 ? 11.316 34.461 3.067 1.00 41.69 140 VAL C O 1
ATOM 6680 N N . ILE C 1 142 ? 12.191 36.250 4.108 1.00 41.14 141 ILE C N 1
ATOM 6681 C CA . ILE C 1 142 ? 13.390 36.318 3.268 1.00 41.94 141 ILE C CA 1
ATOM 6682 C C . ILE C 1 142 ? 14.346 35.167 3.556 1.00 40.88 141 ILE C C 1
ATOM 6683 O O . ILE C 1 142 ? 14.950 34.610 2.656 1.00 41.63 141 ILE C O 1
ATOM 6688 N N . ALA C 1 143 ? 14.466 34.807 4.823 1.00 39.73 142 ALA C N 1
ATOM 6689 C CA . ALA C 1 143 ? 15.400 33.783 5.250 1.00 38.85 142 ALA C CA 1
ATOM 6690 C C . ALA C 1 143 ? 14.731 32.427 5.321 1.00 38.24 142 ALA C C 1
ATOM 6691 O O . ALA C 1 143 ? 15.392 31.429 5.624 1.00 39.06 142 ALA C O 1
ATOM 6693 N N . GLY C 1 144 ? 13.418 32.389 5.093 1.00 37.84 143 GLY C N 1
ATOM 6694 C CA . GLY C 1 144 ? 12.670 31.141 5.138 1.00 37.73 143 GLY C CA 1
ATOM 6695 C C . GLY C 1 144 ? 12.576 30.554 6.540 1.00 37.05 143 GLY C C 1
ATOM 6696 O O . GLY C 1 144 ? 12.498 29.331 6.695 1.00 37.13 143 GLY C O 1
ATOM 6697 N N . ALA C 1 145 ? 12.542 31.425 7.546 1.00 36.58 144 ALA C N 1
ATOM 6698 C CA . ALA C 1 145 ? 12.462 31.010 8.955 1.00 36.21 144 ALA C CA 1
ATOM 6699 C C . ALA C 1 145 ? 11.032 30.680 9.436 1.00 36.03 144 ALA C C 1
ATOM 6700 O O . ALA C 1 145 ? 10.074 31.354 9.079 1.00 36.07 144 ALA C O 1
ATOM 6702 N N . GLN C 1 146 ? 10.933 29.679 10.303 1.00 36.05 145 GLN C N 1
ATOM 6703 C CA . GLN C 1 146 ? 9.704 29.371 11.028 1.00 36.09 145 GLN C CA 1
ATOM 6704 C C . GLN C 1 146 ? 9.719 30.010 12.397 1.00 36.10 145 GLN C C 1
ATOM 6705 O O . GLN C 1 146 ? 10.792 30.221 13.011 1.00 36.16 145 GLN C O 1
ATOM 6711 N N . VAL C 1 147 ? 8.522 30.316 12.878 1.00 36.28 146 VAL C N 1
ATOM 6712 C CA . VAL C 1 147 ? 8.384 31.092 14.083 1.00 36.55 146 VAL C CA 1
ATOM 6713 C C . VAL C 1 147 ? 7.716 30.308 15.193 1.00 37.69 146 VAL C C 1
ATOM 6714 O O . VAL C 1 147 ? 6.719 29.619 14.978 1.00 39.49 146 VAL C O 1
ATOM 6718 N N . ARG C 1 148 ? 8.290 30.439 16.380 1.00 41.46 147 ARG C N 1
ATOM 6719 C CA . ARG C 1 148 ? 7.810 29.813 17.587 1.00 42.27 147 ARG C CA 1
ATOM 6720 C C . ARG C 1 148 ? 7.567 30.941 18.605 1.00 42.22 147 ARG C C 1
ATOM 6721 O O . ARG C 1 148 ? 8.524 31.580 19.051 1.00 41.85 147 ARG C O 1
ATOM 6729 N N . SER C 1 149 ? 6.317 31.199 18.965 1.00 42.77 148 SER C N 1
ATOM 6730 C CA . SER C 1 149 ? 6.007 32.293 19.885 1.00 42.93 148 SER C CA 1
ATOM 6731 C C . SER C 1 149 ? 6.107 31.887 21.356 1.00 43.92 148 SER C C 1
ATOM 6732 O O . SER C 1 149 ? 5.750 30.771 21.745 1.00 44.83 148 SER C O 1
ATOM 6735 N N . VAL C 1 150 ? 6.589 32.822 22.171 1.00 43.94 149 VAL C N 1
ATOM 6736 C CA . VAL C 1 150 ? 6.801 32.589 23.587 1.00 45.09 149 VAL C CA 1
ATOM 6737 C C . VAL C 1 150 ? 5.952 33.602 24.330 1.00 45.77 149 VAL C C 1
ATOM 6738 O O . VAL C 1 150 ? 6.192 34.793 24.226 1.00 45.25 149 VAL C O 1
ATOM 6742 N N . PRO C 1 151 ? 4.920 33.137 25.049 1.00 47.11 150 PRO C N 1
ATOM 6743 C CA . PRO C 1 151 ? 4.016 34.055 25.752 1.00 48.05 150 PRO C CA 1
ATOM 6744 C C . PRO C 1 151 ? 4.757 35.005 26.682 1.00 48.40 150 PRO C C 1
ATOM 6745 O O . PRO C 1 151 ? 5.579 34.575 27.511 1.00 49.07 150 PRO C O 1
ATOM 6749 N N . LEU C 1 152 ? 4.498 36.291 26.528 1.00 48.13 151 LEU C N 1
ATOM 6750 C CA . LEU C 1 152 ? 5.121 37.295 27.381 1.00 48.67 151 LEU C CA 1
ATOM 6751 C C . LEU C 1 152 ? 4.001 38.208 27.860 1.00 49.80 151 LEU C C 1
ATOM 6752 O O . LEU C 1 152 ? 3.665 39.199 27.224 1.00 49.25 151 LEU C O 1
ATOM 6757 N N . VAL C 1 153 ? 3.432 37.835 28.998 1.00 51.60 152 VAL C N 1
ATOM 6758 C CA . VAL C 1 153 ? 2.221 38.433 29.502 1.00 53.07 152 VAL C CA 1
ATOM 6759 C C . VAL C 1 153 ? 2.237 38.355 31.026 1.00 55.22 152 VAL C C 1
ATOM 6760 O O . VAL C 1 153 ? 3.005 37.574 31.599 1.00 55.62 152 VAL C O 1
ATOM 6764 N N . PRO C 1 154 ? 1.411 39.183 31.696 1.00 56.85 153 PRO C N 1
ATOM 6765 C CA . PRO C 1 154 ? 1.415 39.116 33.151 1.00 59.18 153 PRO C CA 1
ATOM 6766 C C . PRO C 1 154 ? 0.889 37.790 33.720 1.00 60.60 153 PRO C C 1
ATOM 6767 O O . PRO C 1 154 ? -0.195 37.334 33.348 1.00 60.92 153 PRO C O 1
ATOM 6771 N N . GLY C 1 155 ? 1.679 37.177 34.602 1.00 61.61 154 GLY C N 1
ATOM 6772 C CA . GLY C 1 155 ? 1.271 35.962 35.292 1.00 63.37 154 GLY C CA 1
ATOM 6773 C C . GLY C 1 155 ? 1.666 34.686 34.580 1.00 62.06 154 GLY C C 1
ATOM 6774 O O . GLY C 1 155 ? 1.114 33.623 34.856 1.00 63.29 154 GLY C O 1
ATOM 6775 N N . ILE C 1 156 ? 2.600 34.775 33.643 1.00 59.72 155 ILE C N 1
ATOM 6776 C CA . ILE C 1 156 ? 3.169 33.581 33.044 1.00 58.69 155 ILE C CA 1
ATOM 6777 C C . ILE C 1 156 ? 4.679 33.728 33.130 1.00 57.97 155 ILE C C 1
ATOM 6778 O O . ILE C 1 156 ? 5.220 34.771 32.767 1.00 56.80 155 ILE C O 1
ATOM 6783 N N . ASP C 1 157 ? 5.348 32.710 33.676 1.00 58.99 156 ASP C N 1
ATOM 6784 C CA . ASP C 1 157 ? 6.804 32.755 33.865 1.00 58.80 156 ASP C CA 1
ATOM 6785 C C . ASP C 1 157 ? 7.485 32.733 32.496 1.00 56.24 156 ASP C C 1
ATOM 6786 O O . ASP C 1 157 ? 7.545 31.687 31.839 1.00 55.57 156 ASP C O 1
ATOM 6791 N N . PHE C 1 158 ? 7.994 33.893 32.075 1.00 55.01 157 PHE C N 1
ATOM 6792 C CA . PHE C 1 158 ? 8.532 34.052 30.713 1.00 52.69 157 PHE C CA 1
ATOM 6793 C C . PHE C 1 158 ? 9.731 33.164 30.482 1.00 52.49 157 PHE C C 1
ATOM 6794 O O . PHE C 1 158 ? 9.897 32.610 29.412 1.00 51.11 157 PHE C O 1
ATOM 6802 N N . PHE C 1 159 ? 10.577 33.036 31.493 1.00 54.10 158 PHE C N 1
ATOM 6803 C CA . PHE C 1 159 ? 11.807 32.270 31.345 1.00 54.24 158 PHE C CA 1
ATOM 6804 C C . PHE C 1 159 ? 11.523 30.776 31.249 1.00 54.75 158 PHE C C 1
ATOM 6805 O O . PHE C 1 159 ? 12.196 30.055 30.513 1.00 54.05 158 PHE C O 1
ATOM 6813 N N . ASN C 1 160 ? 10.495 30.335 31.965 1.00 56.11 159 ASN C N 1
ATOM 6814 C CA . ASN C 1 160 ? 10.015 28.968 31.865 1.00 56.74 159 ASN C CA 1
ATOM 6815 C C . ASN C 1 160 ? 9.673 28.660 30.430 1.00 54.65 159 ASN C C 1
ATOM 6816 O O . ASN C 1 160 ? 10.166 27.698 29.861 1.00 54.40 159 ASN C O 1
ATOM 6821 N N . GLU C 1 161 ? 8.842 29.517 29.852 1.00 53.35 160 GLU C N 1
ATOM 6822 C CA . GLU C 1 161 ? 8.350 29.354 28.488 1.00 51.61 160 GLU C CA 1
ATOM 6823 C C . GLU C 1 161 ? 9.440 29.454 27.414 1.00 49.98 160 GLU C C 1
ATOM 6824 O O . GLU C 1 161 ? 9.437 28.724 26.439 1.00 49.24 160 GLU C O 1
ATOM 6830 N N . LEU C 1 162 ? 10.367 30.372 27.609 1.00 49.66 161 LEU C N 1
ATOM 6831 C CA . LEU C 1 162 ? 11.463 30.556 26.674 1.00 48.42 161 LEU C CA 1
ATOM 6832 C C . LEU C 1 162 ? 12.364 29.309 26.655 1.00 49.15 161 LEU C C 1
ATOM 6833 O O . LEU C 1 162 ? 12.615 28.748 25.599 1.00 48.29 161 LEU C O 1
ATOM 6838 N N . GLU C 1 163 ? 12.809 28.853 27.814 1.00 50.97 162 GLU C N 1
ATOM 6839 C CA . GLU C 1 163 ? 13.637 27.635 27.892 1.00 52.04 162 GLU C CA 1
ATOM 6840 C C . GLU C 1 163 ? 12.895 26.377 27.390 1.00 52.14 162 GLU C C 1
ATOM 6841 O O . GLU C 1 163 ? 13.452 25.537 26.680 1.00 52.02 162 GLU C O 1
ATOM 6847 N N . ARG C 1 164 ? 11.645 26.245 27.806 1.00 52.62 163 ARG C N 1
ATOM 6848 C CA . ARG C 1 164 ? 10.773 25.195 27.321 1.00 52.79 163 ARG C CA 1
ATOM 6849 C C . ARG C 1 164 ? 10.649 25.227 25.787 1.00 50.92 163 ARG C C 1
ATOM 6850 O O . ARG C 1 164 ? 10.676 24.192 25.120 1.00 51.07 163 ARG C O 1
ATOM 6858 N N . ALA C 1 165 ? 10.527 26.421 25.222 1.00 49.36 164 ALA C N 1
ATOM 6859 C CA . ALA C 1 165 ? 10.462 26.555 23.763 1.00 47.79 164 ALA C CA 1
ATOM 6860 C C . ALA C 1 165 ? 11.805 26.174 23.141 1.00 47.50 164 ALA C C 1
ATOM 6861 O O . ALA C 1 165 ? 11.854 25.568 22.062 1.00 47.06 164 ALA C O 1
ATOM 6863 N N . ILE C 1 166 ? 12.896 26.512 23.826 1.00 48.00 165 ILE C N 1
ATOM 6864 C CA . ILE C 1 166 ? 14.231 26.092 23.383 1.00 48.18 165 ILE C CA 1
ATOM 6865 C C . ILE C 1 166 ? 14.367 24.573 23.393 1.00 49.47 165 ILE C C 1
ATOM 6866 O O . ILE C 1 166 ? 14.903 24.005 22.461 1.00 49.28 165 ILE C O 1
ATOM 6871 N N . ARG C 1 167 ? 13.882 23.914 24.445 1.00 50.97 166 ARG C N 1
ATOM 6872 C CA . ARG C 1 167 ? 14.077 22.455 24.588 1.00 52.56 166 ARG C CA 1
ATOM 6873 C C . ARG C 1 167 ? 13.101 21.585 23.791 1.00 52.42 166 ARG C C 1
ATOM 6874 O O . ARG C 1 167 ? 13.401 20.433 23.499 1.00 53.43 166 ARG C O 1
ATOM 6882 N N . GLU C 1 168 ? 11.931 22.123 23.473 1.00 51.40 167 GLU C N 1
ATOM 6883 C CA . GLU C 1 168 ? 10.885 21.359 22.798 1.00 51.54 167 GLU C CA 1
ATOM 6884 C C . GLU C 1 168 ? 10.953 21.451 21.278 1.00 50.21 167 GLU C C 1
ATOM 6885 O O . GLU C 1 168 ? 10.219 20.746 20.596 1.00 50.52 167 GLU C O 1
ATOM 6891 N N . SER C 1 169 ? 11.839 22.297 20.757 1.00 48.99 168 SER C N 1
ATOM 6892 C CA . SER C 1 169 ? 12.146 22.351 19.322 1.00 48.04 168 SER C CA 1
ATOM 6893 C C . SER C 1 169 ? 13.403 21.542 18.996 1.00 48.82 168 SER C C 1
ATOM 6894 O O . SER C 1 169 ? 14.432 21.659 19.677 1.00 49.32 168 SER C O 1
ATOM 6897 N N . ILE C 1 170 ? 13.313 20.718 17.950 1.00 49.14 169 ILE C N 1
ATOM 6898 C CA . ILE C 1 170 ? 14.425 19.901 17.474 1.00 50.05 169 ILE C CA 1
ATOM 6899 C C . ILE C 1 170 ? 14.521 20.084 15.964 1.00 49.32 169 ILE C C 1
ATOM 6900 O O . ILE C 1 170 ? 13.585 19.754 15.239 1.00 49.32 169 ILE C O 1
ATOM 6905 N N . PRO C 1 171 ? 15.642 20.617 15.471 1.00 48.92 170 PRO C N 1
ATOM 6906 C CA . PRO C 1 171 ? 16.870 21.089 16.147 1.00 49.08 170 PRO C CA 1
ATOM 6907 C C . PRO C 1 171 ? 16.627 22.328 17.003 1.00 48.02 170 PRO C C 1
ATOM 6908 O O . PRO C 1 171 ? 15.568 22.929 16.900 1.00 47.01 170 PRO C O 1
ATOM 6912 N N . LYS C 1 172 ? 17.586 22.718 17.845 1.00 48.46 171 LYS C N 1
ATOM 6913 C CA . LYS C 1 172 ? 17.386 23.923 18.661 1.00 47.70 171 LYS C CA 1
ATOM 6914 C C . LYS C 1 172 ? 17.129 25.142 17.765 1.00 46.04 171 LYS C C 1
ATOM 6915 O O . LYS C 1 172 ? 17.685 25.240 16.667 1.00 46.01 171 LYS C O 1
ATOM 6921 N N . PRO C 1 173 ? 16.257 26.063 18.215 1.00 45.16 172 PRO C N 1
ATOM 6922 C CA . PRO C 1 173 ? 16.110 27.333 17.521 1.00 43.87 172 PRO C CA 1
ATOM 6923 C C . PRO C 1 173 ? 17.432 28.092 17.474 1.00 43.92 172 PRO C C 1
ATOM 6924 O O . PRO C 1 173 ? 18.253 27.998 18.391 1.00 44.84 172 PRO C O 1
ATOM 6928 N N . ARG C 1 174 ? 17.624 28.833 16.399 1.00 43.18 173 ARG C N 1
ATOM 6929 C CA . ARG C 1 174 ? 18.864 29.511 16.173 1.00 44.13 173 ARG C CA 1
ATOM 6930 C C . ARG C 1 174 ? 18.950 30.844 16.892 1.00 43.50 173 ARG C C 1
ATOM 6931 O O . ARG C 1 174 ? 20.030 31.274 17.284 1.00 43.64 173 ARG C O 1
ATOM 6939 N N . MET C 1 175 ? 17.816 31.506 17.071 1.00 42.81 174 MET C N 1
ATOM 6940 C CA . MET C 1 175 ? 17.853 32.812 17.684 1.00 42.69 174 MET C CA 1
ATOM 6941 C C . MET C 1 175 ? 16.556 33.115 18.412 1.00 41.65 174 MET C C 1
ATOM 6942 O O . MET C 1 175 ? 15.541 32.521 18.119 1.00 41.69 174 MET C O 1
ATOM 6947 N N . MET C 1 176 ? 16.642 33.984 19.416 1.00 41.83 175 MET C N 1
ATOM 6948 C CA . MET C 1 176 ? 15.488 34.616 20.034 1.00 41.60 175 MET C CA 1
ATOM 6949 C C . MET C 1 176 ? 15.605 36.121 19.813 1.00 41.21 175 MET C C 1
ATOM 6950 O O . MET C 1 176 ? 16.709 36.661 19.875 1.00 41.73 175 MET C O 1
ATOM 6955 N N . ILE C 1 177 ? 14.475 36.782 19.582 1.00 40.67 176 ILE C N 1
ATOM 6956 C CA . ILE C 1 177 ? 14.407 38.205 19.256 1.00 40.38 176 ILE C CA 1
ATOM 6957 C C . ILE C 1 177 ? 13.584 38.909 20.331 1.00 40.84 176 ILE C C 1
ATOM 6958 O O . ILE C 1 177 ? 12.475 38.481 20.635 1.00 40.90 176 ILE C O 1
ATOM 6963 N N . LEU C 1 178 ? 14.120 39.986 20.897 1.00 41.35 177 LEU C N 1
ATOM 6964 C CA . LEU C 1 178 ? 13.518 40.666 22.041 1.00 42.13 177 LEU C CA 1
ATOM 6965 C C . LEU C 1 178 ? 13.615 42.144 21.815 1.00 42.22 177 LEU C C 1
ATOM 6966 O O . LEU C 1 178 ? 14.462 42.599 21.051 1.00 41.95 177 LEU C O 1
ATOM 6971 N N . GLY C 1 179 ? 12.772 42.898 22.507 1.00 42.81 178 GLY C N 1
ATOM 6972 C CA . GLY C 1 179 ? 12.726 44.354 22.332 1.00 43.11 178 GLY C CA 1
ATOM 6973 C C . GLY C 1 179 ? 12.169 45.034 23.560 1.00 44.32 178 GLY C C 1
ATOM 6974 O O . GLY C 1 179 ? 10.985 44.972 23.817 1.00 44.52 178 GLY C O 1
ATOM 6975 N N . PHE C 1 180 ? 13.036 45.675 24.334 1.00 45.36 179 PHE C N 1
ATOM 6976 C CA . PHE C 1 180 ? 12.632 46.380 25.539 1.00 46.83 179 PHE C CA 1
ATOM 6977 C C . PHE C 1 180 ? 13.292 47.744 25.525 1.00 47.58 179 PHE C C 1
ATOM 6978 O O . PHE C 1 180 ? 14.496 47.837 25.239 1.00 47.58 179 PHE C O 1
ATOM 6986 N N . PRO C 1 181 ? 12.517 48.810 25.796 1.00 48.37 180 PRO C N 1
ATOM 6987 C CA . PRO C 1 181 ? 11.057 48.915 25.955 1.00 48.56 180 PRO C CA 1
ATOM 6988 C C . PRO C 1 181 ? 10.262 48.355 24.786 1.00 47.09 180 PRO C C 1
ATOM 6989 O O . PRO C 1 181 ? 10.617 48.570 23.641 1.00 46.15 180 PRO C O 1
ATOM 6993 N N . SER C 1 182 ? 9.177 47.657 25.087 1.00 47.15 181 SER C N 1
ATOM 6994 C CA . SER C 1 182 ? 8.473 46.860 24.082 1.00 45.96 181 SER C CA 1
ATOM 6995 C C . SER C 1 182 ? 7.415 47.629 23.300 1.00 46.03 181 SER C C 1
ATOM 6996 O O . SER C 1 182 ? 6.767 48.532 23.819 1.00 47.23 181 SER C O 1
ATOM 6999 N N . ASN C 1 183 ? 7.290 47.238 22.036 1.00 44.93 182 ASN C N 1
ATOM 7000 C CA . ASN C 1 183 ? 6.153 47.517 21.181 1.00 45.02 182 ASN C CA 1
ATOM 7001 C C . ASN C 1 183 ? 5.404 46.188 21.029 1.00 44.63 182 ASN C C 1
ATOM 7002 O O . ASN C 1 183 ? 6.011 45.199 20.580 1.00 43.62 182 ASN C O 1
ATOM 7007 N N . PRO C 1 184 ? 4.110 46.129 21.411 1.00 45.60 183 PRO C N 1
ATOM 7008 C CA . PRO C 1 184 ? 3.113 47.134 21.852 1.00 47.07 183 PRO C CA 1
ATOM 7009 C C . PRO C 1 184 ? 2.870 47.350 23.362 1.00 48.42 183 PRO C C 1
ATOM 7010 O O . PRO C 1 184 ? 2.093 48.224 23.736 1.00 49.81 183 PRO C O 1
ATOM 7014 N N . THR C 1 185 ? 3.519 46.578 24.227 1.00 48.26 184 THR C N 1
ATOM 7015 C CA . THR C 1 185 ? 3.131 46.533 25.645 1.00 49.81 184 THR C CA 1
ATOM 7016 C C . THR C 1 185 ? 3.762 47.610 26.549 1.00 50.86 184 THR C C 1
ATOM 7017 O O . THR C 1 185 ? 3.397 47.744 27.719 1.00 52.48 184 THR C O 1
ATOM 7021 N N . ALA C 1 186 ? 4.732 48.358 26.031 1.00 50.17 185 ALA C N 1
ATOM 7022 C CA . ALA C 1 186 ? 5.465 49.354 26.841 1.00 51.25 185 ALA C CA 1
ATOM 7023 C C . ALA C 1 186 ? 6.300 48.779 27.991 1.00 51.84 185 ALA C C 1
ATOM 7024 O O . ALA C 1 186 ? 6.877 49.548 28.764 1.00 53.06 185 ALA C O 1
ATOM 7026 N N . GLN C 1 187 ? 6.375 47.455 28.113 1.00 51.21 186 GLN C N 1
ATOM 7027 C CA . GLN C 1 187 ? 7.015 46.822 29.278 1.00 52.15 186 GLN C CA 1
ATOM 7028 C C . GLN C 1 187 ? 8.462 47.286 29.372 1.00 52.22 186 GLN C C 1
ATOM 7029 O O . GLN C 1 187 ? 9.121 47.463 28.343 1.00 51.73 186 GLN C O 1
ATOM 7035 N N . CYS C 1 188 ? 8.947 47.476 30.596 1.00 53.86 187 CYS C N 1
ATOM 7036 C CA . CYS C 1 188 ? 10.358 47.772 30.833 1.00 54.28 187 CYS C CA 1
ATOM 7037 C C . CYS C 1 188 ? 10.936 46.753 31.800 1.00 55.20 187 CYS C C 1
ATOM 7038 O O . CYS C 1 188 ? 10.268 46.349 32.756 1.00 56.96 187 CYS C O 1
ATOM 7041 N N . VAL C 1 189 ? 12.172 46.333 31.534 1.00 54.67 188 VAL C N 1
ATOM 7042 C CA . VAL C 1 189 ? 12.856 45.365 32.363 1.00 55.74 188 VAL C CA 1
ATOM 7043 C C . VAL C 1 189 ? 14.124 45.987 32.917 1.00 57.24 188 VAL C C 1
ATOM 7044 O O . VAL C 1 189 ? 14.592 47.028 32.433 1.00 57.01 188 VAL C O 1
ATOM 7048 N N . GLU C 1 190 ? 14.684 45.330 33.927 1.00 58.97 189 GLU C N 1
ATOM 7049 C CA . GLU C 1 190 ? 15.899 45.781 34.562 1.00 60.82 189 GLU C CA 1
ATOM 7050 C C . GLU C 1 190 ? 17.086 44.999 34.001 1.00 60.09 189 GLU C C 1
ATOM 7051 O O . GLU C 1 190 ? 16.910 44.078 33.204 1.00 58.26 189 GLU C O 1
ATOM 7057 N N . LEU C 1 191 ? 18.296 45.368 34.421 1.00 61.75 190 LEU C N 1
ATOM 7058 C CA . LEU C 1 191 ? 19.514 44.767 33.872 1.00 61.39 190 LEU C CA 1
ATOM 7059 C C . LEU C 1 191 ? 19.596 43.281 34.236 1.00 61.74 190 LEU C C 1
ATOM 7060 O O . LEU C 1 191 ? 20.149 42.488 33.474 1.00 60.59 190 LEU C O 1
ATOM 7065 N N . ASP C 1 192 ? 19.027 42.916 35.388 1.00 63.49 191 ASP C N 1
ATOM 7066 C CA . ASP C 1 192 ? 18.928 41.520 35.807 1.00 64.05 191 ASP C CA 1
ATOM 7067 C C . ASP C 1 192 ? 18.096 40.639 34.868 1.00 61.69 191 ASP C C 1
ATOM 7068 O O . ASP C 1 192 ? 18.367 39.448 34.743 1.00 62.23 191 ASP C O 1
ATOM 7073 N N . PHE C 1 193 ? 17.100 41.209 34.195 1.00 59.77 192 PHE C N 1
ATOM 7074 C CA . PHE C 1 193 ? 16.327 40.437 33.226 1.00 57.61 192 PHE C CA 1
ATOM 7075 C C . PHE C 1 193 ? 17.233 39.997 32.080 1.00 56.21 192 PHE C C 1
ATOM 7076 O O . PHE C 1 193 ? 17.136 38.863 31.595 1.00 55.66 192 PHE C O 1
ATOM 7084 N N . PHE C 1 194 ? 18.098 40.909 31.638 1.00 55.71 193 PHE C N 1
ATOM 7085 C CA . PHE C 1 194 ? 19.040 40.615 30.561 1.00 54.51 193 PHE C CA 1
ATOM 7086 C C . PHE C 1 194 ? 20.141 39.626 30.962 1.00 55.94 193 PHE C C 1
ATOM 7087 O O . PHE C 1 194 ? 20.529 38.781 30.148 1.00 54.97 193 PHE C O 1
ATOM 7095 N N . GLU C 1 195 ? 20.633 39.711 32.195 1.00 58.44 194 GLU C N 1
ATOM 7096 C CA . GLU C 1 195 ? 21.710 38.793 32.646 1.00 60.23 194 GLU C CA 1
ATOM 7097 C C . GLU C 1 195 ? 21.189 37.348 32.740 1.00 60.05 194 GLU C C 1
ATOM 7098 O O . GLU C 1 195 ? 21.953 36.392 32.561 1.00 60.60 194 GLU C O 1
ATOM 7104 N N . ARG C 1 196 ? 19.878 37.190 32.957 1.00 59.34 195 ARG C N 1
ATOM 7105 C CA . ARG C 1 196 ? 19.259 35.860 32.910 1.00 59.01 195 ARG C CA 1
ATOM 7106 C C . ARG C 1 196 ? 19.101 35.395 31.470 1.00 56.49 195 ARG C C 1
ATOM 7107 O O . ARG C 1 196 ? 19.412 34.247 31.162 1.00 56.84 195 ARG C O 1
ATOM 7115 N N . VAL C 1 197 ? 18.614 36.274 30.596 1.00 54.52 196 VAL C N 1
ATOM 7116 C CA . VAL C 1 197 ? 18.500 35.961 29.166 1.00 52.31 196 VAL C CA 1
ATOM 7117 C C . VAL C 1 197 ? 19.859 35.479 28.645 1.00 52.63 196 VAL C C 1
ATOM 7118 O O . VAL C 1 197 ? 20.007 34.342 28.188 1.00 52.40 196 VAL C O 1
ATOM 7122 N N . VAL C 1 198 ? 20.864 36.335 28.771 1.00 53.45 197 VAL C N 1
ATOM 7123 C CA . VAL C 1 198 ? 22.230 36.011 28.322 1.00 54.11 197 VAL C CA 1
ATOM 7124 C C . VAL C 1 198 ? 22.773 34.684 28.873 1.00 55.77 197 VAL C C 1
ATOM 7125 O O . VAL C 1 198 ? 23.265 33.840 28.111 1.00 55.44 197 VAL C O 1
ATOM 7129 N N . ALA C 1 199 ? 22.663 34.500 30.186 1.00 57.74 198 ALA C N 1
ATOM 7130 C CA . ALA C 1 199 ? 23.090 33.263 30.833 1.00 59.67 198 ALA C CA 1
ATOM 7131 C C . ALA C 1 199 ? 22.350 32.041 30.297 1.00 58.53 198 ALA C C 1
ATOM 7132 O O . ALA C 1 199 ? 22.961 30.989 30.064 1.00 59.29 198 ALA C O 1
ATOM 7134 N N . LEU C 1 200 ? 21.038 32.172 30.112 1.00 56.94 199 LEU C N 1
ATOM 7135 C CA . LEU C 1 200 ? 20.240 31.108 29.494 1.00 55.79 199 LEU C CA 1
ATOM 7136 C C . LEU C 1 200 ? 20.671 30.875 28.059 1.00 54.16 199 LEU C C 1
ATOM 7137 O O . LEU C 1 200 ? 20.824 29.729 27.640 1.00 54.33 199 LEU C O 1
ATOM 7142 N N . ALA C 1 201 ? 20.853 31.956 27.303 1.00 52.76 200 ALA C N 1
ATOM 7143 C CA . ALA C 1 201 ? 21.201 31.843 25.876 1.00 51.30 200 ALA C CA 1
ATOM 7144 C C . ALA C 1 201 ? 22.560 31.151 25.689 1.00 52.65 200 ALA C C 1
ATOM 7145 O O . ALA C 1 201 ? 22.771 30.419 24.712 1.00 52.10 200 ALA C O 1
ATOM 7147 N N . LYS C 1 202 ? 23.476 31.386 26.624 1.00 54.65 201 LYS C N 1
ATOM 7148 C CA . LYS C 1 202 ? 24.754 30.682 26.632 1.00 56.44 201 LYS C CA 1
ATOM 7149 C C . LYS C 1 202 ? 24.571 29.182 26.943 1.00 57.50 201 LYS C C 1
ATOM 7150 O O . LYS C 1 202 ? 25.197 28.333 26.307 1.00 57.95 201 LYS C O 1
ATOM 7156 N N . GLN C 1 203 ? 23.697 28.857 27.893 1.00 58.03 202 GLN C N 1
ATOM 7157 C CA . GLN C 1 203 ? 23.437 27.461 28.233 1.00 59.19 202 GLN C CA 1
ATOM 7158 C C . GLN C 1 203 ? 23.077 26.609 27.020 1.00 57.74 202 GLN C C 1
ATOM 7159 O O . GLN C 1 203 ? 23.534 25.483 26.885 1.00 58.95 202 GLN C O 1
ATOM 7165 N N . TYR C 1 204 ? 22.232 27.127 26.147 1.00 55.36 203 TYR C N 1
ATOM 7166 C CA . TYR C 1 204 ? 21.751 26.331 25.013 1.00 54.14 203 TYR C CA 1
ATOM 7167 C C . TYR C 1 204 ? 22.367 26.703 23.679 1.00 52.97 203 TYR C C 1
ATOM 7168 O O . TYR C 1 204 ? 22.116 26.041 22.674 1.00 52.94 203 TYR C O 1
ATOM 7177 N N . ASP C 1 205 ? 23.169 27.758 23.678 1.00 53.01 204 ASP C N 1
ATOM 7178 C CA . ASP C 1 205 ? 23.793 28.271 22.469 1.00 52.12 204 ASP C CA 1
ATOM 7179 C C . ASP C 1 205 ? 22.740 28.769 21.486 1.00 49.86 204 ASP C C 1
ATOM 7180 O O . ASP C 1 205 ? 22.723 28.377 20.320 1.00 49.18 204 ASP C O 1
ATOM 7185 N N . VAL C 1 206 ? 21.877 29.652 21.972 1.00 48.95 205 VAL C N 1
ATOM 7186 C CA . VAL C 1 206 ? 20.843 30.283 21.153 1.00 47.06 205 VAL C CA 1
ATOM 7187 C C . VAL C 1 206 ? 21.201 31.757 21.090 1.00 46.59 205 VAL C C 1
ATOM 7188 O O . VAL C 1 206 ? 21.439 32.393 22.117 1.00 47.37 205 VAL C O 1
ATOM 7192 N N . MET C 1 207 ? 21.278 32.290 19.888 1.00 45.57 206 MET C N 1
ATOM 7193 C CA . MET C 1 207 ? 21.648 33.680 19.699 1.00 45.26 206 MET C CA 1
ATOM 7194 C C . MET C 1 207 ? 20.557 34.632 20.206 1.00 44.45 206 MET C C 1
ATOM 7195 O O . MET C 1 207 ? 19.359 34.367 20.065 1.00 43.58 206 MET C O 1
ATOM 7200 N N . VAL C 1 208 ? 20.986 35.737 20.814 1.00 44.97 207 VAL C N 1
ATOM 7201 C CA . VAL C 1 208 ? 20.054 36.744 21.297 1.00 44.46 207 VAL C CA 1
ATOM 7202 C C . VAL C 1 208 ? 20.145 37.977 20.445 1.00 43.80 207 VAL C C 1
ATOM 7203 O O . VAL C 1 208 ? 21.221 38.490 20.177 1.00 44.42 207 VAL C O 1
ATOM 7207 N N . VAL C 1 209 ? 18.990 38.427 19.981 1.00 42.71 208 VAL C N 1
ATOM 7208 C CA . VAL C 1 209 ? 18.906 39.703 19.316 1.00 42.29 208 VAL C CA 1
ATOM 7209 C C . VAL C 1 209 ? 17.963 40.581 20.116 1.00 42.31 208 VAL C C 1
ATOM 7210 O O . VAL C 1 209 ? 16.807 40.198 20.374 1.00 41.89 208 VAL C O 1
ATOM 7214 N N . HIS C 1 210 ? 18.464 41.745 20.523 1.00 43.02 209 HIS C N 1
ATOM 7215 C CA . HIS C 1 210 ? 17.647 42.721 21.232 1.00 43.28 209 HIS C CA 1
ATOM 7216 C C . HIS C 1 210 ? 17.505 44.019 20.447 1.00 43.04 209 HIS C C 1
ATOM 7217 O O . HIS C 1 210 ? 18.451 44.501 19.817 1.00 43.30 209 HIS C O 1
ATOM 7224 N N . ASP C 1 211 ? 16.304 44.570 20.521 1.00 42.76 210 ASP C N 1
ATOM 7225 C CA . ASP C 1 211 ? 15.895 45.732 19.797 1.00 42.64 210 ASP C CA 1
ATOM 7226 C C . ASP C 1 211 ? 15.759 46.894 20.772 1.00 43.72 210 ASP C C 1
ATOM 7227 O O . ASP C 1 211 ? 14.803 46.938 21.560 1.00 43.99 210 ASP C O 1
ATOM 7232 N N . LEU C 1 212 ? 16.729 47.820 20.721 1.00 44.53 211 LEU C N 1
ATOM 7233 C CA . LEU C 1 212 ? 16.783 48.998 21.605 1.00 45.85 211 LEU C CA 1
ATOM 7234 C C . LEU C 1 212 ? 15.982 50.210 21.039 1.00 45.95 211 LEU C C 1
ATOM 7235 O O . LEU C 1 212 ? 16.184 51.343 21.442 1.00 47.13 211 LEU C O 1
ATOM 7240 N N . ALA C 1 213 ? 15.053 49.956 20.138 1.00 44.94 212 ALA C N 1
ATOM 7241 C CA . ALA C 1 213 ? 14.349 51.022 19.386 1.00 45.16 212 ALA C CA 1
ATOM 7242 C C . ALA C 1 213 ? 13.875 52.214 20.228 1.00 46.46 212 ALA C C 1
ATOM 7243 O O . ALA C 1 213 ? 14.074 53.381 19.865 1.00 47.30 212 ALA C O 1
ATOM 7245 N N . TYR C 1 214 ? 13.268 51.903 21.363 1.00 46.81 213 TYR C N 1
ATOM 7246 C CA . TYR C 1 214 ? 12.587 52.890 22.193 1.00 48.15 213 TYR C CA 1
ATOM 7247 C C . TYR C 1 214 ? 13.355 53.269 23.429 1.00 49.53 213 TYR C C 1
ATOM 7248 O O . TYR C 1 214 ? 12.767 53.731 24.403 1.00 50.73 213 TYR C O 1
ATOM 7257 N N . ALA C 1 215 ? 14.674 53.124 23.378 1.00 49.61 214 ALA C N 1
ATOM 7258 C CA . ALA C 1 215 ? 15.541 53.408 24.531 1.00 51.15 214 ALA C CA 1
ATOM 7259 C C . ALA C 1 215 ? 15.505 54.845 25.014 1.00 52.94 214 ALA C C 1
ATOM 7260 O O . ALA C 1 215 ? 15.485 55.082 26.216 1.00 54.43 214 ALA C O 1
ATOM 7262 N N . ASP C 1 216 ? 15.534 55.793 24.080 1.00 53.01 215 ASP C N 1
ATOM 7263 C CA . ASP C 1 216 ? 15.456 57.233 24.394 1.00 54.81 215 ASP C CA 1
ATOM 7264 C C . ASP C 1 216 ? 14.045 57.771 24.636 1.00 55.29 215 ASP C C 1
ATOM 7265 O O . ASP C 1 216 ? 13.884 58.918 25.028 1.00 56.99 215 ASP C O 1
ATOM 7270 N N . ILE C 1 217 ? 13.018 56.985 24.349 1.00 53.98 216 ILE C N 1
ATOM 7271 C CA . ILE C 1 217 ? 11.652 57.429 24.609 1.00 54.64 216 ILE C CA 1
ATOM 7272 C C . ILE C 1 217 ? 11.338 56.888 25.973 1.00 55.38 216 ILE C C 1
ATOM 7273 O O . ILE C 1 217 ? 10.667 55.871 26.115 1.00 54.48 216 ILE C O 1
ATOM 7278 N N . VAL C 1 218 ? 11.873 57.555 26.983 1.00 57.23 217 VAL C N 1
ATOM 7279 C CA . VAL C 1 218 ? 11.681 57.135 28.364 1.00 58.40 217 VAL C CA 1
ATOM 7280 C C . VAL C 1 218 ? 11.168 58.303 29.174 1.00 60.77 217 VAL C C 1
ATOM 7281 O O . VAL C 1 218 ? 11.449 59.456 28.852 1.00 61.74 217 VAL C O 1
ATOM 7285 N N . TYR C 1 219 ? 10.423 57.986 30.228 1.00 61.88 218 TYR C N 1
ATOM 7286 C CA . TYR C 1 219 ? 9.745 58.981 31.031 1.00 64.27 218 TYR C CA 1
ATOM 7287 C C . TYR C 1 219 ? 10.154 58.984 32.508 1.00 66.52 218 TYR C C 1
ATOM 7288 O O . TYR C 1 219 ? 10.773 58.049 32.990 1.00 66.20 218 TYR C O 1
ATOM 7297 N N . ASP C 1 220 ? 9.782 60.060 33.194 1.00 69.01 219 ASP C N 1
ATOM 7298 C CA . ASP C 1 220 ? 9.785 60.132 34.664 1.00 71.66 219 ASP C CA 1
ATOM 7299 C C . ASP C 1 220 ? 11.154 59.896 35.322 1.00 73.18 219 ASP C C 1
ATOM 7300 O O . ASP C 1 220 ? 11.205 59.498 36.477 1.00 75.41 219 ASP C O 1
ATOM 7305 N N . GLY C 1 221 ? 12.242 60.146 34.588 1.00 73.25 220 GLY C N 1
ATOM 7306 C CA . GLY C 1 221 ? 13.611 60.007 35.105 1.00 75.11 220 GLY C CA 1
ATOM 7307 C C . GLY C 1 221 ? 14.310 58.700 34.753 1.00 73.79 220 GLY C C 1
ATOM 7308 O O . GLY C 1 221 ? 15.460 58.463 35.152 1.00 74.90 220 GLY C O 1
ATOM 7309 N N . TRP C 1 222 ? 13.623 57.853 33.998 1.00 71.83 221 TRP C N 1
ATOM 7310 C CA . TRP C 1 222 ? 14.086 56.491 33.720 1.00 70.90 221 TRP C CA 1
ATOM 7311 C C . TRP C 1 222 ? 15.155 56.491 32.610 1.00 68.72 221 TRP C C 1
ATOM 7312 O O . TRP C 1 222 ? 15.106 57.321 31.702 1.00 67.99 221 TRP C O 1
ATOM 7323 N N . LYS C 1 223 ? 16.133 55.588 32.706 1.00 67.69 222 LYS C N 1
ATOM 7324 C CA . LYS C 1 223 ? 17.089 55.349 31.620 1.00 65.77 222 LYS C CA 1
ATOM 7325 C C . LYS C 1 223 ? 17.015 53.868 31.215 1.00 63.35 222 LYS C C 1
ATOM 7326 O O . LYS C 1 223 ? 17.071 52.999 32.073 1.00 63.90 222 LYS C O 1
ATOM 7332 N N . ALA C 1 224 ? 16.849 53.583 29.917 1.00 61.45 223 ALA C N 1
ATOM 7333 C CA . ALA C 1 224 ? 16.688 52.192 29.420 1.00 59.15 223 ALA C CA 1
ATOM 7334 C C . ALA C 1 224 ? 18.029 51.455 29.353 1.00 59.36 223 ALA C C 1
ATOM 7335 O O . ALA C 1 224 ? 18.971 52.008 28.786 1.00 59.87 223 ALA C O 1
ATOM 7337 N N . PRO C 1 225 ? 18.106 50.201 29.879 1.00 58.71 224 PRO C N 1
ATOM 7338 C CA . PRO C 1 225 ? 19.353 49.395 29.911 1.00 58.48 224 PRO C CA 1
ATOM 7339 C C . PRO C 1 225 ? 19.672 48.650 28.607 1.00 55.62 224 PRO C C 1
ATOM 7340 O O . PRO C 1 225 ? 18.756 48.278 27.859 1.00 53.99 224 PRO C O 1
ATOM 7344 N N . SER C 1 226 ? 20.964 48.449 28.341 1.00 55.18 225 SER C N 1
ATOM 7345 C CA . SER C 1 226 ? 21.415 47.734 27.141 1.00 53.60 225 SER C CA 1
ATOM 7346 C C . SER C 1 226 ? 21.768 46.302 27.477 1.00 53.67 225 SER C C 1
ATOM 7347 O O . SER C 1 226 ? 22.383 46.048 28.506 1.00 55.53 225 SER C O 1
ATOM 7350 N N . ILE C 1 227 ? 21.424 45.359 26.596 1.00 51.88 226 ILE C N 1
ATOM 7351 C CA . ILE C 1 227 ? 21.827 43.967 26.830 1.00 52.06 226 ILE C CA 1
ATOM 7352 C C . ILE C 1 227 ? 23.363 43.859 26.935 1.00 53.65 226 ILE C C 1
ATOM 7353 O O . ILE C 1 227 ? 23.895 42.933 27.550 1.00 54.80 226 ILE C O 1
ATOM 7358 N N . MET C 1 228 ? 24.062 44.845 26.375 1.00 54.00 227 MET C N 1
ATOM 7359 C CA . MET C 1 228 ? 25.511 44.810 26.259 1.00 55.50 227 MET C CA 1
ATOM 7360 C C . MET C 1 228 ? 26.219 45.185 27.550 1.00 58.18 227 MET C C 1
ATOM 7361 O O . MET C 1 228 ? 27.443 45.126 27.624 1.00 59.89 227 MET C O 1
ATOM 7366 N N . GLN C 1 229 ? 25.448 45.560 28.569 1.00 58.78 228 GLN C N 1
ATOM 7367 C CA . GLN C 1 229 ? 25.990 45.828 29.889 1.00 61.53 228 GLN C CA 1
ATOM 7368 C C . GLN C 1 229 ? 26.229 44.548 30.689 1.00 62.69 228 GLN C C 1
ATOM 7369 O O . GLN C 1 229 ? 26.949 44.565 31.699 1.00 65.37 228 GLN C O 1
ATOM 7375 N N . VAL C 1 230 ? 25.626 43.450 30.241 1.00 60.90 229 VAL C N 1
ATOM 7376 C CA . VAL C 1 230 ? 25.813 42.140 30.872 1.00 61.91 229 VAL C CA 1
ATOM 7377 C C . VAL C 1 230 ? 27.198 41.613 30.487 1.00 63.05 229 VAL C C 1
ATOM 7378 O O . VAL C 1 230 ? 27.472 41.428 29.316 1.00 61.55 229 VAL C O 1
ATOM 7382 N N . PRO C 1 231 ? 28.098 41.384 31.470 1.00 65.98 230 PRO C N 1
ATOM 7383 C CA . PRO C 1 231 ? 29.461 40.981 31.045 1.00 67.31 230 PRO C CA 1
ATOM 7384 C C . PRO C 1 231 ? 29.471 39.737 30.134 1.00 65.75 230 PRO C C 1
ATOM 7385 O O . PRO C 1 231 ? 28.746 38.766 30.393 1.00 65.07 230 PRO C O 1
ATOM 7389 N N . GLY C 1 232 ? 30.260 39.790 29.059 1.00 65.32 231 GLY C N 1
ATOM 7390 C CA . GLY C 1 232 ? 30.318 38.693 28.076 1.00 63.96 231 GLY C CA 1
ATOM 7391 C C . GLY C 1 232 ? 29.068 38.559 27.225 1.00 60.78 231 GLY C C 1
ATOM 7392 O O . GLY C 1 232 ? 28.769 37.489 26.672 1.00 59.67 231 GLY C O 1
ATOM 7393 N N . ALA C 1 233 ? 28.322 39.643 27.099 1.00 59.46 232 ALA C N 1
ATOM 7394 C CA . ALA C 1 233 ? 27.106 39.626 26.290 1.00 56.69 232 ALA C CA 1
ATOM 7395 C C . ALA C 1 233 ? 27.437 39.400 24.811 1.00 55.36 232 ALA C C 1
ATOM 7396 O O . ALA C 1 233 ? 26.666 38.739 24.085 1.00 53.54 232 ALA C O 1
ATOM 7398 N N . LYS C 1 234 ? 28.597 39.917 24.387 1.00 56.54 233 LYS C N 1
ATOM 7399 C CA . LYS C 1 234 ? 29.048 39.866 22.981 1.00 55.73 233 LYS C CA 1
ATOM 7400 C C . LYS C 1 234 ? 29.345 38.443 22.537 1.00 55.76 233 LYS C C 1
ATOM 7401 O O . LYS C 1 234 ? 29.490 38.177 21.346 1.00 54.92 233 LYS C O 1
ATOM 7407 N N . ASP C 1 235 ? 29.498 37.537 23.494 1.00 57.01 234 ASP C N 1
ATOM 7408 C CA . ASP C 1 235 ? 29.682 36.126 23.166 1.00 57.17 234 ASP C CA 1
ATOM 7409 C C . ASP C 1 235 ? 28.444 35.532 22.513 1.00 54.80 234 ASP C C 1
ATOM 7410 O O . ASP C 1 235 ? 28.564 34.597 21.736 1.00 54.49 234 ASP C O 1
ATOM 7415 N N . ILE C 1 236 ? 27.266 36.073 22.823 1.00 53.34 235 ILE C N 1
ATOM 7416 C CA . ILE C 1 236 ? 25.992 35.451 22.423 1.00 51.45 235 ILE C CA 1
ATOM 7417 C C . ILE C 1 236 ? 24.973 36.418 21.835 1.00 49.53 235 ILE C C 1
ATOM 7418 O O . ILE C 1 236 ? 23.968 35.980 21.269 1.00 48.03 235 ILE C O 1
ATOM 7423 N N . ALA C 1 237 ? 25.208 37.724 21.922 1.00 49.71 236 ALA C N 1
ATOM 7424 C CA . ALA C 1 237 ? 24.161 38.671 21.519 1.00 48.16 236 ALA C CA 1
ATOM 7425 C C . ALA C 1 237 ? 24.609 39.837 20.648 1.00 47.99 236 ALA C C 1
ATOM 7426 O O . ALA C 1 237 ? 25.778 40.210 20.595 1.00 49.31 236 ALA C O 1
ATOM 7428 N N . VAL C 1 238 ? 23.624 40.389 19.960 1.00 46.52 237 VAL C N 1
ATOM 7429 C CA . VAL C 1 238 ? 23.738 41.588 19.146 1.00 46.28 237 VAL C CA 1
ATOM 7430 C C . VAL C 1 238 ? 22.611 42.517 19.574 1.00 45.64 237 VAL C C 1
ATOM 7431 O O . VAL C 1 238 ? 21.597 42.061 20.119 1.00 45.00 237 VAL C O 1
ATOM 7435 N N . GLU C 1 239 ? 22.788 43.811 19.323 1.00 45.99 238 GLU C N 1
ATOM 7436 C CA . GLU C 1 239 ? 21.753 44.778 19.622 1.00 45.58 238 GLU C CA 1
ATOM 7437 C C . GLU C 1 239 ? 21.563 45.769 18.469 1.00 45.19 238 GLU C C 1
ATOM 7438 O O . GLU C 1 239 ? 22.533 46.223 17.853 1.00 45.92 238 GLU C O 1
ATOM 7444 N N . PHE C 1 240 ? 20.299 46.071 18.191 1.00 44.24 239 PHE C N 1
ATOM 7445 C CA . PHE C 1 240 ? 19.896 46.894 17.060 1.00 43.92 239 PHE C CA 1
ATOM 7446 C C . PHE C 1 240 ? 19.309 48.192 17.573 1.00 44.44 239 PHE C C 1
ATOM 7447 O O . PHE C 1 240 ? 18.483 48.180 18.494 1.00 44.34 239 PHE C O 1
ATOM 7455 N N . PHE C 1 241 ? 19.702 49.302 16.952 1.00 45.15 240 PHE C N 1
ATOM 7456 C CA . PHE C 1 241 ? 19.075 50.598 17.220 1.00 45.75 240 PHE C CA 1
ATOM 7457 C C . PHE C 1 241 ? 18.655 51.283 15.919 1.00 45.68 240 PHE C C 1
ATOM 7458 O O . PHE C 1 241 ? 19.448 51.475 15.007 1.00 46.11 240 PHE C O 1
ATOM 7466 N N . THR C 1 242 ? 17.374 51.612 15.836 1.00 45.32 241 THR C N 1
ATOM 7467 C CA . THR C 1 242 ? 16.841 52.424 14.749 1.00 45.63 241 THR C CA 1
ATOM 7468 C C . THR C 1 242 ? 16.789 53.857 15.252 1.00 46.96 241 THR C C 1
ATOM 7469 O O . THR C 1 242 ? 16.318 54.067 16.362 1.00 47.19 241 THR C O 1
ATOM 7473 N N . LEU C 1 243 ? 17.265 54.826 14.458 1.00 48.00 242 LEU C N 1
ATOM 7474 C CA . LEU C 1 243 ? 17.159 56.261 14.814 1.00 49.48 242 LEU C CA 1
ATOM 7475 C C . LEU C 1 243 ? 15.744 56.835 14.689 1.00 49.66 242 LEU C C 1
ATOM 7476 O O . LEU C 1 243 ? 15.517 57.982 15.048 1.00 50.96 242 LEU C O 1
ATOM 7481 N N . SER C 1 244 ? 14.801 56.043 14.184 1.00 48.57 243 SER C N 1
ATOM 7482 C CA . SER C 1 244 ? 13.495 56.575 13.774 1.00 49.01 243 SER C CA 1
ATOM 7483 C C . SER C 1 244 ? 12.757 57.250 14.924 1.00 49.75 243 SER C C 1
ATOM 7484 O O . SER C 1 244 ? 12.346 58.422 14.798 1.00 51.15 243 SER C O 1
ATOM 7487 N N . LYS C 1 245 ? 12.630 56.537 16.045 1.00 49.06 244 LYS C N 1
ATOM 7488 C CA . LYS C 1 245 ? 11.800 56.985 17.179 1.00 49.81 244 LYS C CA 1
ATOM 7489 C C . LYS C 1 245 ? 12.449 58.091 18.025 1.00 51.32 244 LYS C C 1
ATOM 7490 O O . LYS C 1 245 ? 11.819 59.090 18.368 1.00 52.77 244 LYS C O 1
ATOM 7496 N N . SER C 1 246 ? 13.708 57.933 18.368 1.00 51.33 245 SER C N 1
ATOM 7497 C CA . SER C 1 246 ? 14.335 58.897 19.266 1.00 52.95 245 SER C CA 1
ATOM 7498 C C . SER C 1 246 ? 14.573 60.264 18.642 1.00 54.48 245 SER C C 1
ATOM 7499 O O . SER C 1 246 ? 14.722 61.268 19.372 1.00 56.17 245 SER C O 1
ATOM 7502 N N . TYR C 1 247 ? 14.587 60.319 17.309 1.00 54.11 246 TYR C N 1
ATOM 7503 C CA . TYR C 1 247 ? 14.957 61.545 16.607 1.00 55.69 246 TYR C CA 1
ATOM 7504 C C . TYR C 1 247 ? 13.969 61.936 15.543 1.00 55.94 246 TYR C C 1
ATOM 7505 O O . TYR C 1 247 ? 14.333 62.668 14.629 1.00 56.99 246 TYR C O 1
ATOM 7514 N N . ASN C 1 248 ? 12.724 61.477 15.660 1.00 55.23 247 ASN C N 1
ATOM 7515 C CA . ASN C 1 248 ? 11.711 61.711 14.624 1.00 55.56 247 ASN C CA 1
ATOM 7516 C C . ASN C 1 248 ? 12.284 61.478 13.228 1.00 55.27 247 ASN C C 1
ATOM 7517 O O . ASN C 1 248 ? 12.289 62.386 12.397 1.00 56.72 247 ASN C O 1
ATOM 7522 N N . MET C 1 249 ? 12.796 60.272 12.985 1.00 53.62 248 MET C N 1
ATOM 7523 C CA . MET C 1 249 ? 13.390 59.948 11.680 1.00 53.44 248 MET C CA 1
ATOM 7524 C C . MET C 1 249 ? 12.632 58.814 10.968 1.00 52.17 248 MET C C 1
ATOM 7525 O O . MET C 1 249 ? 13.235 57.902 10.396 1.00 51.23 248 MET C O 1
ATOM 7530 N N . ALA C 1 250 ? 11.299 58.898 10.991 1.00 52.40 249 ALA C N 1
ATOM 7531 C CA . ALA C 1 250 ? 10.474 57.907 10.327 1.00 52.29 249 ALA C CA 1
ATOM 7532 C C . ALA C 1 250 ? 10.667 58.016 8.818 1.00 53.53 249 ALA C C 1
ATOM 7533 O O . ALA C 1 250 ? 10.506 59.095 8.245 1.00 55.13 249 ALA C O 1
ATOM 7535 N N . GLY C 1 251 ? 11.010 56.888 8.199 1.00 52.96 250 GLY C N 1
ATOM 7536 C CA . GLY C 1 251 ? 11.228 56.815 6.763 1.00 54.76 250 GLY C CA 1
ATOM 7537 C C . GLY C 1 251 ? 12.680 56.981 6.355 1.00 55.81 250 GLY C C 1
ATOM 7538 O O . GLY C 1 251 ? 13.011 56.847 5.175 1.00 57.50 250 GLY C O 1
ATOM 7539 N N . TRP C 1 252 ? 13.548 57.281 7.313 1.00 55.90 251 TRP C N 1
ATOM 7540 C CA . TRP C 1 252 ? 14.949 57.503 7.006 1.00 56.74 251 TRP C CA 1
ATOM 7541 C C . TRP C 1 252 ? 15.721 56.180 6.903 1.00 55.24 251 TRP C C 1
ATOM 7542 O O . TRP C 1 252 ? 16.763 56.123 6.242 1.00 56.19 251 TRP C O 1
ATOM 7553 N N . ARG C 1 253 ? 15.217 55.124 7.537 1.00 52.89 252 ARG C N 1
ATOM 7554 C CA . ARG C 1 253 ? 15.766 53.795 7.330 1.00 51.36 252 ARG C CA 1
ATOM 7555 C C . ARG C 1 253 ? 17.232 53.789 7.617 1.00 50.87 252 ARG C C 1
ATOM 7556 O O . ARG C 1 253 ? 18.016 53.444 6.727 1.00 51.61 252 ARG C O 1
ATOM 7564 N N . ILE C 1 254 ? 17.606 54.206 8.829 1.00 49.49 253 ILE C N 1
ATOM 7565 C CA . ILE C 1 254 ? 19.005 54.256 9.252 1.00 49.10 253 ILE C CA 1
ATOM 7566 C C . ILE C 1 254 ? 19.071 53.867 10.721 1.00 48.27 253 ILE C C 1
ATOM 7567 O O . ILE C 1 254 ? 18.348 54.400 11.556 1.00 48.24 253 ILE C O 1
ATOM 7572 N N . GLY C 1 255 ? 19.943 52.919 11.018 1.00 47.80 254 GLY C N 1
ATOM 7573 C CA . GLY C 1 255 ? 20.148 52.448 12.374 1.00 47.29 254 GLY C CA 1
ATOM 7574 C C . GLY C 1 255 ? 21.499 51.789 12.451 1.00 47.65 254 GLY C C 1
ATOM 7575 O O . GLY C 1 255 ? 22.373 52.035 11.611 1.00 48.62 254 GLY C O 1
ATOM 7576 N N . PHE C 1 256 ? 21.684 50.951 13.464 1.00 47.10 255 PHE C N 1
ATOM 7577 C CA . PHE C 1 256 ? 22.922 50.188 13.565 1.00 47.55 255 PHE C CA 1
ATOM 7578 C C . PHE C 1 256 ? 22.731 48.897 14.325 1.00 46.57 255 PHE C C 1
ATOM 7579 O O . PHE C 1 256 ? 21.705 48.689 14.971 1.00 45.69 255 PHE C O 1
ATOM 7587 N N . MET C 1 257 ? 23.731 48.028 14.211 1.00 46.94 256 MET C N 1
ATOM 7588 C CA . MET C 1 257 ? 23.836 46.817 15.012 1.00 46.51 256 MET C CA 1
ATOM 7589 C C . MET C 1 257 ? 25.184 46.841 15.737 1.00 48.08 256 MET C C 1
ATOM 7590 O O . MET C 1 257 ? 26.183 47.290 15.169 1.00 49.29 256 MET C O 1
ATOM 7595 N N . VAL C 1 258 ? 25.197 46.361 16.977 1.00 48.26 257 VAL C N 1
ATOM 7596 C CA . VAL C 1 258 ? 26.446 46.040 17.668 1.00 49.85 257 VAL C CA 1
ATOM 7597 C C . VAL C 1 258 ? 26.427 44.653 18.288 1.00 49.59 257 VAL C C 1
ATOM 7598 O O . VAL C 1 258 ? 25.390 44.069 18.531 1.00 48.30 257 VAL C O 1
ATOM 7602 N N . GLY C 1 259 ? 27.612 44.130 18.542 1.00 51.05 258 GLY C N 1
ATOM 7603 C CA . GLY C 1 259 ? 27.735 42.915 19.339 1.00 51.35 258 GLY C CA 1
ATOM 7604 C C . GLY C 1 259 ? 28.864 42.050 18.860 1.00 52.44 258 GLY C C 1
ATOM 7605 O O . GLY C 1 259 ? 29.944 42.544 18.537 1.00 53.95 258 GLY C O 1
ATOM 7606 N N . ASN C 1 260 ? 28.593 40.750 18.814 1.00 51.84 259 ASN C N 1
ATOM 7607 C CA . ASN C 1 260 ? 29.567 39.771 18.371 1.00 52.92 259 ASN C CA 1
ATOM 7608 C C . ASN C 1 260 ? 30.261 40.207 17.078 1.00 53.34 259 ASN C C 1
ATOM 7609 O O . ASN C 1 260 ? 29.573 40.585 16.119 1.00 51.94 259 ASN C O 1
ATOM 7614 N N . PRO C 1 261 ? 31.608 40.183 17.057 1.00 55.48 260 PRO C N 1
ATOM 7615 C CA . PRO C 1 261 ? 32.361 40.549 15.849 1.00 56.28 260 PRO C CA 1
ATOM 7616 C C . PRO C 1 261 ? 32.094 39.626 14.664 1.00 55.39 260 PRO C C 1
ATOM 7617 O O . PRO C 1 261 ? 32.098 40.083 13.510 1.00 55.41 260 PRO C O 1
ATOM 7621 N N . GLU C 1 262 ? 31.879 38.337 14.932 1.00 55.10 261 GLU C N 1
ATOM 7622 C CA . GLU C 1 262 ? 31.653 37.371 13.845 1.00 54.53 261 GLU C CA 1
ATOM 7623 C C . GLU C 1 262 ? 30.263 37.525 13.217 1.00 52.23 261 GLU C C 1
ATOM 7624 O O . GLU C 1 262 ? 30.103 37.269 12.032 1.00 52.16 261 GLU C O 1
ATOM 7630 N N . LEU C 1 263 ? 29.267 37.935 14.003 1.00 50.85 262 LEU C N 1
ATOM 7631 C CA . LEU C 1 263 ? 27.946 38.254 13.470 1.00 48.94 262 LEU C CA 1
ATOM 7632 C C . LEU C 1 263 ? 27.921 39.559 12.675 1.00 48.87 262 LEU C C 1
ATOM 7633 O O . LEU C 1 263 ? 27.135 39.688 11.731 1.00 47.88 262 LEU C O 1
ATOM 7638 N N . VAL C 1 264 ? 28.744 40.528 13.081 1.00 50.08 263 VAL C N 1
ATOM 7639 C CA . VAL C 1 264 ? 28.863 41.825 12.406 1.00 50.41 263 VAL C CA 1
ATOM 7640 C C . VAL C 1 264 ? 29.495 41.645 11.026 1.00 51.33 263 VAL C C 1
ATOM 7641 O O . VAL C 1 264 ? 29.059 42.235 10.034 1.00 50.99 263 VAL C O 1
ATOM 7645 N N . SER C 1 265 ? 30.565 40.852 10.990 1.00 52.77 264 SER C N 1
ATOM 7646 C CA . SER C 1 265 ? 31.231 40.473 9.741 1.00 53.93 264 SER C CA 1
ATOM 7647 C C . SER C 1 265 ? 30.311 39.697 8.798 1.00 52.69 264 SER C C 1
ATOM 7648 O O . SER C 1 265 ? 30.401 39.860 7.583 1.00 53.26 264 SER C O 1
ATOM 7651 N N . ALA C 1 266 ? 29.456 38.837 9.355 1.00 51.27 265 ALA C N 1
ATOM 7652 C CA . ALA C 1 266 ? 28.388 38.180 8.559 1.00 50.03 265 ALA C CA 1
ATOM 7653 C C . ALA C 1 266 ? 27.559 39.235 7.844 1.00 49.26 265 ALA C C 1
ATOM 7654 O O . ALA C 1 266 ? 27.473 39.233 6.612 1.00 49.72 265 ALA C O 1
ATOM 7656 N N . LEU C 1 267 ? 26.991 40.148 8.626 1.00 48.36 266 LEU C N 1
ATOM 7657 C CA . LEU C 1 267 ? 26.166 41.232 8.102 1.00 47.76 266 LEU C CA 1
ATOM 7658 C C . LEU C 1 267 ? 26.872 42.104 7.077 1.00 49.19 266 LEU C C 1
ATOM 7659 O O . LEU C 1 267 ? 26.254 42.559 6.124 1.00 49.12 266 LEU C O 1
ATOM 7664 N N . ALA C 1 268 ? 28.160 42.365 7.284 1.00 50.73 267 ALA C N 1
ATOM 7665 C CA . ALA C 1 268 ? 28.938 43.174 6.359 1.00 52.43 267 ALA C CA 1
ATOM 7666 C C . ALA C 1 268 ? 29.045 42.492 5.006 1.00 53.19 267 ALA C C 1
ATOM 7667 O O . ALA C 1 268 ? 28.967 43.151 3.965 1.00 54.00 267 ALA C O 1
ATOM 7669 N N . ARG C 1 269 ? 29.263 41.177 5.035 1.00 53.17 268 ARG C N 1
ATOM 7670 C CA . ARG C 1 269 ? 29.288 40.361 3.814 1.00 53.93 268 ARG C CA 1
ATOM 7671 C C . ARG C 1 269 ? 27.938 40.397 3.089 1.00 52.77 268 ARG C C 1
ATOM 7672 O O . ARG C 1 269 ? 27.872 40.743 1.919 1.00 53.79 268 ARG C O 1
ATOM 7680 N N . ILE C 1 270 ? 26.865 40.064 3.799 1.00 50.89 269 ILE C N 1
ATOM 7681 C CA . ILE C 1 270 ? 25.537 40.062 3.182 1.00 49.95 269 ILE C CA 1
ATOM 7682 C C . ILE C 1 270 ? 25.284 41.424 2.540 1.00 50.49 269 ILE C C 1
ATOM 7683 O O . ILE C 1 270 ? 24.936 41.511 1.358 1.00 51.31 269 ILE C O 1
ATOM 7688 N N . LYS C 1 271 ? 25.508 42.490 3.308 1.00 66.87 270 LYS C N 1
ATOM 7689 C CA . LYS C 1 271 ? 25.166 43.831 2.846 1.00 66.35 270 LYS C CA 1
ATOM 7690 C C . LYS C 1 271 ? 25.974 44.242 1.603 1.00 65.77 270 LYS C C 1
ATOM 7691 O O . LYS C 1 271 ? 25.509 45.053 0.797 1.00 66.17 270 LYS C O 1
ATOM 7697 N N . SER C 1 272 ? 27.162 43.660 1.433 1.00 66.49 271 SER C N 1
ATOM 7698 C CA . SER C 1 272 ? 28.043 43.998 0.305 1.00 68.61 271 SER C CA 1
ATOM 7699 C C . SER C 1 272 ? 27.502 43.477 -1.032 1.00 70.72 271 SER C C 1
ATOM 7700 O O . SER C 1 272 ? 27.818 44.011 -2.099 1.00 74.10 271 SER C O 1
ATOM 7703 N N . TYR C 1 273 ? 26.707 42.414 -0.957 1.00 70.90 272 TYR C N 1
ATOM 7704 C CA . TYR C 1 273 ? 26.066 41.821 -2.125 1.00 75.22 272 TYR C CA 1
ATOM 7705 C C . TYR C 1 273 ? 24.853 42.650 -2.516 1.00 77.48 272 TYR C C 1
ATOM 7706 O O . TYR C 1 273 ? 24.495 42.754 -3.688 1.00 82.51 272 TYR C O 1
ATOM 7715 N N . HIS C 1 274 ? 24.248 43.252 -1.498 1.00 75.37 273 HIS C N 1
ATOM 7716 C CA . HIS C 1 274 ? 22.976 43.940 -1.602 1.00 78.65 273 HIS C CA 1
ATOM 7717 C C . HIS C 1 274 ? 23.106 45.343 -2.191 1.00 80.02 273 HIS C C 1
ATOM 7718 O O . HIS C 1 274 ? 22.501 45.644 -3.219 1.00 85.50 273 HIS C O 1
ATOM 7725 N N . ASP C 1 275 ? 23.884 46.197 -1.533 1.00 76.64 274 ASP C N 1
ATOM 7726 C CA . ASP C 1 275 ? 24.074 47.577 -1.983 1.00 77.66 274 ASP C CA 1
ATOM 7727 C C . ASP C 1 275 ? 25.550 48.001 -1.945 1.00 76.07 274 ASP C C 1
ATOM 7728 O O . ASP C 1 275 ? 26.365 47.403 -1.240 1.00 74.34 274 ASP C O 1
ATOM 7733 N N . TYR C 1 276 ? 25.883 49.029 -2.721 1.00 78.38 275 TYR C N 1
ATOM 7734 C CA . TYR C 1 276 ? 27.236 49.588 -2.734 1.00 78.99 275 TYR C CA 1
ATOM 7735 C C . TYR C 1 276 ? 27.568 50.301 -1.413 1.00 74.69 275 TYR C C 1
ATOM 7736 O O . TYR C 1 276 ? 28.739 50.472 -1.081 1.00 76.10 275 TYR C O 1
ATOM 7745 N N . GLY C 1 277 ? 26.546 50.731 -0.674 1.00 71.13 276 GLY C N 1
ATOM 7746 C CA . GLY C 1 277 ? 26.747 51.393 0.617 1.00 68.61 276 GLY C CA 1
ATOM 7747 C C . GLY C 1 277 ? 25.563 52.244 1.033 1.00 67.14 276 GLY C C 1
ATOM 7748 O O . GLY C 1 277 ? 24.821 52.739 0.177 1.00 68.19 276 GLY C O 1
ATOM 7749 N N . THR C 1 278 ? 25.392 52.422 2.345 1.00 66.40 277 THR C N 1
ATOM 7750 C CA . THR C 1 278 ? 24.292 53.224 2.895 1.00 66.70 277 THR C CA 1
ATOM 7751 C C . THR C 1 278 ? 24.432 54.693 2.480 1.00 65.42 277 THR C C 1
ATOM 7752 O O . THR C 1 278 ? 25.531 55.245 2.525 1.00 64.96 277 THR C O 1
ATOM 7756 N N . PHE C 1 279 ? 23.315 55.309 2.079 1.00 65.89 278 PHE C N 1
ATOM 7757 C CA . PHE C 1 279 ? 23.298 56.679 1.547 1.00 64.87 278 PHE C CA 1
ATOM 7758 C C . PHE C 1 279 ? 24.051 57.609 2.495 1.00 64.08 278 PHE C C 1
ATOM 7759 O O . PHE C 1 279 ? 23.628 57.831 3.635 1.00 66.18 278 PHE C O 1
ATOM 7767 N N . THR C 1 280 ? 25.185 58.119 2.012 1.00 62.90 279 THR C N 1
ATOM 7768 C CA . THR C 1 280 ? 26.169 58.810 2.859 1.00 63.81 279 THR C CA 1
ATOM 7769 C C . THR C 1 280 ? 25.570 59.998 3.601 1.00 64.70 279 THR C C 1
ATOM 7770 O O . THR C 1 280 ? 25.830 60.166 4.794 1.00 67.65 279 THR C O 1
ATOM 7774 N N . PRO C 1 281 ? 24.740 60.802 2.912 1.00 69.15 280 PRO C N 1
ATOM 7775 C CA . PRO C 1 281 ? 24.042 61.885 3.590 1.00 69.13 280 PRO C CA 1
ATOM 7776 C C . PRO C 1 281 ? 23.222 61.431 4.801 1.00 65.92 280 PRO C C 1
ATOM 7777 O O . PRO C 1 281 ? 23.213 62.119 5.816 1.00 66.50 280 PRO C O 1
ATOM 7781 N N . LEU C 1 282 ? 22.536 60.292 4.694 1.00 62.88 281 LEU C N 1
ATOM 7782 C CA . LEU C 1 282 ? 21.868 59.697 5.859 1.00 60.10 281 LEU C CA 1
ATOM 7783 C C . LEU C 1 282 ? 22.881 59.287 6.929 1.00 60.73 281 LEU C C 1
ATOM 7784 O O . LEU C 1 282 ? 22.611 59.408 8.121 1.00 60.04 281 LEU C O 1
ATOM 7789 N N . GLN C 1 283 ? 24.033 58.783 6.501 1.00 62.24 282 GLN C N 1
ATOM 7790 C CA . GLN C 1 283 ? 25.079 58.392 7.441 1.00 63.28 282 GLN C CA 1
ATOM 7791 C C . GLN C 1 283 ? 25.600 59.613 8.183 1.00 65.96 282 GLN C C 1
ATOM 7792 O O . GLN C 1 283 ? 25.636 59.610 9.415 1.00 65.84 282 GLN C O 1
ATOM 7798 N N . VAL C 1 284 ? 25.961 60.660 7.443 1.00 68.63 283 VAL C N 1
ATOM 7799 C CA . VAL C 1 284 ? 26.401 61.918 8.055 1.00 71.59 283 VAL C CA 1
ATOM 7800 C C . VAL C 1 284 ? 25.276 62.579 8.881 1.00 70.29 283 VAL C C 1
ATOM 7801 O O . VAL C 1 284 ? 25.536 63.184 9.917 1.00 71.86 283 VAL C O 1
ATOM 7805 N N . ALA C 1 285 ? 24.027 62.437 8.454 1.00 67.61 284 ALA C N 1
ATOM 7806 C CA . ALA C 1 285 ? 22.918 62.898 9.288 1.00 66.18 284 ALA C CA 1
ATOM 7807 C C . ALA C 1 285 ? 22.888 62.080 10.584 1.00 64.59 284 ALA C C 1
ATOM 7808 O O . ALA C 1 285 ? 22.569 62.604 11.656 1.00 65.02 284 ALA C O 1
ATOM 7810 N N . ALA C 1 286 ? 23.247 60.804 10.488 1.00 63.10 285 ALA C N 1
ATOM 7811 C CA . ALA C 1 286 ? 23.233 59.925 11.651 1.00 61.78 285 ALA C CA 1
ATOM 7812 C C . ALA C 1 286 ? 24.277 60.361 12.679 1.00 64.69 285 ALA C C 1
ATOM 7813 O O . ALA C 1 286 ? 24.079 60.190 13.881 1.00 64.46 285 ALA C O 1
ATOM 7815 N N . ILE C 1 287 ? 25.388 60.916 12.197 1.00 67.69 286 ILE C N 1
ATOM 7816 C CA . ILE C 1 287 ? 26.428 61.459 13.058 1.00 71.06 286 ILE C CA 1
ATOM 7817 C C . ILE C 1 287 ? 25.944 62.685 13.827 1.00 72.55 286 ILE C C 1
ATOM 7818 O O . ILE C 1 287 ? 26.263 62.838 15.004 1.00 74.12 286 ILE C O 1
ATOM 7823 N N . ALA C 1 288 ? 25.189 63.564 13.175 1.00 72.36 287 ALA C N 1
ATOM 7824 C CA . ALA C 1 288 ? 24.677 64.764 13.851 1.00 73.92 287 ALA C CA 1
ATOM 7825 C C . ALA C 1 288 ? 23.758 64.322 14.976 1.00 71.69 287 ALA C C 1
ATOM 7826 O O . ALA C 1 288 ? 23.893 64.775 16.110 1.00 73.56 287 ALA C O 1
ATOM 7828 N N . ALA C 1 289 ? 22.850 63.409 14.650 1.00 67.99 288 ALA C N 1
ATOM 7829 C CA . ALA C 1 289 ? 21.939 62.814 15.626 1.00 65.74 288 ALA C CA 1
ATOM 7830 C C . ALA C 1 289 ? 22.662 62.244 16.845 1.00 66.94 288 ALA C C 1
ATOM 7831 O O . ALA C 1 289 ? 22.300 62.541 17.976 1.00 67.72 288 ALA C O 1
ATOM 7833 N N . LEU C 1 290 ? 23.678 61.421 16.613 1.00 67.32 289 LEU C N 1
ATOM 7834 C CA . LEU C 1 290 ? 24.281 60.655 17.704 1.00 68.14 289 LEU C CA 1
ATOM 7835 C C . LEU C 1 290 ? 25.340 61.441 18.487 1.00 72.35 289 LEU C C 1
ATOM 7836 O O . LEU C 1 290 ? 25.387 61.372 19.712 1.00 73.63 289 LEU C O 1
ATOM 7841 N N . GLU C 1 291 ? 26.159 62.209 17.782 1.00 74.78 290 GLU C N 1
ATOM 7842 C CA . GLU C 1 291 ? 27.207 62.984 18.430 1.00 79.17 290 GLU C CA 1
ATOM 7843 C C . GLU C 1 291 ? 26.658 64.294 18.972 1.00 81.04 290 GLU C C 1
ATOM 7844 O O . GLU C 1 291 ? 25.776 64.911 18.380 1.00 79.71 290 GLU C O 1
ATOM 7850 N N . GLY C 1 292 ? 27.187 64.691 20.122 1.00 84.34 291 GLY C N 1
ATOM 7851 C CA . GLY C 1 292 ? 26.994 66.031 20.638 1.00 87.35 291 GLY C CA 1
ATOM 7852 C C . GLY C 1 292 ? 25.684 66.226 21.357 1.00 85.66 291 GLY C C 1
ATOM 7853 O O . GLY C 1 292 ? 25.191 65.317 22.032 1.00 83.56 291 GLY C O 1
ATOM 7854 N N . ASP C 1 293 ? 25.146 67.436 21.206 1.00 86.92 292 ASP C N 1
ATOM 7855 C CA . ASP C 1 293 ? 23.934 67.882 21.891 1.00 86.16 292 ASP C CA 1
ATOM 7856 C C . ASP C 1 293 ? 22.754 66.919 21.687 1.00 81.27 292 ASP C C 1
ATOM 7857 O O . ASP C 1 293 ? 22.279 66.767 20.575 1.00 78.58 292 ASP C O 1
ATOM 7862 N N . GLN C 1 294 ? 22.313 66.286 22.780 1.00 80.56 293 GLN C N 1
ATOM 7863 C CA . GLN C 1 294 ? 21.145 65.396 22.804 1.00 76.53 293 GLN C CA 1
ATOM 7864 C C . GLN C 1 294 ? 19.877 66.092 23.326 1.00 76.32 293 GLN C C 1
ATOM 7865 O O . GLN C 1 294 ? 18.933 65.412 23.728 1.00 73.94 293 GLN C O 1
ATOM 7871 N N . GLN C 1 295 ? 19.859 67.427 23.332 1.00 79.04 294 GLN C N 1
ATOM 7872 C CA . GLN C 1 295 ? 18.692 68.198 23.791 1.00 79.27 294 GLN C CA 1
ATOM 7873 C C . GLN C 1 295 ? 17.411 67.854 22.997 1.00 75.15 294 GLN C C 1
ATOM 7874 O O . GLN C 1 295 ? 16.320 67.803 23.568 1.00 74.12 294 GLN C O 1
ATOM 7880 N N . CYS C 1 296 ? 17.546 67.585 21.701 1.00 73.04 295 CYS C N 1
ATOM 7881 C CA . CYS C 1 296 ? 16.375 67.332 20.845 1.00 69.58 295 CYS C CA 1
ATOM 7882 C C . CYS C 1 296 ? 15.684 65.988 21.151 1.00 66.27 295 CYS C C 1
ATOM 7883 O O . CYS C 1 296 ? 14.478 65.845 20.946 1.00 64.05 295 CYS C O 1
ATOM 7886 N N . VAL C 1 297 ? 16.449 65.010 21.652 1.00 66.23 296 VAL C N 1
ATOM 7887 C CA . VAL C 1 297 ? 15.884 63.701 22.029 1.00 63.61 296 VAL C CA 1
ATOM 7888 C C . VAL C 1 297 ? 15.190 63.808 23.386 1.00 64.73 296 VAL C C 1
ATOM 7889 O O . VAL C 1 297 ? 14.154 63.165 23.607 1.00 62.63 296 VAL C O 1
ATOM 7893 N N . ARG C 1 298 ? 15.775 64.614 24.275 1.00 68.31 297 ARG C N 1
ATOM 7894 C CA . ARG C 1 298 ? 15.165 64.970 25.564 1.00 70.21 297 ARG C CA 1
ATOM 7895 C C . ARG C 1 298 ? 13.797 65.630 25.331 1.00 69.09 297 ARG C C 1
ATOM 7896 O O . ARG C 1 298 ? 12.805 65.276 25.978 1.00 68.31 297 ARG C O 1
ATOM 7904 N N . ASP C 1 299 ? 13.753 66.574 24.390 1.00 69.21 298 ASP C N 1
ATOM 7905 C CA . ASP C 1 299 ? 12.516 67.279 24.034 1.00 68.37 298 ASP C CA 1
ATOM 7906 C C . ASP C 1 299 ? 11.462 66.362 23.389 1.00 64.41 298 ASP C C 1
ATOM 7907 O O . ASP C 1 299 ? 10.264 66.530 23.634 1.00 63.74 298 ASP C O 1
ATOM 7912 N N . ILE C 1 300 ? 11.903 65.433 22.540 1.00 62.08 299 ILE C N 1
ATOM 7913 C CA . ILE C 1 300 ? 10.986 64.480 21.933 1.00 58.66 299 ILE C CA 1
ATOM 7914 C C . ILE C 1 300 ? 10.389 63.566 22.999 1.00 58.04 299 ILE C C 1
ATOM 7915 O O . ILE C 1 300 ? 9.178 63.446 23.125 1.00 56.88 299 ILE C O 1
ATOM 7920 N N . ALA C 1 301 ? 11.234 62.924 23.771 1.00 59.08 300 ALA C N 1
ATOM 7921 C CA . ALA C 1 301 ? 10.768 62.168 24.926 1.00 59.34 300 ALA C CA 1
ATOM 7922 C C . ALA C 1 301 ? 9.712 62.955 25.715 1.00 60.75 300 ALA C C 1
ATOM 7923 O O . ALA C 1 301 ? 8.605 62.482 25.933 1.00 59.47 300 ALA C O 1
ATOM 7925 N N . ARG C 1 302 ? 10.075 64.155 26.168 1.00 63.70 301 ARG C N 1
ATOM 7926 C CA . ARG C 1 302 ? 9.230 64.863 27.123 1.00 65.74 301 ARG C CA 1
ATOM 7927 C C . ARG C 1 302 ? 7.892 65.248 26.498 1.00 63.97 301 ARG C C 1
ATOM 7928 O O . ARG C 1 302 ? 6.901 65.360 27.202 1.00 64.62 301 ARG C O 1
ATOM 7936 N N . GLN C 1 303 ? 7.888 65.447 25.186 1.00 62.01 302 GLN C N 1
ATOM 7937 C CA . GLN C 1 303 ? 6.658 65.646 24.425 1.00 60.11 302 GLN C CA 1
ATOM 7938 C C . GLN C 1 303 ? 5.745 64.409 24.452 1.00 57.58 302 GLN C C 1
ATOM 7939 O O . GLN C 1 303 ? 4.534 64.537 24.671 1.00 57.36 302 GLN C O 1
ATOM 7945 N N . TYR C 1 304 ? 6.317 63.234 24.187 1.00 55.88 303 TYR C N 1
ATOM 7946 C CA . TYR C 1 304 ? 5.570 61.976 24.297 1.00 53.91 303 TYR C CA 1
ATOM 7947 C C . TYR C 1 304 ? 5.047 61.749 25.707 1.00 55.63 303 TYR C C 1
ATOM 7948 O O . TYR C 1 304 ? 3.987 61.141 25.898 1.00 54.71 303 TYR C O 1
ATOM 7957 N N . GLN C 1 305 ? 5.792 62.235 26.692 1.00 58.41 304 GLN C N 1
ATOM 7958 C CA . GLN C 1 305 ? 5.387 62.112 28.080 1.00 60.66 304 GLN C CA 1
ATOM 7959 C C . GLN C 1 305 ? 4.099 62.906 28.340 1.00 61.45 304 GLN C C 1
ATOM 7960 O O . GLN C 1 305 ? 3.167 62.381 28.941 1.00 61.57 304 GLN C O 1
ATOM 7966 N N . GLN C 1 306 ? 4.054 64.155 27.873 1.00 62.18 305 GLN C N 1
ATOM 7967 C CA . GLN C 1 306 ? 2.886 65.031 28.073 1.00 63.21 305 GLN C CA 1
ATOM 7968 C C . GLN C 1 306 ? 1.643 64.498 27.352 1.00 60.55 305 GLN C C 1
ATOM 7969 O O . GLN C 1 306 ? 0.539 64.563 27.877 1.00 61.28 305 GLN C O 1
ATOM 7975 N N . ARG C 1 307 ? 1.834 63.975 26.149 1.00 57.75 306 ARG C N 1
ATOM 7976 C CA . ARG C 1 307 ? 0.761 63.285 25.428 1.00 55.31 306 ARG C CA 1
ATOM 7977 C C . ARG C 1 307 ? 0.308 62.035 26.177 1.00 55.00 306 ARG C C 1
ATOM 7978 O O . ARG C 1 307 ? -0.882 61.799 26.320 1.00 54.82 306 ARG C O 1
ATOM 7986 N N . ARG C 1 308 ? 1.259 61.228 26.643 1.00 55.15 307 ARG C N 1
ATOM 7987 C CA . ARG C 1 308 ? 0.932 60.100 27.520 1.00 55.56 307 ARG C CA 1
ATOM 7988 C C . ARG C 1 308 ? -0.005 60.521 28.657 1.00 58.03 307 ARG C C 1
ATOM 7989 O O . ARG C 1 308 ? -1.078 59.937 28.821 1.00 57.73 307 ARG C O 1
ATOM 7997 N N . ASP C 1 309 ? 0.374 61.555 29.402 1.00 60.69 308 ASP C N 1
ATOM 7998 C CA . ASP C 1 309 ? -0.430 62.022 30.533 1.00 63.51 308 ASP C CA 1
ATOM 7999 C C . ASP C 1 309 ? -1.872 62.402 30.124 1.00 62.86 308 ASP C C 1
ATOM 8000 O O . ASP C 1 309 ? -2.830 62.083 30.828 1.00 64.07 308 ASP C O 1
ATOM 8005 N N . VAL C 1 310 ? -2.040 63.069 28.991 1.00 61.19 309 VAL C N 1
ATOM 8006 C CA . VAL C 1 310 ? -3.391 63.473 28.562 1.00 60.79 309 VAL C CA 1
ATOM 8007 C C . VAL C 1 310 ? -4.270 62.268 28.190 1.00 58.84 309 VAL C C 1
ATOM 8008 O O . VAL C 1 310 ? -5.426 62.198 28.585 1.00 59.77 309 VAL C O 1
ATOM 8012 N N . LEU C 1 311 ? -3.732 61.315 27.438 1.00 56.40 310 LEU C N 1
ATOM 8013 C CA . LEU C 1 311 ? -4.522 60.154 27.053 1.00 54.82 310 LEU C CA 1
ATOM 8014 C C . LEU C 1 311 ? -4.780 59.243 28.247 1.00 56.42 310 LEU C C 1
ATOM 8015 O O . LEU C 1 311 ? -5.920 58.847 28.467 1.00 56.94 310 LEU C O 1
ATOM 8020 N N . VAL C 1 312 ? -3.729 58.927 29.026 1.00 57.52 311 VAL C N 1
ATOM 8021 C 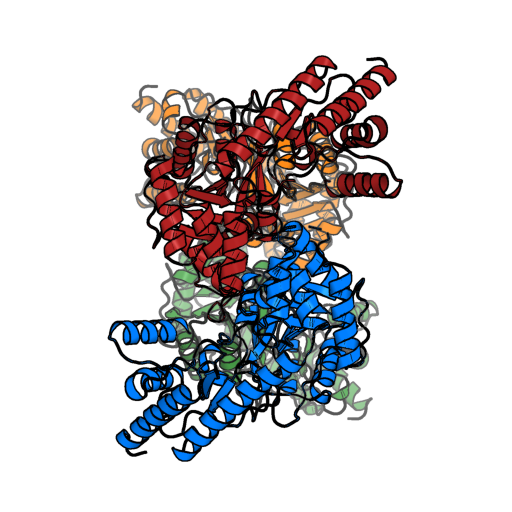CA . VAL C 1 312 ? -3.869 58.031 30.167 1.00 59.37 311 VAL C CA 1
ATOM 8022 C C . VAL C 1 312 ? -4.892 58.582 31.147 1.00 62.17 311 VAL C C 1
ATOM 8023 O O . VAL C 1 312 ? -5.722 57.825 31.662 1.00 63.17 311 VAL C O 1
ATOM 8027 N N . LYS C 1 313 ? -4.851 59.898 31.387 1.00 63.65 312 LYS C N 1
ATOM 8028 C CA . LYS C 1 313 ? -5.748 60.529 32.352 1.00 66.67 312 LYS C CA 1
ATOM 8029 C C . LYS C 1 313 ? -7.195 60.587 31.846 1.00 65.99 312 LYS C C 1
ATOM 8030 O O . LYS C 1 313 ? -8.131 60.305 32.604 1.00 68.01 312 LYS C O 1
ATOM 8036 N N . GLY C 1 314 ? -7.364 60.980 30.584 1.00 63.49 313 GLY C N 1
ATOM 8037 C CA . GLY C 1 314 ? -8.682 61.033 29.950 1.00 62.77 313 GLY C CA 1
ATOM 8038 C C . GLY C 1 314 ? -9.370 59.681 29.949 1.00 62.18 313 GLY C C 1
ATOM 8039 O O . GLY C 1 314 ? -10.554 59.574 30.282 1.00 63.60 313 GLY C O 1
ATOM 8040 N N . LEU C 1 315 ? -8.621 58.639 29.596 1.00 60.37 314 LEU C N 1
ATOM 8041 C CA . LEU C 1 315 ? -9.179 57.285 29.525 1.00 59.89 314 LEU C CA 1
ATOM 8042 C C . LEU C 1 315 ? -9.635 56.789 30.887 1.00 62.94 314 LEU C C 1
ATOM 8043 O O . LEU C 1 315 ? -10.684 56.160 31.010 1.00 63.79 314 LEU C O 1
ATOM 8048 N N . ARG C 1 316 ? -8.861 57.096 31.918 1.00 64.94 315 ARG C N 1
ATOM 8049 C CA . ARG C 1 316 ? -9.213 56.667 33.273 1.00 68.32 315 ARG C CA 1
ATOM 8050 C C . ARG C 1 316 ? -10.413 57.420 33.772 1.00 70.69 315 ARG C C 1
ATOM 8051 O O . ARG C 1 316 ? -11.343 56.826 34.314 1.00 73.14 315 ARG C O 1
ATOM 8059 N N . GLU C 1 317 ? -10.403 58.735 33.587 1.00 71.10 316 GLU C N 1
ATOM 8060 C CA . GLU C 1 317 ? -11.575 59.553 33.903 1.00 73.37 316 GLU C CA 1
ATOM 8061 C C . GLU C 1 317 ? -12.875 58.969 33.330 1.00 72.59 316 GLU C C 1
ATOM 8062 O O . GLU C 1 317 ? -13.948 59.137 33.908 1.00 75.03 316 GLU C O 1
ATOM 8068 N N . ALA C 1 318 ? -12.774 58.303 32.185 1.00 69.57 317 ALA C N 1
ATOM 8069 C CA . ALA C 1 318 ? -13.925 57.667 31.560 1.00 69.06 317 ALA C CA 1
ATOM 8070 C C . ALA C 1 318 ? -14.185 56.244 32.062 1.00 70.39 317 ALA C C 1
ATOM 8071 O O . ALA C 1 318 ? -15.064 55.566 31.544 1.00 70.66 317 ALA C O 1
ATOM 8073 N N . GLY C 1 319 ? -13.437 55.781 33.058 1.00 72.02 318 GLY C N 1
ATOM 8074 C CA . GLY C 1 319 ? -13.572 54.403 33.524 1.00 73.25 318 GLY C CA 1
ATOM 8075 C C . GLY C 1 319 ? -12.933 53.358 32.611 1.00 70.40 318 GLY C C 1
ATOM 8076 O O . GLY C 1 319 ? -13.304 52.174 32.639 1.00 71.49 318 GLY C O 1
ATOM 8077 N N . TRP C 1 320 ? -11.983 53.791 31.790 1.00 67.16 319 TRP C N 1
ATOM 8078 C CA . TRP C 1 320 ? -11.148 52.871 31.060 1.00 64.43 319 TRP C CA 1
ATOM 8079 C C . TRP C 1 320 ? -9.859 52.875 31.835 1.00 65.48 319 TRP C C 1
ATOM 8080 O O . TRP C 1 320 ? -9.044 53.777 31.695 1.00 64.13 319 TRP C O 1
ATOM 8091 N N . MET C 1 321 ? -9.680 51.868 32.673 1.00 67.96 320 MET C N 1
ATOM 8092 C CA . MET C 1 321 ? -8.532 51.844 33.553 1.00 70.09 320 MET C CA 1
ATOM 8093 C C . MET C 1 321 ? -7.330 51.222 32.847 1.00 67.32 320 MET C C 1
ATOM 8094 O O . MET C 1 321 ? -6.987 50.068 33.089 1.00 68.16 320 MET C O 1
ATOM 8099 N N . VAL C 1 322 ? -6.696 52.000 31.977 1.00 64.67 321 VAL C N 1
ATOM 8100 C CA . VAL C 1 322 ? -5.506 51.545 31.253 1.00 62.30 321 VAL C CA 1
ATOM 8101 C C . VAL C 1 322 ? -4.258 51.562 32.153 1.00 64.15 321 VAL C C 1
ATOM 8102 O O . VAL C 1 322 ? -4.190 52.343 33.096 1.00 66.84 321 VAL C O 1
ATOM 8106 N N . GLU C 1 323 ? -3.286 50.699 31.863 1.00 63.34 322 GLU C N 1
ATOM 8107 C CA . GLU C 1 323 ? -1.933 50.849 32.425 1.00 64.44 322 GLU C CA 1
ATOM 8108 C C . GLU C 1 323 ? -1.267 52.098 31.829 1.00 62.54 322 GLU C C 1
ATOM 8109 O O . GLU C 1 323 ? -1.538 52.477 30.690 1.00 59.67 322 GLU C O 1
ATOM 8115 N N . ASN C 1 324 ? -0.360 52.691 32.596 1.00 63.96 323 ASN C N 1
ATOM 8116 C CA . ASN C 1 324 ? 0.416 53.858 32.177 1.00 62.51 323 ASN C CA 1
ATOM 8117 C C . ASN C 1 324 ? 1.815 53.397 31.715 1.00 60.97 323 ASN C C 1
ATOM 8118 O O . ASN C 1 324 ? 2.549 52.776 32.486 1.00 63.08 323 ASN C O 1
ATOM 8123 N N . PRO C 1 325 ? 2.206 53.691 30.466 1.00 57.72 324 PRO C N 1
ATOM 8124 C CA . PRO C 1 325 ? 3.537 53.238 30.057 1.00 56.90 324 PRO C CA 1
ATOM 8125 C C . PRO C 1 325 ? 4.641 54.061 30.698 1.00 59.06 324 PRO C C 1
ATOM 8126 O O . PRO C 1 325 ? 4.419 55.236 31.013 1.00 60.32 324 PRO C O 1
ATOM 8130 N N . LYS C 1 326 ? 5.819 53.455 30.870 1.00 59.66 325 LYS C N 1
ATOM 8131 C CA . LYS C 1 326 ? 6.980 54.180 31.379 1.00 61.82 325 LYS C CA 1
ATOM 8132 C C . LYS C 1 326 ? 8.018 54.480 30.306 1.00 60.07 325 LYS C C 1
ATOM 8133 O O . LYS C 1 326 ? 9.042 55.116 30.583 1.00 61.82 325 LYS C O 1
ATOM 8139 N N . ALA C 1 327 ? 7.717 54.063 29.078 1.00 56.90 326 ALA C N 1
ATOM 8140 C CA . ALA C 1 327 ? 8.629 54.189 27.944 1.00 55.17 326 ALA C CA 1
ATOM 8141 C C . ALA C 1 327 ? 7.883 53.741 26.697 1.00 52.02 326 ALA C C 1
ATOM 8142 O O . ALA C 1 327 ? 6.860 53.073 26.789 1.00 51.31 326 ALA C O 1
ATOM 8144 N N . SER C 1 328 ? 8.397 54.120 25.536 1.00 50.44 327 SER C N 1
ATOM 8145 C CA . SER C 1 328 ? 7.738 53.860 24.259 1.00 47.78 327 SER C CA 1
ATOM 8146 C C . SER C 1 328 ? 6.641 54.891 24.044 1.00 47.47 327 SER C C 1
ATOM 8147 O O . SER C 1 328 ? 6.406 55.759 24.889 1.00 49.79 327 SER C O 1
ATOM 8150 N N . MET C 1 329 ? 5.971 54.756 22.916 1.00 45.64 328 MET C N 1
ATOM 8151 C CA . MET C 1 329 ? 4.926 55.671 22.503 1.00 45.42 328 MET C CA 1
ATOM 8152 C C . MET C 1 329 ? 3.548 55.055 22.579 1.00 44.29 328 MET C C 1
ATOM 8153 O O . MET C 1 329 ? 2.636 55.581 21.993 1.00 44.07 328 MET C O 1
ATOM 8158 N N . TYR C 1 330 ? 3.394 53.935 23.261 1.00 44.63 329 TYR C N 1
ATOM 8159 C CA . TYR C 1 330 ? 2.149 53.209 23.182 1.00 44.03 329 TYR C CA 1
ATOM 8160 C C . TYR C 1 330 ? 1.506 53.081 24.538 1.00 45.97 329 TYR C C 1
ATOM 8161 O O . TYR C 1 330 ? 2.177 52.970 25.580 1.00 47.70 329 TYR C O 1
ATOM 8170 N N . VAL C 1 331 ? 0.183 53.138 24.514 1.00 45.95 330 VAL C N 1
ATOM 8171 C CA . VAL C 1 331 ? -0.607 52.828 25.675 1.00 47.83 330 VAL C CA 1
ATOM 8172 C C . VAL C 1 331 ? -1.289 51.526 25.337 1.00 47.14 330 VAL C C 1
ATOM 8173 O O . VAL C 1 331 ? -2.184 51.445 24.500 1.00 46.00 330 VAL C O 1
ATOM 8177 N N . TRP C 1 332 ? -0.824 50.500 26.009 1.00 48.13 331 TRP C N 1
ATOM 8178 C CA . TRP C 1 332 ? -1.278 49.159 25.826 1.00 47.97 331 TRP C CA 1
ATOM 8179 C C . TRP C 1 332 ? -2.481 49.042 26.735 1.00 49.96 331 TRP C C 1
ATOM 8180 O O . TRP C 1 332 ? -2.338 48.997 27.943 1.00 52.22 331 TRP C O 1
ATOM 8191 N N . ALA C 1 333 ? -3.675 49.034 26.140 1.00 49.38 332 ALA C N 1
ATOM 8192 C CA . ALA C 1 333 ? -4.922 49.202 26.915 1.00 51.34 332 ALA C CA 1
ATOM 8193 C C . ALA C 1 333 ? -5.815 47.952 26.946 1.00 52.26 332 ALA C C 1
ATOM 8194 O O . ALA C 1 333 ? -6.404 47.562 25.925 1.00 50.99 332 ALA C O 1
ATOM 8196 N N . LYS C 1 334 ? -5.929 47.341 28.123 1.00 54.81 333 LYS C N 1
ATOM 8197 C CA . LYS C 1 334 ? -6.800 46.178 28.309 1.00 56.33 333 LYS C CA 1
ATOM 8198 C C . LYS C 1 334 ? -8.259 46.506 27.947 1.00 56.62 333 LYS C C 1
ATOM 8199 O O . LYS C 1 334 ? -8.837 47.475 28.458 1.00 57.64 333 LYS C O 1
ATOM 8205 N N . ILE C 1 335 ? -8.844 45.703 27.062 1.00 55.94 334 ILE C N 1
ATOM 8206 C CA . ILE C 1 335 ? -10.237 45.891 26.654 1.00 56.45 334 ILE C CA 1
ATOM 8207 C C . ILE C 1 335 ? -11.194 45.812 27.849 1.00 59.73 334 ILE C C 1
ATOM 8208 O O . ILE C 1 335 ? -11.233 44.809 28.556 1.00 61.89 334 ILE C O 1
ATOM 8213 N N . PRO C 1 336 ? -11.972 46.880 28.093 1.00 61.08 335 PRO C N 1
ATOM 8214 C CA . PRO C 1 336 ? -12.932 46.804 29.202 1.00 64.87 335 PRO C CA 1
ATOM 8215 C C . PRO C 1 336 ? -13.887 45.600 29.119 1.00 67.40 335 PRO C C 1
ATOM 8216 O O . PRO C 1 336 ? -14.318 45.209 28.032 1.00 66.38 335 PRO C O 1
ATOM 8220 N N . GLU C 1 337 ? -14.202 45.039 30.282 1.00 71.54 336 GLU C N 1
ATOM 8221 C CA . GLU C 1 337 ? -14.936 43.770 30.405 1.00 74.68 336 GLU C CA 1
ATOM 8222 C C . GLU C 1 337 ? -16.274 43.691 29.638 1.00 75.14 336 GLU C C 1
ATOM 8223 O O . GLU C 1 337 ? -16.569 42.665 29.016 1.00 75.98 336 GLU C O 1
ATOM 8229 N N . PRO C 1 338 ? -17.097 44.747 29.692 1.00 75.10 337 PRO C N 1
ATOM 8230 C CA . PRO C 1 338 ? -18.318 44.671 28.886 1.00 75.52 337 PRO C CA 1
ATOM 8231 C C . PRO C 1 338 ? -18.062 44.415 27.393 1.00 72.42 337 PRO C C 1
ATOM 8232 O O . PRO C 1 338 ? -18.917 43.822 26.724 1.00 73.59 337 PRO C O 1
ATOM 8236 N N . TYR C 1 339 ? -16.905 44.863 26.888 1.00 68.82 338 TYR C N 1
ATOM 8237 C CA . TYR C 1 339 ? -16.530 44.684 25.480 1.00 65.61 338 TYR C CA 1
ATOM 8238 C C . TYR C 1 339 ? -15.506 43.574 25.256 1.00 64.44 338 TYR C C 1
ATOM 8239 O O . TYR C 1 339 ? -14.921 43.496 24.175 1.00 62.01 338 TYR C O 1
ATOM 8248 N N . ALA C 1 340 ? -15.277 42.728 26.254 1.00 66.39 339 ALA C N 1
ATOM 8249 C CA . ALA C 1 340 ? -14.234 41.70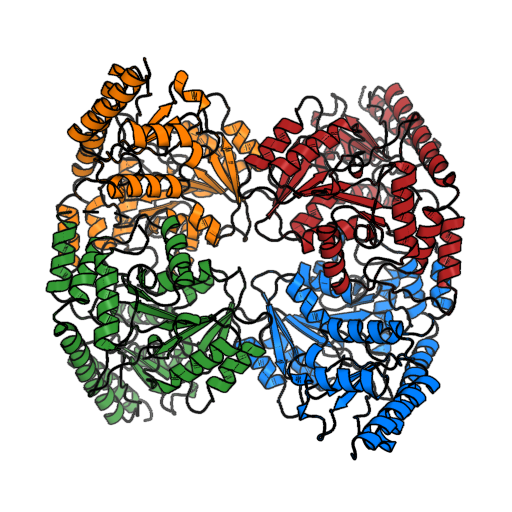3 26.152 1.00 65.88 339 ALA C CA 1
ATOM 8250 C C . ALA C 1 340 ? -14.639 40.548 25.239 1.00 66.34 339 ALA C C 1
ATOM 8251 O O . ALA C 1 340 ? -13.791 39.979 24.542 1.00 65.59 339 ALA C O 1
ATOM 8253 N N . HIS C 1 341 ? -15.924 40.208 25.236 1.00 68.38 340 HIS C N 1
ATOM 8254 C CA . HIS C 1 341 ? -16.437 39.128 24.388 1.00 69.23 340 HIS C CA 1
ATOM 8255 C C . HIS C 1 341 ? -16.254 39.407 22.892 1.00 65.97 340 HIS C C 1
ATOM 8256 O O . HIS C 1 341 ? -16.295 38.486 22.076 1.00 66.54 340 HIS C O 1
ATOM 8263 N N . LEU C 1 342 ? -16.075 40.676 22.536 1.00 62.98 341 LEU C N 1
ATOM 8264 C CA . LEU C 1 342 ? -15.904 41.068 21.135 1.00 60.56 341 LEU C CA 1
ATOM 8265 C C . LEU C 1 342 ? -14.577 40.633 20.522 1.00 58.31 341 LEU C C 1
ATOM 8266 O O . LEU C 1 342 ? -14.524 40.377 19.321 1.00 57.38 341 LEU C O 1
ATOM 8271 N N . GLY C 1 343 ? -13.517 40.552 21.337 1.00 57.70 342 GLY C N 1
ATOM 8272 C CA . GLY C 1 343 ? -12.144 40.363 20.827 1.00 55.41 342 GLY C CA 1
ATOM 8273 C C . GLY C 1 343 ? -11.548 41.700 20.388 1.00 52.67 342 GLY C C 1
ATOM 8274 O O . GLY C 1 343 ? -12.244 42.707 20.382 1.00 52.57 342 GLY C O 1
ATOM 8275 N N . SER C 1 344 ? -10.268 41.741 20.011 1.00 50.66 343 SER C N 1
ATOM 8276 C CA . SER C 1 344 ? -9.630 43.044 19.737 1.00 48.44 343 SER C CA 1
ATOM 8277 C C . SER C 1 344 ? -9.952 43.653 18.355 1.00 47.07 343 SER C C 1
ATOM 8278 O O . SER C 1 344 ? -9.884 44.878 18.180 1.00 45.94 343 SER C O 1
ATOM 8281 N N . LEU C 1 345 ? -10.334 42.810 17.393 1.00 47.52 344 LEU C N 1
ATOM 8282 C CA . LEU C 1 345 ? -10.607 43.260 16.023 1.00 46.63 344 LEU C CA 1
ATOM 8283 C C . LEU C 1 345 ? -11.895 44.045 15.994 1.00 47.57 344 LEU C C 1
ATOM 8284 O O . LEU C 1 345 ? -11.923 45.223 15.628 1.00 46.54 344 LEU C O 1
ATOM 8289 N N . GLU C 1 346 ? -12.950 43.374 16.433 1.00 49.78 345 GLU C N 1
ATOM 8290 C CA . GLU C 1 346 ? -14.302 43.868 16.362 1.00 51.24 345 GLU C CA 1
ATOM 8291 C C . GLU C 1 346 ? -14.541 45.046 17.321 1.00 51.16 345 GLU C C 1
ATOM 8292 O O . GLU C 1 346 ? -15.282 45.974 17.000 1.00 51.36 345 GLU C O 1
ATOM 8298 N N . PHE C 1 347 ? -13.911 45.003 18.495 1.00 51.13 346 PHE C N 1
ATOM 8299 C CA . PHE C 1 347 ? -13.951 46.130 19.431 1.00 51.14 346 PHE C CA 1
ATOM 8300 C C . PHE C 1 347 ? -13.310 47.368 18.821 1.00 49.00 346 PHE C C 1
ATOM 8301 O O . PHE C 1 347 ? -13.867 48.462 18.905 1.00 49.24 346 PHE C O 1
ATOM 8309 N N . ALA C 1 348 ? -12.154 47.193 18.190 1.00 47.15 347 ALA C N 1
ATOM 8310 C CA . ALA C 1 348 ? -11.470 48.300 17.545 1.00 45.36 347 ALA C CA 1
ATOM 8311 C C . ALA C 1 348 ? -12.311 48.857 16.414 1.00 45.44 347 ALA C C 1
ATOM 8312 O O . ALA C 1 348 ? -12.241 50.042 16.137 1.00 44.84 347 ALA C O 1
ATOM 8314 N N . LYS C 1 349 ? -13.080 47.995 15.749 1.00 46.44 348 LYS C N 1
ATOM 8315 C CA . LYS C 1 349 ? -14.032 48.436 14.740 1.00 47.10 348 LYS C CA 1
ATOM 8316 C C . LYS C 1 349 ? -15.081 49.328 15.391 1.00 48.40 348 LYS C C 1
ATOM 8317 O O . LYS C 1 349 ? -15.498 50.331 14.807 1.00 48.43 348 LYS C O 1
ATOM 8323 N N . LYS C 1 350 ? -15.494 48.964 16.604 1.00 49.71 349 LYS C N 1
ATOM 8324 C CA . LYS C 1 350 ? -16.481 49.751 17.340 1.00 51.24 349 LYS C CA 1
ATOM 8325 C C . LYS C 1 350 ? -15.911 51.118 17.703 1.00 50.18 349 LYS C C 1
ATOM 8326 O O . LYS C 1 350 ? -16.582 52.127 17.549 1.00 50.82 349 LYS C O 1
ATOM 8332 N N . LEU C 1 351 ? -14.674 51.158 18.188 1.00 48.82 350 LEU C N 1
ATOM 8333 C CA . LEU C 1 351 ? -14.006 52.438 18.457 1.00 47.95 350 LEU C CA 1
ATOM 8334 C C . LEU C 1 351 ? -13.983 53.356 17.236 1.00 47.06 350 LEU C C 1
ATOM 8335 O O . LEU C 1 351 ? -14.355 54.540 17.320 1.00 47.61 350 LEU C O 1
ATOM 8340 N N . LEU C 1 352 ? -13.555 52.799 16.107 1.00 45.95 351 LEU C N 1
ATOM 8341 C CA . LEU C 1 352 ? -13.579 53.497 14.843 1.00 45.48 351 LEU C CA 1
ATOM 8342 C C . LEU C 1 352 ? -15.009 53.999 14.507 1.00 47.17 351 LEU C C 1
ATOM 8343 O O . LEU C 1 352 ? -15.213 55.206 14.336 1.00 47.50 351 LEU C O 1
ATOM 8348 N N . GLN C 1 353 ? -15.992 53.102 14.436 1.00 48.49 352 GLN C N 1
ATOM 8349 C CA . GLN C 1 353 ? -17.367 53.505 14.083 1.00 50.38 352 GLN C CA 1
ATOM 8350 C C . GLN C 1 353 ? -17.982 54.512 15.061 1.00 51.52 352 GLN C C 1
ATOM 8351 O O . GLN C 1 353 ? -18.526 55.523 14.637 1.00 52.28 352 GLN C O 1
ATOM 8357 N N . ASP C 1 354 ? -17.899 54.232 16.368 1.00 51.90 353 ASP C N 1
ATOM 8358 C CA . ASP C 1 354 ? -18.703 54.964 17.364 1.00 53.65 353 ASP C CA 1
ATOM 8359 C C . ASP C 1 354 ? -17.985 56.112 18.046 1.00 53.09 353 ASP C C 1
ATOM 8360 O O . ASP C 1 354 ? -18.604 57.121 18.364 1.00 54.39 353 ASP C O 1
ATOM 8365 N N . ALA C 1 355 ? -16.693 55.954 18.278 1.00 51.41 354 ALA C N 1
ATOM 8366 C CA . ALA C 1 355 ? -15.857 56.966 18.943 1.00 51.03 354 ALA C CA 1
ATOM 8367 C C . ALA C 1 355 ? -15.014 57.801 17.953 1.00 49.56 354 ALA C C 1
ATOM 8368 O O . ALA C 1 355 ? -14.552 58.893 18.297 1.00 49.74 354 ALA C O 1
ATOM 8370 N N . LYS C 1 356 ? -14.845 57.292 16.730 1.00 48.46 355 LYS C N 1
ATOM 8371 C CA . LYS C 1 356 ? -14.123 57.980 15.646 1.00 47.40 355 LYS C CA 1
ATOM 8372 C C . LYS C 1 356 ? -12.633 58.031 16.000 1.00 45.99 355 LYS C C 1
ATOM 8373 O O . LYS C 1 356 ? -11.940 59.027 15.751 1.00 45.73 355 LYS C O 1
ATOM 8379 N N . VAL C 1 357 ? -12.171 56.936 16.600 1.00 45.36 356 VAL C N 1
ATOM 8380 C CA . VAL C 1 357 ? -10.786 56.762 16.998 1.00 44.23 356 VAL C CA 1
ATOM 8381 C C . VAL C 1 357 ? -10.267 55.463 16.416 1.00 43.02 356 VAL C C 1
ATOM 8382 O O . VAL C 1 357 ? -10.905 54.427 16.558 1.00 43.44 356 VAL C O 1
ATOM 8386 N N . SER C 1 358 ? -9.107 55.522 15.767 1.00 41.76 357 SER C N 1
ATOM 8387 C CA . SER C 1 358 ? -8.470 54.325 15.218 1.00 40.71 357 SER C CA 1
ATOM 8388 C C . SER C 1 358 ? -7.351 53.843 16.141 1.00 40.21 357 SER C C 1
ATOM 8389 O O . SER C 1 358 ? -6.381 54.576 16.379 1.00 39.90 357 SER C O 1
ATOM 8392 N N . VAL C 1 359 ? -7.524 52.618 16.648 1.00 40.42 358 VAL C N 1
ATOM 8393 C CA . VAL C 1 359 ? -6.548 51.900 17.465 1.00 40.21 358 VAL C CA 1
ATOM 8394 C C . VAL C 1 359 ? -6.089 50.667 16.702 1.00 39.43 358 VAL C C 1
ATOM 8395 O O . VAL C 1 359 ? -6.749 50.267 15.755 1.00 39.41 358 VAL C O 1
ATOM 8399 N N . SER C 1 360 ? -4.958 50.074 17.104 1.00 39.02 359 SER C N 1
ATOM 8400 C CA . SER C 1 360 ? -4.483 48.833 16.499 1.00 38.53 359 SER C CA 1
ATOM 8401 C C . SER C 1 360 ? -4.994 47.701 17.357 1.00 39.68 359 SER C C 1
ATOM 8402 O O . SER C 1 360 ? -4.671 47.660 18.544 1.00 40.40 359 SER C O 1
ATOM 8405 N N . PRO C 1 361 ? -5.791 46.770 16.785 1.00 40.18 360 PRO C N 1
ATOM 8406 C CA . PRO C 1 361 ? -6.170 45.619 17.608 1.00 41.57 360 PRO C CA 1
ATOM 8407 C C . PRO C 1 361 ? -4.945 44.855 18.104 1.00 41.45 360 PRO C C 1
ATOM 8408 O O . PRO C 1 361 ? -3.979 44.702 17.354 1.00 40.32 360 PRO C O 1
ATOM 8412 N N . GLY C 1 362 ? -5.016 44.369 19.341 1.00 42.87 361 GLY C N 1
ATOM 8413 C CA . GLY C 1 362 ? -3.949 43.604 19.960 1.00 43.25 361 GLY C CA 1
ATOM 8414 C C . GLY C 1 362 ? -3.581 42.297 19.288 1.00 43.29 361 GLY C C 1
ATOM 8415 O O . GLY C 1 362 ? -2.411 41.870 19.344 1.00 42.96 361 GLY C O 1
ATOM 8416 N N . ILE C 1 363 ? -4.549 41.656 18.642 1.00 43.90 362 ILE C N 1
ATOM 8417 C CA . ILE C 1 363 ? -4.287 40.398 17.945 1.00 44.26 362 ILE C CA 1
ATOM 8418 C C . ILE C 1 363 ? -3.261 40.527 16.800 1.00 42.55 362 ILE C C 1
ATOM 8419 O O . ILE C 1 363 ? -2.616 39.549 16.432 1.00 42.81 362 ILE C O 1
ATOM 8424 N N . GLY C 1 364 ? -3.137 41.715 16.217 1.00 41.07 363 GLY C N 1
ATOM 8425 C CA . GLY C 1 364 ? -2.138 41.965 15.157 1.00 39.69 363 GLY C CA 1
ATOM 8426 C C . GLY C 1 364 ? -0.711 41.782 15.667 1.00 39.34 363 GLY C C 1
ATOM 8427 O O . GLY C 1 364 ? 0.223 41.733 14.880 1.00 38.58 363 GLY C O 1
ATOM 8428 N N . PHE C 1 365 ? -0.558 41.667 16.985 1.00 40.19 364 PHE C N 1
ATOM 8429 C CA . PHE C 1 365 ? 0.736 41.450 17.638 1.00 40.33 364 PHE C CA 1
ATOM 8430 C C . PHE C 1 365 ? 0.922 40.014 18.181 1.00 41.87 364 PHE C C 1
ATOM 8431 O O . PHE C 1 365 ? 1.934 39.732 18.839 1.00 42.39 364 PHE C O 1
ATOM 8439 N N . GLY C 1 366 ? -0.042 39.129 17.891 1.00 42.84 365 GLY C N 1
ATOM 8440 C CA . GLY C 1 366 ? -0.063 37.748 18.379 1.00 44.71 365 GLY C CA 1
ATOM 8441 C C . GLY C 1 366 ? -1.325 37.491 19.182 1.00 46.45 365 GLY C C 1
ATOM 8442 O O . GLY C 1 366 ? -1.915 38.427 19.713 1.00 46.28 365 GLY C O 1
ATOM 8443 N N . ASP C 1 367 ? -1.753 36.238 19.274 1.00 48.35 366 ASP C N 1
ATOM 8444 C CA . ASP C 1 367 ? -3.051 35.916 19.899 1.00 50.34 366 ASP C CA 1
ATOM 8445 C C . ASP C 1 367 ? -3.120 36.302 21.376 1.00 51.57 366 ASP C C 1
ATOM 8446 O O . ASP C 1 367 ? -4.202 36.582 21.896 1.00 52.71 366 ASP C O 1
ATOM 8451 N N . TYR C 1 368 ? -1.966 36.292 22.045 1.00 51.63 367 TYR C N 1
ATOM 8452 C CA . TYR C 1 368 ? -1.884 36.672 23.447 1.00 53.05 367 TYR C CA 1
ATOM 8453 C C . TYR C 1 368 ? -2.065 38.187 23.632 1.00 51.62 367 TYR C C 1
ATOM 8454 O O . TYR C 1 368 ? -2.051 38.676 24.754 1.00 52.82 367 TYR C O 1
ATOM 8463 N N . GLY C 1 369 ? -2.218 38.929 22.538 1.00 49.32 368 GLY C N 1
ATOM 8464 C CA . GLY C 1 369 ? -2.611 40.342 22.605 1.00 48.23 368 GLY C CA 1
ATOM 8465 C C . GLY C 1 369 ? -4.103 40.621 22.411 1.00 48.68 368 GLY C C 1
ATOM 8466 O O . GLY C 1 369 ? -4.535 41.780 22.489 1.00 48.04 368 GLY C O 1
ATOM 8467 N N . ASP C 1 370 ? -4.906 39.584 22.165 1.00 50.02 369 ASP C N 1
ATOM 8468 C CA . ASP C 1 370 ? -6.314 39.786 21.700 1.00 50.43 369 ASP C CA 1
ATOM 8469 C C . ASP C 1 370 ? -7.288 40.389 22.722 1.00 52.02 369 ASP C C 1
ATOM 8470 O O . ASP C 1 370 ? -8.443 40.637 22.397 1.00 52.49 369 ASP C O 1
ATOM 8475 N N . ASP C 1 371 ? -6.850 40.605 23.955 1.00 53.14 370 ASP C N 1
ATOM 8476 C CA . ASP C 1 371 ? -7.668 41.322 24.929 1.00 54.69 370 ASP C CA 1
ATOM 8477 C C . ASP C 1 371 ? -7.140 42.737 25.155 1.00 53.27 370 ASP C C 1
ATOM 8478 O O . ASP C 1 371 ? -7.388 43.342 26.201 1.00 54.76 370 ASP C O 1
ATOM 8483 N N . HIS C 1 372 ? -6.407 43.266 24.190 1.00 50.69 371 HIS C N 1
ATOM 8484 C CA . HIS C 1 372 ? -5.892 44.616 24.296 1.00 49.49 371 HIS C CA 1
ATOM 8485 C C . HIS C 1 372 ? -6.090 45.310 22.985 1.00 47.32 371 HIS C C 1
ATOM 8486 O O . HIS C 1 372 ? -6.339 44.672 21.954 1.00 46.55 371 HIS C O 1
ATOM 8493 N N . VAL C 1 373 ? -5.999 46.632 23.037 1.00 46.64 372 VAL C N 1
ATOM 8494 C CA . VAL C 1 373 ? -5.772 47.422 21.851 1.00 44.62 372 VAL C CA 1
ATOM 8495 C C . VAL C 1 373 ? -4.585 48.339 22.128 1.00 43.94 372 VAL C C 1
ATOM 8496 O O . VAL C 1 373 ? -4.313 48.690 23.281 1.00 45.25 372 VAL C O 1
ATOM 8500 N N . ARG C 1 374 ? -3.866 48.701 21.066 1.00 42.19 373 ARG C N 1
ATOM 8501 C CA . ARG C 1 374 ? -2.743 49.618 21.169 1.00 41.67 373 ARG C CA 1
ATOM 8502 C C . ARG C 1 374 ? -3.111 51.033 20.727 1.00 41.28 373 ARG C C 1
ATOM 8503 O O . ARG C 1 374 ? -3.781 51.216 19.713 1.00 40.52 373 ARG C O 1
ATOM 8511 N N . PHE C 1 375 ? -2.698 52.028 21.520 1.00 42.13 374 PHE C N 1
ATOM 8512 C CA . PHE C 1 375 ? -2.798 53.446 21.139 1.00 42.00 374 PHE C CA 1
ATOM 8513 C C . PHE C 1 375 ? -1.395 53.984 20.930 1.00 41.59 374 PHE C C 1
ATOM 8514 O O . PHE C 1 375 ? -0.505 53.738 21.761 1.00 42.35 374 PHE C O 1
ATOM 8522 N N . ALA C 1 376 ? -1.205 54.755 19.875 1.00 40.74 375 ALA C N 1
ATOM 8523 C CA . ALA C 1 376 ? 0.052 55.420 19.612 1.00 40.68 375 ALA C CA 1
ATOM 8524 C C . ALA C 1 376 ? -0.114 56.896 19.916 1.00 41.85 375 ALA C C 1
ATOM 8525 O O . ALA C 1 376 ? -1.143 57.489 19.595 1.00 41.99 375 ALA C O 1
ATOM 8527 N N . LEU C 1 377 ? 0.897 57.475 20.576 1.00 42.98 376 LEU C N 1
ATOM 8528 C CA . LEU C 1 377 ? 0.840 58.860 21.049 1.00 44.60 376 LEU C CA 1
ATOM 8529 C C . LEU C 1 377 ? 1.348 59.802 19.972 1.00 44.38 376 LEU C C 1
ATOM 8530 O O . LEU C 1 377 ? 2.271 60.589 20.193 1.00 45.60 376 LEU C O 1
ATOM 8535 N N . ILE C 1 378 ? 0.684 59.739 18.813 1.00 43.14 377 ILE C N 1
ATOM 8536 C CA . ILE C 1 378 ? 1.154 60.348 17.568 1.00 42.82 377 ILE C CA 1
ATOM 8537 C C . ILE C 1 378 ? 0.293 61.508 17.082 1.00 43.74 377 ILE C C 1
ATOM 8538 O O . ILE C 1 378 ? 0.521 62.051 15.997 1.00 44.39 377 ILE C O 1
ATOM 8543 N N . GLU C 1 379 ? -0.698 61.883 17.885 1.00 44.93 378 GLU C N 1
ATOM 8544 C CA . GLU C 1 379 ? -1.475 63.097 17.664 1.00 46.20 378 GLU C CA 1
ATOM 8545 C C . GLU C 1 379 ? -1.074 64.125 18.738 1.00 47.92 378 GLU C C 1
ATOM 8546 O O . GLU C 1 379 ? -0.410 63.774 19.722 1.00 48.41 378 GLU C O 1
ATOM 8552 N N . ASN C 1 380 ? -1.458 65.386 18.533 1.00 49.35 379 ASN C N 1
ATOM 8553 C CA . ASN C 1 380 ? -1.240 66.440 19.532 1.00 51.76 379 ASN C CA 1
ATOM 8554 C C . ASN C 1 380 ? -2.275 66.351 20.651 1.00 52.62 379 ASN C C 1
ATOM 8555 O O . ASN C 1 380 ? -3.284 65.659 20.501 1.00 51.47 379 ASN C O 1
ATOM 8560 N N . ARG C 1 381 ? -2.016 67.036 21.769 1.00 54.91 380 ARG C N 1
ATOM 8561 C CA . ARG C 1 381 ? -2.870 66.907 22.950 1.00 56.11 380 ARG C CA 1
ATOM 8562 C C . ARG C 1 381 ? -4.352 67.186 22.694 1.00 56.22 380 ARG C C 1
ATOM 8563 O O . ARG C 1 381 ? -5.196 66.509 23.280 1.00 56.09 380 ARG C O 1
ATOM 8571 N N . ASP C 1 382 ? -4.670 68.182 21.863 1.00 56.77 381 ASP C N 1
ATOM 8572 C CA . ASP C 1 382 ? -6.088 68.530 21.584 1.00 57.18 381 ASP C CA 1
ATOM 8573 C C . ASP C 1 382 ? -6.803 67.385 20.875 1.00 54.85 381 ASP C C 1
ATOM 8574 O O . ASP C 1 382 ? -7.979 67.120 21.132 1.00 55.12 381 ASP C O 1
ATOM 8579 N N . ARG C 1 383 ? -6.075 66.736 19.968 1.00 52.85 382 ARG C N 1
ATOM 8580 C CA . ARG C 1 383 ? -6.588 65.621 19.198 1.00 50.79 382 ARG C CA 1
ATOM 8581 C C . ARG C 1 383 ? -6.784 64.398 20.065 1.00 50.11 382 ARG C C 1
ATOM 8582 O O . ARG C 1 383 ? -7.783 63.680 19.909 1.00 49.54 382 ARG C O 1
ATOM 8590 N N . LEU C 1 384 ? -5.836 64.170 20.980 1.00 50.46 383 LEU C N 1
ATOM 8591 C CA . LEU C 1 384 ? -5.941 63.091 21.952 1.00 50.36 383 LEU C CA 1
ATOM 8592 C C . LEU C 1 384 ? -7.152 63.290 22.862 1.00 52.11 383 LEU C C 1
ATOM 8593 O O . LEU C 1 384 ? -7.754 62.311 23.287 1.00 51.93 383 LEU C O 1
ATOM 8598 N N . ARG C 1 385 ? -7.488 64.544 23.173 1.00 54.03 384 ARG C N 1
ATOM 8599 C CA . ARG C 1 385 ? -8.677 64.866 23.973 1.00 55.99 384 ARG C CA 1
ATOM 8600 C C . ARG C 1 385 ? -9.969 64.655 23.200 1.00 55.38 384 ARG C C 1
ATOM 8601 O O . ARG C 1 385 ? -10.960 64.245 23.777 1.00 56.31 384 ARG C O 1
ATOM 8609 N N . GLN C 1 386 ? -9.974 64.981 21.911 1.00 54.18 385 GLN C N 1
ATOM 8610 C CA . GLN C 1 386 ? -11.139 64.695 21.072 1.00 53.68 385 GLN C CA 1
ATOM 8611 C C . GLN C 1 386 ? -11.424 63.179 21.022 1.00 52.28 385 GLN C C 1
ATOM 8612 O O . GLN C 1 386 ? -12.580 62.763 21.030 1.00 52.82 385 GLN C O 1
ATOM 8618 N N . ALA C 1 387 ? -10.364 62.372 20.986 1.00 50.74 386 ALA C N 1
ATOM 8619 C CA . ALA C 1 387 ? -10.462 60.907 21.063 1.00 49.67 386 ALA C CA 1
ATOM 8620 C C . ALA C 1 387 ? -11.121 60.466 22.371 1.00 51.31 386 ALA C C 1
ATOM 8621 O O . ALA C 1 387 ? -12.135 59.740 22.386 1.00 51.69 386 ALA C O 1
ATOM 8623 N N . VAL C 1 388 ? -10.522 60.918 23.471 1.00 52.60 387 VAL C N 1
ATOM 8624 C CA . VAL C 1 388 ? -10.975 60.565 24.810 1.00 54.56 387 VAL C CA 1
ATOM 8625 C C . VAL C 1 388 ? -12.444 60.921 24.973 1.00 56.23 387 VAL C C 1
ATOM 8626 O O . VAL C 1 388 ? -13.203 60.208 25.612 1.00 57.42 387 VAL C O 1
ATOM 8630 N N . ARG C 1 389 ? -12.821 62.024 24.346 1.00 56.46 388 ARG C N 1
ATOM 8631 C CA . ARG C 1 389 ? -14.181 62.534 24.315 1.00 58.05 388 ARG C CA 1
ATOM 8632 C C . ARG C 1 389 ? -15.171 61.695 23.519 1.00 57.33 388 ARG C C 1
ATOM 8633 O O . ARG C 1 389 ? -16.317 61.506 23.943 1.00 59.02 388 ARG C O 1
ATOM 8641 N N . GLY C 1 390 ? -14.741 61.252 22.340 1.00 55.10 389 GLY C N 1
ATOM 8642 C CA . GLY C 1 390 ? -15.518 60.329 21.528 1.00 54.45 389 GLY C CA 1
ATOM 8643 C C . GLY C 1 390 ? -15.689 59.010 22.244 1.00 54.76 389 GLY C C 1
ATOM 8644 O O . GLY C 1 390 ? -16.764 58.423 22.222 1.00 55.81 389 GLY C O 1
ATOM 8645 N N . ILE C 1 391 ? -14.608 58.551 22.875 1.00 54.10 390 ILE C N 1
ATOM 8646 C CA . ILE C 1 391 ? -14.613 57.335 23.666 1.00 54.67 390 ILE C CA 1
ATOM 8647 C C . ILE C 1 391 ? -15.552 57.448 24.864 1.00 57.48 390 ILE C C 1
ATOM 8648 O O . ILE C 1 391 ? -16.292 56.513 25.160 1.00 58.59 390 ILE C O 1
ATOM 8653 N N . LYS C 1 392 ? -15.521 58.585 25.550 1.00 58.89 391 LYS C N 1
ATOM 8654 C CA . LYS C 1 392 ? -16.392 58.796 26.703 1.00 61.87 391 LYS C CA 1
ATOM 8655 C C . LYS C 1 392 ? -17.861 58.721 26.262 1.00 62.96 391 LYS C C 1
ATOM 8656 O O . LYS C 1 392 ? -18.665 58.015 26.859 1.00 64.83 391 LYS C O 1
ATOM 8662 N N . ALA C 1 393 ? -18.188 59.438 25.195 1.00 62.01 392 ALA C N 1
ATOM 8663 C CA . ALA C 1 393 ? -19.524 59.383 24.610 1.00 62.99 392 ALA C CA 1
ATOM 8664 C C . ALA C 1 393 ? -19.944 57.956 24.225 1.00 62.63 392 ALA C C 1
ATOM 8665 O O . ALA C 1 393 ? -21.108 57.604 24.362 1.00 64.57 392 ALA C O 1
ATOM 8667 N N . MET C 1 394 ? -19.004 57.128 23.775 1.00 60.44 393 MET C N 1
ATOM 8668 C CA . MET C 1 394 ? -19.339 55.757 23.381 1.00 60.26 393 MET C CA 1
ATOM 8669 C C . MET C 1 394 ? -19.746 54.902 24.585 1.00 62.52 393 MET C C 1
ATOM 8670 O O . MET C 1 394 ? -20.696 54.119 24.507 1.00 64.01 393 MET C O 1
ATOM 8675 N N . PHE C 1 395 ? -19.007 55.033 25.685 1.00 63.79 394 PHE C N 1
ATOM 8676 C CA . PHE C 1 395 ? -19.362 54.344 26.932 1.00 67.20 394 PHE C CA 1
ATOM 8677 C C . PHE C 1 395 ? -20.711 54.815 27.418 1.00 71.90 394 PHE C C 1
ATOM 8678 O O . PHE C 1 395 ? -21.524 54.022 27.888 1.00 74.13 394 PHE C O 1
ATOM 8686 N N . ARG C 1 396 ? -20.924 56.126 27.318 1.00 74.67 395 ARG C N 1
ATOM 8687 C CA . ARG C 1 396 ? -22.153 56.767 27.764 1.00 79.38 395 ARG C CA 1
ATOM 8688 C C . ARG C 1 396 ? -23.332 56.288 26.905 1.00 81.94 395 ARG C C 1
ATOM 8689 O O . ARG C 1 396 ? -24.396 55.992 27.428 1.00 85.02 395 ARG C O 1
ATOM 8697 N N . ALA C 1 397 ? -23.126 56.200 25.592 1.00 82.08 396 ALA C N 1
ATOM 8698 C CA . ALA C 1 397 ? -24.152 55.719 24.663 1.00 84.75 396 ALA C CA 1
ATOM 8699 C C . ALA C 1 397 ? -24.468 54.253 24.928 1.00 88.33 396 ALA C C 1
ATOM 8700 O O . ALA C 1 397 ? -25.631 53.853 24.942 1.00 90.68 396 ALA C O 1
ATOM 8702 N N . ASP C 1 398 ? -23.416 53.466 25.127 1.00 90.29 397 ASP C N 1
ATOM 8703 C CA . ASP C 1 398 ? -23.527 52.058 25.502 1.00 94.57 397 ASP C CA 1
ATOM 8704 C C . ASP C 1 398 ? -23.818 51.941 26.996 1.00 101.38 397 ASP C C 1
ATOM 8705 O O . ASP C 1 398 ? -24.095 52.933 27.671 1.00 102.77 397 ASP C O 1
ATOM 8710 N N . GLY C 1 399 ? -23.773 50.714 27.502 1.00 34.81 398 GLY C N 1
ATOM 8711 C CA . GLY C 1 399 ? -23.768 50.466 28.942 1.00 38.31 398 GLY C CA 1
ATOM 8712 C C . GLY C 1 399 ? -22.355 50.489 29.529 1.00 41.87 398 GLY C C 1
ATOM 8713 O O . GLY C 1 399 ? -21.607 49.501 29.450 1.00 43.93 398 GLY C O 1
ATOM 8714 N N . LEU C 1 400 ? -21.983 51.614 30.132 1.00 44.69 399 LEU C N 1
ATOM 8715 C CA . LEU C 1 400 ? -20.803 51.632 30.989 1.00 46.50 399 LEU C CA 1
ATOM 8716 C C . LEU C 1 400 ? -20.821 52.944 31.755 1.00 47.33 399 LEU C C 1
ATOM 8717 O O . LEU C 1 400 ? -21.092 53.999 31.168 1.00 49.68 399 LEU C O 1
ATOM 8722 N N . VAL D 1 21 ? 7.256 9.046 -19.471 1.00 84.56 20 VAL D N 1
ATOM 8723 C CA . VAL D 1 21 ? 6.937 8.583 -20.858 1.00 79.01 20 VAL D CA 1
ATOM 8724 C C . VAL D 1 21 ? 6.854 7.052 -20.955 1.00 74.23 20 VAL D C 1
ATOM 8725 O O . VAL D 1 21 ? 6.063 6.511 -21.742 1.00 70.34 20 VAL D O 1
ATOM 8729 N N . PHE D 1 22 ? 7.647 6.360 -20.140 1.00 75.15 21 PHE D N 1
ATOM 8730 C CA . PHE D 1 22 ? 7.543 4.901 -20.020 1.00 71.60 21 PHE D CA 1
ATOM 8731 C C . PHE D 1 22 ? 6.185 4.413 -19.467 1.00 70.94 21 PHE D C 1
ATOM 8732 O O . PHE D 1 22 ? 5.859 3.238 -19.614 1.00 67.85 21 PHE D O 1
ATOM 8740 N N . ASN D 1 23 ? 5.427 5.300 -18.813 1.00 74.39 22 ASN D N 1
ATOM 8741 C CA . ASN D 1 23 ? 4.055 5.006 -18.378 1.00 74.33 22 ASN D CA 1
ATOM 8742 C C . ASN D 1 23 ? 3.169 4.820 -19.605 1.00 70.18 22 ASN D C 1
ATOM 8743 O O . ASN D 1 23 ? 2.300 3.954 -19.625 1.00 68.33 22 ASN D O 1
ATOM 8748 N N . ILE D 1 24 ? 3.425 5.637 -20.624 1.00 69.44 23 ILE D N 1
ATOM 8749 C CA . ILE D 1 24 ? 2.675 5.604 -21.865 1.00 66.51 23 ILE D CA 1
ATOM 8750 C C . ILE D 1 24 ? 2.846 4.255 -22.574 1.00 62.48 23 ILE D C 1
ATOM 8751 O O . ILE D 1 24 ? 1.850 3.627 -22.968 1.00 60.79 23 ILE D O 1
ATOM 8756 N N . THR D 1 25 ? 4.081 3.779 -22.693 1.00 61.49 24 THR D N 1
ATOM 8757 C CA . THR D 1 25 ? 4.316 2.520 -23.413 1.00 58.12 24 THR D CA 1
ATOM 8758 C C . THR D 1 25 ? 4.011 1.289 -22.572 1.00 57.58 24 THR D C 1
ATOM 8759 O O . THR D 1 25 ? 3.662 0.236 -23.134 1.00 55.34 24 THR D O 1
ATOM 8763 N N . ALA D 1 26 ? 4.106 1.423 -21.249 1.00 60.31 25 ALA D N 1
ATOM 8764 C CA . ALA D 1 26 ? 3.595 0.387 -20.346 1.00 60.92 25 ALA D CA 1
ATOM 8765 C C . ALA D 1 26 ? 2.054 0.211 -20.457 1.00 60.82 25 ALA D C 1
ATOM 8766 O O . ALA D 1 26 ? 1.557 -0.905 -20.413 1.00 60.04 25 ALA D O 1
ATOM 8768 N N . GLU D 1 27 ? 1.317 1.307 -20.597 1.00 62.07 26 GLU D N 1
ATOM 8769 C CA . GLU D 1 27 ? -0.159 1.233 -20.745 1.00 62.41 26 GLU D CA 1
ATOM 8770 C C . GLU D 1 27 ? -0.589 0.580 -22.069 1.00 59.50 26 GLU D C 1
ATOM 8771 O O . GLU D 1 27 ? -1.327 -0.378 -22.073 1.00 59.37 26 GLU D O 1
ATOM 8777 N N . LEU D 1 28 ? -0.037 1.071 -23.169 1.00 57.86 27 LEU D N 1
ATOM 8778 C CA . LEU D 1 28 ? -0.291 0.546 -24.506 1.00 55.92 27 LEU D CA 1
ATOM 8779 C C . LEU D 1 28 ? -0.029 -0.958 -24.590 1.00 54.48 27 LEU D C 1
ATOM 8780 O O . LEU D 1 28 ? -0.852 -1.711 -25.136 1.00 54.45 27 LEU D O 1
ATOM 8785 N N . LYS D 1 29 ? 1.090 -1.393 -24.027 1.00 53.88 28 LYS D N 1
ATOM 8786 C CA . LYS D 1 29 ? 1.427 -2.814 -23.977 1.00 52.92 28 LYS D CA 1
ATOM 8787 C C . LYS D 1 29 ? 0.388 -3.626 -23.209 1.00 54.57 28 LYS D C 1
ATOM 8788 O O . LYS D 1 29 ? -0.003 -4.699 -23.642 1.00 54.39 28 LYS D O 1
ATOM 8794 N N . MET D 1 30 ? -0.013 -3.129 -22.052 1.00 56.79 29 MET D N 1
ATOM 8795 C CA . MET D 1 30 ? -0.938 -3.856 -21.198 1.00 59.16 29 MET D CA 1
ATOM 8796 C C . MET D 1 30 ? -2.343 -3.910 -21.846 1.00 59.84 29 MET D C 1
ATOM 8797 O O . MET D 1 30 ? -3.004 -4.926 -21.795 1.00 61.08 29 MET D O 1
ATOM 8802 N N . ALA D 1 31 ? -2.740 -2.810 -22.473 1.00 59.46 30 ALA D N 1
ATOM 8803 C CA . ALA D 1 31 ? -3.947 -2.745 -23.319 1.00 60.16 30 ALA D CA 1
ATOM 8804 C C . ALA D 1 31 ? -3.913 -3.799 -24.434 1.00 59.11 30 ALA D C 1
ATOM 8805 O O . ALA D 1 31 ? -4.936 -4.457 -24.715 1.00 60.98 30 ALA D O 1
ATOM 8807 N N . ALA D 1 32 ? -2.732 -3.984 -25.031 1.00 56.77 31 ALA D N 1
ATOM 8808 C CA . ALA D 1 32 ? -2.552 -4.967 -26.103 1.00 56.21 31 ALA D CA 1
ATOM 8809 C C . ALA D 1 32 ? -2.668 -6.388 -25.574 1.00 57.33 31 ALA D C 1
ATOM 8810 O O . ALA D 1 32 ? -3.299 -7.242 -26.210 1.00 58.92 31 ALA D O 1
ATOM 8812 N N . ARG D 1 33 ? -2.072 -6.642 -24.411 1.00 57.20 32 ARG D N 1
ATOM 8813 C CA . ARG D 1 33 ? -2.245 -7.938 -23.765 1.00 59.02 32 ARG D CA 1
ATOM 8814 C C . ARG D 1 33 ? -3.704 -8.214 -23.381 1.00 62.41 32 ARG D C 1
ATOM 8815 O O . ARG D 1 33 ? -4.174 -9.337 -23.516 1.00 64.54 32 ARG D O 1
ATOM 8823 N N . ARG D 1 34 ? -4.393 -7.202 -22.865 1.00 63.42 33 ARG D N 1
ATOM 8824 C CA . ARG D 1 34 ? -5.762 -7.363 -22.460 1.00 66.96 33 ARG D CA 1
ATOM 8825 C C . ARG D 1 34 ? -6.681 -7.457 -23.688 1.00 67.89 33 ARG D C 1
ATOM 8826 O O . ARG D 1 34 ? -7.761 -7.972 -23.573 1.00 71.31 33 ARG D O 1
ATOM 8834 N N . ARG D 1 35 ? -6.222 -7.003 -24.857 1.00 65.49 34 ARG D N 1
ATOM 8835 C CA . ARG D 1 35 ? -6.960 -7.253 -26.099 1.00 67.11 34 ARG D CA 1
ATOM 8836 C C . ARG D 1 35 ? -6.773 -8.689 -26.571 1.00 68.45 34 ARG D C 1
ATOM 8837 O O . ARG D 1 35 ? -7.545 -9.176 -27.396 1.00 71.39 34 ARG D O 1
ATOM 8845 N N . GLY D 1 36 ? -5.758 -9.366 -26.032 1.00 66.88 35 GLY D N 1
ATOM 8846 C CA . GLY D 1 36 ? -5.463 -10.743 -26.387 1.00 68.26 35 GLY D CA 1
ATOM 8847 C C . GLY D 1 36 ? -4.291 -10.864 -27.342 1.00 65.62 35 GLY D C 1
ATOM 8848 O O . GLY D 1 36 ? -3.983 -11.955 -27.803 1.00 66.89 35 GLY D O 1
ATOM 8849 N N . GLU D 1 37 ? -3.597 -9.762 -27.611 1.00 62.39 36 GLU D N 1
ATOM 8850 C CA . GLU D 1 37 ? -2.485 -9.792 -28.555 1.00 60.35 36 GLU D CA 1
ATOM 8851 C C . GLU D 1 37 ? -1.245 -10.461 -27.982 1.00 58.50 36 GLU D C 1
ATOM 8852 O O . GLU D 1 37 ? -1.011 -10.441 -26.776 1.00 57.88 36 GLU D O 1
ATOM 8858 N N . ASP D 1 38 ? -0.447 -11.056 -28.859 1.00 58.14 37 ASP D N 1
ATOM 8859 C CA . ASP D 1 38 ? 0.765 -11.717 -28.436 1.00 56.64 37 ASP D CA 1
ATOM 8860 C C . ASP D 1 38 ? 2.005 -10.778 -28.625 1.00 53.48 37 ASP D C 1
ATOM 8861 O O . ASP D 1 38 ? 2.624 -10.716 -29.711 1.00 53.08 37 ASP D O 1
ATOM 8866 N N . ILE D 1 39 ? 2.336 -10.061 -27.537 1.00 52.00 38 ILE D N 1
ATOM 8867 C CA . ILE D 1 39 ? 3.340 -9.010 -27.560 1.00 49.88 38 ILE D CA 1
ATOM 8868 C C . ILE D 1 39 ? 4.718 -9.506 -27.045 1.00 48.82 38 ILE D C 1
ATOM 8869 O O . ILE D 1 39 ? 4.874 -10.081 -25.965 1.00 49.43 38 ILE D O 1
ATOM 8874 N N . ILE D 1 40 ? 5.711 -9.261 -27.858 1.00 47.74 39 ILE D N 1
ATOM 8875 C CA . ILE D 1 40 ? 7.073 -9.617 -27.530 1.00 46.97 39 ILE D CA 1
ATOM 8876 C C . ILE D 1 40 ? 7.568 -8.400 -26.787 1.00 46.47 39 ILE D C 1
ATOM 8877 O O . ILE D 1 40 ? 7.679 -7.319 -27.339 1.00 46.14 39 ILE D O 1
ATOM 8882 N N . ASP D 1 41 ? 7.780 -8.574 -25.488 1.00 47.14 40 ASP D N 1
ATOM 8883 C CA . ASP D 1 41 ? 8.020 -7.426 -24.637 1.00 47.76 40 ASP D CA 1
ATOM 8884 C C . ASP D 1 41 ? 9.523 -7.269 -24.444 1.00 47.86 40 ASP D C 1
ATOM 8885 O O . ASP D 1 41 ? 10.095 -7.947 -23.609 1.00 48.82 40 ASP D O 1
ATOM 8890 N N . LEU D 1 42 ? 10.121 -6.376 -25.231 1.00 47.39 41 LEU D N 1
ATOM 8891 C CA . LEU D 1 42 ? 11.538 -6.103 -25.228 1.00 47.95 41 LEU D CA 1
ATOM 8892 C C . LEU D 1 42 ? 11.832 -4.694 -24.676 1.00 49.74 41 LEU D C 1
ATOM 8893 O O . LEU D 1 42 ? 12.710 -4.019 -25.180 1.00 50.42 41 LEU D O 1
ATOM 8898 N N . SER D 1 43 ? 11.066 -4.273 -23.668 1.00 51.05 42 SER D N 1
ATOM 8899 C CA . SER D 1 43 ? 11.006 -2.866 -23.238 1.00 53.17 42 SER D CA 1
ATOM 8900 C C . SER D 1 43 ? 11.438 -2.604 -21.790 1.00 56.51 42 SER D C 1
ATOM 8901 O O . SER D 1 43 ? 11.416 -1.462 -21.349 1.00 59.07 42 SER D O 1
ATOM 8904 N N . MET D 1 44 ? 11.803 -3.649 -21.057 1.00 57.10 43 MET D N 1
ATOM 8905 C CA . MET D 1 44 ? 12.216 -3.530 -19.657 1.00 61.08 43 MET D CA 1
ATOM 8906 C C . MET D 1 44 ? 13.456 -4.377 -19.421 1.00 61.88 43 MET D C 1
ATOM 8907 O O . MET D 1 44 ? 13.653 -5.389 -20.070 1.00 60.12 43 MET D O 1
ATOM 8912 N N . GLY D 1 45 ? 14.270 -3.979 -18.472 1.00 66.09 44 GLY D N 1
ATOM 8913 C CA . GLY D 1 45 ? 15.436 -4.770 -18.102 1.00 68.27 44 GLY D CA 1
ATOM 8914 C C . GLY D 1 45 ? 15.188 -5.760 -16.979 1.00 70.51 44 GLY D C 1
ATOM 8915 O O . GLY D 1 45 ? 16.074 -5.994 -16.192 1.00 74.60 44 GLY D O 1
ATOM 8916 N N . ASN D 1 46 ? 13.992 -6.339 -16.881 1.00 69.34 45 ASN D N 1
ATOM 8917 C CA . ASN D 1 46 ? 13.747 -7.371 -15.860 1.00 72.14 45 ASN D CA 1
ATOM 8918 C C . ASN D 1 46 ? 14.231 -8.709 -16.393 1.00 69.24 45 ASN D C 1
ATOM 8919 O O . ASN D 1 46 ? 13.656 -9.235 -17.328 1.00 65.62 45 ASN D O 1
ATOM 8924 N N . PRO D 1 47 ? 15.314 -9.258 -15.828 1.00 71.86 46 PRO D N 1
ATOM 8925 C CA . PRO D 1 47 ? 15.714 -10.558 -16.351 1.00 69.33 46 PRO D CA 1
ATOM 8926 C C . PRO D 1 47 ? 14.519 -11.525 -16.404 1.00 67.95 46 PRO D C 1
ATOM 8927 O O . PRO D 1 47 ? 13.722 -11.575 -15.472 1.00 70.86 46 PRO D O 1
ATOM 8931 N N . ASP D 1 48 ? 14.410 -12.280 -17.485 1.00 64.29 47 ASP D N 1
ATOM 8932 C CA . ASP D 1 48 ? 13.333 -13.254 -17.601 1.00 63.72 47 ASP D CA 1
ATOM 8933 C C . ASP D 1 48 ? 13.638 -14.570 -16.895 1.00 66.77 47 ASP D C 1
ATOM 8934 O O . ASP D 1 48 ? 12.725 -15.243 -16.410 1.00 68.69 47 ASP D O 1
ATOM 8939 N N . GLY D 1 49 ? 14.913 -14.927 -16.818 1.00 63.93 48 GLY D N 1
ATOM 8940 C CA . GLY D 1 49 ? 15.287 -16.272 -16.388 1.00 63.54 48 GLY D CA 1
ATOM 8941 C C . GLY D 1 49 ? 15.337 -16.485 -14.883 1.00 59.64 48 GLY D C 1
ATOM 8942 O O . GLY D 1 49 ? 15.220 -15.553 -14.096 1.00 56.93 48 GLY D O 1
ATOM 8943 N N . PRO D 1 50 ? 15.531 -17.733 -14.472 1.00 59.79 49 PRO D N 1
ATOM 8944 C CA . PRO D 1 50 ? 15.495 -18.016 -13.057 1.00 56.87 49 PRO D CA 1
ATOM 8945 C C . PRO D 1 50 ? 16.829 -17.694 -12.365 1.00 53.28 49 PRO D C 1
ATOM 8946 O O . PRO D 1 50 ? 17.872 -17.632 -13.014 1.00 53.52 49 PRO D O 1
ATOM 8950 N N . THR D 1 51 ? 16.747 -17.452 -11.064 1.00 50.60 50 THR D N 1
ATOM 8951 C CA . THR D 1 51 ? 17.900 -17.256 -10.221 1.00 47.74 50 THR D CA 1
ATOM 8952 C C . THR D 1 51 ? 18.645 -18.593 -10.109 1.00 48.57 50 THR D C 1
ATOM 8953 O O . THR D 1 51 ? 17.999 -19.651 -10.046 1.00 50.39 50 THR D O 1
ATOM 8957 N N . PRO D 1 52 ? 20.004 -18.562 -10.134 1.00 47.83 51 PRO D N 1
ATOM 8958 C CA . PRO D 1 52 ? 20.757 -19.808 -10.031 1.00 49.22 51 PRO D CA 1
ATOM 8959 C C . PRO D 1 52 ? 20.334 -20.576 -8.802 1.00 48.56 51 PRO D C 1
ATOM 8960 O O . PRO D 1 52 ? 20.076 -19.958 -7.786 1.00 46.39 51 PRO D O 1
ATOM 8964 N N . PRO D 1 53 ? 20.218 -21.908 -8.907 1.00 50.88 52 PRO D N 1
ATOM 8965 C CA . PRO D 1 53 ? 19.666 -22.686 -7.806 1.00 50.84 52 PRO D CA 1
ATOM 8966 C C . PRO D 1 53 ? 20.461 -22.564 -6.489 1.00 48.91 52 PRO D C 1
ATOM 8967 O O . PRO D 1 53 ? 19.832 -22.512 -5.419 1.00 48.05 52 PRO D O 1
ATOM 8971 N N . HIS D 1 54 ? 21.800 -22.524 -6.547 1.00 48.86 53 HIS D N 1
ATOM 8972 C CA . HIS D 1 54 ? 22.584 -22.430 -5.294 1.00 47.74 53 HIS D CA 1
ATOM 8973 C C . HIS D 1 54 ? 22.158 -21.191 -4.511 1.00 45.14 53 HIS D C 1
ATOM 8974 O O . HIS D 1 54 ? 21.903 -21.264 -3.324 1.00 44.73 53 HIS D O 1
ATOM 8981 N N . ILE D 1 55 ? 21.978 -20.082 -5.207 1.00 43.93 54 ILE D N 1
ATOM 8982 C CA . ILE D 1 55 ? 21.525 -18.837 -4.579 1.00 41.95 54 ILE D CA 1
ATOM 8983 C C . ILE D 1 55 ? 20.137 -18.974 -3.894 1.00 42.20 54 ILE D C 1
ATOM 8984 O O . ILE D 1 55 ? 19.979 -18.573 -2.741 1.00 41.64 54 ILE D O 1
ATOM 8989 N N . VAL D 1 56 ? 19.144 -19.532 -4.612 1.00 43.68 55 VAL D N 1
ATOM 8990 C CA . VAL D 1 56 ? 17.768 -19.687 -4.085 1.00 44.77 55 VAL D CA 1
ATOM 8991 C C . VAL D 1 56 ? 17.725 -20.619 -2.874 1.00 45.67 55 VAL D C 1
ATOM 8992 O O . VAL D 1 56 ? 17.072 -20.334 -1.877 1.00 46.05 55 VAL D O 1
ATOM 8996 N N . GLU D 1 57 ? 18.434 -21.732 -2.986 1.00 46.53 56 GLU D N 1
ATOM 8997 C CA . GLU D 1 57 ? 18.534 -22.704 -1.897 1.00 47.77 56 GLU D CA 1
ATOM 8998 C C . GLU D 1 57 ? 19.137 -22.131 -0.608 1.00 46.77 56 GLU D C 1
ATOM 8999 O O . GLU D 1 57 ? 18.589 -22.360 0.479 1.00 47.93 56 GLU D O 1
ATOM 9005 N N . LYS D 1 58 ? 20.262 -21.419 -0.716 1.00 45.21 57 LYS D N 1
ATOM 9006 C CA . LYS D 1 58 ? 20.791 -20.698 0.433 1.00 44.62 57 LYS D CA 1
ATOM 9007 C C . LYS D 1 58 ? 19.749 -19.808 1.075 1.00 44.47 57 LYS D C 1
ATOM 9008 O O . LYS D 1 58 ? 19.505 -19.913 2.285 1.00 45.81 57 LYS D O 1
ATOM 9014 N N . LEU D 1 59 ? 19.149 -18.932 0.267 1.00 43.41 58 LEU D N 1
ATOM 9015 C CA . LEU D 1 59 ? 18.182 -17.982 0.789 1.00 43.77 58 LEU D CA 1
ATOM 9016 C C . LEU D 1 59 ? 17.140 -18.747 1.579 1.00 46.27 58 LEU D C 1
ATOM 9017 O O . LEU D 1 59 ? 16.943 -18.495 2.757 1.00 47.60 58 LEU D O 1
ATOM 9022 N N . CYS D 1 60 ? 16.502 -19.717 0.935 1.00 47.42 59 CYS D N 1
ATOM 9023 C CA . CYS D 1 60 ? 15.444 -20.491 1.573 1.00 50.28 59 CYS D CA 1
ATOM 9024 C C . CYS D 1 60 ? 15.911 -21.241 2.835 1.00 51.62 59 CYS D C 1
ATOM 9025 O O . CYS D 1 60 ? 15.245 -21.225 3.873 1.00 53.98 59 CYS D O 1
ATOM 9028 N N . THR D 1 61 ? 17.039 -21.922 2.710 1.00 50.72 60 THR D N 1
ATOM 9029 C CA . THR D 1 61 ? 17.643 -22.671 3.821 1.00 52.27 60 THR D CA 1
ATOM 9030 C C . THR D 1 61 ? 17.953 -21.780 5.026 1.00 52.64 60 THR D C 1
ATOM 9031 O O . THR D 1 61 ? 17.602 -22.110 6.147 1.00 55.28 60 THR D O 1
ATOM 9035 N N . VAL D 1 62 ? 18.560 -20.631 4.786 1.00 50.49 61 VAL D N 1
ATOM 9036 C CA . VAL D 1 62 ? 18.895 -19.742 5.886 1.00 51.24 61 VAL D CA 1
ATOM 9037 C C . VAL D 1 62 ? 17.657 -19.108 6.540 1.00 53.26 61 VAL D C 1
ATOM 9038 O O . VAL D 1 62 ? 17.599 -18.990 7.770 1.00 55.90 61 VAL D O 1
ATOM 9042 N N . ALA D 1 63 ? 16.676 -18.719 5.720 1.00 52.69 62 ALA D N 1
ATOM 9043 C CA . ALA D 1 63 ? 15.414 -18.162 6.216 1.00 55.32 62 ALA D CA 1
ATOM 9044 C C . ALA D 1 63 ? 14.663 -19.147 7.097 1.00 59.13 62 ALA D C 1
ATOM 9045 O O . ALA D 1 63 ? 14.053 -18.748 8.080 1.00 62.39 62 ALA D O 1
ATOM 9047 N N . GLN D 1 64 ? 14.738 -20.432 6.759 1.00 59.15 63 GLN D N 1
ATOM 9048 C CA . GLN D 1 64 ? 14.050 -21.478 7.528 1.00 62.96 63 GLN D CA 1
ATOM 9049 C C . GLN D 1 64 ? 14.703 -21.838 8.865 1.00 65.12 63 GLN D C 1
ATOM 9050 O O . GLN D 1 64 ? 14.055 -22.439 9.725 1.00 69.09 63 GLN D O 1
ATOM 9056 N N . ARG D 1 65 ? 15.972 -21.485 9.044 1.00 63.10 64 ARG D N 1
ATOM 9057 C CA . ARG D 1 65 ? 16.660 -21.773 10.304 1.00 65.64 64 ARG D CA 1
ATOM 9058 C C . ARG D 1 65 ? 16.080 -20.921 11.431 1.00 69.10 64 ARG D C 1
ATOM 9059 O O . ARG D 1 65 ? 15.980 -19.695 11.303 1.00 68.10 64 ARG D O 1
ATOM 9067 N N . GLU D 1 66 ? 15.700 -21.578 12.527 1.00 73.65 65 GLU D N 1
ATOM 9068 C CA . GLU D 1 66 ? 15.015 -20.917 13.642 1.00 78.23 65 GLU D CA 1
ATOM 9069 C C . GLU D 1 66 ? 15.813 -19.734 14.210 1.00 78.22 65 GLU D C 1
ATOM 9070 O O . GLU D 1 66 ? 15.231 -18.723 14.602 1.00 80.37 65 GLU D O 1
ATOM 9072 N N . ASP D 1 67 ? 17.139 -19.855 14.227 1.00 76.25 66 ASP D N 1
ATOM 9073 C CA . ASP D 1 67 ? 18.006 -18.808 14.785 1.00 76.96 66 ASP D CA 1
ATOM 9074 C C . ASP D 1 67 ? 18.175 -17.576 13.878 1.00 73.10 66 ASP D C 1
ATOM 9075 O O . ASP D 1 67 ? 18.609 -16.526 14.351 1.00 74.35 66 ASP D O 1
ATOM 9080 N N . THR D 1 68 ? 17.832 -17.694 12.595 1.00 69.43 67 THR D N 1
ATOM 9081 C CA . THR D 1 68 ? 17.899 -16.549 11.673 1.00 66.25 67 THR D CA 1
ATOM 9082 C C . THR D 1 68 ? 16.928 -15.414 12.036 1.00 68.85 67 THR D C 1
ATOM 9083 O O . THR D 1 68 ? 15.794 -15.656 12.471 1.00 72.16 67 THR D O 1
ATOM 9087 N N . HIS D 1 69 ? 17.404 -14.183 11.852 1.00 67.63 68 HIS D N 1
ATOM 9088 C CA . HIS D 1 69 ? 16.579 -12.984 11.943 1.00 69.68 68 HIS D CA 1
ATOM 9089 C C . HIS D 1 69 ? 16.764 -12.165 10.672 1.00 65.22 68 HIS D C 1
ATOM 9090 O O . HIS D 1 69 ? 17.854 -12.139 10.105 1.00 61.25 68 HIS D O 1
ATOM 9097 N N . GLY D 1 70 ? 15.702 -11.488 10.241 1.00 65.93 69 GLY D N 1
ATOM 9098 C CA . GLY D 1 70 ? 15.753 -10.660 9.040 1.00 62.63 69 GLY D CA 1
ATOM 9099 C C . GLY D 1 70 ? 16.765 -9.526 9.129 1.00 61.58 69 GLY D C 1
ATOM 9100 O O . GLY D 1 70 ? 17.542 -9.306 8.191 1.00 57.34 69 GLY D O 1
ATOM 9101 N N . TYR D 1 71 ? 16.761 -8.808 10.255 1.00 65.74 70 TYR D N 1
ATOM 9102 C CA . TYR D 1 71 ? 17.669 -7.659 10.451 1.00 66.00 70 TYR D CA 1
ATOM 9103 C C . TYR D 1 71 ? 19.147 -8.080 10.529 1.00 64.02 70 TYR D C 1
ATOM 9104 O O . TYR D 1 71 ? 19.472 -9.210 10.918 1.00 63.93 70 TYR D O 1
ATOM 9113 N N . SER D 1 72 ? 20.028 -7.162 10.135 1.00 62.55 71 SER D N 1
ATOM 9114 C CA . SER D 1 72 ? 21.467 -7.345 10.301 1.00 61.52 71 SER D CA 1
ATOM 9115 C C . SER D 1 72 ? 22.134 -6.026 10.723 1.00 63.48 71 SER D C 1
ATOM 9116 O O . SER D 1 72 ? 21.482 -5.119 11.281 1.00 66.89 71 SER D O 1
ATOM 9119 N N . THR D 1 73 ? 23.432 -5.925 10.481 1.00 61.80 72 THR D N 1
ATOM 9120 C CA . THR D 1 73 ? 24.201 -4.763 10.920 1.00 63.62 72 THR D CA 1
ATOM 9121 C C . THR D 1 73 ? 24.065 -3.666 9.864 1.00 60.60 72 THR D C 1
ATOM 9122 O O . THR D 1 73 ? 23.634 -3.931 8.728 1.00 56.03 72 THR D O 1
ATOM 9126 N N . SER D 1 74 ? 24.450 -2.447 10.242 1.00 62.08 73 SER D N 1
ATOM 9127 C CA . SER D 1 74 ? 24.228 -1.265 9.398 1.00 60.46 73 SER D CA 1
ATOM 9128 C C . SER D 1 74 ? 24.909 -1.356 8.027 1.00 56.12 73 SER D C 1
ATOM 9129 O O . SER D 1 74 ? 24.349 -0.907 7.009 1.00 53.88 73 SER D O 1
ATOM 9132 N N . ARG D 1 75 ? 26.112 -1.931 8.015 1.00 55.61 74 ARG D N 1
ATOM 9133 C CA . ARG D 1 75 ? 26.943 -1.982 6.814 1.00 52.66 74 ARG D CA 1
ATOM 9134 C C . ARG D 1 75 ? 26.895 -3.317 6.075 1.00 49.68 74 ARG D C 1
ATOM 9135 O O . ARG D 1 75 ? 27.456 -3.443 4.998 1.00 47.55 74 ARG D O 1
ATOM 9143 N N . GLY D 1 76 ? 26.227 -4.312 6.647 1.00 49.99 75 GLY D N 1
ATOM 9144 C CA . GLY D 1 76 ? 26.197 -5.648 6.070 1.00 47.80 75 GLY D CA 1
ATOM 9145 C C . GLY D 1 76 ? 27.030 -6.616 6.891 1.00 49.72 75 GLY D C 1
ATOM 9146 O O . GLY D 1 76 ? 27.962 -6.217 7.607 1.00 52.39 75 GLY D O 1
ATOM 9147 N N . ILE D 1 77 ? 26.714 -7.900 6.775 1.00 48.79 76 ILE D N 1
ATOM 9148 C CA . ILE D 1 77 ? 27.398 -8.897 7.590 1.00 51.02 76 ILE D CA 1
ATOM 9149 C C . ILE D 1 77 ? 28.871 -9.034 7.151 1.00 51.45 76 ILE D C 1
ATOM 9150 O O . ILE D 1 77 ? 29.163 -9.075 5.957 1.00 49.18 76 ILE D O 1
ATOM 9155 N N . PRO D 1 78 ? 29.798 -9.122 8.120 1.00 55.01 77 PRO D N 1
ATOM 9156 C CA . PRO D 1 78 ? 31.230 -9.020 7.788 1.00 56.46 77 PRO D CA 1
ATOM 9157 C C . PRO D 1 78 ? 31.664 -9.969 6.671 1.00 54.74 77 PRO D C 1
ATOM 9158 O O . PRO D 1 78 ? 32.454 -9.599 5.800 1.00 54.49 77 PRO D O 1
ATOM 9162 N N . ARG D 1 79 ? 31.110 -11.173 6.673 1.00 53.94 78 ARG D N 1
ATOM 9163 C CA . ARG D 1 79 ? 31.475 -12.146 5.669 1.00 52.95 78 ARG D CA 1
ATOM 9164 C C . ARG D 1 79 ? 31.160 -11.691 4.266 1.00 49.75 78 ARG D C 1
ATOM 9165 O O . ARG D 1 79 ? 31.890 -12.037 3.341 1.00 50.01 78 ARG D O 1
ATOM 9173 N N . LEU D 1 80 ? 30.080 -10.911 4.114 1.00 47.36 79 LEU D N 1
ATOM 9174 C CA . LEU D 1 80 ? 29.667 -10.393 2.821 1.00 44.70 79 LEU D CA 1
ATOM 9175 C C . LEU D 1 80 ? 30.549 -9.238 2.395 1.00 45.32 79 LEU D C 1
ATOM 9176 O O . LEU D 1 80 ? 30.978 -9.191 1.264 1.00 44.78 79 LEU D O 1
ATOM 9181 N N . ARG D 1 81 ? 30.823 -8.295 3.277 1.00 46.91 80 ARG D N 1
ATOM 9182 C CA . ARG D 1 81 ? 31.801 -7.269 2.920 1.00 48.17 80 ARG D CA 1
ATOM 9183 C C . ARG D 1 81 ? 33.183 -7.910 2.581 1.00 50.62 80 ARG D C 1
ATOM 9184 O O . ARG D 1 81 ? 33.878 -7.461 1.657 1.00 51.11 80 ARG D O 1
ATOM 9192 N N . ARG D 1 82 ? 33.537 -8.993 3.269 1.00 52.55 81 ARG D N 1
ATOM 9193 C CA . ARG D 1 82 ? 34.740 -9.733 2.893 1.00 55.31 81 ARG D CA 1
ATOM 9194 C C . ARG D 1 82 ? 34.624 -10.234 1.458 1.00 53.58 81 ARG D C 1
ATOM 9195 O O . ARG D 1 82 ? 35.555 -10.060 0.660 1.00 55.46 81 ARG D O 1
ATOM 9203 N N . ALA D 1 83 ? 33.479 -10.829 1.127 1.00 46.67 82 ALA D N 1
ATOM 9204 C CA . ALA D 1 83 ? 33.250 -11.342 -0.226 1.00 46.36 82 ALA D CA 1
ATOM 9205 C C . ALA D 1 83 ? 33.366 -10.255 -1.306 1.00 45.97 82 ALA D C 1
ATOM 9206 O O . ALA D 1 83 ? 33.843 -10.520 -2.412 1.00 46.58 82 ALA D O 1
ATOM 9208 N N . ILE D 1 84 ? 32.940 -9.040 -0.979 1.00 45.16 83 ILE D N 1
ATOM 9209 C CA . ILE D 1 84 ? 33.045 -7.900 -1.902 1.00 44.85 83 ILE D CA 1
ATOM 9210 C C . ILE D 1 84 ? 34.502 -7.413 -2.069 1.00 46.29 83 ILE D C 1
ATOM 9211 O O . ILE D 1 84 ? 34.959 -7.087 -3.183 1.00 46.82 83 ILE D O 1
ATOM 9216 N N . SER D 1 85 ? 35.223 -7.349 -0.959 1.00 47.20 84 SER D N 1
ATOM 9217 C CA . SER D 1 85 ? 36.662 -7.089 -1.061 1.00 49.04 84 SER D CA 1
ATOM 9218 C C . SER D 1 85 ? 37.307 -8.091 -2.023 1.00 50.22 84 SER D C 1
ATOM 9219 O O . SER D 1 85 ? 37.924 -7.693 -2.993 1.00 51.15 84 SER D O 1
ATOM 9222 N N . HIS D 1 86 ? 37.102 -9.384 -1.780 1.00 50.28 85 HIS D N 1
ATOM 9223 C CA . HIS D 1 86 ? 37.645 -10.452 -2.640 1.00 51.52 85 HIS D CA 1
ATOM 9224 C C . HIS D 1 86 ? 37.252 -10.310 -4.109 1.00 51.17 85 HIS D C 1
ATOM 9225 O O . HIS D 1 86 ? 38.045 -10.606 -5.001 1.00 52.79 85 HIS D O 1
ATOM 9232 N N . TRP D 1 87 ? 36.013 -9.873 -4.342 1.00 49.30 86 TRP D N 1
ATOM 9233 C CA . TRP D 1 87 ? 35.483 -9.667 -5.680 1.00 48.96 86 TRP D CA 1
ATOM 9234 C C . TRP D 1 87 ? 36.274 -8.551 -6.361 1.00 49.93 86 TRP D C 1
ATOM 9235 O O . TRP D 1 87 ? 36.682 -8.680 -7.498 1.00 51.14 86 TRP D O 1
ATOM 9246 N N . TYR D 1 88 ? 36.537 -7.469 -5.649 1.00 49.66 87 TYR D N 1
ATOM 9247 C CA . TYR D 1 88 ? 37.454 -6.438 -6.190 1.00 50.97 87 TYR D CA 1
ATOM 9248 C C . TYR D 1 88 ? 38.902 -6.903 -6.442 1.00 53.61 87 TYR D C 1
ATOM 9249 O O . TYR D 1 88 ? 39.486 -6.520 -7.447 1.00 55.07 87 TYR D O 1
ATOM 9258 N N . ARG D 1 89 ? 39.451 -7.746 -5.582 1.00 54.44 88 ARG D N 1
ATOM 9259 C CA . ARG D 1 89 ? 40.885 -8.126 -5.709 1.00 57.29 88 ARG D CA 1
ATOM 9260 C C . ARG D 1 89 ? 41.014 -9.010 -6.949 1.00 58.44 88 ARG D C 1
ATOM 9261 O O . ARG D 1 89 ? 41.771 -8.708 -7.870 1.00 60.44 88 ARG D O 1
ATOM 9269 N N . ASP D 1 90 ? 40.178 -10.046 -6.978 1.00 57.21 89 ASP D N 1
ATOM 9270 C CA . ASP D 1 90 ? 40.184 -11.047 -8.040 1.00 58.29 89 ASP D CA 1
ATOM 9271 C C . ASP D 1 90 ? 39.850 -10.528 -9.440 1.00 58.50 89 ASP D C 1
ATOM 9272 O O . ASP D 1 90 ? 40.412 -11.012 -10.424 1.00 60.64 89 ASP D O 1
ATOM 9277 N N . ARG D 1 91 ? 38.931 -9.576 -9.542 1.00 56.53 90 ARG D N 1
ATOM 9278 C CA . ARG D 1 91 ? 38.484 -9.093 -10.855 1.00 56.69 90 ARG D CA 1
ATOM 9279 C C . ARG D 1 91 ? 39.350 -7.946 -11.355 1.00 58.26 90 ARG D C 1
ATOM 9280 O O . ARG D 1 91 ? 39.628 -7.840 -12.548 1.00 59.96 90 ARG D O 1
ATOM 9288 N N . TYR D 1 92 ? 39.750 -7.073 -10.444 1.00 57.87 91 TYR D N 1
ATOM 9289 C CA . TYR D 1 92 ? 40.369 -5.817 -10.839 1.00 59.04 91 TYR D CA 1
ATOM 9290 C C . TYR D 1 92 ? 41.743 -5.541 -10.202 1.00 61.22 91 TYR D C 1
ATOM 9291 O O . TYR D 1 92 ? 42.302 -4.483 -10.433 1.00 62.38 91 TYR D O 1
ATOM 9300 N N . ASP D 1 93 ? 42.266 -6.484 -9.418 1.00 61.95 92 ASP D N 1
ATOM 9301 C CA . ASP D 1 93 ? 43.438 -6.240 -8.551 1.00 63.86 92 ASP D CA 1
ATOM 9302 C C . ASP D 1 93 ? 43.296 -4.952 -7.719 1.00 62.70 92 ASP D C 1
ATOM 9303 O O . ASP D 1 93 ? 44.225 -4.127 -7.616 1.00 64.67 92 ASP D O 1
ATOM 9308 N N . VAL D 1 94 ? 42.101 -4.791 -7.135 1.00 59.68 93 VAL D N 1
ATOM 9309 C CA . VAL D 1 94 ? 41.804 -3.598 -6.365 1.00 58.47 93 VAL D CA 1
ATOM 9310 C C . VAL D 1 94 ? 41.625 -3.867 -4.878 1.00 57.56 93 VAL D C 1
ATOM 9311 O O . VAL D 1 94 ? 40.982 -4.841 -4.452 1.00 56.28 93 VAL D O 1
ATOM 9315 N N . GLN D 1 95 ? 42.187 -2.968 -4.090 1.00 58.42 94 GLN D N 1
ATOM 9316 C CA . GLN D 1 95 ? 42.114 -3.089 -2.658 1.00 58.04 94 GLN D CA 1
ATOM 9317 C C . GLN D 1 95 ? 40.930 -2.318 -2.143 1.00 55.55 94 GLN D C 1
ATOM 9318 O O . GLN D 1 95 ? 40.895 -1.089 -2.269 1.00 55.44 94 GLN D O 1
ATOM 9324 N N . ILE D 1 96 ? 40.005 -3.040 -1.521 1.00 53.84 95 ILE D N 1
ATOM 9325 C CA . ILE D 1 96 ? 38.869 -2.435 -0.839 1.00 51.84 95 ILE D CA 1
ATOM 9326 C C . ILE D 1 96 ? 38.913 -2.918 0.589 1.00 52.21 95 ILE D C 1
ATOM 9327 O O . ILE D 1 96 ? 38.878 -4.116 0.824 1.00 52.30 95 ILE D O 1
ATOM 9332 N N . ASP D 1 97 ? 39.049 -1.997 1.541 1.00 52.71 96 ASP D N 1
ATOM 9333 C CA . ASP D 1 97 ? 38.960 -2.352 2.956 1.00 53.16 96 ASP D CA 1
ATOM 9334 C C . ASP D 1 97 ? 37.489 -2.701 3.279 1.00 51.00 96 ASP D C 1
ATOM 9335 O O . ASP D 1 97 ? 36.626 -1.829 3.177 1.00 49.68 96 ASP D O 1
ATOM 9340 N N . PRO D 1 98 ? 37.217 -3.958 3.692 1.00 50.88 97 PRO D N 1
ATOM 9341 C CA . PRO D 1 98 ? 35.857 -4.342 4.037 1.00 49.25 97 PRO D CA 1
ATOM 9342 C C . PRO D 1 98 ? 35.265 -3.599 5.226 1.00 49.26 97 PRO D C 1
ATOM 9343 O O . PRO D 1 98 ? 34.060 -3.384 5.263 1.00 47.91 97 PRO D O 1
ATOM 9347 N N . GLU D 1 99 ? 36.098 -3.168 6.154 1.00 51.01 98 GLU D N 1
ATOM 9348 C CA . GLU D 1 99 ? 35.639 -2.490 7.362 1.00 51.50 98 GLU D CA 1
ATOM 9349 C C . GLU D 1 99 ? 35.172 -1.064 7.091 1.00 50.73 98 GLU D C 1
ATOM 9350 O O . GLU D 1 99 ? 34.231 -0.602 7.716 1.00 50.31 98 GLU D O 1
ATOM 9356 N N . SER D 1 100 ? 35.863 -0.368 6.193 1.00 50.82 99 SER D N 1
ATOM 9357 C CA . SER D 1 100 ? 35.701 1.076 6.019 1.00 50.61 99 SER D CA 1
ATOM 9358 C C . SER D 1 100 ? 35.233 1.476 4.626 1.00 48.94 99 SER D C 1
ATOM 9359 O O . SER D 1 100 ? 34.611 2.537 4.476 1.00 48.21 99 SER D O 1
ATOM 9362 N N . GLU D 1 101 ? 35.498 0.633 3.621 1.00 48.51 100 GLU D N 1
ATOM 9363 C CA . GLU D 1 101 ? 35.319 1.027 2.224 1.00 47.51 100 GLU D CA 1
ATOM 9364 C C . GLU D 1 101 ? 34.217 0.260 1.450 1.00 45.77 100 GLU D C 1
ATOM 9365 O O . GLU D 1 101 ? 34.090 0.427 0.243 1.00 45.18 100 GLU D O 1
ATOM 9371 N N . ALA D 1 102 ? 33.445 -0.570 2.143 1.00 45.23 101 ALA D N 1
ATOM 9372 C CA . ALA D 1 102 ? 32.393 -1.357 1.512 1.00 43.91 101 ALA D CA 1
ATOM 9373 C C . ALA D 1 102 ? 31.106 -1.276 2.319 1.00 43.21 101 ALA D C 1
ATOM 9374 O O . ALA D 1 102 ? 31.133 -1.304 3.535 1.00 43.95 101 ALA D O 1
ATOM 9376 N N . ILE D 1 103 ? 29.971 -1.210 1.635 1.00 42.06 102 ILE D N 1
ATOM 9377 C CA . ILE D 1 103 ? 28.684 -1.250 2.322 1.00 41.69 102 ILE D CA 1
ATOM 9378 C C . ILE D 1 103 ? 27.643 -1.979 1.472 1.00 40.86 102 ILE D C 1
ATOM 9379 O O . ILE D 1 103 ? 27.584 -1.795 0.266 1.00 40.30 102 ILE D O 1
ATOM 9384 N N . VAL D 1 104 ? 26.874 -2.832 2.145 1.00 41.05 103 VAL D N 1
ATOM 9385 C CA . VAL D 1 104 ? 25.871 -3.626 1.503 1.00 40.63 103 VAL D CA 1
ATOM 9386 C C . VAL D 1 104 ? 24.599 -2.771 1.335 1.00 40.32 103 VAL D C 1
ATOM 9387 O O . VAL D 1 104 ? 24.165 -2.088 2.264 1.00 40.74 103 VAL D O 1
ATOM 9391 N N . THR D 1 105 ? 24.064 -2.780 0.131 1.00 39.80 104 THR D N 1
ATOM 9392 C CA . THR D 1 105 ? 22.822 -2.046 -0.191 1.00 39.70 104 THR D CA 1
ATOM 9393 C C . THR D 1 105 ? 21.669 -3.012 -0.363 1.00 40.10 104 THR D C 1
ATOM 9394 O O . THR D 1 105 ? 21.863 -4.226 -0.404 1.00 40.29 104 THR D O 1
ATOM 9398 N N . ILE D 1 106 ? 20.465 -2.462 -0.504 1.00 40.40 105 ILE D N 1
ATOM 9399 C CA . ILE D 1 106 ? 19.283 -3.249 -0.855 1.00 41.07 105 ILE D CA 1
ATOM 9400 C C . ILE D 1 106 ? 19.057 -2.963 -2.349 1.00 40.74 105 ILE D C 1
ATOM 9401 O O . ILE D 1 106 ? 17.994 -2.520 -2.760 1.00 41.25 105 ILE D O 1
ATOM 9406 N N . GLY D 1 107 ? 20.084 -3.241 -3.150 1.00 40.13 106 GLY D N 1
ATOM 9407 C CA . GLY D 1 107 ? 20.107 -2.938 -4.570 1.00 39.98 106 GLY D CA 1
ATOM 9408 C C . GLY D 1 107 ? 20.610 -1.545 -4.808 1.00 39.44 106 GLY D C 1
ATOM 9409 O O . GLY D 1 107 ? 20.564 -0.698 -3.919 1.00 39.31 106 GLY D O 1
ATOM 9410 N N . SER D 1 108 ? 21.059 -1.292 -6.027 1.00 39.35 107 SER D N 1
ATOM 9411 C CA . SER D 1 108 ? 21.651 0.005 -6.364 1.00 38.99 107 SER D CA 1
ATOM 9412 C C . SER D 1 108 ? 20.690 1.202 -6.430 1.00 39.08 107 SER D C 1
ATOM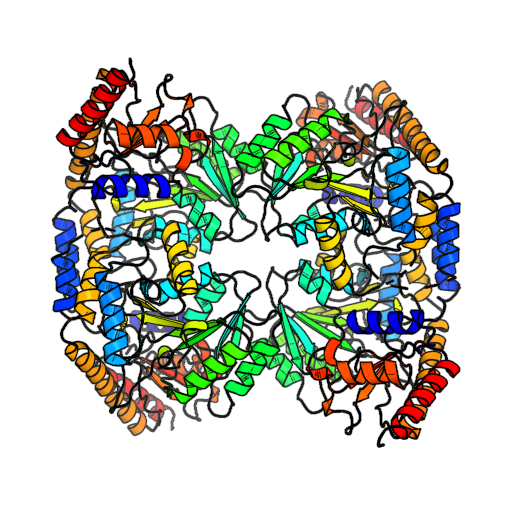 9413 O O . SER D 1 108 ? 21.104 2.338 -6.216 1.00 38.78 107 SER D O 1
ATOM 9416 N N . LYS D 1 109 ? 19.416 0.960 -6.724 1.00 39.69 108 LYS D N 1
ATOM 9417 C CA . LYS D 1 109 ? 18.437 2.039 -6.706 1.00 40.04 108 LYS D CA 1
ATOM 9418 C C . LYS D 1 109 ? 18.260 2.598 -5.297 1.00 39.97 108 LYS D C 1
ATOM 9419 O O . LYS D 1 109 ? 18.256 3.808 -5.118 1.00 39.88 108 LYS D O 1
ATOM 9425 N N . GLU D 1 110 ? 18.088 1.710 -4.319 1.00 40.22 109 GLU D N 1
ATOM 9426 C CA . GLU D 1 110 ? 18.079 2.083 -2.890 1.00 40.40 109 GLU D CA 1
ATOM 9427 C C . GLU D 1 110 ? 19.351 2.833 -2.512 1.00 39.68 109 GLU D C 1
ATOM 9428 O O . GLU D 1 110 ? 19.312 3.950 -1.977 1.00 39.81 109 GLU D O 1
ATOM 9434 N N . GLY D 1 111 ? 20.476 2.195 -2.814 1.00 39.13 110 GLY D N 1
ATOM 9435 C CA . GLY D 1 111 ? 21.809 2.712 -2.482 1.00 38.75 110 GLY D CA 1
ATOM 9436 C C . GLY D 1 111 ? 22.004 4.129 -2.950 1.00 38.59 110 GLY D C 1
ATOM 9437 O O . GLY D 1 111 ? 22.367 5.005 -2.159 1.00 38.74 110 GLY D O 1
ATOM 9438 N N . LEU D 1 112 ? 21.765 4.352 -4.239 1.00 38.46 111 LEU D N 1
ATOM 9439 C CA . LEU D 1 112 ? 21.908 5.674 -4.852 1.00 38.42 111 LEU D CA 1
ATOM 9440 C C . LEU D 1 112 ? 20.965 6.666 -4.212 1.00 38.73 111 LEU D C 1
ATOM 9441 O O . LEU D 1 112 ? 21.406 7.674 -3.676 1.00 38.78 111 LEU D O 1
ATOM 9446 N N . ALA D 1 113 ? 19.663 6.362 -4.254 1.00 39.18 112 ALA D N 1
ATOM 9447 C CA . ALA D 1 113 ? 18.664 7.263 -3.659 1.00 39.83 112 ALA D CA 1
ATOM 9448 C C . ALA D 1 113 ? 19.075 7.716 -2.262 1.00 40.03 112 ALA D C 1
ATOM 9449 O O . ALA D 1 113 ? 18.936 8.895 -1.941 1.00 40.37 112 ALA D O 1
ATOM 9451 N N . HIS D 1 114 ? 19.593 6.782 -1.450 1.00 39.98 113 HIS D N 1
ATOM 9452 C CA . HIS D 1 114 ? 20.124 7.134 -0.115 1.00 40.40 113 HIS D CA 1
ATOM 9453 C C . HIS D 1 114 ? 21.419 7.920 -0.083 1.00 40.08 113 HIS D C 1
ATOM 9454 O O . HIS D 1 114 ? 21.535 8.800 0.742 1.00 40.68 113 HIS D O 1
ATOM 9461 N N . LEU D 1 115 ? 22.377 7.627 -0.956 1.00 39.41 114 LEU D N 1
ATOM 9462 C CA . LEU D 1 115 ? 23.590 8.465 -1.094 1.00 39.40 114 LEU D CA 1
ATOM 9463 C C . LEU D 1 115 ? 23.221 9.919 -1.433 1.00 39.56 114 LEU D C 1
ATOM 9464 O O . LEU D 1 115 ? 23.798 10.847 -0.886 1.00 40.03 114 LEU D O 1
ATOM 9469 N N . MET D 1 116 ? 22.233 10.111 -2.311 1.00 39.36 115 MET D N 1
ATOM 9470 C CA . MET D 1 116 ? 21.754 11.472 -2.660 1.00 39.64 115 MET D CA 1
ATOM 9471 C C . MET D 1 116 ? 21.164 12.230 -1.481 1.00 40.42 115 MET D C 1
ATOM 9472 O O . MET D 1 116 ? 21.543 13.363 -1.240 1.00 40.79 115 MET D O 1
ATOM 9477 N N . LEU D 1 117 ? 20.211 11.613 -0.771 1.00 40.89 116 LEU D N 1
ATOM 9478 C CA . LEU D 1 117 ? 19.662 12.198 0.470 1.00 42.01 116 LEU D CA 1
ATOM 9479 C C . LEU D 1 117 ? 20.802 12.582 1.420 1.00 42.35 116 LEU D C 1
ATOM 9480 O O . LEU D 1 117 ? 20.866 13.699 1.899 1.00 43.14 116 LEU D O 1
ATOM 9485 N N . ALA D 1 118 ? 21.706 11.650 1.676 1.00 41.99 117 ALA D N 1
ATOM 9486 C CA . ALA D 1 118 ? 22.838 11.910 2.574 1.00 42.58 117 ALA D CA 1
ATOM 9487 C C . ALA D 1 118 ? 23.693 13.091 2.113 1.00 42.60 117 ALA D C 1
ATOM 9488 O O . ALA D 1 118 ? 24.171 13.875 2.938 1.00 43.77 117 ALA D O 1
ATOM 9490 N N . THR D 1 119 ? 23.850 13.214 0.799 1.00 41.71 118 THR D N 1
ATOM 9491 C CA . THR D 1 119 ? 24.805 14.139 0.180 1.00 41.78 118 THR D CA 1
ATOM 9492 C C . THR D 1 119 ? 24.211 15.399 -0.433 1.00 41.86 118 THR D C 1
ATOM 9493 O O . THR D 1 119 ? 24.865 16.419 -0.465 1.00 42.39 118 THR D O 1
ATOM 9497 N N . LEU D 1 120 ? 22.979 15.327 -0.943 1.00 41.49 119 LEU D N 1
ATOM 9498 C CA . LEU D 1 120 ? 22.409 16.435 -1.725 1.00 41.60 119 LEU D CA 1
ATOM 9499 C C . LEU D 1 120 ? 21.208 17.050 -1.018 1.00 42.40 119 LEU D C 1
ATOM 9500 O O . LEU D 1 120 ? 20.571 16.402 -0.222 1.00 42.75 119 LEU D O 1
ATOM 9505 N N . ASP D 1 121 ? 20.936 18.321 -1.279 1.00 42.91 120 ASP D N 1
ATOM 9506 C CA . ASP D 1 121 ? 19.689 18.962 -0.855 1.00 43.85 120 ASP D CA 1
ATOM 9507 C C . ASP D 1 121 ? 19.416 20.128 -1.790 1.00 44.02 120 ASP D C 1
ATOM 9508 O O . ASP D 1 121 ? 20.120 20.299 -2.793 1.00 43.38 120 ASP D O 1
ATOM 9513 N N . HIS D 1 122 ? 18.390 20.914 -1.491 1.00 45.07 121 HIS D N 1
ATOM 9514 C CA . HIS D 1 122 ? 18.057 22.082 -2.302 1.00 45.45 121 HIS D CA 1
ATOM 9515 C C . HIS D 1 122 ? 19.275 22.989 -2.403 1.00 45.37 121 HIS D C 1
ATOM 9516 O O . HIS D 1 122 ? 19.937 23.239 -1.424 1.00 45.85 121 HIS D O 1
ATOM 9523 N N . GLY D 1 123 ? 19.573 23.475 -3.597 1.00 45.02 122 GLY D N 1
ATOM 9524 C CA . GLY D 1 123 ? 20.781 24.270 -3.799 1.00 45.13 122 GLY D CA 1
ATOM 9525 C C . GLY D 1 123 ? 21.994 23.524 -4.366 1.00 44.33 122 GLY D C 1
ATOM 9526 O O . GLY D 1 123 ? 22.998 24.153 -4.678 1.00 44.67 122 GLY D O 1
ATOM 9527 N N . ASP D 1 124 ? 21.897 22.202 -4.515 1.00 43.50 123 ASP D N 1
ATOM 9528 C CA . ASP D 1 124 ? 22.928 21.396 -5.159 1.00 42.90 123 ASP D CA 1
ATOM 9529 C C . ASP D 1 124 ? 22.504 20.914 -6.544 1.00 42.46 123 ASP D C 1
ATOM 9530 O O . ASP D 1 124 ? 21.303 20.698 -6.815 1.00 42.38 123 ASP D O 1
ATOM 9535 N N . THR D 1 125 ? 23.503 20.710 -7.396 1.00 42.44 124 THR D N 1
ATOM 9536 C CA . THR D 1 125 ? 23.330 20.185 -8.753 1.00 42.31 124 THR D CA 1
ATOM 9537 C C . THR D 1 125 ? 24.170 18.912 -8.943 1.00 41.93 124 THR D C 1
ATOM 9538 O O . THR D 1 125 ? 25.292 18.808 -8.445 1.00 42.12 124 THR D O 1
ATOM 9542 N N . ILE D 1 126 ? 23.612 17.933 -9.648 1.00 41.60 125 ILE D N 1
ATOM 9543 C CA . ILE D 1 126 ? 24.380 16.783 -10.083 1.00 41.48 125 ILE D CA 1
ATOM 9544 C C . ILE D 1 126 ? 24.454 16.773 -11.603 1.00 42.16 125 ILE D C 1
ATOM 9545 O O . ILE D 1 126 ? 23.569 17.285 -12.271 1.00 42.47 125 ILE D O 1
ATOM 9550 N N . LEU D 1 127 ? 25.533 16.224 -12.141 1.00 42.65 126 LEU D N 1
ATOM 9551 C CA . LEU D 1 127 ? 25.675 16.037 -13.584 1.00 43.59 126 LEU D CA 1
ATOM 9552 C C . LEU D 1 127 ? 25.393 14.591 -13.946 1.00 43.36 126 LEU D C 1
ATOM 9553 O O . LEU D 1 127 ? 25.915 13.693 -13.293 1.00 42.89 126 LEU D O 1
ATOM 9558 N N . VAL D 1 128 ? 24.562 14.405 -14.984 1.00 43.86 127 VAL D N 1
ATOM 9559 C CA . VAL D 1 128 ? 24.250 13.117 -15.602 1.00 44.08 127 VAL D CA 1
ATOM 9560 C C . VAL D 1 128 ? 24.431 13.157 -17.146 1.00 45.70 127 VAL D C 1
ATOM 9561 O O . VAL D 1 128 ? 24.172 14.169 -17.782 1.00 46.48 127 VAL D O 1
ATOM 9565 N N . PRO D 1 129 ? 24.884 12.056 -17.760 1.00 46.42 128 PRO D N 1
ATOM 9566 C CA . PRO D 1 129 ? 24.928 12.086 -19.206 1.00 48.22 128 PRO D CA 1
ATOM 9567 C C . PRO D 1 129 ? 23.529 12.017 -19.849 1.00 48.63 128 PRO D C 1
ATOM 9568 O O . PRO D 1 129 ? 22.555 11.630 -19.203 1.00 47.59 128 PRO D O 1
ATOM 9572 N N . ASN D 1 130 ? 23.461 12.427 -21.110 1.00 50.41 129 ASN D N 1
ATOM 9573 C CA . ASN D 1 130 ? 22.242 12.385 -21.889 1.00 51.36 129 ASN D CA 1
ATOM 9574 C C . ASN D 1 130 ? 22.567 11.813 -23.268 1.00 53.59 129 ASN D C 1
ATOM 9575 O O . ASN D 1 130 ? 23.342 12.404 -23.998 1.00 55.01 129 ASN D O 1
ATOM 9580 N N . PRO D 1 131 ? 21.966 10.661 -23.629 1.00 54.14 130 PRO D N 1
ATOM 9581 C CA . PRO D 1 131 ? 20.959 9.920 -22.882 1.00 52.91 130 PRO D CA 1
ATOM 9582 C C . PRO D 1 131 ? 21.551 9.076 -21.758 1.00 51.16 130 PRO D C 1
ATOM 9583 O O . PRO D 1 131 ? 22.684 8.630 -21.867 1.00 51.44 130 PRO D O 1
ATOM 9587 N N . SER D 1 132 ? 20.779 8.858 -20.693 1.00 50.24 131 SER D N 1
ATOM 9588 C CA . SER D 1 132 ? 21.163 7.922 -19.637 1.00 49.85 131 SER D CA 1
ATOM 9589 C C . SER D 1 132 ? 19.961 7.300 -18.900 1.00 50.51 131 SER D C 1
ATOM 9590 O O . SER D 1 132 ? 18.794 7.490 -19.265 1.00 50.68 131 SER D O 1
ATOM 9593 N N . TYR D 1 133 ? 20.297 6.560 -17.853 1.00 50.89 132 TYR D N 1
ATOM 9594 C CA . TYR D 1 133 ? 19.379 5.776 -17.044 1.00 51.57 132 TYR D CA 1
ATOM 9595 C C . TYR D 1 133 ? 18.586 6.717 -16.116 1.00 51.03 132 TYR D C 1
ATOM 9596 O O . TYR D 1 133 ? 19.158 7.381 -15.277 1.00 49.37 132 TYR D O 1
ATOM 9605 N N . PRO D 1 134 ? 17.258 6.800 -16.276 1.00 52.80 133 PRO D N 1
ATOM 9606 C CA . PRO D 1 134 ? 16.575 7.897 -15.565 1.00 53.08 133 PRO D CA 1
ATOM 9607 C C . PRO D 1 134 ? 16.517 7.800 -14.022 1.00 52.45 133 PRO D C 1
ATOM 9608 O O . PRO D 1 134 ? 16.312 8.810 -13.353 1.00 51.64 133 PRO D O 1
ATOM 9612 N N . ILE D 1 135 ? 16.691 6.598 -13.475 1.00 52.81 134 ILE D N 1
ATOM 9613 C CA . ILE D 1 135 ? 16.761 6.397 -12.021 1.00 52.51 134 ILE D CA 1
ATOM 9614 C C . ILE D 1 135 ? 17.731 7.352 -11.306 1.00 51.88 134 ILE D C 1
ATOM 9615 O O . ILE D 1 135 ? 17.407 7.888 -10.241 1.00 52.20 134 ILE D O 1
ATOM 9620 N N . HIS D 1 136 ? 18.909 7.547 -11.898 1.00 51.36 135 HIS D N 1
ATOM 9621 C CA . HIS D 1 136 ? 19.901 8.502 -11.414 1.00 50.30 135 HIS D CA 1
ATOM 9622 C C . HIS D 1 136 ? 19.436 9.964 -11.308 1.00 50.38 135 HIS D C 1
ATOM 9623 O O . HIS D 1 136 ? 20.089 10.770 -10.623 1.00 50.46 135 HIS D O 1
ATOM 9630 N N . ILE D 1 137 ? 18.371 10.321 -12.016 1.00 50.30 136 ILE D N 1
ATOM 9631 C CA . ILE D 1 137 ? 17.840 11.681 -12.001 1.00 50.29 136 ILE D CA 1
ATOM 9632 C C . ILE D 1 137 ? 16.842 11.814 -10.845 1.00 50.25 136 ILE D C 1
ATOM 9633 O O . ILE D 1 137 ? 17.055 12.603 -9.911 1.00 50.74 136 ILE D O 1
ATOM 9638 N N . TYR D 1 138 ? 15.791 11.000 -10.898 1.00 50.12 137 TYR D N 1
ATOM 9639 C CA . TYR D 1 138 ? 14.766 10.908 -9.850 1.00 49.84 137 TYR D CA 1
ATOM 9640 C C . TYR D 1 138 ? 15.228 10.987 -8.419 1.00 47.64 137 TYR D C 1
ATOM 9641 O O . TYR D 1 138 ? 14.749 11.829 -7.662 1.00 47.37 137 TYR D O 1
ATOM 9650 N N . GLY D 1 139 ? 16.121 10.077 -8.053 1.00 45.85 138 GLY D N 1
ATOM 9651 C CA . GLY D 1 139 ? 16.766 10.088 -6.747 1.00 44.51 138 GLY D CA 1
ATOM 9652 C C . GLY D 1 139 ? 17.292 11.459 -6.394 1.00 43.22 138 GLY D C 1
ATOM 9653 O O . GLY D 1 139 ? 17.107 11.917 -5.280 1.00 42.81 138 GLY D O 1
ATOM 9654 N N . ALA D 1 140 ? 17.907 12.132 -7.359 1.00 42.41 139 ALA D N 1
ATOM 9655 C CA . ALA D 1 140 ? 18.557 13.424 -7.082 1.00 42.08 139 ALA D CA 1
ATOM 9656 C C . ALA D 1 140 ? 17.502 14.526 -6.980 1.00 42.18 139 ALA D C 1
ATOM 9657 O O . ALA D 1 140 ? 17.547 15.361 -6.072 1.00 42.45 139 ALA D O 1
ATOM 9659 N N . VAL D 1 141 ? 16.537 14.507 -7.886 1.00 42.06 140 VAL D N 1
ATOM 9660 C CA . VAL D 1 141 ? 15.406 15.431 -7.790 1.00 43.16 140 VAL D CA 1
ATOM 9661 C C . VAL D 1 141 ? 14.572 15.224 -6.500 1.00 43.86 140 VAL D C 1
ATOM 9662 O O . VAL D 1 141 ? 14.113 16.192 -5.901 1.00 44.65 140 VAL D O 1
ATOM 9666 N N . ILE D 1 142 ? 14.376 13.973 -6.098 1.00 43.77 141 ILE D N 1
ATOM 9667 C CA . ILE D 1 142 ? 13.709 13.659 -4.831 1.00 44.60 141 ILE D CA 1
ATOM 9668 C C . ILE D 1 142 ? 14.502 14.217 -3.626 1.00 44.26 141 ILE D C 1
ATOM 9669 O O . ILE D 1 142 ? 13.911 14.783 -2.709 1.00 45.39 141 ILE D O 1
ATOM 9674 N N . ALA D 1 143 ? 15.838 14.102 -3.670 1.00 42.99 142 ALA D N 1
ATOM 9675 C CA . ALA D 1 143 ? 16.706 14.633 -2.613 1.00 42.86 142 ALA D CA 1
ATOM 9676 C C . ALA D 1 143 ? 16.704 16.154 -2.582 1.00 43.39 142 ALA D C 1
ATOM 9677 O O . ALA D 1 143 ? 17.233 16.749 -1.671 1.00 43.69 142 ALA D O 1
ATOM 9679 N N . GLY D 1 144 ? 16.110 16.781 -3.592 1.00 43.66 143 GLY D N 1
ATOM 9680 C CA . GLY D 1 144 ? 16.077 18.240 -3.690 1.00 44.22 143 GLY D CA 1
ATOM 9681 C C . GLY D 1 144 ? 17.047 18.838 -4.682 1.00 43.47 143 GLY D C 1
ATOM 9682 O O . GLY D 1 144 ? 17.047 20.046 -4.887 1.00 43.95 143 GLY D O 1
ATOM 9683 N N . ALA D 1 145 ? 17.867 18.012 -5.310 1.00 42.49 144 ALA D N 1
ATOM 9684 C CA . ALA D 1 145 ? 18.899 18.536 -6.217 1.00 42.07 144 ALA D CA 1
ATOM 9685 C C . ALA D 1 145 ? 18.367 18.910 -7.613 1.00 42.41 144 ALA D C 1
ATOM 9686 O O . ALA D 1 145 ? 17.293 18.461 -8.016 1.00 42.81 144 ALA D O 1
ATOM 9688 N N . GLN D 1 146 ? 19.104 19.782 -8.306 1.00 42.51 145 GLN D N 1
ATOM 9689 C CA . GLN D 1 146 ? 18.883 20.069 -9.717 1.00 42.93 145 GLN D CA 1
ATOM 9690 C C . GLN D 1 146 ? 19.762 19.108 -10.515 1.00 42.49 145 GLN D C 1
ATOM 9691 O O . GLN D 1 146 ? 20.774 18.633 -10.020 1.00 41.94 145 GLN D O 1
ATOM 9697 N N . VAL D 1 147 ? 19.368 18.807 -11.744 1.00 42.95 146 VAL D N 1
ATOM 9698 C CA . VAL D 1 147 ? 20.142 17.909 -12.577 1.00 42.85 146 VAL D CA 1
ATOM 9699 C C . VAL D 1 147 ? 20.580 18.658 -13.825 1.00 43.77 146 VAL D C 1
ATOM 9700 O O . VAL D 1 147 ? 19.798 19.400 -14.427 1.00 44.56 146 VAL D O 1
ATOM 9704 N N . ARG D 1 148 ? 21.826 18.470 -14.223 1.00 40.59 147 ARG D N 1
ATOM 9705 C CA . ARG D 1 148 ? 22.300 19.035 -15.480 1.00 41.53 147 ARG D CA 1
ATOM 9706 C C . ARG D 1 148 ? 22.807 17.915 -16.347 1.00 40.91 147 ARG D C 1
ATOM 9707 O O . ARG D 1 148 ? 23.700 17.191 -15.950 1.00 40.01 147 ARG D O 1
ATOM 9715 N N . SER D 1 149 ? 22.207 17.759 -17.527 1.00 41.68 148 SER D N 1
ATOM 9716 C CA . SER D 1 149 ? 22.518 16.627 -18.401 1.00 41.42 148 SER D CA 1
ATOM 9717 C C . SER D 1 149 ? 23.630 17.000 -19.361 1.00 42.52 148 SER D C 1
ATOM 9718 O O . SER D 1 149 ? 23.697 18.130 -19.831 1.00 43.88 148 SER D O 1
ATOM 9721 N N . VAL D 1 150 ? 24.509 16.041 -19.632 1.00 42.20 149 VAL D N 1
ATOM 9722 C CA . VAL D 1 150 ? 25.715 16.270 -20.430 1.00 43.57 149 VAL D CA 1
ATOM 9723 C C . VAL D 1 150 ? 25.671 15.356 -21.635 1.00 44.39 149 VAL D C 1
ATOM 9724 O O . VAL D 1 150 ? 25.583 14.140 -21.482 1.00 43.46 149 VAL D O 1
ATOM 9728 N N . PRO D 1 151 ? 25.720 15.925 -22.846 1.00 46.37 150 PRO D N 1
ATOM 9729 C CA . PRO D 1 151 ? 25.579 15.051 -24.009 1.00 47.47 150 PRO D CA 1
ATOM 9730 C C . PRO D 1 151 ? 26.633 13.943 -24.065 1.00 47.52 150 PRO D C 1
ATOM 9731 O O . PRO D 1 151 ? 27.820 14.230 -23.977 1.00 48.37 150 PRO D O 1
ATOM 9735 N N . LEU D 1 152 ? 26.174 12.698 -24.174 1.00 46.86 151 LEU D N 1
ATOM 9736 C CA . LEU D 1 152 ? 27.025 11.533 -24.363 1.00 47.26 151 LEU D CA 1
ATOM 9737 C C . LEU D 1 152 ? 26.565 10.807 -25.630 1.00 48.87 151 LEU D C 1
ATOM 9738 O O . LEU D 1 152 ? 25.716 9.906 -25.580 1.00 48.07 151 LEU D O 1
ATOM 9743 N N . VAL D 1 153 ? 27.109 11.238 -26.770 1.00 51.44 152 VAL D N 1
ATOM 9744 C CA . VAL D 1 153 ? 26.684 10.756 -28.072 1.00 53.54 152 VAL D CA 1
ATOM 9745 C C . VAL D 1 153 ? 27.858 10.827 -29.060 1.00 56.57 152 VAL D C 1
ATOM 9746 O O . VAL D 1 153 ? 28.820 11.545 -28.824 1.00 57.18 152 VAL D O 1
ATOM 9750 N N . PRO D 1 154 ? 27.782 10.056 -30.159 1.00 58.77 153 PRO D N 1
ATOM 9751 C CA . PRO D 1 154 ? 28.811 10.045 -31.189 1.00 62.21 153 PRO D CA 1
ATOM 9752 C C . PRO D 1 154 ? 29.086 11.438 -31.735 1.00 64.10 153 PRO D C 1
ATOM 9753 O O . PRO D 1 154 ? 28.152 12.193 -31.979 1.00 63.89 153 PRO D O 1
ATOM 9757 N N . GLY D 1 155 ? 30.358 11.788 -31.888 1.00 66.14 154 GLY D N 1
ATOM 9758 C CA . GLY D 1 155 ? 30.721 13.059 -32.490 1.00 68.50 154 GLY D CA 1
ATOM 9759 C C . GLY D 1 155 ? 30.536 14.270 -31.604 1.00 66.49 154 GLY D C 1
ATOM 9760 O O . GLY D 1 155 ? 30.451 15.399 -32.095 1.00 68.07 154 GLY D O 1
ATOM 9761 N N . ILE D 1 156 ? 30.468 14.066 -30.298 1.00 63.24 155 ILE D N 1
ATOM 9762 C CA . ILE D 1 156 ? 30.592 15.192 -29.371 1.00 61.84 155 ILE D CA 1
ATOM 9763 C C . ILE D 1 156 ? 31.665 14.846 -28.343 1.00 60.98 155 ILE D C 1
ATOM 9764 O O . ILE D 1 156 ? 31.707 13.728 -27.825 1.00 59.48 155 ILE D O 1
ATOM 9769 N N . ASP D 1 157 ? 32.551 15.797 -28.076 1.00 62.25 156 ASP D N 1
ATOM 9770 C CA . ASP D 1 157 ? 33.607 15.582 -27.101 1.00 61.93 156 ASP D CA 1
ATOM 9771 C C . ASP D 1 157 ? 33.005 15.583 -25.689 1.00 58.24 156 ASP D C 1
ATOM 9772 O O . ASP D 1 157 ? 32.688 16.640 -25.146 1.00 57.38 156 ASP D O 1
ATOM 9777 N N . PHE D 1 158 ? 32.862 14.393 -25.108 1.00 56.36 157 PHE D N 1
ATOM 9778 C CA . PHE D 1 158 ? 32.248 14.244 -23.791 1.00 53.12 157 PHE D CA 1
ATOM 9779 C C . PHE D 1 158 ? 32.984 15.017 -22.720 1.00 52.97 157 PHE D C 1
ATOM 9780 O O . PHE D 1 158 ? 32.371 15.554 -21.803 1.00 51.02 157 PHE D O 1
ATOM 9788 N N . PHE D 1 159 ? 34.306 15.080 -22.842 1.00 55.41 158 PHE D N 1
ATOM 9789 C CA . PHE D 1 159 ? 35.112 15.651 -21.791 1.00 55.64 158 PHE D CA 1
ATOM 9790 C C . PHE D 1 159 ? 35.089 17.163 -21.839 1.00 56.61 158 PHE D C 1
ATOM 9791 O O . PHE D 1 159 ? 35.092 17.805 -20.778 1.00 55.63 158 PHE D O 1
ATOM 9799 N N . ASN D 1 160 ? 35.017 17.744 -23.035 1.00 58.65 159 ASN D N 1
ATOM 9800 C CA . ASN D 1 160 ? 34.724 19.174 -23.150 1.00 59.35 159 ASN D CA 1
ATOM 9801 C C . ASN D 1 160 ? 33.378 19.458 -22.468 1.00 56.25 159 ASN D C 1
ATOM 9802 O O . ASN D 1 160 ? 33.285 20.305 -21.589 1.00 55.62 159 ASN D O 1
ATOM 9807 N N . GLU D 1 161 ? 32.351 18.698 -22.821 1.00 54.58 160 GLU D N 1
ATOM 9808 C CA . GLU D 1 161 ? 30.994 19.005 -22.351 1.00 52.33 160 GLU D CA 1
ATOM 9809 C C . GLU D 1 161 ? 30.865 18.807 -20.853 1.00 50.06 160 GLU D C 1
ATOM 9810 O O . GLU D 1 161 ? 30.120 19.517 -20.195 1.00 49.04 160 GLU D O 1
ATOM 9816 N N . LEU D 1 162 ? 31.585 17.832 -20.318 1.00 49.54 161 LEU D N 1
ATOM 9817 C CA . LEU D 1 162 ? 31.536 17.574 -18.894 1.00 47.70 161 LEU D CA 1
ATOM 9818 C C . LEU D 1 162 ? 32.229 18.710 -18.134 1.00 48.75 161 LEU D C 1
ATOM 9819 O O . LEU D 1 162 ? 31.723 19.177 -17.104 1.00 47.56 161 LEU D O 1
ATOM 9824 N N . GLU D 1 163 ? 33.367 19.160 -18.655 1.00 51.29 162 GLU D N 1
ATOM 9825 C CA . GLU D 1 163 ? 34.107 20.254 -18.043 1.00 52.83 162 GLU D CA 1
ATOM 9826 C C . GLU D 1 163 ? 33.354 21.586 -18.192 1.00 53.07 162 GLU D C 1
ATOM 9827 O O . GLU D 1 163 ? 33.366 22.396 -17.262 1.00 53.10 162 GLU D O 1
ATOM 9833 N N . ARG D 1 164 ? 32.707 21.819 -19.337 1.00 53.50 163 ARG D N 1
ATOM 9834 C CA . ARG D 1 164 ? 31.789 22.957 -19.457 1.00 53.58 163 ARG D CA 1
ATOM 9835 C C . ARG D 1 164 ? 30.740 22.878 -18.338 1.00 51.14 163 ARG D C 1
ATOM 9836 O O . ARG D 1 164 ? 30.488 23.857 -17.626 1.00 51.38 163 ARG D O 1
ATOM 9844 N N . ALA D 1 165 ? 30.138 21.703 -18.198 1.00 49.12 164 ALA D N 1
ATOM 9845 C CA . ALA D 1 165 ? 29.046 21.522 -17.269 1.00 47.14 164 ALA D CA 1
ATOM 9846 C C . ALA D 1 165 ? 29.495 21.861 -15.854 1.00 46.89 164 ALA D C 1
ATOM 9847 O O . ALA D 1 165 ? 28.752 22.468 -15.092 1.00 46.51 164 ALA D O 1
ATOM 9849 N N . ILE D 1 166 ? 30.729 21.507 -15.515 1.00 47.50 165 ILE D N 1
ATOM 9850 C CA . ILE D 1 166 ? 31.278 21.832 -14.197 1.00 47.71 165 ILE D CA 1
ATOM 9851 C C . ILE D 1 166 ? 31.493 23.333 -14.074 1.00 49.60 165 ILE D C 1
ATOM 9852 O O . ILE D 1 166 ? 31.035 23.955 -13.124 1.00 49.46 165 ILE D O 1
ATOM 9857 N N . ARG D 1 167 ? 32.200 23.911 -15.034 1.00 51.63 166 ARG D N 1
ATOM 9858 C CA . ARG D 1 167 ? 32.540 25.327 -14.972 1.00 53.80 166 ARG D CA 1
ATOM 9859 C C . ARG D 1 167 ? 31.354 26.281 -15.061 1.00 53.66 166 ARG D C 1
ATOM 9860 O O . ARG D 1 167 ? 31.400 27.379 -14.523 1.00 54.98 166 ARG D O 1
ATOM 9868 N N . GLU D 1 168 ? 30.292 25.864 -15.731 1.00 52.36 167 GLU D N 1
ATOM 9869 C CA . GLU D 1 168 ? 29.207 26.784 -16.081 1.00 52.86 167 GLU D CA 1
ATOM 9870 C C . GLU D 1 168 ? 27.944 26.593 -15.217 1.00 51.24 167 GLU D C 1
ATOM 9871 O O . GLU D 1 168 ? 26.873 27.095 -15.543 1.00 51.55 167 GLU D O 1
ATOM 9877 N N . SER D 1 169 ? 28.112 25.875 -14.104 1.00 49.87 168 SER D N 1
ATOM 9878 C CA . SER D 1 169 ? 27.113 25.794 -13.035 1.00 48.90 168 SER D CA 1
ATOM 9879 C C . SER D 1 169 ? 27.713 26.448 -11.797 1.00 49.88 168 SER D C 1
ATOM 9880 O O . SER D 1 169 ? 28.809 26.079 -11.375 1.00 49.96 168 SER D O 1
ATOM 9883 N N . ILE D 1 170 ? 27.012 27.430 -11.233 1.00 50.96 169 ILE D N 1
ATOM 9884 C CA . ILE D 1 170 ? 27.438 28.087 -10.008 1.00 52.18 169 ILE D CA 1
ATOM 9885 C C . ILE D 1 170 ? 26.340 27.927 -8.953 1.00 51.74 169 ILE D C 1
ATOM 9886 O O . ILE D 1 170 ? 25.247 28.426 -9.134 1.00 52.33 169 ILE D O 1
ATOM 9891 N N . PRO D 1 171 ? 26.621 27.219 -7.848 1.00 51.03 170 PRO D N 1
ATOM 9892 C CA . PRO D 1 171 ? 27.893 26.606 -7.461 1.00 50.70 170 PRO D CA 1
ATOM 9893 C C . PRO D 1 171 ? 28.206 25.391 -8.316 1.00 48.86 170 PRO D C 1
ATOM 9894 O O . PRO D 1 171 ? 27.321 24.910 -9.037 1.00 47.64 170 PRO D O 1
ATOM 9898 N N . LYS D 1 172 ? 29.446 24.895 -8.255 1.00 48.96 171 LYS D N 1
ATOM 9899 C CA . LYS D 1 172 ? 29.813 23.699 -9.027 1.00 47.55 171 LYS D CA 1
ATOM 9900 C C . LYS D 1 172 ? 28.911 22.557 -8.598 1.00 45.54 171 LYS D C 1
ATOM 9901 O O . LYS D 1 172 ? 28.406 22.562 -7.484 1.00 45.49 171 LYS D O 1
ATOM 9907 N N . PRO D 1 173 ? 28.715 21.573 -9.483 1.00 44.16 172 PRO D N 1
ATOM 9908 C CA . PRO D 1 173 ? 27.979 20.374 -9.131 1.00 42.44 172 PRO D CA 1
ATOM 9909 C C . PRO D 1 173 ? 28.733 19.597 -8.083 1.00 42.23 172 PRO D C 1
ATOM 9910 O O . PRO D 1 173 ? 29.950 19.488 -8.180 1.00 42.99 172 PRO D O 1
ATOM 9914 N N . ARG D 1 174 ? 28.018 19.036 -7.118 1.00 41.49 173 ARG D N 1
ATOM 9915 C CA . ARG D 1 174 ? 28.643 18.268 -6.061 1.00 41.45 173 ARG D CA 1
ATOM 9916 C C . ARG D 1 174 ? 29.083 16.916 -6.583 1.00 40.32 173 ARG D C 1
ATOM 9917 O O . ARG D 1 174 ? 30.036 16.321 -6.066 1.00 40.71 173 ARG D O 1
ATOM 9925 N N . MET D 1 175 ? 28.402 16.434 -7.617 1.00 39.21 174 MET D N 1
ATOM 9926 C CA . MET D 1 175 ? 28.519 15.040 -7.996 1.00 38.13 174 MET D CA 1
ATOM 9927 C C . MET D 1 175 ? 28.220 14.835 -9.481 1.00 37.68 174 MET D C 1
ATOM 9928 O O . MET D 1 175 ? 27.578 15.663 -10.095 1.00 37.94 174 MET D O 1
ATOM 9933 N N . MET D 1 176 ? 28.808 13.795 -10.064 1.00 37.41 175 MET D N 1
ATOM 9934 C CA . MET D 1 176 ? 28.508 13.329 -11.406 1.00 37.13 175 MET D CA 1
ATOM 9935 C C . MET D 1 176 ? 28.292 11.833 -11.324 1.00 36.17 175 MET D C 1
ATOM 9936 O O . MET D 1 176 ? 28.991 11.135 -10.594 1.00 37.65 175 MET D O 1
ATOM 9941 N N . ILE D 1 177 ? 27.319 11.354 -12.071 1.00 35.56 176 ILE D N 1
ATOM 9942 C CA . ILE D 1 177 ? 26.890 9.963 -12.008 1.00 34.76 176 ILE D CA 1
ATOM 9943 C C . ILE D 1 177 ? 26.996 9.392 -13.402 1.00 35.16 176 ILE D C 1
ATOM 9944 O O . ILE D 1 177 ? 26.330 9.852 -14.329 1.00 35.46 176 ILE D O 1
ATOM 9949 N N . LEU D 1 178 ? 27.882 8.411 -13.526 1.00 35.47 177 LEU D N 1
ATOM 9950 C CA . LEU D 1 178 ? 28.194 7.716 -14.755 1.00 36.24 177 LEU D CA 1
ATOM 9951 C C . LEU D 1 178 ? 27.836 6.275 -14.560 1.00 35.66 177 LEU D C 1
ATOM 9952 O O . LEU D 1 178 ? 27.714 5.800 -13.428 1.00 34.89 177 LEU D O 1
ATOM 9957 N N . GLY D 1 179 ? 27.727 5.559 -15.664 1.00 36.31 178 GLY D N 1
ATOM 9958 C CA . GLY D 1 179 ? 27.317 4.168 -15.606 1.00 36.01 178 GLY D CA 1
ATOM 9959 C C . GLY D 1 179 ? 27.744 3.478 -16.863 1.00 37.41 178 GLY D C 1
ATOM 9960 O O . GLY D 1 179 ? 27.111 3.653 -17.911 1.00 37.96 178 GLY D O 1
ATOM 9961 N N . PHE D 1 180 ? 28.837 2.714 -16.769 1.00 38.31 179 PHE D N 1
ATOM 9962 C CA . PHE D 1 180 ? 29.319 1.919 -17.903 1.00 40.06 179 PHE D CA 1
ATOM 9963 C C . PHE D 1 180 ? 29.564 0.460 -17.522 1.00 40.31 179 PHE D C 1
ATOM 9964 O O . PHE D 1 180 ? 30.089 0.189 -16.441 1.00 39.88 179 PHE D O 1
ATOM 9972 N N . PRO D 1 181 ? 29.178 -0.483 -18.387 1.00 41.20 180 PRO D N 1
ATOM 9973 C CA . PRO D 1 181 ? 28.448 -0.295 -19.639 1.00 41.94 180 PRO D CA 1
ATOM 9974 C C . PRO D 1 181 ? 27.117 0.448 -19.450 1.00 40.38 180 PRO D C 1
ATOM 9975 O O . PRO D 1 181 ? 26.457 0.308 -18.421 1.00 38.83 180 PRO D O 1
ATOM 9979 N N . SER D 1 182 ? 26.746 1.237 -20.451 1.00 41.15 181 SER D N 1
ATOM 9980 C CA . SER D 1 182 ? 25.625 2.176 -20.330 1.00 40.14 181 SER D CA 1
ATOM 9981 C C . SER D 1 182 ? 24.271 1.554 -20.564 1.00 40.10 181 SER D C 1
ATOM 9982 O O . SER D 1 182 ? 24.113 0.695 -21.425 1.00 41.44 181 SER D O 1
ATOM 9985 N N . ASN D 1 183 ? 23.302 2.013 -19.787 1.00 38.87 182 ASN D N 1
ATOM 9986 C CA . ASN D 1 183 ? 21.864 1.902 -20.117 1.00 39.31 182 ASN D CA 1
ATOM 9987 C C . ASN D 1 183 ? 21.459 3.323 -20.457 1.00 39.53 182 ASN D C 1
ATOM 9988 O O . ASN D 1 183 ? 21.618 4.207 -19.611 1.00 38.45 182 ASN D O 1
ATOM 9993 N N . PRO D 1 184 ? 20.935 3.572 -21.683 1.00 41.16 183 PRO D N 1
ATOM 9994 C CA . PRO D 1 184 ? 20.437 2.596 -22.668 1.00 42.79 183 PRO D CA 1
ATOM 9995 C C . PRO D 1 184 ? 21.354 2.264 -23.850 1.00 44.42 183 PRO D C 1
ATOM 9996 O O . PRO D 1 184 ? 21.048 1.359 -24.608 1.00 45.93 183 PRO D O 1
ATOM 10000 N N . THR D 1 185 ? 22.450 2.996 -24.015 1.00 44.47 184 THR D N 1
ATOM 10001 C CA . THR D 1 185 ? 23.240 2.935 -25.249 1.00 46.61 184 THR D CA 1
ATOM 10002 C C . THR D 1 185 ? 24.159 1.717 -25.395 1.00 47.41 184 THR D C 1
ATOM 10003 O O . THR D 1 185 ? 24.670 1.473 -26.474 1.00 49.67 184 THR D O 1
ATOM 10007 N N . ALA D 1 186 ? 24.409 0.977 -24.320 1.00 45.86 185 ALA D N 1
ATOM 10008 C CA . ALA D 1 186 ? 25.374 -0.137 -24.352 1.00 46.74 185 ALA D CA 1
ATOM 10009 C C . ALA D 1 186 ? 26.834 0.321 -24.563 1.00 47.83 185 ALA D C 1
ATOM 10010 O O . ALA D 1 186 ? 27.682 -0.462 -24.989 1.00 49.60 185 ALA D O 1
ATOM 10012 N N . GLN D 1 187 ? 27.125 1.588 -24.277 1.00 47.10 186 GLN D N 1
ATOM 10013 C CA . GLN D 1 187 ? 28.473 2.136 -24.487 1.00 48.47 186 GLN D CA 1
ATOM 10014 C C . GLN D 1 187 ? 29.496 1.571 -23.503 1.00 48.03 186 GLN D C 1
ATOM 10015 O O . GLN D 1 187 ? 29.241 1.468 -22.307 1.00 45.85 186 GLN D O 1
ATOM 10021 N N . CYS D 1 188 ? 30.660 1.202 -24.019 1.00 50.45 187 CYS D N 1
ATOM 10022 C CA . CYS D 1 188 ? 31.741 0.699 -23.181 1.00 50.70 187 CYS D CA 1
ATOM 10023 C C . CYS D 1 188 ? 32.935 1.633 -23.301 1.00 52.43 187 CYS D C 1
ATOM 10024 O O . CYS D 1 188 ? 33.295 2.060 -24.399 1.00 54.85 187 CYS D O 1
ATOM 10027 N N . VAL D 1 189 ? 33.544 1.954 -22.168 1.00 51.49 188 VAL D N 1
ATOM 10028 C CA . VAL D 1 189 ? 34.764 2.765 -22.140 1.00 53.43 188 VAL D CA 1
ATOM 10029 C C . VAL D 1 189 ? 35.903 1.923 -21.599 1.00 55.09 188 VAL D C 1
ATOM 10030 O O . VAL D 1 189 ? 35.664 0.926 -20.915 1.00 53.87 188 VAL D O 1
ATOM 10034 N N . GLU D 1 190 ? 37.135 2.316 -21.915 1.00 58.16 189 GLU D N 1
ATOM 10035 C CA . GLU D 1 190 ? 38.326 1.643 -21.395 1.00 60.36 189 GLU D CA 1
ATOM 10036 C C . GLU D 1 190 ? 38.868 2.450 -20.207 1.00 59.63 189 GLU D C 1
ATOM 10037 O O . GLU D 1 190 ? 38.238 3.431 -19.780 1.00 57.23 189 GLU D O 1
ATOM 10043 N N . LEU D 1 191 ? 40.006 2.029 -19.654 1.00 61.91 190 LEU D N 1
ATOM 10044 C CA . LEU D 1 191 ? 40.502 2.616 -18.411 1.00 61.39 190 LEU D CA 1
ATOM 10045 C C . LEU D 1 191 ? 40.946 4.068 -18.595 1.00 62.56 190 LEU D C 1
ATOM 10046 O O . LEU D 1 191 ? 40.849 4.858 -17.663 1.00 61.00 190 LEU D O 1
ATOM 10051 N N . ASP D 1 192 ? 41.402 4.444 -19.785 1.00 65.44 191 ASP D N 1
ATOM 10052 C CA . ASP D 1 192 ? 41.810 5.832 -19.976 1.00 66.75 191 ASP D CA 1
ATOM 10053 C C . ASP D 1 192 ? 40.644 6.821 -19.981 1.00 63.38 191 ASP D C 1
ATOM 10054 O O . ASP D 1 192 ? 40.857 8.007 -19.800 1.00 63.76 191 ASP D O 1
ATOM 10059 N N . PHE D 1 193 ? 39.415 6.334 -20.169 1.00 60.37 192 PHE D N 1
ATOM 10060 C CA . PHE D 1 193 ? 38.227 7.144 -19.917 1.00 57.07 192 PHE D CA 1
ATOM 10061 C C . PHE D 1 193 ? 38.187 7.473 -18.435 1.00 55.07 192 PHE D C 1
ATOM 10062 O O . PHE D 1 193 ? 38.166 8.643 -18.045 1.00 55.05 192 PHE D O 1
ATOM 10070 N N . PHE D 1 194 ? 38.215 6.438 -17.602 1.00 54.11 193 PHE D N 1
ATOM 10071 C CA . PHE D 1 194 ? 38.137 6.628 -16.157 1.00 52.41 193 PHE D CA 1
ATOM 10072 C C . PHE D 1 194 ? 39.244 7.509 -15.578 1.00 54.56 193 PHE D C 1
ATOM 10073 O O . PHE D 1 194 ? 38.979 8.301 -14.671 1.00 53.23 193 PHE D O 1
ATOM 10081 N N . GLU D 1 195 ? 40.465 7.378 -16.087 1.00 58.18 194 GLU D N 1
ATOM 10082 C CA . GLU D 1 195 ? 41.569 8.267 -15.680 1.00 60.91 194 GLU D CA 1
ATOM 10083 C C . GLU D 1 195 ? 41.222 9.743 -15.883 1.00 60.40 194 GLU D C 1
ATOM 10084 O O . GLU D 1 195 ? 41.577 10.588 -15.058 1.00 60.85 194 GLU D O 1
ATOM 10090 N N . ARG D 1 196 ? 40.558 10.046 -17.005 1.00 59.80 195 ARG D N 1
ATOM 10091 C CA . ARG D 1 196 ? 40.276 11.439 -17.385 1.00 59.86 195 ARG D CA 1
ATOM 10092 C C . ARG D 1 196 ? 39.234 11.996 -16.463 1.00 56.44 195 ARG D C 1
ATOM 10093 O O . ARG D 1 196 ? 39.418 13.071 -15.893 1.00 56.81 195 ARG D O 1
ATOM 10101 N N . VAL D 1 197 ? 38.137 11.254 -16.332 1.00 53.45 196 VAL D N 1
ATOM 10102 C CA . VAL D 1 197 ? 37.065 11.577 -15.397 1.00 50.38 196 VAL D CA 1
ATOM 10103 C C . VAL D 1 197 ? 37.638 11.875 -14.005 1.00 50.67 196 VAL D C 1
ATOM 10104 O O . VAL D 1 197 ? 37.367 12.917 -13.412 1.00 50.18 196 VAL D O 1
ATOM 10108 N N . VAL D 1 198 ? 38.439 10.945 -13.499 1.00 51.77 197 VAL D N 1
ATOM 10109 C CA . VAL D 1 198 ? 38.991 11.049 -12.150 1.00 52.30 197 VAL D CA 1
ATOM 10110 C C . VAL D 1 198 ? 39.878 12.272 -12.027 1.00 54.88 197 VAL D C 1
ATOM 10111 O O . VAL D 1 198 ? 39.776 13.008 -11.061 1.00 54.54 197 VAL D O 1
ATOM 10115 N N . ALA D 1 199 ? 40.724 12.515 -13.014 1.00 57.70 198 ALA D N 1
ATOM 10116 C CA . ALA D 1 199 ? 41.648 13.663 -12.940 1.00 60.69 198 ALA D CA 1
ATOM 10117 C C . ALA D 1 199 ? 40.817 14.944 -13.011 1.00 59.20 198 ALA D C 1
ATOM 10118 O O . ALA D 1 199 ? 41.097 15.929 -12.332 1.00 60.19 198 ALA D O 1
ATOM 10120 N N . LEU D 1 200 ? 39.775 14.912 -13.829 1.00 57.04 199 LEU D N 1
ATOM 10121 C CA . LEU D 1 200 ? 38.856 16.035 -13.927 1.00 55.60 199 LEU D CA 1
ATOM 10122 C C . LEU D 1 200 ? 38.078 16.227 -12.622 1.00 53.22 199 LEU D C 1
ATOM 10123 O O . LEU D 1 200 ? 37.974 17.343 -12.110 1.00 53.59 199 LEU D O 1
ATOM 10128 N N . ALA D 1 201 ? 37.567 15.144 -12.050 1.00 51.14 200 ALA D N 1
ATOM 10129 C CA . ALA D 1 201 ? 36.769 15.271 -10.845 1.00 49.16 200 ALA D CA 1
ATOM 10130 C C . ALA D 1 201 ? 37.599 15.777 -9.665 1.00 50.91 200 ALA D C 1
ATOM 10131 O O . ALA D 1 201 ? 37.076 16.482 -8.801 1.00 50.27 200 ALA D O 1
ATOM 10133 N N . LYS D 1 202 ? 38.885 15.438 -9.637 1.00 53.45 201 LYS D N 1
ATOM 10134 C CA . LYS D 1 202 ? 39.793 15.928 -8.594 1.00 55.76 201 LYS D CA 1
ATOM 10135 C C . LYS D 1 202 ? 40.177 17.383 -8.776 1.00 57.81 201 LYS D C 1
ATOM 10136 O O . LYS D 1 202 ? 40.307 18.136 -7.815 1.00 58.71 201 LYS D O 1
ATOM 10142 N N . GLN D 1 203 ? 40.370 17.768 -10.021 1.00 58.81 202 GLN D N 1
ATOM 10143 C CA . GLN D 1 203 ? 40.684 19.148 -10.359 1.00 60.86 202 GLN D CA 1
ATOM 10144 C C . GLN D 1 203 ? 39.611 20.129 -9.875 1.00 59.04 202 GLN D C 1
ATOM 10145 O O . GLN D 1 203 ? 39.948 21.140 -9.274 1.00 60.77 202 GLN D O 1
ATOM 10151 N N . TYR D 1 204 ? 38.332 19.818 -10.114 1.00 55.89 203 TYR D N 1
ATOM 10152 C CA . TYR D 1 204 ? 37.231 20.684 -9.652 1.00 54.40 203 TYR D CA 1
ATOM 10153 C C . TYR D 1 204 ? 36.569 20.226 -8.353 1.00 52.62 203 TYR D C 1
ATOM 10154 O O . TYR D 1 204 ? 35.616 20.862 -7.872 1.00 51.62 203 TYR D O 1
ATOM 10163 N N . ASP D 1 205 ? 37.091 19.141 -7.780 1.00 52.58 204 ASP D N 1
ATOM 10164 C CA . ASP D 1 205 ? 36.579 18.600 -6.528 1.00 51.28 204 ASP D CA 1
ATOM 10165 C C . ASP D 1 205 ? 35.113 18.127 -6.635 1.00 48.30 204 ASP D C 1
ATOM 10166 O O . ASP D 1 205 ? 34.322 18.360 -5.723 1.00 47.54 204 ASP D O 1
ATOM 10171 N N . VAL D 1 206 ? 34.766 17.467 -7.750 1.00 46.98 205 VAL D N 1
ATOM 10172 C CA . VAL D 1 206 ? 33.413 16.903 -7.970 1.00 44.49 205 VAL D CA 1
ATOM 10173 C C . VAL D 1 206 ? 33.454 15.394 -7.709 1.00 43.40 205 VAL D C 1
ATOM 10174 O O . VAL D 1 206 ? 34.278 14.683 -8.268 1.00 44.08 205 VAL D O 1
ATOM 10178 N N . MET D 1 207 ? 32.583 14.916 -6.840 1.00 42.05 206 MET D N 1
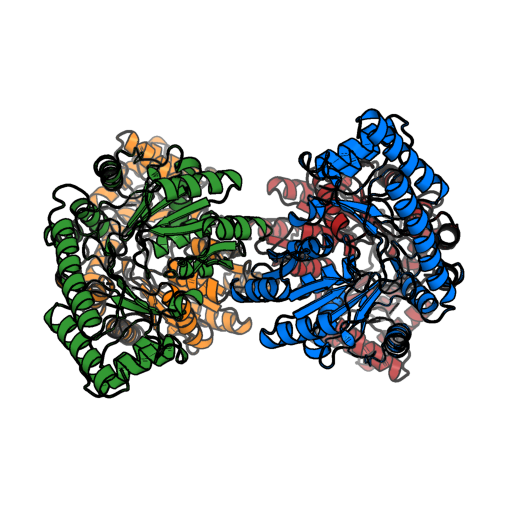ATOM 10179 C CA . MET D 1 207 ? 32.516 13.501 -6.527 1.00 41.09 206 MET D CA 1
ATOM 10180 C C . MET D 1 207 ? 31.992 12.714 -7.740 1.00 39.80 206 MET D C 1
ATOM 10181 O O . MET D 1 207 ? 31.142 13.193 -8.479 1.00 39.08 206 MET D O 1
ATOM 10186 N N . VAL D 1 208 ? 32.529 11.517 -7.930 1.00 39.82 207 VAL D N 1
ATOM 10187 C CA . VAL D 1 208 ? 32.100 10.614 -8.976 1.00 38.89 207 VAL D CA 1
ATOM 10188 C C . VAL D 1 208 ? 31.412 9.387 -8.390 1.00 37.60 207 VAL D C 1
ATOM 10189 O O . VAL D 1 208 ? 31.956 8.705 -7.542 1.00 38.04 207 VAL D O 1
ATOM 10193 N N . VAL D 1 209 ? 30.193 9.126 -8.822 1.00 36.27 208 VAL D N 1
ATOM 10194 C CA . VAL D 1 209 ? 29.514 7.872 -8.523 1.00 35.30 208 VAL D CA 1
ATOM 10195 C C . VAL D 1 209 ? 29.620 7.090 -9.811 1.00 35.31 208 VAL D C 1
ATOM 10196 O O . VAL D 1 209 ? 29.533 7.706 -10.883 1.00 35.57 208 VAL D O 1
ATOM 10200 N N . HIS D 1 210 ? 29.887 5.780 -9.739 1.00 35.35 209 HIS D N 1
ATOM 10201 C CA . HIS D 1 210 ? 29.883 4.923 -10.947 1.00 35.56 209 HIS D CA 1
ATOM 10202 C C . HIS D 1 210 ? 28.989 3.705 -10.773 1.00 34.72 209 HIS D C 1
ATOM 10203 O O . HIS D 1 210 ? 29.090 3.005 -9.759 1.00 34.61 209 HIS D O 1
ATOM 10210 N N . ASP D 1 211 ? 28.142 3.452 -11.758 1.00 34.41 210 ASP D N 1
ATOM 10211 C CA . ASP D 1 211 ? 27.193 2.342 -11.703 1.00 33.90 210 ASP D CA 1
ATOM 10212 C C . ASP D 1 211 ? 27.677 1.201 -12.595 1.00 34.76 210 ASP D C 1
ATOM 10213 O O . ASP D 1 211 ? 27.648 1.314 -13.811 1.00 35.37 210 ASP D O 1
ATOM 10218 N N . LEU D 1 212 ? 28.102 0.110 -11.964 1.00 35.03 211 LEU D N 1
ATOM 10219 C CA . LEU D 1 212 ? 28.714 -1.016 -12.632 1.00 36.18 211 LEU D CA 1
ATOM 10220 C C . LEU D 1 212 ? 27.736 -2.190 -12.754 1.00 35.96 211 LEU D C 1
ATOM 10221 O O . LEU D 1 212 ? 28.123 -3.355 -12.742 1.00 36.78 211 LEU D O 1
ATOM 10226 N N . ALA D 1 213 ? 26.457 -1.891 -12.876 1.00 35.15 212 ALA D N 1
ATOM 10227 C CA . ALA D 1 213 ? 25.438 -2.934 -12.927 1.00 35.22 212 ALA D CA 1
ATOM 10228 C C . ALA D 1 213 ? 25.634 -3.967 -14.030 1.00 36.46 212 ALA D C 1
ATOM 10229 O O . ALA D 1 213 ? 25.319 -5.124 -13.808 1.00 36.88 212 ALA D O 1
ATOM 10231 N N . TYR D 1 214 ? 26.179 -3.555 -15.178 1.00 37.30 213 TYR D N 1
ATOM 10232 C CA . TYR D 1 214 ? 26.349 -4.424 -16.341 1.00 38.88 213 TYR D CA 1
ATOM 10233 C C . TYR D 1 214 ? 27.745 -5.027 -16.540 1.00 40.36 213 TYR D C 1
ATOM 10234 O O . TYR D 1 214 ? 28.029 -5.583 -17.602 1.00 42.07 213 TYR D O 1
ATOM 10243 N N . ALA D 1 215 ? 28.602 -4.931 -15.520 1.00 40.07 214 ALA D N 1
ATOM 10244 C CA . ALA D 1 215 ? 29.999 -5.429 -15.594 1.00 41.85 214 ALA D CA 1
ATOM 10245 C C . ALA D 1 215 ? 30.124 -6.860 -16.060 1.00 43.48 214 ALA D C 1
ATOM 10246 O O . ALA D 1 215 ? 31.036 -7.155 -16.772 1.00 45.56 214 ALA D O 1
ATOM 10248 N N . ASP D 1 216 ? 29.200 -7.744 -15.679 1.00 42.84 215 ASP D N 1
ATOM 10249 C CA . ASP D 1 216 ? 29.237 -9.156 -16.106 1.00 44.53 215 ASP D CA 1
ATOM 10250 C C . ASP D 1 216 ? 28.486 -9.451 -17.394 1.00 45.44 215 ASP D C 1
ATOM 10251 O O . ASP D 1 216 ? 28.624 -10.540 -17.971 1.00 47.33 215 ASP D O 1
ATOM 10256 N N . ILE D 1 217 ? 27.642 -8.509 -17.822 1.00 44.34 216 ILE D N 1
ATOM 10257 C CA . ILE D 1 217 ? 26.903 -8.672 -19.049 1.00 45.41 216 ILE D CA 1
ATOM 10258 C C . ILE D 1 217 ? 27.767 -8.120 -20.169 1.00 47.07 216 ILE D C 1
ATOM 10259 O O . ILE D 1 217 ? 27.568 -7.008 -20.646 1.00 46.62 216 ILE D O 1
ATOM 10264 N N . VAL D 1 218 ? 28.727 -8.946 -20.578 1.00 49.32 217 VAL D N 1
ATOM 10265 C CA . VAL D 1 218 ? 29.813 -8.547 -21.470 1.00 51.49 217 VAL D CA 1
ATOM 10266 C C . VAL D 1 218 ? 30.012 -9.623 -22.545 1.00 54.56 217 VAL D C 1
ATOM 10267 O O . VAL D 1 218 ? 29.992 -10.823 -22.254 1.00 55.32 217 VAL D O 1
ATOM 10271 N N . TYR D 1 219 ? 30.202 -9.197 -23.788 1.00 56.57 218 TYR D N 1
ATOM 10272 C CA . TYR D 1 219 ? 30.203 -10.126 -24.913 1.00 59.69 218 TYR D CA 1
ATOM 10273 C C . TYR D 1 219 ? 31.510 -10.110 -25.684 1.00 63.10 218 TYR D C 1
ATOM 10274 O O . TYR D 1 219 ? 32.263 -9.133 -25.630 1.00 63.14 218 TYR D O 1
ATOM 10283 N N . ASP D 1 220 ? 31.752 -11.194 -26.421 1.00 66.28 219 ASP D N 1
ATOM 10284 C CA . ASP D 1 220 ? 32.850 -11.272 -27.374 1.00 70.36 219 ASP D CA 1
ATOM 10285 C C . ASP D 1 220 ? 34.232 -11.358 -26.692 1.00 71.52 219 ASP D C 1
ATOM 10286 O O . ASP D 1 220 ? 35.257 -11.111 -27.328 1.00 74.79 219 ASP D O 1
ATOM 10291 N N . GLY D 1 221 ? 34.246 -11.736 -25.414 1.00 69.22 220 GLY D N 1
ATOM 10292 C CA . GLY D 1 221 ? 35.478 -11.864 -24.638 1.00 70.30 220 GLY D CA 1
ATOM 10293 C C . GLY D 1 221 ? 35.993 -10.587 -23.983 1.00 68.60 220 GLY D C 1
ATOM 10294 O O . GLY D 1 221 ? 37.144 -10.534 -23.552 1.00 70.33 220 GLY D O 1
ATOM 10295 N N . TRP D 1 222 ? 35.153 -9.562 -23.897 1.00 65.49 221 TRP D N 1
ATOM 10296 C CA . TRP D 1 222 ? 35.558 -8.271 -23.359 1.00 63.99 221 TRP D CA 1
ATOM 10297 C C . TRP D 1 222 ? 35.249 -8.253 -21.866 1.00 60.66 221 TRP D C 1
ATOM 10298 O O . TRP D 1 222 ? 34.307 -8.916 -21.408 1.00 58.69 221 TRP D O 1
ATOM 10309 N N . LYS D 1 223 ? 36.059 -7.514 -21.106 1.00 60.40 222 LYS D N 1
ATOM 10310 C CA . LYS D 1 223 ? 35.825 -7.291 -19.672 1.00 57.48 222 LYS D CA 1
ATOM 10311 C C . LYS D 1 223 ? 35.479 -5.816 -19.372 1.00 55.11 222 LYS D C 1
ATOM 10312 O O . LYS D 1 223 ? 36.022 -4.885 -19.990 1.00 56.42 222 LYS D O 1
ATOM 10318 N N . ALA D 1 224 ? 34.573 -5.597 -18.427 1.00 51.89 223 ALA D N 1
ATOM 10319 C CA . ALA D 1 224 ? 34.255 -4.231 -18.002 1.00 49.81 223 ALA D CA 1
ATOM 10320 C C . ALA D 1 224 ? 35.206 -3.738 -16.901 1.00 49.97 223 ALA D C 1
ATOM 10321 O O . ALA D 1 224 ? 35.376 -4.398 -15.880 1.00 49.63 223 ALA D O 1
ATOM 10323 N N . PRO D 1 225 ? 35.783 -2.551 -17.088 1.00 50.63 224 PRO D N 1
ATOM 10324 C CA . PRO D 1 225 ? 36.751 -2.007 -16.099 1.00 51.28 224 PRO D CA 1
ATOM 10325 C C . PRO D 1 225 ? 36.021 -1.332 -14.943 1.00 48.31 224 PRO D C 1
ATOM 10326 O O . PRO D 1 225 ? 35.002 -0.708 -15.170 1.00 46.29 224 PRO D O 1
ATOM 10330 N N . SER D 1 226 ? 36.550 -1.437 -13.720 1.00 48.41 225 SER D N 1
ATOM 10331 C CA . SER D 1 226 ? 35.962 -0.702 -12.599 1.00 46.13 225 SER D CA 1
ATOM 10332 C C . SER D 1 226 ? 36.702 0.604 -12.514 1.00 47.12 225 SER D C 1
ATOM 10333 O O . SER D 1 226 ? 37.849 0.679 -12.898 1.00 49.82 225 SER D O 1
ATOM 10336 N N . ILE D 1 227 ? 36.048 1.635 -11.998 1.00 45.24 226 ILE D N 1
ATOM 10337 C CA . ILE D 1 227 ? 36.723 2.917 -11.805 1.00 46.24 226 ILE D CA 1
ATOM 10338 C C . ILE D 1 227 ? 37.723 2.850 -10.663 1.00 47.82 226 ILE D C 1
ATOM 10339 O O . ILE D 1 227 ? 38.662 3.623 -10.625 1.00 49.82 226 ILE D O 1
ATOM 10344 N N . MET D 1 228 ? 37.550 1.892 -9.767 1.00 47.26 227 MET D N 1
ATOM 10345 C CA . MET D 1 228 ? 38.429 1.751 -8.622 1.00 48.90 227 MET D CA 1
ATOM 10346 C C . MET D 1 228 ? 39.834 1.225 -8.969 1.00 52.43 227 MET D C 1
ATOM 10347 O O . MET D 1 228 ? 40.640 1.029 -8.076 1.00 54.30 227 MET D O 1
ATOM 10352 N N . GLN D 1 229 ? 40.100 1.006 -10.257 1.00 53.63 228 GLN D N 1
ATOM 10353 C CA . GLN D 1 229 ? 41.417 0.602 -10.760 1.00 57.49 228 GLN D CA 1
ATOM 10354 C C . GLN D 1 229 ? 42.323 1.798 -10.994 1.00 59.86 228 GLN D C 1
ATOM 10355 O O . GLN D 1 229 ? 43.551 1.655 -11.082 1.00 63.63 228 GLN D O 1
ATOM 10361 N N . VAL D 1 230 ? 41.735 2.982 -11.105 1.00 58.00 229 VAL D N 1
ATOM 10362 C CA . VAL D 1 230 ? 42.523 4.211 -11.181 1.00 60.15 229 VAL D CA 1
ATOM 10363 C C . VAL D 1 230 ? 43.121 4.510 -9.796 1.00 61.24 229 VAL D C 1
ATOM 10364 O O . VAL D 1 230 ? 42.425 4.398 -8.773 1.00 58.86 229 VAL D O 1
ATOM 10368 N N . PRO D 1 231 ? 44.419 4.869 -9.761 1.00 65.23 230 PRO D N 1
ATOM 10369 C CA . PRO D 1 231 ? 45.089 5.199 -8.505 1.00 66.94 230 PRO D CA 1
ATOM 10370 C C . PRO D 1 231 ? 44.490 6.431 -7.837 1.00 64.90 230 PRO D C 1
ATOM 10371 O O . PRO D 1 231 ? 44.376 7.498 -8.453 1.00 64.80 230 PRO D O 1
ATOM 10375 N N . GLY D 1 232 ? 44.116 6.278 -6.576 1.00 63.56 231 GLY D N 1
ATOM 10376 C CA . GLY D 1 232 ? 43.440 7.345 -5.860 1.00 61.65 231 GLY D CA 1
ATOM 10377 C C . GLY D 1 232 ? 41.997 7.640 -6.279 1.00 57.58 231 GLY D C 1
ATOM 10378 O O . GLY D 1 232 ? 41.484 8.691 -5.909 1.00 56.46 231 GLY D O 1
ATOM 10379 N N . ALA D 1 233 ? 41.332 6.751 -7.025 1.00 55.65 232 ALA D N 1
ATOM 10380 C CA . ALA D 1 233 ? 39.877 6.933 -7.269 1.00 51.99 232 ALA D CA 1
ATOM 10381 C C . ALA D 1 233 ? 39.182 7.020 -5.921 1.00 50.40 232 ALA D C 1
ATOM 10382 O O . ALA D 1 233 ? 38.205 7.752 -5.749 1.00 48.40 232 ALA D O 1
ATOM 10384 N N . LYS D 1 234 ? 39.741 6.313 -4.939 1.00 51.74 233 LYS D N 1
ATOM 10385 C CA . LYS D 1 234 ? 39.083 6.241 -3.648 1.00 50.56 233 LYS D CA 1
ATOM 10386 C C . LYS D 1 234 ? 38.944 7.603 -2.984 1.00 50.78 233 LYS D C 1
ATOM 10387 O O . LYS D 1 234 ? 37.904 7.858 -2.349 1.00 48.94 233 LYS D O 1
ATOM 10393 N N . ASP D 1 235 ? 39.896 8.504 -3.244 1.00 53.08 234 ASP D N 1
ATOM 10394 C CA . ASP D 1 235 ? 39.800 9.888 -2.766 1.00 53.54 234 ASP D CA 1
ATOM 10395 C C . ASP D 1 235 ? 38.633 10.698 -3.307 1.00 51.02 234 ASP D C 1
ATOM 10396 O O . ASP D 1 235 ? 38.355 11.764 -2.774 1.00 51.19 234 ASP D O 1
ATOM 10401 N N . ILE D 1 236 ? 37.951 10.242 -4.359 1.00 48.99 235 ILE D N 1
ATOM 10402 C CA . ILE D 1 236 ? 36.929 11.089 -5.005 1.00 47.12 235 ILE D CA 1
ATOM 10403 C C . ILE D 1 236 ? 35.681 10.340 -5.503 1.00 44.39 235 ILE D C 1
ATOM 10404 O O . ILE D 1 236 ? 34.692 10.974 -5.937 1.00 42.93 2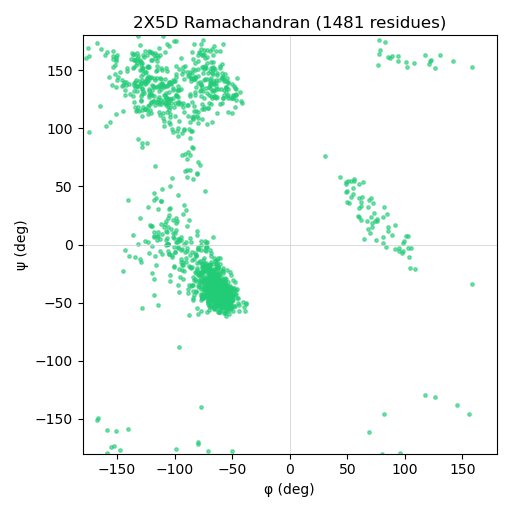35 ILE D O 1
ATOM 10409 N N . ALA D 1 237 ? 35.677 9.007 -5.392 1.00 43.92 236 ALA D N 1
ATOM 10410 C CA . ALA D 1 237 ? 34.714 8.189 -6.114 1.00 41.92 236 ALA D CA 1
ATOM 10411 C C . ALA D 1 237 ? 34.068 7.119 -5.248 1.00 40.85 236 ALA D C 1
ATOM 10412 O O . ALA D 1 237 ? 34.620 6.721 -4.251 1.00 41.93 236 ALA D O 1
ATOM 10414 N N . VAL D 1 238 ? 32.861 6.704 -5.629 1.00 38.98 237 VAL D N 1
ATOM 10415 C CA . VAL D 1 238 ? 32.243 5.475 -5.107 1.00 38.15 237 VAL D CA 1
ATOM 10416 C C . VAL D 1 238 ? 31.701 4.691 -6.262 1.00 37.16 237 VAL D C 1
ATOM 10417 O O . VAL D 1 238 ? 31.479 5.251 -7.323 1.00 36.82 237 VAL D O 1
ATOM 10421 N N . GLU D 1 239 ? 31.549 3.389 -6.086 1.00 36.99 238 GLU D N 1
ATOM 10422 C CA . GLU D 1 239 ? 31.151 2.536 -7.182 1.00 36.46 238 GLU D CA 1
ATOM 10423 C C . GLU D 1 239 ? 30.070 1.585 -6.702 1.00 35.52 238 GLU D C 1
ATOM 10424 O O . GLU D 1 239 ? 30.286 0.874 -5.721 1.00 35.99 238 GLU D O 1
ATOM 10430 N N . PHE D 1 240 ? 28.906 1.611 -7.365 1.00 34.48 239 PHE D N 1
ATOM 10431 C CA . PHE D 1 240 ? 27.794 0.732 -7.055 1.00 33.90 239 PHE D CA 1
ATOM 10432 C C . PHE D 1 240 ? 27.775 -0.496 -7.992 1.00 34.11 239 PHE D C 1
ATOM 10433 O O . PHE D 1 240 ? 27.967 -0.391 -9.213 1.00 34.29 239 PHE D O 1
ATOM 10441 N N . PHE D 1 241 ? 27.533 -1.661 -7.403 1.00 34.34 240 PHE D N 1
ATOM 10442 C CA . PHE D 1 241 ? 27.273 -2.889 -8.140 1.00 34.66 240 PHE D CA 1
ATOM 10443 C C . PHE D 1 241 ? 26.058 -3.583 -7.568 1.00 34.43 240 PHE D C 1
ATOM 10444 O O . PHE D 1 241 ? 25.915 -3.675 -6.355 1.00 34.55 240 PHE D O 1
ATOM 10452 N N . THR D 1 242 ? 25.185 -4.075 -8.446 1.00 34.42 241 THR D N 1
ATOM 10453 C CA . THR D 1 242 ? 24.001 -4.825 -8.029 1.00 34.63 241 THR D CA 1
ATOM 10454 C C . THR D 1 242 ? 24.088 -6.240 -8.545 1.00 35.47 241 THR D C 1
ATOM 10455 O O . THR D 1 242 ? 24.624 -6.489 -9.619 1.00 35.83 241 THR D O 1
ATOM 10459 N N . LEU D 1 243 ? 23.495 -7.155 -7.783 1.00 36.03 242 LEU D N 1
ATOM 10460 C CA . LEU D 1 243 ? 23.401 -8.538 -8.215 1.00 37.03 242 LEU D CA 1
ATOM 10461 C C . LEU D 1 243 ? 22.260 -8.814 -9.228 1.00 37.46 242 LEU D C 1
ATOM 10462 O O . LEU D 1 243 ? 22.150 -9.939 -9.738 1.00 38.50 242 LEU D O 1
ATOM 10467 N N . SER D 1 244 ? 21.435 -7.816 -9.542 1.00 36.96 243 SER D N 1
ATOM 10468 C CA . SER D 1 244 ? 20.194 -8.111 -10.301 1.00 37.81 243 SER D CA 1
ATOM 10469 C C . SER D 1 244 ? 20.466 -8.779 -11.661 1.00 38.59 243 SER D C 1
ATOM 10470 O O . SER D 1 244 ? 20.000 -9.873 -11.933 1.00 39.83 243 SER D O 1
ATOM 10473 N N . LYS D 1 245 ? 21.307 -8.157 -12.458 1.00 38.13 244 LYS D N 1
ATOM 10474 C CA . LYS D 1 245 ? 21.569 -8.620 -13.809 1.00 39.16 244 LYS D CA 1
ATOM 10475 C C . LYS D 1 245 ? 22.586 -9.781 -13.864 1.00 40.06 244 LYS D C 1
ATOM 10476 O O . LYS D 1 245 ? 22.408 -10.721 -14.623 1.00 41.47 244 LYS D O 1
ATOM 10482 N N . SER D 1 246 ? 23.646 -9.721 -13.059 1.00 39.53 245 SER D N 1
ATOM 10483 C CA . SER D 1 246 ? 24.640 -10.790 -13.084 1.00 40.72 245 SER D CA 1
ATOM 10484 C C . SER D 1 246 ? 24.094 -12.132 -12.629 1.00 41.69 245 SER D C 1
ATOM 10485 O O . SER D 1 246 ? 24.531 -13.154 -13.140 1.00 43.21 245 SER D O 1
ATOM 10488 N N . TYR D 1 247 ? 23.148 -12.126 -11.687 1.00 41.12 246 TYR D N 1
ATOM 10489 C CA . TYR D 1 247 ? 22.646 -13.362 -11.080 1.00 42.20 246 TYR D CA 1
ATOM 10490 C C . TYR D 1 247 ? 21.122 -13.594 -11.253 1.00 42.81 246 TYR D C 1
ATOM 10491 O O . TYR D 1 247 ? 20.532 -14.420 -10.566 1.00 43.72 246 TYR D O 1
ATOM 10500 N N . ASN D 1 248 ? 20.487 -12.862 -12.170 1.00 42.62 247 ASN D N 1
ATOM 10501 C CA . ASN D 1 248 ? 19.050 -13.045 -12.429 1.00 43.66 247 ASN D CA 1
ATOM 10502 C C . ASN D 1 248 ? 18.263 -12.884 -11.117 1.00 43.51 247 ASN D C 1
ATOM 10503 O O . ASN D 1 248 ? 17.481 -13.749 -10.771 1.00 44.97 247 ASN D O 1
ATOM 10508 N N . MET D 1 249 ? 18.507 -11.834 -10.336 1.00 42.06 248 MET D N 1
ATOM 10509 C CA . MET D 1 249 ? 17.798 -11.729 -9.057 1.00 44.18 248 MET D CA 1
ATOM 10510 C C . MET D 1 249 ? 16.467 -11.106 -9.337 1.00 46.97 248 MET D C 1
ATOM 10511 O O . MET D 1 249 ? 16.396 -9.928 -9.737 1.00 48.58 248 MET D O 1
ATOM 10516 N N . ALA D 1 250 ? 15.415 -11.930 -9.239 1.00 49.83 249 ALA D N 1
ATOM 10517 C CA . ALA D 1 250 ? 14.064 -11.519 -9.496 1.00 51.56 249 ALA D CA 1
ATOM 10518 C C . ALA D 1 250 ? 13.311 -11.391 -8.182 1.00 52.70 249 ALA D C 1
ATOM 10519 O O . ALA D 1 250 ? 13.186 -12.378 -7.433 1.00 53.83 249 ALA D O 1
ATOM 10521 N N . GLY D 1 251 ? 12.778 -10.195 -7.925 1.00 51.98 250 GLY D N 1
ATOM 10522 C CA . GLY D 1 251 ? 11.979 -9.957 -6.723 1.00 52.85 250 GLY D CA 1
ATOM 10523 C C . GLY D 1 251 ? 12.842 -9.888 -5.467 1.00 50.97 250 GLY D C 1
ATOM 10524 O O . GLY D 1 251 ? 12.344 -10.096 -4.350 1.00 52.53 250 GLY D O 1
ATOM 10525 N N . TRP D 1 252 ? 14.136 -9.634 -5.673 1.00 47.58 251 TRP D N 1
ATOM 10526 C CA . TRP D 1 252 ? 15.121 -9.544 -4.623 1.00 45.63 251 TRP D CA 1
ATOM 10527 C C . TRP D 1 252 ? 16.060 -8.438 -5.026 1.00 42.74 251 TRP D C 1
ATOM 10528 O O . TRP D 1 252 ? 16.419 -8.335 -6.216 1.00 42.19 251 TRP D O 1
ATOM 10539 N N . ARG D 1 253 ? 16.420 -7.598 -4.070 1.00 41.66 252 ARG D N 1
ATOM 10540 C CA . ARG D 1 253 ? 17.305 -6.481 -4.351 1.00 39.86 252 ARG D CA 1
ATOM 10541 C C . ARG D 1 253 ? 18.506 -6.478 -3.383 1.00 39.22 252 ARG D C 1
ATOM 10542 O O . ARG D 1 253 ? 18.372 -6.368 -2.170 1.00 40.07 252 ARG D O 1
ATOM 10550 N N . ILE D 1 254 ? 19.686 -6.611 -3.929 1.00 38.07 253 ILE D N 1
ATOM 10551 C CA . ILE D 1 254 ? 20.868 -6.564 -3.090 1.00 37.77 253 ILE D CA 1
ATOM 10552 C C . ILE D 1 254 ? 22.044 -6.169 -3.938 1.00 36.61 253 ILE D C 1
ATOM 10553 O O . ILE D 1 254 ? 22.136 -6.519 -5.107 1.00 36.32 253 ILE D O 1
ATOM 10558 N N . GLY D 1 255 ? 22.941 -5.404 -3.336 1.00 36.27 254 GLY D N 1
ATOM 10559 C CA . GLY D 1 255 ? 24.192 -5.075 -3.989 1.00 35.66 254 GLY D CA 1
ATOM 10560 C C . GLY D 1 255 ? 25.145 -4.485 -2.979 1.00 35.93 254 GLY D C 1
ATOM 10561 O O . GLY D 1 255 ? 25.090 -4.793 -1.793 1.00 36.78 254 GLY D O 1
ATOM 10562 N N . PHE D 1 256 ? 25.990 -3.602 -3.459 1.00 35.47 255 PHE D N 1
ATOM 10563 C CA . PHE D 1 256 ? 26.893 -2.906 -2.598 1.00 35.95 255 PHE D CA 1
ATOM 10564 C C . PHE D 1 256 ? 27.377 -1.631 -3.247 1.00 35.39 255 PHE D C 1
ATOM 10565 O O . PHE D 1 256 ? 27.146 -1.387 -4.432 1.00 34.70 255 PHE D O 1
ATOM 10573 N N . MET D 1 257 ? 27.976 -0.788 -2.413 1.00 35.93 256 MET D N 1
ATOM 10574 C CA . MET D 1 257 ? 28.744 0.372 -2.837 1.00 35.92 256 MET D CA 1
ATOM 10575 C C . MET D 1 257 ? 30.129 0.273 -2.176 1.00 37.37 256 MET D C 1
ATOM 10576 O O . MET D 1 257 ? 30.221 -0.126 -1.025 1.00 38.27 256 MET D O 1
ATOM 10581 N N . VAL D 1 258 ? 31.197 0.607 -2.897 1.00 37.94 257 VAL D N 1
ATOM 10582 C CA . VAL D 1 258 ? 32.536 0.710 -2.298 1.00 39.76 257 VAL D CA 1
ATOM 10583 C C . VAL D 1 258 ? 33.235 2.014 -2.647 1.00 40.33 257 VAL D C 1
ATOM 10584 O O . VAL D 1 258 ? 32.779 2.775 -3.490 1.00 39.29 257 VAL D O 1
ATOM 10588 N N . GLY D 1 259 ? 34.375 2.240 -2.006 1.00 42.28 258 GLY D N 1
ATOM 10589 C CA . GLY D 1 259 ? 35.285 3.315 -2.408 1.00 43.47 258 GLY D CA 1
ATOM 10590 C C . GLY D 1 259 ? 35.410 4.310 -1.290 1.00 44.35 258 GLY D C 1
ATOM 10591 O O . GLY D 1 259 ? 35.630 3.907 -0.146 1.00 45.48 258 GLY D O 1
ATOM 10592 N N . ASN D 1 260 ? 35.232 5.598 -1.602 1.00 44.00 259 ASN D N 1
ATOM 10593 C CA . ASN D 1 260 ? 35.518 6.635 -0.619 1.00 45.33 259 ASN D CA 1
ATOM 10594 C C . ASN D 1 260 ? 34.913 6.351 0.765 1.00 45.44 259 ASN D C 1
ATOM 10595 O O . ASN D 1 260 ? 33.702 6.270 0.883 1.00 43.79 259 ASN D O 1
ATOM 10600 N N . PRO D 1 261 ? 35.767 6.205 1.805 1.00 47.73 260 PRO D N 1
ATOM 10601 C CA . PRO D 1 261 ? 35.306 5.757 3.120 1.00 48.29 260 PRO D CA 1
ATOM 10602 C C . PRO D 1 261 ? 34.369 6.730 3.835 1.00 48.00 260 PRO D C 1
ATOM 10603 O O . PRO D 1 261 ? 33.590 6.293 4.693 1.00 47.95 260 PRO D O 1
ATOM 10607 N N . GLU D 1 262 ? 34.458 8.022 3.508 1.00 48.15 261 GLU D N 1
ATOM 10608 C CA . GLU D 1 262 ? 33.583 9.032 4.099 1.00 48.15 261 GLU D CA 1
ATOM 10609 C C . GLU D 1 262 ? 32.190 8.993 3.470 1.00 45.73 261 GLU D C 1
ATOM 10610 O O . GLU D 1 262 ? 31.209 9.274 4.146 1.00 45.80 261 GLU D O 1
ATOM 10616 N N . LEU D 1 263 ? 32.115 8.702 2.171 1.00 43.99 262 LEU D N 1
ATOM 10617 C CA . LEU D 1 263 ? 30.844 8.540 1.487 1.00 41.96 262 LEU D CA 1
ATOM 10618 C C . LEU D 1 263 ? 30.143 7.237 1.918 1.00 41.39 262 LEU D C 1
ATOM 10619 O O . LEU D 1 263 ? 28.937 7.230 2.126 1.00 40.82 262 LEU D O 1
ATOM 10624 N N . VAL D 1 264 ? 30.918 6.165 2.072 1.00 54.97 263 VAL D N 1
ATOM 10625 C CA . VAL D 1 264 ? 30.448 4.900 2.630 1.00 53.45 263 VAL D CA 1
ATOM 10626 C C . VAL D 1 264 ? 29.845 5.080 4.028 1.00 54.89 263 VAL D C 1
ATOM 10627 O O . VAL D 1 264 ? 28.803 4.489 4.350 1.00 53.69 263 VAL D O 1
ATOM 10631 N N . SER D 1 265 ? 30.507 5.891 4.843 1.00 57.75 264 SER D N 1
ATOM 10632 C CA . SER D 1 265 ? 30.028 6.215 6.181 1.00 59.76 264 SER D CA 1
ATOM 10633 C C . SER D 1 265 ? 28.797 7.109 6.177 1.00 60.39 264 SER D C 1
ATOM 10634 O O . SER D 1 265 ? 27.955 6.994 7.061 1.00 61.05 264 SER D O 1
ATOM 10637 N N . ALA D 1 266 ? 28.714 8.025 5.221 1.00 60.53 265 ALA D N 1
ATOM 10638 C CA . ALA D 1 266 ? 27.539 8.875 5.114 1.00 61.29 265 ALA D CA 1
ATOM 10639 C C . ALA D 1 266 ? 26.331 8.034 4.662 1.00 58.53 265 ALA D C 1
ATOM 10640 O O . ALA D 1 266 ? 25.225 8.258 5.124 1.00 59.34 265 ALA D O 1
ATOM 10642 N N . LEU D 1 267 ? 26.552 7.048 3.797 1.00 55.66 266 LEU D N 1
ATOM 10643 C CA . LEU D 1 267 ? 25.488 6.115 3.423 1.00 53.33 266 LEU D CA 1
ATOM 10644 C C . LEU D 1 267 ? 25.106 5.225 4.609 1.00 53.47 266 LEU D C 1
ATOM 10645 O O . LEU D 1 267 ? 23.937 4.938 4.814 1.00 53.16 266 LEU D O 1
ATOM 10650 N N . ALA D 1 268 ? 26.082 4.826 5.417 1.00 54.22 267 ALA D N 1
ATOM 10651 C CA . ALA D 1 268 ? 25.798 4.014 6.595 1.00 54.55 267 ALA D CA 1
ATOM 10652 C C . ALA D 1 268 ? 24.887 4.781 7.557 1.00 56.93 267 ALA D C 1
ATOM 10653 O O . ALA D 1 268 ? 23.875 4.252 8.004 1.00 56.66 267 ALA D O 1
ATOM 10655 N N . ARG D 1 269 ? 25.245 6.028 7.847 1.00 59.57 268 ARG D N 1
ATOM 10656 C CA . ARG D 1 269 ? 24.484 6.874 8.766 1.00 62.53 268 ARG D CA 1
ATOM 10657 C C . ARG D 1 269 ? 23.050 7.142 8.307 1.00 62.27 268 ARG D C 1
ATOM 10658 O O . ARG D 1 269 ? 22.122 7.094 9.107 1.00 63.69 268 ARG D O 1
ATOM 10666 N N . ILE D 1 270 ? 22.878 7.454 7.030 1.00 60.76 269 ILE D N 1
ATOM 10667 C CA . ILE D 1 270 ? 21.539 7.689 6.497 1.00 60.59 269 ILE D CA 1
ATOM 10668 C C . ILE D 1 270 ? 20.700 6.414 6.591 1.00 58.68 269 ILE D C 1
ATOM 10669 O O . ILE D 1 270 ? 19.559 6.471 7.015 1.00 59.96 269 ILE D O 1
ATOM 10674 N N . LYS D 1 271 ? 21.299 5.275 6.242 1.00 56.01 270 LYS D N 1
ATOM 10675 C CA . LYS D 1 271 ? 20.616 3.981 6.247 1.00 54.23 270 LYS D CA 1
ATOM 10676 C C . LYS D 1 271 ? 20.156 3.530 7.621 1.00 55.71 270 LYS D C 1
ATOM 10677 O O . LYS D 1 271 ? 19.174 2.822 7.724 1.00 55.29 270 LYS D O 1
ATOM 10683 N N . SER D 1 272 ? 20.869 3.920 8.674 1.00 57.63 271 SER D N 1
ATOM 10684 C CA . SER D 1 272 ? 20.559 3.426 10.012 1.00 59.05 271 SER D CA 1
ATOM 10685 C C . SER D 1 272 ? 19.238 4.034 10.482 1.00 61.50 271 SER D C 1
ATOM 10686 O O . SER D 1 272 ? 18.583 3.503 11.367 1.00 62.47 271 SER D O 1
ATOM 10689 N N . TYR D 1 273 ? 18.848 5.140 9.858 1.00 62.65 272 TYR D N 1
ATOM 10690 C CA . TYR D 1 273 ? 17.544 5.743 10.093 1.00 65.10 272 TYR D CA 1
ATOM 10691 C C . TYR D 1 273 ? 16.426 5.272 9.149 1.00 63.57 272 TYR D C 1
ATOM 10692 O O . TYR D 1 273 ? 15.294 5.727 9.273 1.00 65.75 272 TYR D O 1
ATOM 10701 N N . HIS D 1 274 ? 16.730 4.363 8.225 1.00 60.21 273 HIS D N 1
ATOM 10702 C CA . HIS D 1 274 ? 15.752 3.877 7.247 1.00 59.65 273 HIS D CA 1
ATOM 10703 C C . HIS D 1 274 ? 15.454 2.386 7.351 1.00 57.94 273 HIS D C 1
ATOM 10704 O O . HIS D 1 274 ? 14.301 1.977 7.232 1.00 59.46 273 HIS D O 1
ATOM 10711 N N . ASP D 1 275 ? 16.488 1.575 7.530 1.00 55.93 274 ASP D N 1
ATOM 10712 C CA . ASP D 1 275 ? 16.355 0.131 7.513 1.00 53.79 274 ASP D CA 1
ATOM 10713 C C . ASP D 1 275 ? 17.058 -0.484 8.700 1.00 53.75 274 ASP D C 1
ATOM 10714 O O . ASP D 1 275 ? 17.649 0.224 9.525 1.00 55.29 274 ASP D O 1
ATOM 10719 N N . TYR D 1 276 ? 16.980 -1.806 8.783 1.00 52.46 275 TYR D N 1
ATOM 10720 C CA . TYR D 1 276 ? 17.676 -2.561 9.812 1.00 52.58 275 TYR D CA 1
ATOM 10721 C C . TYR D 1 276 ? 18.739 -3.448 9.162 1.00 50.14 275 TYR D C 1
ATOM 10722 O O . TYR D 1 276 ? 19.054 -4.532 9.655 1.00 49.63 275 TYR D O 1
ATOM 10731 N N . GLY D 1 277 ? 19.282 -2.978 8.044 1.00 49.11 276 GLY D N 1
ATOM 10732 C CA . GLY D 1 277 ? 20.151 -3.793 7.199 1.00 46.98 276 GLY D CA 1
ATOM 10733 C C . GLY D 1 277 ? 19.362 -4.437 6.067 1.00 45.79 276 GLY D C 1
ATOM 10734 O O . GLY D 1 277 ? 18.148 -4.233 5.920 1.00 46.45 276 GLY D O 1
ATOM 10735 N N . THR D 1 278 ? 20.084 -5.204 5.261 1.00 44.36 277 THR D N 1
ATOM 10736 C CA . THR D 1 278 ? 19.515 -6.012 4.201 1.00 43.44 277 THR D CA 1
ATOM 10737 C C . THR D 1 278 ? 19.085 -7.346 4.795 1.00 43.72 277 THR D C 1
ATOM 10738 O O . THR D 1 278 ? 19.810 -7.924 5.652 1.00 43.88 277 THR D O 1
ATOM 10742 N N . PHE D 1 279 ? 17.937 -7.840 4.323 1.00 43.96 278 PHE D N 1
ATOM 10743 C CA . PHE D 1 279 ? 17.367 -9.111 4.771 1.00 44.52 278 PHE D CA 1
ATOM 10744 C C . PHE D 1 279 ? 18.487 -10.155 4.880 1.00 43.90 278 PHE D C 1
ATOM 10745 O O . PHE D 1 279 ? 19.219 -10.394 3.918 1.00 43.07 278 PHE D O 1
ATOM 10753 N N . THR D 1 280 ? 18.639 -10.737 6.065 1.00 44.54 279 THR D N 1
ATOM 10754 C CA . THR D 1 280 ? 19.872 -11.487 6.414 1.00 44.26 279 THR D CA 1
ATOM 10755 C C . THR D 1 280 ? 20.064 -12.706 5.530 1.00 44.04 279 THR D C 1
ATOM 10756 O O . THR D 1 280 ? 21.157 -12.928 5.052 1.00 43.62 279 THR D O 1
ATOM 10760 N N . PRO D 1 281 ? 18.982 -13.491 5.289 1.00 44.67 280 PRO D N 1
ATOM 10761 C CA . PRO D 1 281 ? 19.069 -14.656 4.407 1.00 44.93 280 PRO D CA 1
ATOM 10762 C C . PRO D 1 281 ? 19.379 -14.338 2.946 1.00 44.26 280 PRO D C 1
ATOM 10763 O O . PRO D 1 281 ? 19.934 -15.175 2.242 1.00 44.54 280 PRO D O 1
ATOM 10767 N N . LEU D 1 282 ? 19.005 -13.158 2.499 1.00 43.63 281 LEU D N 1
ATOM 10768 C CA . LEU D 1 282 ? 19.433 -12.674 1.206 1.00 42.91 281 LEU D CA 1
ATOM 10769 C C . LEU D 1 282 ? 20.929 -12.292 1.252 1.00 42.26 281 LEU D C 1
ATOM 10770 O O . LEU D 1 282 ? 21.657 -12.496 0.278 1.00 42.11 281 LEU D O 1
ATOM 10775 N N . GLN D 1 283 ? 21.395 -11.735 2.367 1.00 42.19 282 GLN D N 1
ATOM 10776 C CA . GLN D 1 283 ? 22.805 -11.402 2.464 1.00 41.98 282 GLN D CA 1
ATOM 10777 C C . GLN D 1 283 ? 23.669 -12.656 2.394 1.00 42.59 282 GLN D C 1
ATOM 10778 O O . GLN D 1 283 ? 24.723 -12.655 1.755 1.00 42.67 282 GLN D O 1
ATOM 10784 N N . VAL D 1 284 ? 23.210 -13.720 3.045 1.00 43.27 283 VAL D N 1
ATOM 10785 C CA . VAL D 1 284 ? 23.934 -14.983 3.042 1.00 44.19 283 VAL D CA 1
ATOM 10786 C C . VAL D 1 284 ? 23.892 -15.563 1.638 1.00 44.54 283 VAL D C 1
ATOM 10787 O O . VAL D 1 284 ? 24.922 -16.047 1.148 1.00 45.24 283 VAL D O 1
ATOM 10791 N N . ALA D 1 285 ? 22.716 -15.466 0.988 1.00 44.32 284 ALA D N 1
ATOM 10792 C CA . ALA D 1 285 ? 22.565 -15.825 -0.420 1.00 44.74 284 ALA D CA 1
ATOM 10793 C C . ALA D 1 285 ? 23.497 -15.039 -1.345 1.00 44.16 284 ALA D C 1
ATOM 10794 O O . ALA D 1 285 ? 24.005 -15.590 -2.301 1.00 44.99 284 ALA D O 1
ATOM 10796 N N . ALA D 1 286 ? 23.710 -13.758 -1.077 1.00 43.02 285 ALA D N 1
ATOM 10797 C CA . ALA D 1 286 ? 24.687 -12.976 -1.849 1.00 42.65 285 ALA D CA 1
ATOM 10798 C C . ALA D 1 286 ? 26.129 -13.522 -1.660 1.00 43.64 285 ALA D C 1
ATOM 10799 O O . ALA D 1 286 ? 26.933 -13.537 -2.602 1.00 44.18 285 ALA D O 1
ATOM 10801 N N . ILE D 1 287 ? 26.433 -14.047 -0.485 1.00 44.15 286 ILE D N 1
ATOM 10802 C CA . ILE D 1 287 ? 27.780 -14.616 -0.283 1.00 45.44 286 ILE D CA 1
ATOM 10803 C C . ILE D 1 287 ? 27.975 -15.816 -1.203 1.00 46.88 286 ILE D C 1
ATOM 10804 O O . ILE D 1 287 ? 29.063 -16.044 -1.758 1.00 48.12 286 ILE D O 1
ATOM 10809 N N . ALA D 1 288 ? 26.905 -16.582 -1.394 1.00 47.08 287 ALA D N 1
ATOM 10810 C CA . ALA D 1 288 ? 27.015 -17.777 -2.216 1.00 48.88 287 ALA D CA 1
ATOM 10811 C C . ALA D 1 288 ? 27.039 -17.373 -3.699 1.00 48.93 287 ALA D C 1
ATOM 10812 O O . ALA D 1 288 ? 27.656 -18.028 -4.514 1.00 50.67 287 ALA D O 1
ATOM 10814 N N . ALA D 1 289 ? 26.449 -16.246 -4.031 1.00 47.23 288 ALA D N 1
ATOM 10815 C CA . ALA D 1 289 ? 26.555 -15.735 -5.401 1.00 47.20 288 ALA D CA 1
ATOM 10816 C C . ALA D 1 289 ? 27.991 -15.259 -5.654 1.00 47.65 288 ALA D C 1
ATOM 10817 O O . ALA D 1 289 ? 28.622 -15.716 -6.592 1.00 49.20 288 ALA D O 1
ATOM 10819 N N . LEU D 1 290 ? 28.483 -14.345 -4.820 1.00 46.62 289 LEU D N 1
ATOM 10820 C CA . LEU D 1 290 ? 29.790 -13.716 -5.052 1.00 47.16 289 LEU D CA 1
ATOM 10821 C C . LEU D 1 290 ? 30.977 -14.637 -4.913 1.00 49.38 289 LEU D C 1
ATOM 10822 O O . LEU D 1 290 ? 31.905 -14.515 -5.687 1.00 50.64 289 LEU D O 1
ATOM 10827 N N . GLU D 1 291 ? 30.930 -15.555 -3.943 1.00 50.06 290 GLU D N 1
ATOM 10828 C CA . GLU D 1 291 ? 31.976 -16.578 -3.750 1.00 52.52 290 GLU D CA 1
ATOM 10829 C C . GLU D 1 291 ? 31.773 -17.811 -4.637 1.00 54.43 290 GLU D C 1
ATOM 10830 O O . GLU D 1 291 ? 30.660 -18.085 -5.132 1.00 53.82 290 GLU D O 1
ATOM 10836 N N . GLY D 1 292 ? 32.846 -18.562 -4.829 1.00 57.10 291 GLY D N 1
ATOM 10837 C CA . GLY D 1 292 ? 32.782 -19.835 -5.537 1.00 59.62 291 GLY D CA 1
ATOM 10838 C C . GLY D 1 292 ? 32.480 -19.721 -7.025 1.00 60.13 291 GLY D C 1
ATOM 10839 O O . GLY D 1 292 ? 32.633 -18.659 -7.626 1.00 58.90 291 GLY D O 1
ATOM 10840 N N . ASP D 1 293 ? 32.033 -20.840 -7.598 1.00 62.16 292 ASP D N 1
ATOM 10841 C CA . ASP D 1 293 ? 31.873 -21.019 -9.037 1.00 63.67 292 ASP D CA 1
ATOM 10842 C C . ASP D 1 293 ? 31.023 -19.915 -9.651 1.00 60.97 292 ASP D C 1
ATOM 10843 O O . ASP D 1 293 ? 29.902 -19.691 -9.217 1.00 58.87 292 ASP D O 1
ATOM 10848 N N . GLN D 1 294 ? 31.562 -19.251 -10.673 1.00 61.30 293 GLN D N 1
ATOM 10849 C CA . GLN D 1 294 ? 30.879 -18.166 -11.364 1.00 59.04 293 GLN D CA 1
ATOM 10850 C C . GLN D 1 294 ? 30.411 -18.571 -12.757 1.00 60.73 293 GLN D C 1
ATOM 10851 O O . GLN D 1 294 ? 30.144 -17.710 -13.613 1.00 59.64 293 GLN D O 1
ATOM 10857 N N . GLN D 1 295 ? 30.289 -19.878 -12.985 1.00 63.59 294 GLN D N 1
ATOM 10858 C CA . GLN D 1 295 ? 29.799 -20.374 -14.266 1.00 65.72 294 GLN D CA 1
ATOM 10859 C C . GLN D 1 295 ? 28.376 -19.861 -14.551 1.00 63.54 294 GLN D C 1
ATOM 10860 O O . GLN D 1 295 ? 28.013 -19.620 -15.706 1.00 64.15 294 GLN D O 1
ATOM 10866 N N . CYS D 1 296 ? 27.577 -19.678 -13.503 1.00 61.21 295 CYS D N 1
ATOM 10867 C CA . CYS D 1 296 ? 26.189 -19.242 -13.693 1.00 59.56 295 CYS D CA 1
ATOM 10868 C C . CYS D 1 296 ? 26.141 -17.842 -14.288 1.00 57.31 295 CYS D C 1
ATOM 10869 O O . CYS D 1 296 ? 25.208 -17.518 -15.034 1.00 57.01 295 CYS D O 1
ATOM 10872 N N . VAL D 1 297 ? 27.154 -17.030 -13.976 1.00 56.04 296 VAL D N 1
ATOM 10873 C CA . VAL D 1 297 ? 27.285 -15.685 -14.524 1.00 54.20 296 VAL D CA 1
ATOM 10874 C C . VAL D 1 297 ? 27.743 -15.708 -15.982 1.00 56.12 296 VAL D C 1
ATOM 10875 O O . VAL D 1 297 ? 27.194 -14.967 -16.818 1.00 55.26 296 VAL D O 1
ATOM 10879 N N . ARG D 1 298 ? 28.700 -16.570 -16.311 1.00 58.98 297 ARG D N 1
ATOM 10880 C CA . ARG D 1 298 ? 29.127 -16.738 -17.703 1.00 61.43 297 ARG D CA 1
ATOM 10881 C C . ARG D 1 298 ? 28.010 -17.283 -18.611 1.00 62.78 297 ARG D C 1
ATOM 10882 O O . ARG D 1 298 ? 27.954 -16.937 -19.784 1.00 63.58 297 ARG D O 1
ATOM 10890 N N . ASP D 1 299 ? 27.168 -18.162 -18.070 1.00 63.33 298 ASP D N 1
ATOM 10891 C CA . ASP D 1 299 ? 26.034 -18.731 -18.812 1.00 64.93 298 ASP D CA 1
ATOM 10892 C C . ASP D 1 299 ? 25.004 -17.621 -19.078 1.00 62.21 298 ASP D C 1
ATOM 10893 O O . ASP D 1 299 ? 24.546 -17.455 -20.197 1.00 63.22 298 ASP D O 1
ATOM 10898 N N . ILE D 1 300 ? 24.681 -16.842 -18.049 1.00 59.01 299 ILE D N 1
ATOM 10899 C CA . ILE D 1 300 ? 23.773 -15.710 -18.209 1.00 56.59 299 ILE D CA 1
ATOM 10900 C C . ILE D 1 300 ? 24.322 -14.710 -19.240 1.00 56.07 299 ILE D C 1
ATOM 10901 O O . ILE D 1 300 ? 23.597 -14.269 -20.129 1.00 56.09 299 ILE D O 1
ATOM 10906 N N . ALA D 1 301 ? 25.605 -14.375 -19.137 1.00 55.86 300 ALA D N 1
ATOM 10907 C CA . ALA D 1 301 ? 26.266 -13.531 -20.146 1.00 55.88 300 ALA D CA 1
ATOM 10908 C C . ALA D 1 301 ? 26.154 -14.161 -21.535 1.00 58.82 300 ALA D C 1
ATOM 10909 O O . ALA D 1 301 ? 25.803 -13.492 -22.505 1.00 58.60 300 ALA D O 1
ATOM 10911 N N . ARG D 1 302 ? 26.406 -15.456 -21.617 1.00 61.79 301 ARG D N 1
ATOM 10912 C CA . ARG D 1 302 ? 26.334 -16.166 -22.894 1.00 65.23 301 ARG D CA 1
ATOM 10913 C C . ARG D 1 302 ? 24.917 -16.170 -23.486 1.00 65.37 301 ARG D C 1
ATOM 10914 O O . ARG D 1 302 ? 24.753 -16.002 -24.687 1.00 66.83 301 ARG D O 1
ATOM 10922 N N . GLN D 1 303 ? 23.914 -16.365 -22.634 1.00 64.10 302 GLN D N 1
ATOM 10923 C CA . GLN D 1 303 ? 22.526 -16.363 -23.057 1.00 64.40 302 GLN D CA 1
ATOM 10924 C C . GLN D 1 303 ? 22.154 -15.016 -23.680 1.00 62.26 302 GLN D C 1
ATOM 10925 O O . GLN D 1 303 ? 21.469 -14.968 -24.694 1.00 63.66 302 GLN D O 1
ATOM 10931 N N . TYR D 1 304 ? 22.633 -13.924 -23.096 1.00 59.15 303 TYR D N 1
ATOM 10932 C CA . TYR D 1 304 ? 22.404 -12.605 -23.672 1.00 57.28 303 TYR D CA 1
ATOM 10933 C C . TYR D 1 304 ? 23.127 -12.368 -24.987 1.00 58.80 303 TYR D C 1
ATOM 10934 O O . TYR D 1 304 ? 22.567 -11.740 -25.884 1.00 58.75 303 TYR D O 1
ATOM 10943 N N . GLN D 1 305 ? 24.358 -12.861 -25.095 1.00 60.34 304 GLN D N 1
ATOM 10944 C CA . GLN D 1 305 ? 25.168 -12.688 -26.303 1.00 62.17 304 GLN D CA 1
ATOM 10945 C C . GLN D 1 305 ? 24.503 -13.316 -27.528 1.00 65.21 304 GLN D C 1
ATOM 10946 O O . GLN D 1 305 ? 24.574 -12.778 -28.626 1.00 65.88 304 GLN D O 1
ATOM 10952 N N . GLN D 1 306 ? 23.857 -14.454 -27.327 1.00 47.40 305 GLN D N 1
ATOM 10953 C CA . GLN D 1 306 ? 23.235 -15.184 -28.421 1.00 47.80 305 GLN D CA 1
ATOM 10954 C C . GLN D 1 306 ? 21.884 -14.569 -28.782 1.00 44.55 305 GLN D C 1
ATOM 10955 O O . GLN D 1 306 ? 21.548 -14.503 -29.939 1.00 44.09 305 GLN D O 1
ATOM 10961 N N . ARG D 1 307 ? 21.144 -14.082 -27.792 1.00 42.65 306 ARG D N 1
ATOM 10962 C CA . ARG D 1 307 ? 19.942 -13.329 -28.049 1.00 39.91 306 ARG D CA 1
ATOM 10963 C C . ARG D 1 307 ? 20.306 -12.072 -28.838 1.00 38.20 306 ARG D C 1
ATOM 10964 O O . ARG D 1 307 ? 19.605 -11.715 -29.812 1.00 37.04 306 ARG D O 1
ATOM 10972 N N . ARG D 1 308 ? 21.439 -11.450 -28.469 1.00 38.62 307 ARG D N 1
ATOM 10973 C CA . ARG D 1 308 ? 21.908 -10.240 -29.155 1.00 37.71 307 ARG D CA 1
ATOM 10974 C C . ARG D 1 308 ? 22.100 -10.571 -30.610 1.00 38.71 307 ARG D C 1
ATOM 10975 O O . ARG D 1 308 ? 21.514 -9.907 -31.489 1.00 37.37 307 ARG D O 1
ATOM 10983 N N . ASP D 1 309 ? 22.860 -11.631 -30.839 1.00 41.39 308 ASP D N 1
ATOM 10984 C CA . ASP D 1 309 ? 23.187 -12.086 -32.174 1.00 43.11 308 ASP D CA 1
ATOM 10985 C C . ASP D 1 309 ? 21.937 -12.401 -33.032 1.00 42.04 308 ASP D C 1
ATOM 10986 O O . ASP D 1 309 ? 21.919 -12.040 -34.203 1.00 42.15 308 ASP D O 1
ATOM 10991 N N . VAL D 1 310 ? 20.898 -13.018 -32.461 1.00 41.33 309 VAL D N 1
ATOM 10992 C CA . VAL D 1 310 ? 19.648 -13.249 -33.232 1.00 40.65 309 VAL D CA 1
ATOM 10993 C C . VAL D 1 310 ? 18.951 -11.931 -33.531 1.00 38.01 309 VAL D C 1
ATOM 10994 O O . VAL D 1 310 ? 18.508 -11.697 -34.653 1.00 37.94 309 VAL D O 1
ATOM 10998 N N . LEU D 1 311 ? 18.882 -11.034 -32.557 1.00 36.20 310 LEU D N 1
ATOM 10999 C CA . LEU D 1 311 ? 18.198 -9.764 -32.770 1.00 34.16 310 LEU D CA 1
ATOM 11000 C C . LEU D 1 311 ? 18.896 -8.897 -33.794 1.00 34.39 310 LEU D C 1
ATOM 11001 O O . LEU D 1 311 ? 18.278 -8.463 -34.764 1.00 34.06 310 LEU D O 1
ATOM 11006 N N . VAL D 1 312 ? 20.191 -8.665 -33.593 1.00 35.42 311 VAL D N 1
ATOM 11007 C CA . VAL D 1 312 ? 20.955 -7.782 -34.466 1.00 36.21 311 VAL D CA 1
ATOM 11008 C C . VAL D 1 312 ? 21.001 -8.287 -35.906 1.00 37.80 311 VAL D C 1
ATOM 11009 O O . VAL D 1 312 ? 20.634 -7.557 -36.847 1.00 38.44 311 VAL D O 1
ATOM 11013 N N . LYS D 1 313 ? 21.371 -9.553 -36.084 1.00 39.65 312 LYS D N 1
ATOM 11014 C CA . LYS D 1 313 ? 21.416 -10.153 -37.407 1.00 41.61 312 LYS D CA 1
ATOM 11015 C C . LYS D 1 313 ? 20.045 -10.110 -38.130 1.00 40.47 312 LYS D C 1
ATOM 11016 O O . LYS D 1 313 ? 19.999 -9.911 -39.339 1.00 41.55 312 LYS D O 1
ATOM 11022 N N . GLY D 1 314 ? 18.965 -10.326 -37.377 1.00 38.76 313 GLY D N 1
ATOM 11023 C CA . GLY D 1 314 ? 17.586 -10.354 -37.904 1.00 38.10 313 GLY D CA 1
ATOM 11024 C C . GLY D 1 314 ? 17.113 -8.975 -38.308 1.00 36.71 313 GLY D C 1
ATOM 11025 O O . GLY D 1 314 ? 16.646 -8.768 -39.395 1.00 37.41 313 GLY D O 1
ATOM 11026 N N . LEU D 1 315 ? 17.285 -8.003 -37.435 1.00 35.11 314 LEU D N 1
ATOM 11027 C CA . LEU D 1 315 ? 17.043 -6.611 -37.803 1.00 34.39 314 LEU D CA 1
ATOM 11028 C C . LEU D 1 315 ? 17.838 -6.197 -39.029 1.00 36.11 314 LEU D C 1
ATOM 11029 O O . LEU D 1 315 ? 17.286 -5.583 -39.929 1.00 36.50 314 LEU D O 1
ATOM 11034 N N . ARG D 1 316 ? 19.122 -6.550 -39.092 1.00 37.59 315 ARG D N 1
ATOM 11035 C CA . ARG D 1 316 ? 19.919 -6.201 -40.260 1.00 39.82 315 ARG D CA 1
ATOM 11036 C C . ARG D 1 316 ? 19.416 -6.862 -41.540 1.00 41.29 315 ARG D C 1
ATOM 11037 O O . ARG D 1 316 ? 19.457 -6.250 -42.605 1.00 42.65 315 ARG D O 1
ATOM 11045 N N . GLU D 1 317 ? 18.950 -8.103 -41.461 1.00 41.45 316 GLU D N 1
ATOM 11046 C CA . GLU D 1 317 ? 18.479 -8.739 -42.681 1.00 43.26 316 GLU D CA 1
ATOM 11047 C C . GLU D 1 317 ? 17.170 -8.103 -43.169 1.00 42.35 316 GLU D C 1
ATOM 11048 O O . GLU D 1 317 ? 16.896 -8.145 -44.354 1.00 44.10 316 GLU D O 1
ATOM 11054 N N . ALA D 1 318 ? 16.424 -7.470 -42.266 1.00 40.02 317 ALA D N 1
ATOM 11055 C CA . ALA D 1 318 ? 15.224 -6.703 -42.620 1.00 39.48 317 ALA D CA 1
ATOM 11056 C C . ALA D 1 318 ? 15.532 -5.305 -43.127 1.00 39.83 317 ALA D C 1
ATOM 11057 O O . ALA D 1 318 ? 14.624 -4.619 -43.584 1.00 40.04 317 ALA D O 1
ATOM 11059 N N . GLY D 1 319 ? 16.785 -4.865 -43.022 1.00 40.50 318 GLY D N 1
ATOM 11060 C CA . GLY D 1 319 ? 17.171 -3.538 -43.534 1.00 41.56 318 GLY D CA 1
ATOM 11061 C C . GLY D 1 319 ? 17.241 -2.445 -42.475 1.00 40.01 318 GLY D C 1
ATOM 11062 O O . GLY D 1 319 ? 17.485 -1.281 -42.792 1.00 41.74 318 GLY D O 1
ATOM 11063 N N . TRP D 1 320 ? 17.020 -2.810 -41.223 1.00 37.74 319 TRP D N 1
ATOM 11064 C CA . TRP D 1 320 ? 17.227 -1.902 -40.105 1.00 36.58 319 TRP D CA 1
ATOM 11065 C C . TRP D 1 320 ? 18.678 -2.106 -39.603 1.00 37.70 319 TRP D C 1
ATOM 11066 O O . TRP D 1 320 ? 18.977 -3.045 -38.871 1.00 37.33 319 TRP D O 1
ATOM 11077 N N . MET D 1 321 ? 19.574 -1.229 -40.020 1.00 40.03 320 MET D N 1
ATOM 11078 C CA . MET D 1 321 ? 20.986 -1.388 -39.713 1.00 41.92 320 MET D CA 1
ATOM 11079 C C . MET D 1 321 ? 21.307 -0.938 -38.296 1.00 40.19 320 MET D C 1
ATOM 11080 O O . MET D 1 321 ? 21.919 0.085 -38.088 1.00 41.51 320 MET D O 1
ATOM 11085 N N . VAL D 1 322 ? 20.864 -1.718 -37.316 1.00 38.01 321 VAL D N 1
ATOM 11086 C CA . VAL D 1 322 ? 21.156 -1.416 -35.917 1.00 36.42 321 VAL D CA 1
ATOM 11087 C C . VAL D 1 322 ? 22.632 -1.740 -35.607 1.00 38.37 321 VAL D C 1
ATOM 11088 O O . VAL D 1 322 ? 23.258 -2.575 -36.253 1.00 39.90 321 VAL D O 1
ATOM 11092 N N . GLU D 1 323 ? 23.155 -1.035 -34.610 1.00 39.31 322 GLU D N 1
ATOM 11093 C CA . GLU D 1 323 ? 24.514 -1.183 -34.149 1.00 41.53 322 GLU D CA 1
ATOM 11094 C C . GLU D 1 323 ? 24.602 -2.367 -33.197 1.00 39.99 322 GLU D C 1
ATOM 11095 O O . GLU D 1 323 ? 23.707 -2.598 -32.415 1.00 37.70 322 GLU D O 1
ATOM 11101 N N . ASN D 1 324 ? 25.692 -3.118 -33.262 1.00 42.59 323 ASN D N 1
ATOM 11102 C CA . ASN D 1 324 ? 25.894 -4.285 -32.389 1.00 42.21 323 ASN D CA 1
ATOM 11103 C C . ASN D 1 324 ? 26.438 -3.841 -31.031 1.00 42.68 323 ASN D C 1
ATOM 11104 O O . ASN D 1 324 ? 27.538 -3.340 -30.959 1.00 45.34 323 ASN D O 1
ATOM 11109 N N . PRO D 1 325 ? 25.672 -4.033 -29.941 1.00 40.52 324 PRO D N 1
ATOM 11110 C CA . PRO D 1 325 ? 26.180 -3.691 -28.599 1.00 41.24 324 PRO D CA 1
ATOM 11111 C C . PRO D 1 325 ? 27.313 -4.624 -28.144 1.00 43.97 324 PRO D C 1
ATOM 11112 O O . PRO D 1 325 ? 27.202 -5.816 -28.411 1.00 44.14 324 PRO D O 1
ATOM 11116 N N . LYS D 1 326 ? 28.391 -4.089 -27.511 1.00 46.53 325 LYS D N 1
ATOM 11117 C CA . LYS D 1 326 ? 29.459 -4.896 -26.873 1.00 49.57 325 LYS D CA 1
ATOM 11118 C C . LYS D 1 326 ? 29.186 -5.368 -25.431 1.00 48.97 325 LYS D C 1
ATOM 11119 O O . LYS D 1 326 ? 30.011 -6.151 -24.831 1.00 51.72 325 LYS D O 1
ATOM 11125 N N . ALA D 1 327 ? 28.162 -4.792 -24.814 1.00 46.12 326 ALA D N 1
ATOM 11126 C CA . ALA D 1 327 ? 27.742 -5.183 -23.467 1.00 45.52 326 ALA D CA 1
ATOM 11127 C C . ALA D 1 327 ? 26.373 -4.608 -23.100 1.00 42.27 326 ALA D C 1
ATOM 11128 O O . ALA D 1 327 ? 25.837 -3.765 -23.801 1.00 40.70 326 ALA D O 1
ATOM 11130 N N . SER D 1 328 ? 25.884 -5.043 -21.942 1.00 41.87 327 SER D N 1
ATOM 11131 C CA . SER D 1 328 ? 24.566 -4.739 -21.434 1.00 39.46 327 SER D CA 1
ATOM 11132 C C . SER D 1 328 ? 23.565 -5.604 -22.159 1.00 37.67 327 SER D C 1
ATOM 11133 O O . SER D 1 328 ? 23.896 -6.324 -23.107 1.00 38.16 327 SER D O 1
ATOM 11136 N N . MET D 1 329 ? 22.317 -5.486 -21.717 1.00 35.96 328 MET D N 1
ATOM 11137 C CA . MET D 1 329 ? 21.243 -6.288 -22.210 1.00 34.71 328 MET D CA 1
ATOM 11138 C C . MET D 1 329 ? 20.471 -5.527 -23.263 1.00 32.86 328 MET D C 1
ATOM 11139 O O . MET D 1 329 ? 19.291 -5.842 -23.523 1.00 31.76 328 MET D O 1
ATOM 11144 N N . TYR D 1 330 ? 21.079 -4.508 -23.853 1.00 32.91 329 TYR D N 1
ATOM 11145 C CA . TYR D 1 330 ? 20.344 -3.588 -24.715 1.00 31.58 329 TYR D CA 1
ATOM 11146 C C . TYR D 1 330 ? 20.897 -3.424 -26.136 1.00 31.90 329 TYR D C 1
ATOM 11147 O O . TYR D 1 330 ? 22.073 -3.354 -26.355 1.00 33.97 329 TYR D O 1
ATOM 11156 N N . VAL D 1 331 ? 20.016 -3.376 -27.113 1.00 30.80 330 VAL D N 1
ATOM 11157 C CA . VAL D 1 331 ? 20.369 -2.975 -28.466 1.00 31.23 330 VAL D CA 1
ATOM 11158 C C . VAL D 1 331 ? 19.784 -1.587 -28.570 1.00 30.76 330 VAL D C 1
ATOM 11159 O O . VAL D 1 331 ? 18.574 -1.402 -28.409 1.00 30.38 330 VAL D O 1
ATOM 11163 N N . TRP D 1 332 ? 20.620 -0.617 -28.849 1.00 32.09 331 TRP D N 1
ATOM 11164 C CA . TRP D 1 332 ? 20.207 0.774 -28.897 1.00 32.34 331 TRP D CA 1
ATOM 11165 C C . TRP D 1 332 ? 20.146 1.136 -30.360 1.00 32.92 331 TRP D C 1
ATOM 11166 O O . TRP D 1 332 ? 21.171 1.273 -31.019 1.00 34.60 331 TRP D O 1
ATOM 11177 N N . ALA D 1 333 ? 18.930 1.230 -30.866 1.00 31.87 332 ALA D N 1
ATOM 11178 C CA . ALA D 1 333 ? 18.656 1.184 -32.307 1.00 32.24 332 ALA D CA 1
ATOM 11179 C C . ALA D 1 333 ? 18.288 2.541 -32.871 1.00 33.40 332 ALA D C 1
ATOM 11180 O O . ALA D 1 333 ? 17.357 3.164 -32.388 1.00 33.02 332 ALA D O 1
ATOM 11182 N N . LYS D 1 334 ? 18.988 2.980 -33.908 1.00 35.21 333 LYS D N 1
ATOM 11183 C CA . LYS D 1 334 ? 18.729 4.284 -34.504 1.00 36.95 333 LYS D CA 1
ATOM 11184 C C . LYS D 1 334 ? 17.450 4.154 -35.360 1.00 36.35 333 LYS D C 1
ATOM 11185 O O . LYS D 1 334 ? 17.297 3.200 -36.142 1.00 35.79 333 LYS D O 1
ATOM 11191 N N . ILE D 1 335 ? 16.526 5.093 -35.211 1.00 36.86 334 ILE D N 1
ATOM 11192 C CA . ILE D 1 335 ? 15.250 4.998 -35.962 1.00 36.75 334 ILE D CA 1
ATOM 11193 C C . ILE D 1 335 ? 15.565 5.148 -37.445 1.00 38.56 334 ILE D C 1
ATOM 11194 O O . ILE D 1 335 ? 16.265 6.077 -37.834 1.00 40.79 334 ILE D O 1
ATOM 11199 N N . PRO D 1 336 ? 15.119 4.209 -38.276 1.00 37.99 335 PRO D N 1
ATOM 11200 C CA . PRO D 1 336 ? 15.422 4.380 -39.702 1.00 40.35 335 PRO D CA 1
ATOM 11201 C C . PRO D 1 336 ? 14.877 5.688 -40.303 1.00 43.71 335 PRO D C 1
ATOM 11202 O O . PRO D 1 336 ? 13.787 6.145 -39.936 1.00 43.47 335 PRO D O 1
ATOM 11206 N N . GLU D 1 337 ? 15.643 6.266 -41.231 1.00 47.09 336 GLU D N 1
ATOM 11207 C CA . GLU D 1 337 ? 15.275 7.511 -41.904 1.00 50.82 336 GLU D CA 1
ATOM 11208 C C . GLU D 1 337 ? 13.764 7.641 -42.220 1.00 51.26 336 GLU D C 1
ATOM 11209 O O . GLU D 1 337 ? 13.141 8.656 -41.887 1.00 52.55 336 GLU D O 1
ATOM 11215 N N . PRO D 1 338 ? 13.170 6.621 -42.865 1.00 50.31 337 PRO D N 1
ATOM 11216 C CA . PRO D 1 338 ? 11.766 6.788 -43.307 1.00 51.00 337 PRO D CA 1
ATOM 11217 C C . PRO D 1 338 ? 10.738 6.984 -42.177 1.00 49.55 337 PRO D C 1
ATOM 11218 O O . PRO D 1 338 ? 9.618 7.418 -42.438 1.00 50.75 337 PRO D O 1
ATOM 11222 N N . TYR D 1 339 ? 11.118 6.655 -40.941 1.00 46.67 338 TYR D N 1
ATOM 11223 C CA . TYR D 1 339 ? 10.256 6.875 -39.776 1.00 45.60 338 TYR D CA 1
ATOM 11224 C C . TYR D 1 339 ? 10.795 7.933 -38.806 1.00 46.50 338 TYR D C 1
ATOM 11225 O O . TYR D 1 339 ? 10.108 8.265 -37.821 1.00 46.31 338 TYR D O 1
ATOM 11234 N N . ALA D 1 340 ? 12.013 8.431 -39.063 1.00 47.21 339 ALA D N 1
ATOM 11235 C CA . ALA D 1 340 ? 12.705 9.368 -38.164 1.00 48.16 339 ALA D CA 1
ATOM 11236 C C . ALA D 1 340 ? 11.858 10.600 -37.833 1.00 50.34 339 ALA D C 1
ATOM 11237 O O . ALA D 1 340 ? 11.962 11.148 -36.738 1.00 50.70 339 ALA D O 1
ATOM 11239 N N . HIS D 1 341 ? 11.022 11.023 -38.777 1.00 52.22 340 HIS D N 1
ATOM 11240 C CA . HIS D 1 341 ? 10.120 12.159 -38.558 1.00 55.07 340 HIS D CA 1
ATOM 11241 C C . HIS D 1 341 ? 9.084 11.932 -37.442 1.00 53.06 340 HIS D C 1
ATOM 11242 O O . HIS D 1 341 ? 8.535 12.896 -36.908 1.00 55.51 340 HIS D O 1
ATOM 11249 N N . LEU D 1 342 ? 8.807 10.673 -37.113 1.00 49.83 341 LEU D N 1
ATOM 11250 C CA . LEU D 1 342 ? 7.791 10.342 -36.116 1.00 49.05 341 LEU D CA 1
ATOM 11251 C C . LEU D 1 342 ? 8.204 10.703 -34.689 1.00 48.37 341 LEU D C 1
ATOM 11252 O O . LEU D 1 342 ? 7.356 11.028 -33.866 1.00 49.46 341 LEU D O 1
ATOM 11257 N N . GLY D 1 343 ? 9.503 10.634 -34.395 1.00 46.95 342 GLY D N 1
ATOM 11258 C CA . GLY D 1 343 ? 9.988 10.715 -33.011 1.00 45.95 342 GLY D CA 1
ATOM 11259 C C . GLY D 1 343 ? 9.942 9.334 -32.391 1.00 42.60 342 GLY D C 1
ATOM 11260 O O . GLY D 1 343 ? 9.243 8.443 -32.899 1.00 41.57 342 GLY D O 1
ATOM 11261 N N . SER D 1 344 ? 10.685 9.145 -31.304 1.00 41.31 343 SER D N 1
ATOM 11262 C CA . SER D 1 344 ? 10.793 7.847 -30.677 1.00 38.53 343 SER D CA 1
ATOM 11263 C C . SER D 1 344 ? 9.489 7.373 -30.052 1.00 38.39 343 SER D C 1
ATOM 11264 O O . SER D 1 344 ? 9.166 6.195 -30.107 1.00 36.76 343 SER D O 1
ATOM 11267 N N . LEU D 1 345 ? 8.760 8.272 -29.423 1.00 40.53 344 LEU D N 1
ATOM 11268 C CA . LEU D 1 345 ? 7.540 7.875 -28.760 1.00 41.03 344 LEU D CA 1
ATOM 11269 C C . LEU D 1 345 ? 6.547 7.362 -29.821 1.00 41.49 344 LEU D C 1
ATOM 11270 O O . LEU D 1 345 ? 5.927 6.312 -29.653 1.00 40.66 344 LEU D O 1
ATOM 11275 N N . GLU D 1 346 ? 6.435 8.087 -30.925 1.00 43.13 345 GLU D N 1
ATOM 11276 C CA . GLU D 1 346 ? 5.454 7.737 -31.950 1.00 44.21 345 GLU D CA 1
ATOM 11277 C C . GLU D 1 346 ? 5.855 6.471 -32.684 1.00 41.78 345 GLU D C 1
ATOM 11278 O O . GLU D 1 346 ? 5.036 5.584 -32.921 1.00 41.80 345 GLU D O 1
ATOM 11284 N N . PHE D 1 347 ? 7.134 6.365 -32.988 1.00 40.06 346 PHE D N 1
ATOM 11285 C CA . PHE D 1 347 ? 7.663 5.164 -33.607 1.00 38.00 346 PHE D CA 1
ATOM 11286 C C . PHE D 1 347 ? 7.438 3.942 -32.718 1.00 36.30 346 PHE D C 1
ATOM 11287 O O . PHE D 1 347 ? 7.066 2.875 -33.214 1.00 35.83 346 PHE D O 1
ATOM 11295 N N . ALA D 1 348 ? 7.622 4.089 -31.413 1.00 35.80 347 ALA D N 1
ATOM 11296 C CA . ALA D 1 348 ? 7.516 2.933 -30.530 1.00 34.49 347 ALA D CA 1
ATOM 11297 C C . ALA D 1 348 ? 6.051 2.496 -30.458 1.00 36.03 347 ALA D C 1
ATOM 11298 O O . ALA D 1 348 ? 5.750 1.323 -30.371 1.00 35.58 347 ALA D O 1
ATOM 11300 N N . LYS D 1 349 ? 5.139 3.441 -30.535 1.00 38.35 348 LYS D N 1
ATOM 11301 C CA . LYS D 1 349 ? 3.735 3.089 -30.632 1.00 40.49 348 LYS D CA 1
ATOM 11302 C C . LYS D 1 349 ? 3.481 2.291 -31.908 1.00 40.51 348 LYS D C 1
ATOM 11303 O O . LYS D 1 349 ? 2.883 1.236 -31.834 1.00 40.91 348 LYS D O 1
ATOM 11309 N N . LYS D 1 350 ? 3.998 2.750 -33.048 1.00 40.31 349 LYS D N 1
ATOM 11310 C CA . LYS D 1 350 ? 3.837 2.022 -34.306 1.00 40.53 349 LYS D CA 1
ATOM 11311 C C . LYS D 1 350 ? 4.380 0.588 -34.222 1.00 38.53 349 LYS D C 1
ATOM 11312 O O . LYS D 1 350 ? 3.678 -0.357 -34.577 1.00 39.52 349 LYS D O 1
ATOM 11318 N N . LEU D 1 351 ? 5.608 0.415 -33.744 1.00 36.22 350 LEU D N 1
ATOM 11319 C CA . LEU D 1 351 ? 6.156 -0.940 -33.552 1.00 34.75 350 LEU D CA 1
ATOM 11320 C C . LEU D 1 351 ? 5.209 -1.852 -32.774 1.00 35.69 350 LEU D C 1
ATOM 11321 O O . LEU D 1 351 ? 5.035 -3.028 -33.136 1.00 36.05 350 LEU D O 1
ATOM 11326 N N . LEU D 1 352 ? 4.620 -1.314 -31.704 1.00 36.49 351 LEU D N 1
ATOM 11327 C CA . LEU D 1 352 ? 3.691 -2.078 -30.891 1.00 37.96 351 LEU D CA 1
ATOM 11328 C C . LEU D 1 352 ? 2.444 -2.495 -31.657 1.00 40.61 351 LEU D C 1
ATOM 11329 O O . LEU D 1 352 ? 2.074 -3.668 -31.670 1.00 41.55 351 LEU D O 1
ATOM 11334 N N . GLN D 1 353 ? 1.777 -1.523 -32.271 1.00 42.28 352 GLN D N 1
ATOM 11335 C CA . GLN D 1 353 ? 0.540 -1.790 -33.039 1.00 45.39 352 GLN D CA 1
ATOM 11336 C C . GLN D 1 353 ? 0.796 -2.635 -34.286 1.00 45.14 352 GLN D C 1
ATOM 11337 O O . GLN D 1 353 ? -0.019 -3.504 -34.597 1.00 47.39 352 GLN D O 1
ATOM 11343 N N . ASP D 1 354 ? 1.912 -2.397 -34.993 1.00 42.88 353 ASP D N 1
ATOM 11344 C CA . ASP D 1 354 ? 2.125 -3.016 -36.320 1.00 43.17 353 ASP D CA 1
ATOM 11345 C C . ASP D 1 354 ? 2.965 -4.280 -36.269 1.00 41.59 353 ASP D C 1
ATOM 11346 O O . ASP D 1 354 ? 2.699 -5.233 -37.002 1.00 42.94 353 ASP D O 1
ATOM 11351 N N . ALA D 1 355 ? 4.012 -4.259 -35.439 1.00 39.08 354 ALA D N 1
ATOM 11352 C CA . ALA D 1 355 ? 4.955 -5.360 -35.344 1.00 37.78 354 ALA D CA 1
ATOM 11353 C C . ALA D 1 355 ? 4.713 -6.228 -34.100 1.00 38.03 354 ALA D C 1
ATOM 11354 O O . ALA D 1 355 ? 5.293 -7.296 -33.976 1.00 37.95 354 ALA D O 1
ATOM 11356 N N . LYS D 1 356 ? 3.871 -5.771 -33.181 1.00 38.96 355 LYS D N 1
ATOM 11357 C CA . LYS D 1 356 ? 3.567 -6.506 -31.941 1.00 39.70 355 LYS D CA 1
ATOM 11358 C C . LYS D 1 356 ? 4.834 -6.741 -31.096 1.00 37.39 355 LYS D C 1
ATOM 11359 O O . LYS D 1 356 ? 5.023 -7.806 -30.515 1.00 37.90 355 LYS D O 1
ATOM 11365 N N . VAL D 1 357 ? 5.678 -5.711 -31.054 1.00 35.33 356 VAL D N 1
ATOM 11366 C CA . VAL D 1 357 ? 6.936 -5.705 -30.310 1.00 33.41 356 VAL D CA 1
ATOM 11367 C C . VAL D 1 357 ? 6.963 -4.448 -29.453 1.00 32.81 356 VAL D C 1
ATOM 11368 O O . VAL D 1 357 ? 6.772 -3.344 -29.957 1.00 32.88 356 VAL D O 1
ATOM 11372 N N . SER D 1 358 ? 7.150 -4.614 -28.155 1.00 32.73 357 SER D N 1
ATOM 11373 C CA . SER D 1 358 ? 7.271 -3.503 -27.225 1.00 32.45 357 SER D CA 1
ATOM 11374 C C . SER D 1 358 ? 8.740 -3.103 -27.014 1.00 30.68 357 SER D C 1
ATOM 11375 O O . SER D 1 358 ? 9.593 -3.929 -26.623 1.00 30.09 357 SER D O 1
ATOM 11378 N N . VAL D 1 359 ? 9.030 -1.841 -27.306 1.00 30.33 358 VAL D N 1
ATOM 11379 C CA . VAL D 1 359 ? 10.364 -1.269 -27.121 1.00 29.30 358 VAL D CA 1
ATOM 11380 C C . VAL D 1 359 ? 10.234 -0.034 -26.277 1.00 29.98 358 VAL D C 1
ATOM 11381 O O . VAL D 1 359 ? 9.110 0.468 -26.071 1.00 31.24 358 VAL D O 1
ATOM 11385 N N . SER D 1 360 ? 11.365 0.456 -25.789 1.00 29.59 359 SER D N 1
ATOM 11386 C CA . SER D 1 360 ? 11.364 1.673 -25.018 1.00 30.58 359 SER D CA 1
ATOM 11387 C C . SER D 1 360 ? 11.718 2.839 -25.895 1.00 31.08 359 SER D C 1
ATOM 11388 O O . SER D 1 360 ? 12.758 2.818 -26.538 1.00 30.55 359 SER D O 1
ATOM 11391 N N . PRO D 1 361 ? 10.886 3.888 -25.895 1.00 32.59 360 PRO D N 1
ATOM 11392 C CA . PRO D 1 361 ? 11.229 5.062 -26.668 1.00 33.65 360 PRO D CA 1
ATOM 11393 C C . PRO D 1 361 ? 12.449 5.785 -26.102 1.00 34.21 360 PRO D C 1
ATOM 11394 O O . PRO D 1 361 ? 12.540 6.058 -24.902 1.00 34.87 360 PRO D O 1
ATOM 11398 N N . GLY D 1 362 ? 13.371 6.114 -26.988 1.00 34.39 361 GLY D N 1
ATOM 11399 C CA . GLY D 1 362 ? 14.649 6.697 -26.593 1.00 35.33 361 GLY D CA 1
ATOM 11400 C C . GLY D 1 362 ? 14.531 8.006 -25.848 1.00 37.65 361 GLY D C 1
ATOM 11401 O O . GLY D 1 362 ? 15.396 8.311 -25.018 1.00 38.52 361 GLY D O 1
ATOM 11402 N N . ILE D 1 363 ? 13.460 8.767 -26.103 1.00 39.05 362 ILE D N 1
ATOM 11403 C CA . ILE D 1 363 ? 13.305 10.079 -25.473 1.00 41.87 362 ILE D CA 1
ATOM 11404 C C . ILE D 1 363 ? 13.134 9.967 -23.960 1.00 42.07 362 ILE D C 1
ATOM 11405 O O . ILE D 1 363 ? 13.378 10.918 -23.218 1.00 44.42 362 ILE D O 1
ATOM 11410 N N . GLY D 1 364 ? 12.725 8.792 -23.510 1.00 39.96 363 GLY D N 1
ATOM 11411 C CA . GLY D 1 364 ? 12.541 8.544 -22.099 1.00 40.25 363 GLY D CA 1
ATOM 11412 C C . GLY D 1 364 ? 13.855 8.525 -21.336 1.00 40.38 363 GLY D C 1
ATOM 11413 O O . GLY D 1 364 ? 13.838 8.599 -20.117 1.00 41.38 363 GLY D O 1
ATOM 11414 N N . PHE D 1 365 ? 14.983 8.428 -22.057 1.00 39.79 364 PHE D N 1
ATOM 11415 C CA . PHE D 1 365 ? 16.300 8.428 -21.450 1.00 40.45 364 PHE D CA 1
ATOM 11416 C C . PHE D 1 365 ? 17.008 9.795 -21.555 1.00 43.41 364 PHE D C 1
ATOM 11417 O O . PHE D 1 365 ? 18.187 9.887 -21.245 1.00 44.50 364 PHE D O 1
ATOM 11425 N N . GLY D 1 366 ? 16.275 10.827 -21.991 1.00 45.12 365 GLY D N 1
ATOM 11426 C CA . GLY D 1 366 ? 16.799 12.177 -22.216 1.00 48.48 365 GLY D CA 1
ATOM 11427 C C . GLY D 1 366 ? 16.574 12.622 -23.658 1.00 48.97 365 GLY D C 1
ATOM 11428 O O . GLY D 1 366 ? 16.419 11.781 -24.534 1.00 46.53 365 GLY D O 1
ATOM 11429 N N . ASP D 1 367 ? 16.568 13.935 -23.909 1.00 52.47 366 ASP D N 1
ATOM 11430 C CA . ASP D 1 367 ? 16.251 14.459 -25.260 1.00 53.58 366 ASP D CA 1
ATOM 11431 C C . ASP D 1 367 ? 17.238 14.056 -26.378 1.00 52.89 366 ASP D C 1
ATOM 11432 O O . ASP D 1 367 ? 16.852 14.008 -27.531 1.00 52.59 366 ASP D O 1
ATOM 11437 N N . TYR D 1 368 ? 18.484 13.740 -26.043 1.00 52.95 367 TYR D N 1
ATOM 11438 C CA . TYR D 1 368 ? 19.469 13.341 -27.050 1.00 52.85 367 TYR D CA 1
ATOM 11439 C C . TYR D 1 368 ? 19.266 11.907 -27.520 1.00 48.88 367 TYR D C 1
ATOM 11440 O O . TYR D 1 368 ? 20.044 11.393 -28.320 1.00 48.62 367 TYR D O 1
ATOM 11449 N N . GLY D 1 369 ? 18.217 11.265 -27.005 1.00 46.24 368 GLY D N 1
ATOM 11450 C CA . GLY D 1 369 ? 17.872 9.904 -27.364 1.00 42.85 368 GLY D CA 1
ATOM 11451 C C . GLY D 1 369 ? 16.669 9.746 -28.272 1.00 41.83 368 GLY D C 1
ATOM 11452 O O . GLY D 1 369 ? 16.326 8.619 -28.624 1.00 39.38 368 GLY D O 1
ATOM 11453 N N . ASP D 1 370 ? 16.036 10.849 -28.675 1.00 44.07 369 ASP D N 1
ATOM 11454 C CA . ASP D 1 370 ? 14.745 10.787 -29.416 1.00 43.67 369 ASP D CA 1
ATOM 11455 C C . ASP D 1 370 ? 14.810 10.161 -30.821 1.00 42.71 369 ASP D C 1
ATOM 11456 O O . ASP D 1 370 ? 13.758 9.871 -31.429 1.00 42.17 369 ASP D O 1
ATOM 11461 N N . ASP D 1 371 ? 16.031 9.968 -31.321 1.00 42.95 370 ASP D N 1
ATOM 11462 C CA . ASP D 1 371 ? 16.279 9.365 -32.622 1.00 42.46 370 ASP D CA 1
ATOM 11463 C C . ASP D 1 371 ? 16.522 7.863 -32.534 1.00 39.53 370 ASP D C 1
ATOM 11464 O O . ASP D 1 371 ? 16.822 7.217 -33.543 1.00 39.18 370 ASP D O 1
ATOM 11469 N N . HIS D 1 372 ? 16.345 7.304 -31.342 1.00 37.79 371 HIS D N 1
ATOM 11470 C CA . HIS D 1 372 ? 16.534 5.880 -31.109 1.00 35.44 371 HIS D CA 1
ATOM 11471 C C . HIS D 1 372 ? 15.388 5.218 -30.341 1.00 33.69 371 HIS D C 1
ATOM 11472 O O . HIS D 1 372 ? 14.606 5.876 -29.662 1.00 34.28 371 HIS D O 1
ATOM 11479 N N . VAL D 1 373 ? 15.338 3.901 -30.429 1.00 32.01 372 VAL D N 1
ATOM 11480 C CA . VAL D 1 373 ? 14.571 3.070 -29.505 1.00 30.71 372 VAL D CA 1
ATOM 11481 C C . VAL D 1 373 ? 15.523 2.047 -28.870 1.00 29.87 372 VAL D C 1
ATOM 11482 O O . VAL D 1 373 ? 16.537 1.692 -29.459 1.00 30.07 372 VAL D O 1
ATOM 11486 N N . ARG D 1 374 ? 15.196 1.603 -27.665 1.00 29.36 373 ARG D N 1
ATOM 11487 C CA . ARG D 1 374 ? 15.958 0.561 -26.976 1.00 28.92 373 ARG D CA 1
ATOM 11488 C C . ARG D 1 374 ? 15.225 -0.779 -26.923 1.00 28.13 373 ARG D C 1
ATOM 11489 O O . ARG D 1 374 ? 14.085 -0.845 -26.476 1.00 28.09 373 ARG D O 1
ATOM 11497 N N . PHE D 1 375 ? 15.941 -1.849 -27.308 1.00 28.01 374 PHE D N 1
ATOM 11498 C CA . PHE D 1 375 ? 15.449 -3.225 -27.181 1.00 27.84 374 PHE D CA 1
ATOM 11499 C C . PHE D 1 375 ? 16.221 -3.791 -25.998 1.00 28.33 374 PHE D C 1
ATOM 11500 O O . PHE D 1 375 ? 17.412 -3.516 -25.872 1.00 28.84 374 PHE D O 1
ATOM 11508 N N . ALA D 1 376 ? 15.560 -4.567 -25.161 1.00 28.59 375 ALA D N 1
ATOM 11509 C CA . ALA D 1 376 ? 16.168 -5.325 -24.099 1.00 29.45 375 ALA D CA 1
ATOM 11510 C C . ALA D 1 376 ? 16.060 -6.781 -24.484 1.00 30.12 375 ALA D C 1
ATOM 11511 O O . ALA D 1 376 ? 15.036 -7.228 -24.989 1.00 30.08 375 ALA D O 1
ATOM 11513 N N . LEU D 1 377 ? 17.135 -7.525 -24.226 1.00 31.19 376 LEU D N 1
ATOM 11514 C CA . LEU D 1 377 ? 17.265 -8.883 -24.718 1.00 32.34 376 LEU D CA 1
ATOM 11515 C C . LEU D 1 377 ? 16.693 -9.833 -23.669 1.00 33.69 376 LEU D C 1
ATOM 11516 O O . LEU D 1 377 ? 17.407 -10.693 -23.136 1.00 35.40 376 LEU D O 1
ATOM 11521 N N . ILE D 1 378 ? 15.374 -9.690 -23.416 1.00 33.36 377 ILE D N 1
ATOM 11522 C CA . ILE D 1 378 ? 14.720 -10.355 -22.285 1.00 34.94 377 ILE D CA 1
ATOM 11523 C C . ILE D 1 378 ? 13.679 -11.388 -22.655 1.00 36.34 377 ILE D C 1
ATOM 11524 O O . ILE D 1 378 ? 13.009 -11.932 -21.781 1.00 38.96 377 ILE D O 1
ATOM 11529 N N . GLU D 1 379 ? 13.517 -11.656 -23.941 1.00 35.98 378 GLU D N 1
ATOM 11530 C CA . GLU D 1 379 ? 12.702 -12.762 -24.396 1.00 37.86 378 GLU D CA 1
ATOM 11531 C C . GLU D 1 379 ? 13.677 -13.736 -25.021 1.00 39.02 378 GLU D C 1
ATOM 11532 O O . GLU D 1 379 ? 14.790 -13.346 -25.382 1.00 37.99 378 GLU D O 1
ATOM 11538 N N . ASN D 1 380 ? 13.230 -14.974 -25.209 1.00 41.56 379 ASN D N 1
ATOM 11539 C CA . ASN D 1 380 ? 14.087 -16.024 -25.775 1.00 43.44 379 ASN D CA 1
ATOM 11540 C C . ASN D 1 380 ? 14.286 -15.871 -27.292 1.00 42.57 379 ASN D C 1
ATOM 11541 O O . ASN D 1 380 ? 13.728 -14.962 -27.908 1.00 40.53 379 ASN D O 1
ATOM 11546 N N . ARG D 1 381 ? 15.108 -16.732 -27.885 1.00 44.43 380 ARG D N 1
ATOM 11547 C CA . ARG D 1 381 ? 15.503 -16.556 -29.291 1.00 43.92 380 ARG D CA 1
ATOM 11548 C C . ARG D 1 381 ? 14.345 -16.710 -30.283 1.00 44.24 380 ARG D C 1
ATOM 11549 O O . ARG D 1 381 ? 14.230 -15.933 -31.233 1.00 42.76 380 ARG D O 1
ATOM 11557 N N . ASP D 1 382 ? 13.474 -17.685 -30.071 1.00 46.74 381 ASP D N 1
ATOM 11558 C CA . ASP D 1 382 ? 12.353 -17.889 -31.009 1.00 47.66 381 ASP D CA 1
ATOM 11559 C C . ASP D 1 382 ? 11.442 -16.677 -31.015 1.00 45.10 381 ASP D C 1
ATOM 11560 O O . ASP D 1 382 ? 11.015 -16.215 -32.068 1.00 44.44 381 ASP D O 1
ATOM 11565 N N . ARG D 1 383 ? 11.211 -16.150 -29.818 1.00 43.97 382 ARG D N 1
ATOM 11566 C CA . ARG D 1 383 ? 10.450 -14.940 -29.597 1.00 41.85 382 ARG D CA 1
ATOM 11567 C C . ARG D 1 383 ? 11.078 -13.756 -30.269 1.00 39.04 382 ARG D C 1
ATOM 11568 O O . ARG D 1 383 ? 10.371 -12.917 -30.861 1.00 38.04 382 ARG D O 1
ATOM 11576 N N . LEU D 1 384 ? 12.398 -13.695 -30.190 1.00 38.25 383 LEU D N 1
ATOM 11577 C CA . LEU D 1 384 ? 13.148 -12.645 -30.847 1.00 36.22 383 LEU D CA 1
ATOM 11578 C C . LEU D 1 384 ? 13.013 -12.754 -32.353 1.00 36.77 383 LEU D C 1
ATOM 11579 O O . LEU D 1 384 ? 12.760 -11.767 -33.025 1.00 35.48 383 LEU D O 1
ATOM 11584 N N . ARG D 1 385 ? 13.187 -13.953 -32.886 1.00 39.04 384 ARG D N 1
ATOM 11585 C CA . ARG D 1 385 ? 12.903 -14.171 -34.310 1.00 40.11 384 ARG D CA 1
ATOM 11586 C C . ARG D 1 385 ? 11.490 -13.770 -34.671 1.00 40.05 384 ARG D C 1
ATOM 11587 O O . ARG D 1 385 ? 11.273 -13.280 -35.780 1.00 39.95 384 ARG D O 1
ATOM 11595 N N . GLN D 1 386 ? 10.536 -13.976 -33.761 1.00 40.57 385 GLN D N 1
ATOM 11596 C CA . GLN D 1 386 ? 9.136 -13.560 -34.022 1.00 41.04 385 GLN D CA 1
ATOM 11597 C C . GLN D 1 386 ? 9.021 -12.037 -34.010 1.00 38.55 385 GLN D C 1
ATOM 11598 O O . GLN D 1 386 ? 8.197 -11.473 -34.713 1.00 38.85 385 GLN D O 1
ATOM 11604 N N . ALA D 1 387 ? 9.855 -11.370 -33.208 1.00 36.50 386 ALA D N 1
ATOM 11605 C CA . ALA D 1 387 ? 9.857 -9.934 -33.152 1.00 34.56 386 ALA D CA 1
ATOM 11606 C C . ALA D 1 387 ? 10.383 -9.410 -34.457 1.00 34.14 386 ALA D C 1
ATOM 11607 O O . ALA D 1 387 ? 9.895 -8.408 -34.953 1.00 33.73 386 ALA D O 1
ATOM 11609 N N . VAL D 1 388 ? 11.398 -10.081 -34.999 1.00 34.64 387 VAL D N 1
ATOM 11610 C CA . VAL D 1 388 ? 12.043 -9.669 -36.239 1.00 34.72 387 VAL D CA 1
ATOM 11611 C C . VAL D 1 388 ? 11.114 -9.870 -37.397 1.00 36.22 387 VAL D C 1
ATOM 11612 O O . VAL D 1 388 ? 11.056 -9.036 -38.291 1.00 36.15 387 VAL D O 1
ATOM 11616 N N . ARG D 1 389 ? 10.392 -10.979 -37.415 1.00 38.02 388 ARG D N 1
ATOM 11617 C CA . ARG D 1 389 ? 9.389 -11.165 -38.443 1.00 39.87 388 ARG D CA 1
ATOM 11618 C C . ARG D 1 389 ? 8.285 -10.092 -38.434 1.00 39.48 388 ARG D C 1
ATOM 11619 O O . ARG D 1 389 ? 7.865 -9.619 -39.495 1.00 40.38 388 ARG D O 1
ATOM 11627 N N . GLY D 1 390 ? 7.820 -9.716 -37.248 1.00 38.55 389 GLY D N 1
ATOM 11628 C CA . GLY D 1 390 ? 6.796 -8.684 -37.133 1.00 38.59 389 GLY D CA 1
ATOM 11629 C C . GLY D 1 390 ? 7.290 -7.343 -37.616 1.00 37.20 389 GLY D C 1
ATOM 11630 O O . GLY D 1 390 ? 6.569 -6.619 -38.295 1.00 38.19 389 GLY D O 1
ATOM 11631 N N . ILE D 1 391 ? 8.544 -7.011 -37.297 1.00 35.37 390 ILE D N 1
ATOM 11632 C CA . ILE D 1 391 ? 9.094 -5.736 -37.723 1.00 34.52 390 ILE D CA 1
ATOM 11633 C C . ILE D 1 391 ? 9.297 -5.729 -39.244 1.00 35.82 390 ILE D C 1
ATOM 11634 O O . ILE D 1 391 ? 9.036 -4.739 -39.926 1.00 36.42 390 ILE D O 1
ATOM 11639 N N . LYS D 1 392 ? 9.767 -6.843 -39.777 1.00 36.63 391 LYS D N 1
ATOM 11640 C CA . LYS D 1 392 ? 9.979 -6.958 -41.212 1.00 38.25 391 LYS D CA 1
ATOM 11641 C C . LYS D 1 392 ? 8.645 -6.917 -41.994 1.00 40.20 391 LYS D C 1
ATOM 11642 O O . LYS D 1 392 ? 8.578 -6.353 -43.089 1.00 41.44 391 LYS D O 1
ATOM 11648 N N . ALA D 1 393 ? 7.585 -7.477 -41.435 1.00 40.88 392 ALA D N 1
ATOM 11649 C CA . ALA D 1 393 ? 6.267 -7.426 -42.168 1.00 43.33 392 ALA D CA 1
ATOM 11650 C C . ALA D 1 393 ? 5.769 -5.970 -42.165 1.00 43.13 392 ALA D C 1
ATOM 11651 O O . ALA D 1 393 ? 5.241 -5.497 -43.153 1.00 45.01 392 ALA D O 1
ATOM 11653 N N . MET D 1 394 ? 6.058 -5.234 -41.087 1.00 41.10 393 MET D N 1
ATOM 11654 C CA . MET D 1 394 ? 5.702 -3.813 -40.998 1.00 41.15 393 MET D CA 1
ATOM 11655 C C . MET D 1 394 ? 6.375 -2.989 -42.096 1.00 41.61 393 MET D C 1
ATOM 11656 O O . MET D 1 394 ? 5.704 -2.212 -42.793 1.00 43.52 393 MET D O 1
ATOM 11661 N N . PHE D 1 395 ? 7.680 -3.180 -42.264 1.00 40.36 394 PHE D N 1
ATOM 11662 C CA . PHE D 1 395 ? 8.456 -2.496 -43.302 1.00 41.19 394 PHE D CA 1
ATOM 11663 C C . PHE D 1 395 ? 7.910 -2.734 -44.680 1.00 43.78 394 PHE D C 1
ATOM 11664 O O . PHE D 1 395 ? 7.734 -1.802 -45.480 1.00 45.47 394 PHE D O 1
ATOM 11672 N N . ARG D 1 396 ? 7.653 -4.007 -44.950 1.00 44.58 395 ARG D N 1
ATOM 11673 C CA . ARG D 1 396 ? 7.016 -4.445 -46.186 1.00 47.24 395 ARG D CA 1
ATOM 11674 C C . ARG D 1 396 ? 5.656 -3.801 -46.400 1.00 49.18 395 ARG D C 1
ATOM 11675 O O . ARG D 1 396 ? 5.370 -3.325 -47.489 1.00 51.53 395 ARG D O 1
ATOM 11683 N N . ALA D 1 397 ? 4.820 -3.778 -45.370 1.00 48.60 396 ALA D N 1
ATOM 11684 C CA . ALA D 1 397 ? 3.463 -3.202 -45.494 1.00 51.00 396 ALA D CA 1
ATOM 11685 C C . ALA D 1 397 ? 3.487 -1.670 -45.581 1.00 51.34 396 ALA D C 1
ATOM 11686 O O . ALA D 1 397 ? 2.547 -1.068 -46.081 1.00 54.09 396 ALA D O 1
ATOM 11688 N N . ASP D 1 398 ? 4.561 -1.037 -45.093 1.00 50.17 397 ASP D N 1
ATOM 11689 C CA . ASP D 1 398 ? 4.742 0.413 -45.274 1.00 51.39 397 ASP D CA 1
ATOM 11690 C C . ASP D 1 398 ? 5.405 0.784 -46.608 1.00 53.30 397 ASP D C 1
ATOM 11691 O O . ASP D 1 398 ? 5.658 1.957 -46.856 1.00 54.14 397 ASP D O 1
ATOM 11696 N N . GLY D 1 399 ? 5.692 -0.210 -47.446 1.00 54.45 398 GLY D N 1
ATOM 11697 C CA . GLY D 1 399 ? 6.333 0.012 -48.742 1.00 57.31 398 GLY D CA 1
ATOM 11698 C C . GLY D 1 399 ? 7.854 0.116 -48.757 1.00 56.62 398 GLY D C 1
ATOM 11699 O O . GLY D 1 399 ? 8.414 0.728 -49.670 1.00 58.74 398 GLY D O 1
ATOM 11700 N N . LEU D 1 400 ? 8.523 -0.506 -47.783 1.00 54.36 399 LEU D N 1
ATOM 11701 C CA . LEU D 1 400 ? 9.980 -0.384 -47.636 1.00 53.91 399 LEU D CA 1
ATOM 11702 C C . LEU D 1 400 ? 10.705 -1.717 -47.862 1.00 53.87 399 LEU D C 1
ATOM 11703 O O . LEU D 1 400 ? 10.541 -2.362 -48.907 1.00 56.51 399 LEU D O 1
#

Sequence (1489 aa):
VFNITAELKMAARRRGEDIIDLSMGNPDGPTPPHIVEKLCTVATSRGIPRLRRAISHWYRDRYDVQIDPESEAIVTIGSKEGLAHLMLATLDHGDTILVPNPSYPIHIYGAVIAGAQVRSVPLVPGIDFFNELERAIRESIPKPRMMILGFPSNPTAQCVELDFFERVVALAKQYDVMVVHDLAYADIVYDGWKAPSIMQVPGAKDIAVEFFTLSKSYNMAGWRIGFMVGNPELVSALARIKSYHDYGTFTPLQVAAIAALEGDQQCVRDIARQYQQRRDVLVKGLREAGWMVENPKASMYVWAKIPEPYAHLGSLEFAKKLLQDAKVSVSPGIGFGDYGDDHVRFALIENRDRLRQAVRGIKAMFRADGLVFNITAELKMAARRRGEDIIDLSMGNPDGPTPPHIVEKLCTVAQSRGIPRLRRAISHWYRDRYDVQIDPESEAIVTIGSKEGLAHLMLATLDHGDTILVPNPSYPIHIYGAVIAGAQVRSVPLVPGIDFFNELERAIRESIPKPRMMILGFPSNPTAQCVELDFFERVVALAKQYDVMVVHDLAYADIVYDGWKAPSIMQVPGAKDIAVEFFTLSKSYNMAGWRIGFMVGNPELVSALARIKSYHDYPLQVAAIAALEGDQQCVRDIARQYQQRRDVLVKGLREAGWMVENPKASMYVWAKIPEPYAHLGSLEFAKKLLQDAKVSVSPGIGFGDYGDDHVRFALIENRDRLRQAVRGIKAMFRADGLFNITAELKMAARRRGEDIIDLSMGNPDGPTPPHIVEKLCTVAQRSRGIPRLRRAISHWYRDRYDVQIDPESEAIVTIGSKEGLAHLMLATLDHGDTILVPNPSYPIHIYGAVIAGAQVRSVPLVPGIDFFNELERAIRESIPKPRMMILGFPSNPTAQCVELDFFERVVALAKQYDVMVVHDLAYADIVYDGWKAPSIMQVPGAKDIAVEFFTLSKSYNMAGWRIGFMVGNPELVSALARIKSYHDYGTFTPLQVAAIAALEGDQQCVRDIARQYQQRRDVLVKGLREAGWMVENPKASMYVWAKIPEPYAHLGSLEFAKKLLQDAKVSVSPGIGFGDYGDDHVRFALIENRDRLRQAVRGIKAMFRADGLVFNITAELKMAARRRGEDIIDLSMGNPDGPTPPHIVEKLCTVAQREDTHGYSTSRGIPRLRRAISHWYRDRYDVQIDPESEAIVTIGSKEGLAHLMLATLDHGDTILVPNPSYPIHIYGAVIAGAQVRSVPLVPGIDFFNELERAIRESIPKPRMMILGFPSNPTAQCVELDFFERVVALAKQYDVMVVHDLAYADIVYDGWKAPSIMQVPGAKDIAVEFFTLSKSYNMAGWRIGFMVGNPELVSALARIKSYHDYGTFTPLQVAAIAALEGDQQCVRDIARQYQQRRDVLVKGLREAGWMVENPKASMYVWAKIPEPYAHLGSLEFAKKLLQDAKVSVSPGIGFGDYGDDHVRFALIENRDRLRQAVRGIKAMFRADGL

CATH classification: 3.90.1150.10 (+1 more: 3.40.640.10)

B-factor: mean 52.77, std 15.36, range [2.0, 170.78]

Radius of gyration: 36.58 Å; Cα contacts (8 Å, |Δi|>4): 3216; chains: 4; bounding box: 83×94×100 Å

Solvent-accessible surface area: 57162 Å² total; per-residue (Å²): 102,58,113,76,13,23,118,63,14,95,33,4,96,203,164,67,70,77,1,2,24,0,5,107,13,41,4,45,11,70,18,13,100,63,0,6,93,74,0,26,119,52,62,155,38,63,5,44,84,107,1,19,122,4,0,15,104,17,1,138,123,91,24,118,9,93,3,59,40,127,39,23,0,0,9,1,15,7,13,28,2,4,10,5,4,0,0,29,40,15,8,59,62,22,18,11,0,2,2,12,6,7,9,52,23,38,8,22,81,4,0,53,38,8,8,2,18,2,9,2,2,0,22,40,128,90,65,86,13,25,81,21,3,53,45,0,2,129,9,8,108,64,89,0,102,0,2,0,3,15,6,3,11,15,0,28,5,69,18,12,112,59,101,24,0,91,136,0,7,61,16,0,93,123,42,104,0,60,0,0,0,15,0,10,13,5,15,0,39,1,98,68,94,167,11,22,0,0,10,65,7,119,33,2,53,100,12,0,0,0,1,1,13,1,12,22,0,1,10,3,9,11,7,34,10,1,2,0,0,0,19,45,115,10,0,23,24,2,5,163,15,31,62,110,7,50,7,23,89,13,47,8,6,8,20,0,1,7,12,0,18,100,24,106,56,71,25,10,139,74,11,10,159,56,0,49,68,13,7,42,33,0,3,134,7,0,93,151,20,50,6,122,4,110,62,7,77,0,0,0,3,0,18,0,114,4,26,160,60,12,47,146,63,16,0,51,90,0,6,46,53,0,14,127,64,3,72,0,3,3,4,0,0,67,17,7,18,50,72,0,53,59,24,0,14,0,0,0,20,34,75,102,102,56,0,106,62,0,17,148,17,0,112,63,6,18,201,89,52,69,129,68,62,106,75,15,35,128,66,10,95,46,3,98,212,168,72,36,80,2,2,20,0,14,72,1,39,16,81,14,107,19,10,110,68,0,4,120,82,1,23,68,47,11,169,92,60,14,53,79,127,1,28,147,9,0,6,106,23,0,115,123,88,20,136,10,124,0,60,42,144,38,28,0,0,2,3,57,3,11,28,4,0,0,0,2,0,0,41,47,24,15,84,50,2,11,0,0,2,10,11,10,3,18,46,24,18,18,62,2,1,18,56,5,4,18,9,1,6,2,10,2,2,12,38,132,86,70,82,14,26,81,20,2,57,46,12,4,124,4,6,58,61,75,0,82,0,1,10,4,23,5,6,5,16,0,16,4,64,21,15,120,71,90,24,0,94,134,0,6,65,17,0,91,121,40,109,0,25,0,0,0,19,0,7,15,4,18,0,31,1,90,87,86,170,8,24,0,0,10,62,9,123,39,2,56,99,14,0,0,0,0,0,15,1,17,15,0,1,7,1,34,24,12,48,8,0,2,0,0,0,21,47,134,27,0,31,12,0,10,139,10,39,48,82,10,63,109,55,26,44,41,0,0,7,19,0,14,93,28,108,70,76,22,14,159,78,14,11,152,50,1,48,75,13,8,67,32,0,10,136,6,0,100,120,21,42,6,147,4,98,52,1,65,0,0,0,0,0,25,0,129,10,22,139,74,10,47,149,60,13,0,48,78,0,4,43,49,0,15,125,66,5,82,0,3,3,3,0,0,56,16,8,19,53,67,0,52,65,22,0,6,0,0,0,13,43,75,104,96,61,0,106,56,0,5,134,17,0,69,56,5,9,212,91,65,67,110,85,117,95,13,32,117,65,2,90,27,1,89,196,159,68,50,74,0,2,16,0,16,74,15,72,18,75,17,108,16,11,106,68,0,20,102,84,5,14,24,46,14,94,213,94,65,17,44,83,135,3,24,136,2,0,15,104,12,0,171,123,80,13,133,13,122,2,57,33,127,40,18,0,0,1,1,32,8,11,35,2,2,0,0,2,0,0,24,36,29,14,99,59,1,17,11,0,1,8,11,16,3,19,42,24,21,16,63,2,0,10,50,2,7,17,13,6,11,10,9,2,1,21,37,128,84,72,85,13,24,84,16,2,51,44,0,0,112,2,9,63,59,134,2,110,0,1,7,6,23,6,6,7,18,0,28,8,71,35,12,123,67,82,27,0,90,134,0,5,61,17,0,92,127,38,119,0,25,0,0,0,15,0,7,11,2,14,0,29,2,76,72,103,182,8,25,0,0,13,61,9,125,38,1,56,95,17,0,0,0,2,0,18,1,16,35,0,0,11,1,45,18,14,76,3,2,2,0,0,0,27,49,146,21,0,30,14,0,10,151,15,11,56,80,2,8,94,33,9,16,61,8,8,10,23,0,1,7,20,0,11,63,64,107,57,84,22,6,143,76,13,9,121,63,3,43,82,14,7,51,35,0,5,143,10,0,100,125,16,36,2,148,5,94,53,6,77,1,0,0,3,0,17,0,119,9,18,143,60,13,49,155,57,17,0,66,87,0,2,64,53,0,16,124,57,4,76,0,4,2,3,6,0,74,30,8,20,67,64,0,51,72,16,0,12,0,0,0,18,33,78,106,102,56,0,105,81,0,7,143,17,0,44,56,4,5,212,91,45,67,102,82,58,111,70,15,32,104,59,13,84,27,2,93,193,154,65,56,78,2,2,22,0,11,81,18,93,19,79,14,117,21,9,113,71,4,38,115,77,6,22,47,11,7,98,132,74,116,25,52,2,45,27,74,47,65,2,29,74,129,2,25,117,3,0,12,100,15,0,115,117,91,21,113,12,99,0,58,41,132,40,23,0,0,2,0,7,3,10,41,1,0,3,4,0,2,0,25,38,20,6,54,61,17,30,0,0,1,1,10,4,5,11,46,17,28,7,29,80,5,0,63,40,7,12,3,9,0,18,3,1,3,13,37,128,88,65,87,14,16,90,23,2,52,46,0,0,111,10,0,98,67,84,3,116,2,0,0,2,17,6,6,8,17,0,28,8,65,27,13,107,74,76,24,1,86,133,0,5,65,15,0,90,122,47,110,0,37,0,1,0,12,0,8,12,3,12,0,32,0,97,79,85,176,7,25,0,0,10,62,13,120,32,1,50,91,15,0,0,0,0,0,11,2,8,28,0,1,9,9,57,30,14,46,2,2,2,0,0,0,17,40,124,19,0,24,25,0,6,159,19,1,52,70,2,11,86,8,3,14,22,0,4,0,35,0,1,8,24,0,15,64,62,109,52,74,26,10,138,70,15,11,151,76,3,49,59,9,8,43,32,0,2,130,7,0,85,143,18,55,4,133,2,130,60,10,91,0,0,0,3,0,30,0,130,9,25,142,70,11,50,151,57,15,0,47,77,0,3,58,56,0,12,120,65,3,78,0,3,2,3,0,0,66,18,12,22,48,72,0,50,69,22,0,13,0,0,0,16,30,75,106,100,55,0,102,65,0,10,152,18,0,111,60,5,14,199,91,57,66,118

Foldseek 3Di:
DVVVLVVLLVVCVVVVFDFLEQAPQQAADDFDPLLVVLLVVPPLQQADLLLLVLVQVLCCVPAVFGFPSVQFKGKFLFDLVLLLLLLLLPHAAPAEEEEEPLADCSNVVSNVVSNYHYDYFYDDPPDDRLVRVLCQQVVDVVGHQEYEEEPVGPPALDADDQVVLLSVQVSCVVSVHAYEYEDAFQLLFDDPDGHHDSRSRPCCLVRYKYWYGVCQLRVCPPLRITMMGGHRVSSVSSSVSCNVVCPDRPVSSSSSSSCCSPPDSVSSVVSSVQLLVLLVLLQVLLVVLPQNWDRRRTDQKTKGFAPPVCQVCWFVSVQSCLCVQLSYHWAGLCVSPPSSRRITMGGSNGHNVSSNSSSVSVSVRCVVVVD/DVVVLVVVLVVCVVVVFPFLEQADQAAPDDFDVLLVVLLVVLVCLQADLLLLVLVQVVCCVAQVFGFDSVFFKGKFLADLVLLLLLLVLFDQQAAEEEEEPQADCSCPVSCVNRVYDYDYFYDDPPDDRLVRVLVSQVVDPPGGQAYEEEPVTPPALDHDDLVVLLVVQVSCVVSVHAYEYEDAFQLQFDDPDGHHDSSSRPPNLVGYKYKYFLCQLRVCGPLRMIMMGGHRVSSVSSSVVSCVVVDRSSSSCSCCRPPDRVNSVVSSVQLLVLLVLLCVLLVVLVQNFDRRRTGQKTKGFAPPVCQVQWQVRVQVLLCVQLSYHWARSCSSNPSGRRIIMGGSRDHSVSSNSSSVSVSVSCVVVPD/DVVLVVLLVVCVVVVFDFLEQADFAAQDDFDCLLVVLLVPVVVPLFADLVLLVLVQVLCCVQQVFGFPSVQFKGKFLAVLRLLLLLLLLFPAAAAEEEEEPQADCSCVVSCVNRNYDYDYQYDDPPDDRVVRVVVQQVVDPPGGAAYEEEPCTPPALDADDLVVLLSVQVSCVVSVHAYEYEDAFQLLFDDPDGGHDSRSRPPSLVGYKYKYDPCQLRVNPPLSIIMMGGHSVSSVSSSVSSVVVDVYDDVSSSSSSSSCSDDDSVNSVVSSVQLVVLLCLLCVLCVVLVQNWDRRRIDFKGWGFADPVCQVVWQPRVQVCLCVQLSYHWHGLCSSPPSGRRTTIGGSRDHSVSSNSSSVSVSVSCVVPPD/DVVVLVVLLVVCVVVVHDFLEQADQQAQDDFPPLLVCLLVVQVPDPPDDFFDALFADLLLLVLVQVLCCVQQVFGFDSVQFKGKAQADLRLLLLLLLLPHAAPAEEEEEPLADCSNVVSNVVSNYHYDYFYDDPPDDRLVRVLCQQVVDVPGHQEYEEEPVTPPALDADDQVVLVSVQVSCVVSVHAYEYEDAWQLLFDDPDGGHDSSNDPCNLVGYKYWYWCCQQRVDHPGTMTMMGGNRVSSVSSSVSSVVPGSGGGRSSSSSSSSCSDDDSVSSVVSSVQLRVLLVLQQVLCVVLPQNWDRRRTDQKGKGFADPVCQVLWQVRVQSCLCVQLSYHWARLCVSPNVGRRIIMGGSRDHNVSSNSSSVSVSVSCVVVPD

InterPro domains:
  IPR004839 Aminotransferase, class I/classII, large domain [PF00155] (37-385)
  IPR015421 Pyridoxal phosphate-dependent transferase, major domain [G3DSA:3.40.640.10] (50-290)
  IPR015422 Pyridoxal phosphate-dependent transferase, small domain [G3DSA:3.90.1150.10] (16-379)
  IPR015424 Pyridoxal phosphate-dependent transferase [SSF53383] (10-394)
  IPR050881 LL-diaminopimelate aminotransferase [PTHR42832] (10-397)